Protein 4C93 (pdb70)

Solvent-accessible surface area: 49794 Å² total; per-residue (Å²): 142,165,52,47,30,14,11,9,0,2,1,11,50,34,195,70,82,106,17,1,1,1,0,19,91,15,0,52,0,10,3,56,84,68,121,179,56,59,26,0,34,0,4,17,57,76,121,74,127,36,218,104,52,134,28,87,1,129,101,17,7,27,0,0,15,2,15,83,107,0,0,0,0,0,11,2,137,82,0,20,0,19,7,43,18,30,74,115,139,70,73,69,34,73,38,38,4,21,47,45,109,65,6,100,1,0,0,0,0,1,3,57,35,13,0,0,0,0,0,11,48,0,5,5,10,10,10,9,48,33,1,4,5,29,33,14,6,6,14,19,35,0,11,0,0,3,12,39,77,81,40,2,0,5,0,3,28,27,127,29,64,1,14,8,3,5,0,3,44,12,28,126,91,20,18,94,16,28,8,62,38,21,46,10,16,10,28,42,41,200,140,80,22,101,59,1,54,75,38,14,35,20,0,1,4,0,1,19,15,5,26,22,2,6,0,0,0,0,0,22,29,23,1,0,2,4,0,4,36,2,51,38,82,69,39,1,18,11,12,2,0,0,24,1,69,18,23,10,11,18,93,29,32,16,143,131,46,121,74,42,32,3,0,0,1,11,5,52,60,32,22,0,33,0,0,32,5,162,23,184,56,13,15,3,85,56,126,25,60,158,41,32,141,12,84,0,55,7,17,19,15,20,83,57,73,0,93,125,93,98,153,16,127,53,30,98,59,34,33,8,31,3,51,0,1,38,5,43,19,12,6,56,10,4,42,20,1,37,131,92,56,25,102,76,137,53,73,1,72,112,20,29,65,71,10,39,28,33,6,0,89,4,0,1,72,22,1,4,39,5,1,79,108,126,38,38,67,64,0,35,20,2,0,95,54,6,86,64,96,118,0,1,41,7,0,10,86,0,0,101,125,21,143,15,98,52,0,21,139,103,0,42,88,16,88,106,56,77,131,105,119,138,119,208,123,159,58,44,29,13,7,7,0,1,1,9,63,30,170,64,92,110,15,1,1,1,0,18,91,13,0,50,0,8,3,54,116,67,98,178,50,67,24,0,31,0,4,16,54,71,125,76,132,31,215,102,58,130,30,84,1,131,107,20,8,30,0,0,14,2,14,79,111,0,0,0,0,0,11,3,138,84,0,25,0,21,6,42,23,46,91,111,136,80,93,70,36,73,65,124,4,82,46,107,111,61,5,97,0,1,0,0,0,0,2,50,36,17,0,0,0,0,0,11,70,0,56,3,41,5,11,37,58,108,3,87,83,44,86,81,38,103,13,27,34,0,12,0,0,3,13,52,76,93,51,1,0,3,0,2,24,26,158,15,73,1,17,9,3,4,0,2,48,6,26,127,95,78,48,139,30,40,10,69,49,23,44,9,14,11,22,54,27,133,79,82,106,100,25,146,197,51,30,21,27,37,0,30,76,33,12,37,18,0,1,4,0,1,18,14,4,35,37,8,5,0,0,0,0,1,22,26,21,1,0,2,4,0,7,35,2,56,33,82,81,39,2,17,10,10,1,1,0,24,1,72,19,21,11,12,18,92,28,26,16,142,130,53,118,74,49,32,3,0,0,1,11,3,50,60,32,22,0,33,0,0,30,10,163,27,158,39,17,5,2,70,53,126,31,58,159,47,32,142,14,86,0,58,8,19,22,15,20,89,55,84,0,90,131,99,88,156,17,127,48,27,104,61,46,29,6,36,4,59,0,2,34,4,34,13,12,4,54,14,4,43,25,4,26,136,89,54,28,87,124,146,50,78,1,75,114,27,24,63,71,10,37,23,35,5,0,85,5,0,1,73,24,1,3,43,6,2,70,112,127,41,38,71,59,0,38,21,2,0,96,50,6,88,78,58,112,0,0,46,6,0,16,79,0,0,101,129,24,143,18,98,51,0,21,143,87,0,53,83,11,49,106,56,67,101,101,126,136,156,184,125,161,53,58,25,14,9,9,0,3,1,8,46,28,187,62,84,108,17,1,2,2,0,24,75,10,0,56,0,12,1,54,85,60,115,150,65,68,24,0,38,0,6,12,54,79,118,82,137,26,211,107,52,130,28,100,1,118,101,16,6,31,0,0,16,3,17,78,118,0,0,0,0,0,15,4,135,80,0,18,0,18,7,45,19,31,70,114,142,67,71,71,35,76,47,44,4,19,47,49,111,63,7,79,0,0,0,1,0,2,3,53,41,16,0,0,0,0,0,11,56,0,5,6,10,6,9,8,46,34,2,5,5,32,34,12,6,4,9,16,38,0,12,1,0,4,13,45,87,84,33,3,0,7,0,3,48,16,131,62,35,22,14,1,7,4,0,3,49,12,31,130,94,13,19,97,13,34,24,59,23,31,50,15,75,14,68,95,34,204,150,62,18,108,54,2,73,100,37,13,38,23,0,2,5,0,1,20,16,0,56,87,3,17,0,0,0,0,0,24,57,27,15,0,18,12,0,10,111,6,159,41,94,95,94,28,81,36,56,91,43,10,55,1,76,100,37,16,97,118,122,27,68,32,143,147,62,123,87,41,33,3,0,0,2,10,2,47,130,94,25,0,27,0,0,38,9,170,30,180,45,18,8,3,78,58,126,30,54,156,46,27,126,9,114,83,55,104,82,12,13,33,102,12,104,122,56,106,84,13,14,36,95,14,103,120

Sequence (1171 aa):
FRYMPFSPAGTPFGFTDRRYLTMNEVGYVSTVKNSEQYSITVSFFDVGRFREYHFEDLFGYDLCFLNEKGTLFGQSKTGQIQYRPHDSIHSNWTKIIPLQAGERITSVAATPVRVIVGTSLGYFRSFNQFGVPFAVEKTSPIVALTAQNYRVFSVHYSQFHGLSYSLSELGTSSKRYYKRECPLPMSLPNDANLDYYNFNPMGIKSLFFSSYGDPCIFGSDNTLLLLSKWRSPEESKWLPILDSNMEIWKMSGGKETTDIHVWPLALAYDTLNNCILVKGKHIWPEFPLPLPSEMEIRMPVFVKSKLLEENEIQIPVSMAAEEEYLRSKVLSELLTDTLENDGEMYGNENEVLAALNGAYDKALLRLFASACSDQNVEKALSLAHELKQDRALTAAVKISERAELPSLVKKINNIREARYEQQLKFRYMPFSPAGTPFGFTDRRYLTMNEVGYVSTVKNSEQYSITVSFFDVGRFREYHFEDLFGYDLCFLNEKGTLFGQSKTGQIQYRPHDSIHSNWTKIIPLQAGERITSVAATPVRVIVGTSLGYFRSFNQFGVPFAVEKTSPIVALTAQNYRVFSVHYSQFHGLSYSLSELGTSSKRYYKRECPLPMSLPNINSDMKKDANLDYYNFNPMGIKSLFFSSYGDPCIFGSDNTLLLLSKWRSPEESKWLPILDSNMEIWKMSGGKETTDIHVWPLALAYDTLNNCILVKGKHIWPEFPLPLPSEMEIRMPVFVKSKLLEENEIQIPVSMAAEEEYLRSKVLSELLTDTLENDGEMYGNENEVLAALNGAYDKALLRLFASACSDQNVEKALSLAHELKQDRALTAAVKISERAELPSLVKKINNIREARYEQQLKFRYMPFSPAGTPFGFTDRRYLTMNEVGYVSTVKNSEQYSITVSFFDVGRFREYHFEDLFGYDLCFLNEKGTLFGQSKTGQIQYRPHDSIHSNWTKIIPLQAGERITSVAATPVRVIVGTSLGYFRSFNQFGVPFAVEKTSPIVALTAQNYRVFSVHYSQFHGLSYSLSELGTSSKRYYKRECPLPMSLPNDANLDYYNFNPMGIKSLFFSSYGDPCIFGSDNTLLLLSKWRSPEESKWLPILDSNMEIWKMSGGKETTDIHVWPLALAYDTLNNCILVKGKHIWPEFPLPLPSEMEIFDDILGEFESFDDILGEFES

Foldseek 3Di:
DDFFADEALWDDQVPHQKTWLYFFQQFTKMWGDDPQWIKIWTDGQPCVPFPIDIDIGPQPFNAWEDDDFWIKTADFPFQKIKIGGRDPVDDIDIDRDDADVPKTFQYWEDEQFKTWTFIQQQWIWMATNVRHTDDIDHDAHWHYWYDYDFKIKTWHADPPQGIFIWIWGRDPPHIDTLGDGHDDPDDADPPPQVSGCVNPVRQFSRWYAAPLGWTWTAGNQRWIWTWAPSNPHVPIDIAGFARPLVVVCLLVVNDHDQFWEWRFHHHYLFKTWTFIGGGNYRGADPPGDNIDIDGTWHPPDDSVVQVVVPVGDDDLLSVLVRQLVNLVRSLNRLVVSCVPPNDDPPCSVVVNVVSLVSNLVSLVSNLLVCLVVVNLPVNLVSLLPRDDLVSLVVSLVSCVVSPPVVSNVSSVVVSVVVVVVVVD/DDFFADEFLWFDCQPHQKTWLYFFQFGTWMWGDDPQWIKIKTDGQPCVPAPIDIDIGNQDFNAWEDDDFWIKTADFPQQKIKIGGRDPPDHIDIDRDDADVPKTWQYWEDEQFKTWTFIQQQKIWMDTNNRHTADIDHDAGWNYWYDYDQKIKTWHADPPQGIFIWIWGQDPHHIDTLGHGHDDPDDADDDDPVCVPASAVSGCVNPVRQFSRWYAAPLGWTWTAGPQRWIWTWAPSNPHVPIDIAGFARVLVVVCLLVVNDHDQFWEWRFHHHYLFKTWTFIGGGRYRRHDPPGDNIDIDGTWHPPDDSVVQPVVPVTDDDLLRVLVGQLVNLVRSLNRLVVSCVPPNDDPPCSVVVSVVSLVSNLVSLVSNLLVCLVVVNLPVNLVSLLPRDDPVSLVVSLVSCVVSPPVVSNVSSVVSVVVVVVVVVD/DDQFADEALWDDCAVHQKTWLHFFQFWTKMWGDDDQFIKIWTDGQPCVQFPTDIDTGRQHWNHWEDDPFWIKTADFPQQKIKIGTRDPVDDIDIDHDDADVPKTFQYWEDEQFKTWTFIQQQWIWMDTNVRHTDDIDHDAGWHYWYDYDQKIKTWHQDPPQGIFIWIWGDDPPHIDTLGHRHDDPDDADPAPQPSGCVNPVRQFSRWYAAPVGWTWTAGPQRFIWTFPPSNDPVDTDIDRPDRVQVVVCVVVVNDRDPFWAWRFHHHYPFWTWTFIGGDNYNRDDPPGDRIDIHGD/DVVVVVVVVD/DVVVVVVVVD

Nearest PDB structures (foldseek):
  4c93-assembly1_A  TM=1.002E+00  e=5.698E-86  Saccharomyces cerevisiae
  8w7s-assembly1_H  TM=9.823E-01  e=1.030E-71  Saccharomyces cerevisiae S288C
  6ptj-assembly1_F  TM=9.716E-01  e=1.854E-71  Saccharomyces cerevisiae S288C
  8w7m-assembly1_G  TM=9.756E-01  e=2.406E-69  Saccharomyces cerevisiae S288C
  5nxq-assembly1_C  TM=9.998E-01  e=3.033E-59  Saccharomyces cerevisiae

Secondary structure (DSSP, 8-state):
-PPPPB-TT----TTSSEEEEEE-SSEEEEEEEETTEEEEEEEES-TTTS--EEEEESS---EEEE-SSEEEEE-TTT-EEEEEESSSSSPPEEEE----TT--EEEEEE-SS-EEEEETT-EEEEE-TTS-EEEEEE-SPEEEEEEETTEEEEEEE-SSS-EEEEEEEE-SS-EEEEEEEEE--PPPP--TTHHHHHH-TT---EEEE-TTS-EEEE-TT-EEEEEESTTSTTT-EEEEEEEHHHHHHHHTTS---SSEEEEEEEEETTEEEEEEEESSSSS--SSPPPPEEEE-B-S---HHHHHHT------HHHHHHHHHHHHHHHHHHHHHHHHHT--SSS-HHHHHHHHHHHHHHHHHHHHHHHHHTT-HHHHHHHHHT---HHHHHHHHHHHHHTT-HHHHHHHHHHHHHHHHHTT-/-----B-TT----TTSSEEEEEE-SSEEEEEEEETTEEEEEEEES-TTT---EEEEESS---EEEE-SSEEEEE-TTT-EEEEEESSSSSPPEEEE----TT--EEEEEE-SS-EEEEETT-EEEEE-TT--B---EE-SPEEEEEEETTEEEEEEE-SSS-EEEEEEEE-SS-EEEEEEEEE--PPPP---STTTT-TTHHHHHH-TT---EEEE-TTS-EEEE-TT-EEEEEE-TTSGGG-EEEEEEEHHHHHHHHTTS---SSEEEEEEEEETTEEEEEEEESSSSS--SSPPPPEEEE---S---HHHHHHT------HHHHHHHHHHHHHHHHHHHHHHHHHH--SSS-HHHHHHHHHHHHHHHHHHHHHHHHHTT-HHHHHHHHHT--SHHHHHHHHHHHHHTT-HHHHHHHHHHHHHHHHHTT-/-----B-TT----TTSSEEEEEE-SSEEEEEEE-SSSEEEEEEES-TTTS--EEEEESS---EEEE-SSEEEEE-TTT-EEEEEESSTTSPPEEEE----TT--EEEEEE-SS-EEEEETT-EEEEE-TT--EEEEEE-SPEEEEEEETTEEEEEEEETTTEEEEEEEE--SS--EEEEEEEE---PPP--TTHHHHHH-TT---EEEE-TTS-EEEE-TT-EEEEEE-TT-GGG-EEEEEEEHHHHHHHHTTS---TTEEEEEEEEETTEEEEEEEESSSSS--SSPPPPEEEE-/-HHHHHHHH-/-HHHHHHHH-

Structure (mmCIF, N/CA/C/O backbone):
data_4C93
#
_entry.id   4C93
#
_cell.length_a   88.977
_cell.length_b   99.998
_cell.length_c   219.546
_cell.angle_alpha   90.00
_cell.angle_beta   90.00
_cell.angle_gamma   90.00
#
_symmetry.space_group_name_H-M   'P 2 21 21'
#
loop_
_entity.id
_entity.type
_entity.pdbx_description
1 polymer 'DNA POLYMERASE ALPHA-BINDING PROTEIN'
2 polymer 'DNA POLYMERASE ALPHA CATALYTIC SUBUNIT A'
3 water water
#
loop_
_atom_site.group_PDB
_atom_site.id
_atom_site.type_symbol
_atom_site.label_atom_id
_atom_site.label_alt_id
_atom_site.label_comp_id
_atom_site.label_asym_id
_atom_site.label_entity_id
_atom_site.label_seq_id
_atom_site.pdbx_PDB_ins_code
_atom_site.Cartn_x
_atom_site.Cartn_y
_atom_site.Cartn_z
_atom_site.occupancy
_atom_site.B_iso_or_equiv
_atom_site.auth_seq_id
_atom_site.auth_comp_id
_atom_site.auth_asym_id
_atom_site.auth_atom_id
_atom_site.pdbx_PDB_model_num
ATOM 1 N N . PHE A 1 25 ? -38.805 15.498 -50.790 1.00 105.14 474 PHE A N 1
ATOM 2 C CA . PHE A 1 25 ? -38.488 16.677 -49.990 1.00 114.56 474 PHE A CA 1
ATOM 3 C C . PHE A 1 25 ? -38.429 17.922 -50.873 1.00 112.28 474 PHE A C 1
ATOM 4 O O . PHE A 1 25 ? -37.878 17.882 -51.975 1.00 97.81 474 PHE A O 1
ATOM 12 N N . ARG A 1 26 ? -38.997 19.025 -50.387 1.00 102.08 475 ARG A N 1
ATOM 13 C CA . ARG A 1 26 ? -39.083 20.256 -51.171 1.00 85.06 475 ARG A CA 1
ATOM 14 C C . ARG A 1 26 ? -37.969 21.248 -50.839 1.00 98.02 475 ARG A C 1
ATOM 15 O O . ARG A 1 26 ? -37.879 21.755 -49.718 1.00 80.77 475 ARG A O 1
ATOM 23 N N . TYR A 1 27 ? -37.126 21.516 -51.831 1.00 85.69 476 TYR A N 1
ATOM 24 C CA . TYR A 1 27 ? -36.056 22.499 -51.711 1.00 63.25 476 TYR A CA 1
ATOM 25 C C . TYR A 1 27 ? -36.600 23.920 -51.813 1.00 73.66 476 TYR A C 1
ATOM 26 O O . TYR A 1 27 ? -37.247 24.271 -52.798 1.00 79.32 476 TYR A O 1
ATOM 35 N N . MET A 1 28 ? -36.336 24.738 -50.799 1.00 70.08 477 MET A N 1
ATOM 36 C CA . MET A 1 28 ? -36.807 26.118 -50.806 1.00 48.97 477 MET A CA 1
ATOM 37 C C . MET A 1 28 ? -35.677 27.070 -51.176 1.00 45.55 477 MET A C 1
ATOM 38 O O . MET A 1 28 ? -34.522 26.834 -50.821 1.00 56.94 477 MET A O 1
ATOM 43 N N . PRO A 1 29 ? -36.011 28.151 -51.898 1.00 51.42 478 PRO A N 1
ATOM 44 C CA . PRO A 1 29 ? -35.028 29.158 -52.314 1.00 53.98 478 PRO A CA 1
ATOM 45 C C . PRO A 1 29 ? -34.382 29.853 -51.117 1.00 28.88 478 PRO A C 1
ATOM 46 O O . PRO A 1 29 ? -35.068 30.489 -50.318 1.00 37.98 478 PRO A O 1
ATOM 50 N N . PHE A 1 30 ? -33.064 29.728 -51.004 1.00 51.52 479 PHE A N 1
ATOM 51 C CA . PHE A 1 30 ? -32.350 30.262 -49.854 1.00 32.09 479 PHE A CA 1
ATOM 52 C C . PHE A 1 30 ? -31.614 31.551 -50.173 1.00 39.33 479 PHE A C 1
ATOM 53 O O . PHE A 1 30 ? -31.028 31.703 -51.246 1.00 39.55 479 PHE A O 1
ATOM 61 N N . SER A 1 31 ? -31.627 32.463 -49.209 1.00 32.05 480 SER A N 1
ATOM 62 C CA . SER A 1 31 ? -30.797 33.653 -49.256 1.00 32.32 480 SER A CA 1
ATOM 63 C C . SER A 1 31 ? -30.406 34.007 -47.830 1.00 32.30 480 SER A C 1
ATOM 64 O O . SER A 1 31 ? -31.196 33.818 -46.906 1.00 45.47 480 SER A O 1
ATOM 67 N N . PRO A 1 32 ? -29.176 34.504 -47.643 1.00 30.90 481 PRO A N 1
ATOM 68 C CA . PRO A 1 32 ? -28.688 34.839 -46.300 1.00 31.62 481 PRO A CA 1
ATOM 69 C C . PRO A 1 32 ? -29.583 35.853 -45.593 1.00 35.52 481 PRO A C 1
ATOM 70 O O . PRO A 1 32 ? -29.814 36.944 -46.118 1.00 37.39 481 PRO A O 1
ATOM 74 N N . ALA A 1 33 ? -30.091 35.468 -44.426 1.00 34.81 482 ALA A N 1
ATOM 75 C CA . ALA A 1 33 ? -30.888 36.337 -43.563 1.00 31.63 482 ALA A CA 1
ATOM 76 C C . ALA A 1 33 ? -32.192 36.816 -44.211 1.00 34.49 482 ALA A C 1
ATOM 77 O O . ALA A 1 33 ? -32.776 37.807 -43.779 1.00 32.21 482 ALA A O 1
ATOM 79 N N . GLY A 1 34 ? -32.656 36.100 -45.231 1.00 24.05 483 GLY A N 1
ATOM 80 C CA . GLY A 1 34 ? -33.944 36.390 -45.839 1.00 35.67 483 GLY A CA 1
ATOM 81 C C . GLY A 1 34 ? -35.109 36.088 -44.909 1.00 43.33 483 GLY A C 1
ATOM 82 O O . GLY A 1 34 ? -35.008 35.227 -44.034 1.00 40.19 483 GLY A O 1
ATOM 83 N N . THR A 1 35 ? -36.215 36.807 -45.087 1.00 38.46 484 THR A N 1
ATOM 84 C CA . THR A 1 35 ? -37.406 36.608 -44.262 1.00 39.62 484 THR A CA 1
ATOM 85 C C . THR A 1 35 ? -38.605 36.224 -45.126 1.00 38.87 484 THR A C 1
ATOM 86 O O . THR A 1 35 ? -38.620 36.505 -46.325 1.00 41.75 484 THR A O 1
ATOM 90 N N . PRO A 1 36 ? -39.611 35.566 -44.523 1.00 35.93 485 PRO A N 1
ATOM 91 C CA . PRO A 1 36 ? -40.833 35.217 -45.257 1.00 41.34 485 PRO A CA 1
ATOM 92 C C . PRO A 1 36 ? -41.845 36.365 -45.271 1.00 44.69 485 PRO A C 1
ATOM 93 O O . PRO A 1 36 ? -41.720 37.290 -44.467 1.00 36.62 485 PRO A O 1
ATOM 97 N N . PHE A 1 37 ? -42.819 36.309 -46.179 1.00 52.47 486 PHE A N 1
ATOM 98 C CA . PHE A 1 37 ? -43.887 37.309 -46.232 1.00 44.05 486 PHE A CA 1
ATOM 99 C C . PHE A 1 37 ? -44.754 37.329 -44.976 1.00 45.16 486 PHE A C 1
ATOM 100 O O . PHE A 1 37 ? -45.125 38.399 -44.490 1.00 40.51 486 PHE A O 1
ATOM 108 N N . GLY A 1 38 ? -45.077 36.147 -44.457 1.00 45.15 487 GLY A N 1
ATOM 109 C CA . GLY A 1 38 ? -46.006 36.044 -43.346 1.00 42.97 487 GLY A CA 1
ATOM 110 C C . GLY A 1 38 ? -47.372 36.526 -43.798 1.00 58.18 487 GLY A C 1
ATOM 111 O O . GLY A 1 38 ? -47.855 36.121 -44.855 1.00 62.88 487 GLY A O 1
ATOM 112 N N . PHE A 1 39 ? -47.987 37.409 -43.016 1.00 63.49 488 PHE A N 1
ATOM 113 C CA . PHE A 1 39 ? -49.289 37.964 -43.378 1.00 56.71 488 PHE A CA 1
ATOM 114 C C . PHE A 1 39 ? -49.167 39.300 -44.104 1.00 65.94 488 PHE A C 1
ATOM 115 O O . PHE A 1 39 ? -50.153 40.025 -44.239 1.00 58.08 488 PHE A O 1
ATOM 123 N N . THR A 1 40 ? -47.971 39.626 -44.580 1.00 48.56 489 THR A N 1
ATOM 124 C CA . THR A 1 40 ? -47.779 40.894 -45.271 1.00 47.27 489 THR A CA 1
ATOM 125 C C . THR A 1 40 ? -47.428 40.696 -46.739 1.00 47.85 489 THR A C 1
ATOM 126 O O . THR A 1 40 ? -47.302 39.569 -47.217 1.00 49.26 489 THR A O 1
ATOM 130 N N . ASP A 1 41 ? -47.260 41.809 -47.442 1.00 45.00 490 ASP A N 1
ATOM 131 C CA . ASP A 1 41 ? -46.957 41.786 -48.864 1.00 53.16 490 ASP A CA 1
ATOM 132 C C . ASP A 1 41 ? -45.503 42.165 -49.094 1.00 52.25 490 ASP A C 1
ATOM 133 O O . ASP A 1 41 ? -45.087 42.438 -50.221 1.00 47.21 490 ASP A O 1
ATOM 138 N N . ARG A 1 42 ? -44.728 42.186 -48.015 1.00 41.22 491 ARG A N 1
ATOM 139 C CA . ARG A 1 42 ? -43.317 42.514 -48.127 1.00 52.26 491 ARG A CA 1
ATOM 140 C C . ARG A 1 42 ? -42.456 41.619 -47.249 1.00 48.41 491 ARG A C 1
ATOM 141 O O . ARG A 1 42 ? -42.920 41.056 -46.253 1.00 47.55 491 ARG A O 1
ATOM 149 N N . ARG A 1 43 ? -41.195 41.493 -47.641 1.00 41.81 492 ARG A N 1
ATOM 150 C CA . ARG A 1 43 ? -40.229 40.695 -46.905 1.00 51.05 492 ARG A CA 1
ATOM 151 C C . ARG A 1 43 ? -38.825 41.122 -47.288 1.00 41.41 492 ARG A C 1
ATOM 152 O O . ARG A 1 43 ? -38.634 41.865 -48.253 1.00 44.12 492 ARG A O 1
ATOM 160 N N . TYR A 1 44 ? -37.840 40.644 -46.542 1.00 36.98 493 TYR A N 1
ATOM 161 C CA . TYR A 1 44 ? -36.455 40.886 -46.909 1.00 34.74 493 TYR A CA 1
ATOM 162 C C . TYR A 1 44 ? -35.931 39.719 -47.731 1.00 34.01 493 TYR A C 1
ATOM 163 O O . TYR A 1 44 ? -36.055 38.561 -47.330 1.00 42.61 493 TYR A O 1
ATOM 172 N N . LEU A 1 45 ? -35.363 40.027 -48.892 1.00 38.82 494 LEU A N 1
ATOM 173 C CA . LEU A 1 45 ? -34.778 39.001 -49.745 1.00 36.99 494 LEU A CA 1
ATOM 174 C C . LEU A 1 45 ? -33.475 38.496 -49.141 1.00 33.92 494 LEU A C 1
ATOM 175 O O . LEU A 1 45 ? -33.281 37.292 -48.981 1.00 39.83 494 LEU A O 1
ATOM 180 N N . THR A 1 46 ? -32.593 39.425 -48.790 1.00 34.96 495 THR A N 1
ATOM 181 C CA . THR A 1 46 ? -31.322 39.077 -48.171 1.00 35.14 495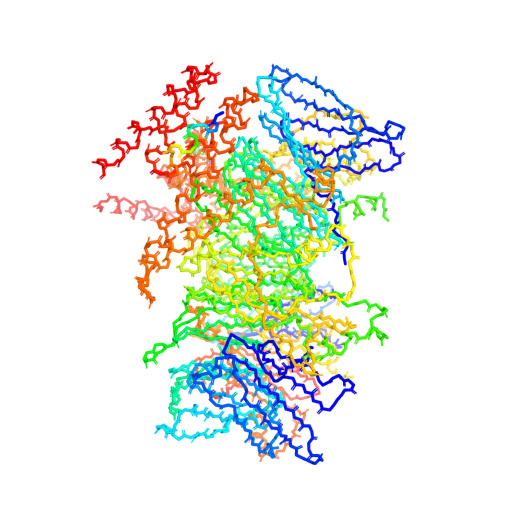 THR A CA 1
ATOM 182 C C . THR A 1 46 ? -30.823 40.237 -47.319 1.00 36.28 495 THR A C 1
ATOM 183 O O . THR A 1 46 ? -31.381 41.332 -47.365 1.00 40.84 495 THR A O 1
ATOM 187 N N . MET A 1 47 ? -29.753 40.004 -46.566 1.00 50.77 496 MET A N 1
ATOM 188 C CA . MET A 1 47 ? -29.352 40.939 -45.526 1.00 31.34 496 MET A CA 1
ATOM 189 C C . MET A 1 47 ? -27.967 40.598 -44.965 1.00 46.73 496 MET A C 1
ATOM 190 O O . MET A 1 47 ? -27.719 39.459 -44.569 1.00 42.39 496 MET A O 1
ATOM 195 N N . ASN A 1 48 ? -27.064 41.575 -44.937 1.00 34.94 497 ASN A N 1
ATOM 196 C CA . ASN A 1 48 ? -25.758 41.384 -44.307 1.00 33.12 497 ASN A CA 1
ATOM 197 C C . ASN A 1 48 ? -25.159 42.695 -43.806 1.00 35.82 497 ASN A C 1
ATOM 198 O O . ASN A 1 48 ? -25.885 43.644 -43.524 1.00 49.25 497 ASN A O 1
ATOM 203 N N . GLU A 1 49 ? -23.835 42.750 -43.713 1.00 35.33 498 GLU A N 1
ATOM 204 C CA . GLU A 1 49 ? -23.161 43.931 -43.179 1.00 40.12 498 GLU A CA 1
ATOM 205 C C . GLU A 1 49 ? -23.189 45.108 -44.157 1.00 42.74 498 GLU A C 1
ATOM 206 O O . GLU A 1 49 ? -23.076 46.264 -43.748 1.00 44.75 498 GLU A O 1
ATOM 212 N N . VAL A 1 50 ? -23.356 44.815 -45.443 1.00 40.11 499 VAL A N 1
ATOM 213 C CA . VAL A 1 50 ? -23.397 45.859 -46.462 1.00 39.23 499 VAL A CA 1
ATOM 214 C C . VAL A 1 50 ? -24.724 46.614 -46.429 1.00 36.89 499 VAL A C 1
ATOM 215 O O . VAL A 1 50 ? -24.758 47.840 -46.533 1.00 55.87 499 VAL A O 1
ATOM 219 N N . GLY A 1 51 ? -25.816 45.876 -46.273 1.00 41.19 500 GLY A N 1
ATOM 220 C CA . GLY A 1 51 ? -27.136 46.474 -46.255 1.00 40.90 500 GLY A CA 1
ATOM 221 C C . GLY A 1 51 ? -28.242 45.438 -46.304 1.00 46.74 500 GLY A C 1
ATOM 222 O O . GLY A 1 51 ? -28.046 44.282 -45.925 1.00 39.63 500 GLY A O 1
ATOM 223 N N . TYR A 1 52 ? -29.418 45.858 -46.758 1.00 43.71 501 TYR A N 1
ATOM 224 C CA . TYR A 1 52 ? -30.565 44.965 -46.825 1.00 42.60 501 TYR A CA 1
ATOM 225 C C . TYR A 1 52 ? -31.362 45.178 -48.104 1.00 39.08 501 TYR A C 1
ATOM 226 O O . TYR A 1 52 ? -31.421 46.286 -48.638 1.00 48.06 501 TYR A O 1
ATOM 235 N N . VAL A 1 53 ? -31.968 44.101 -48.589 1.00 38.78 502 VAL A N 1
ATOM 236 C CA . VAL A 1 53 ? -32.766 44.133 -49.807 1.00 38.40 502 VAL A CA 1
ATOM 237 C C . VAL A 1 53 ? -34.174 43.621 -49.535 1.00 40.07 502 VAL A C 1
ATOM 238 O O . VAL A 1 53 ? -34.351 42.505 -49.046 1.00 50.45 502 VAL A O 1
ATOM 242 N N . SER A 1 54 ? -35.172 44.442 -49.846 1.00 42.75 503 SER A N 1
ATOM 243 C CA . SER A 1 54 ? -36.563 44.084 -49.588 1.00 38.48 503 SER A CA 1
ATOM 244 C C . SER A 1 54 ? -37.373 44.035 -50.875 1.00 38.59 503 SER A C 1
ATOM 245 O O . SER A 1 54 ? -37.025 44.679 -51.863 1.00 41.98 503 SER A O 1
ATOM 248 N N . THR A 1 55 ? -38.454 43.263 -50.859 1.00 32.93 504 THR A N 1
ATOM 249 C CA . THR A 1 55 ? -39.359 43.198 -51.999 1.00 52.81 504 THR A CA 1
ATOM 250 C C . THR A 1 55 ? -40.802 43.392 -51.525 1.00 62.52 504 THR A C 1
ATOM 251 O O . THR A 1 55 ? -41.200 42.868 -50.484 1.00 45.23 504 THR A O 1
ATOM 255 N N . VAL A 1 56 ? -41.573 44.173 -52.278 1.00 65.72 505 VAL A N 1
ATOM 256 C CA . VAL A 1 56 ? -42.972 44.427 -51.939 1.00 64.74 505 VAL A CA 1
ATOM 257 C C . VAL A 1 56 ? -43.892 43.988 -53.071 1.00 64.35 505 VAL A C 1
ATOM 258 O O . VAL A 1 56 ? -43.633 44.286 -54.238 1.00 62.15 505 VAL A O 1
ATOM 262 N N . LYS A 1 57 ? -44.968 43.284 -52.724 1.00 70.53 506 LYS A N 1
ATOM 263 C CA . LYS A 1 57 ? -45.952 42.860 -53.716 1.00 74.25 506 LYS A CA 1
ATOM 264 C C . LYS A 1 57 ? -46.685 44.067 -54.296 1.00 74.66 506 LYS A C 1
ATOM 265 O O . LYS A 1 57 ? -47.420 44.760 -53.592 1.00 69.62 506 LYS A O 1
ATOM 271 N N . ASN A 1 58 ? -46.479 44.303 -55.587 1.00 89.37 507 ASN A N 1
ATOM 272 C CA . ASN A 1 58 ? -47.087 45.430 -56.283 1.00 94.72 507 ASN A CA 1
ATOM 273 C C . ASN A 1 58 ? -48.115 44.946 -57.295 1.00 102.02 507 ASN A C 1
ATOM 274 O O . ASN A 1 58 ? -47.834 44.883 -58.494 1.00 98.06 507 ASN A O 1
ATOM 279 N N . SER A 1 59 ? -49.301 44.606 -56.796 1.00 102.24 508 SER A N 1
ATOM 280 C CA . SER A 1 59 ? -50.356 44.001 -57.603 1.00 104.69 508 SER A CA 1
ATOM 281 C C . SER A 1 59 ? -49.866 42.706 -58.241 1.00 109.35 508 SER A C 1
ATOM 282 O O . SER A 1 59 ? -49.805 41.666 -57.586 1.00 99.78 508 SER A O 1
ATOM 285 N N . GLU A 1 60 ? -49.515 42.775 -59.521 1.00 110.77 509 GLU A N 1
ATOM 286 C CA . GLU A 1 60 ? -49.077 41.592 -60.253 1.00 120.12 509 GLU A CA 1
ATOM 287 C C . GLU A 1 60 ? -47.557 41.531 -60.384 1.00 100.66 509 GLU A C 1
ATOM 288 O O . GLU A 1 60 ? -47.010 40.549 -60.883 1.00 92.56 509 GLU A O 1
ATOM 294 N N . GLN A 1 61 ? -46.879 42.579 -59.927 1.00 96.01 510 GLN A N 1
ATOM 295 C CA . GLN A 1 61 ? -45.421 42.625 -59.974 1.00 80.35 510 GLN A CA 1
ATOM 296 C C . GLN A 1 61 ? -44.833 42.889 -58.590 1.00 80.36 510 GLN A C 1
ATOM 297 O O . GLN A 1 61 ? -45.530 42.781 -57.579 1.00 61.07 510 GLN A O 1
ATOM 303 N N . TYR A 1 62 ? -43.545 43.218 -58.549 1.00 74.03 511 TYR A N 1
ATOM 304 C CA . TYR A 1 62 ? -42.861 43.468 -57.286 1.00 58.63 511 TYR A CA 1
ATOM 305 C C . TYR A 1 62 ? -42.032 44.751 -57.311 1.00 61.90 511 TYR A C 1
ATOM 306 O O . TYR A 1 62 ? -41.546 45.172 -58.362 1.00 59.73 511 TYR A O 1
ATOM 315 N N . SER A 1 63 ? -41.870 45.360 -56.140 1.00 51.79 512 SER A N 1
ATOM 316 C CA . SER A 1 63 ? -41.016 46.534 -55.989 1.00 58.46 512 SER A CA 1
ATOM 317 C C . SER A 1 63 ? -39.827 46.216 -55.087 1.00 64.74 512 SER A C 1
ATOM 318 O O . SER A 1 63 ? -39.980 46.053 -53.875 1.00 67.21 512 SER A O 1
ATOM 321 N N . ILE A 1 64 ? -38.643 46.129 -55.683 1.00 43.12 513 ILE A N 1
ATOM 322 C CA . ILE A 1 64 ? -37.436 45.774 -54.947 1.00 54.39 513 ILE A CA 1
ATOM 323 C C . ILE A 1 64 ? -36.661 47.011 -54.507 1.00 51.46 513 ILE A C 1
ATOM 324 O O . ILE A 1 64 ? -36.428 47.916 -55.303 1.00 54.04 513 ILE A O 1
ATOM 329 N N . THR A 1 65 ? -36.265 47.045 -53.237 1.00 51.72 514 THR A N 1
ATOM 330 C CA . THR A 1 65 ? -35.460 48.140 -52.708 1.00 48.39 514 THR A CA 1
ATOM 331 C C . THR A 1 65 ? -34.115 47.639 -52.186 1.00 44.24 514 THR A C 1
ATOM 332 O O . THR A 1 65 ? -34.057 46.683 -51.417 1.00 49.11 514 THR A O 1
ATOM 336 N N . VAL A 1 66 ? -33.038 48.288 -52.612 1.00 40.21 515 VAL A N 1
ATOM 337 C CA . VAL A 1 66 ? -31.702 47.959 -52.131 1.00 43.39 515 VAL A CA 1
ATOM 338 C C . VAL A 1 66 ? -31.163 49.074 -51.237 1.00 51.01 515 VAL A C 1
ATOM 339 O O . VAL A 1 66 ? -30.920 50.185 -51.704 1.00 49.10 515 VAL A O 1
ATOM 343 N N . SER A 1 67 ? -30.977 48.776 -49.955 1.00 50.97 516 SER A N 1
ATOM 344 C CA . SER A 1 67 ? -30.526 49.782 -48.999 1.00 45.18 516 SER A CA 1
ATOM 345 C C . SER A 1 67 ? -29.134 49.472 -48.457 1.00 48.38 516 SER A C 1
ATOM 346 O O . SER A 1 67 ? -28.667 48.337 -48.529 1.00 56.48 516 SER A O 1
ATOM 349 N N . PHE A 1 68 ? -28.479 50.489 -47.907 1.00 48.90 517 PHE A N 1
ATOM 350 C CA . PHE A 1 68 ? -27.118 50.342 -47.406 1.00 44.92 517 PHE A CA 1
ATOM 351 C C . PHE A 1 68 ? -26.989 50.914 -45.998 1.00 47.05 517 PHE A C 1
ATOM 352 O O . PHE A 1 68 ? -27.698 51.852 -45.634 1.00 59.07 517 PHE A O 1
ATOM 360 N N . PHE A 1 69 ? -26.077 50.349 -45.212 1.00 53.51 518 PHE A N 1
ATOM 361 C CA . PHE A 1 69 ? -25.865 50.806 -43.843 1.00 51.36 518 PHE A CA 1
ATOM 362 C C . PHE A 1 69 ? -24.875 51.967 -43.819 1.00 59.16 518 PHE A C 1
ATOM 363 O O . PHE A 1 69 ? -24.934 52.833 -42.946 1.00 81.29 518 PHE A O 1
ATOM 371 N N . ASP A 1 70 ? -23.967 51.978 -44.788 1.00 52.02 519 ASP A N 1
ATOM 372 C CA . ASP A 1 70 ? -23.056 53.097 -44.980 1.00 53.34 519 ASP A CA 1
ATOM 373 C C . ASP A 1 70 ? -23.639 54.024 -46.045 1.00 70.62 519 ASP A C 1
ATOM 374 O O . ASP A 1 70 ? -23.323 53.902 -47.229 1.00 73.98 519 ASP A O 1
ATOM 379 N N . VAL A 1 71 ? -24.500 54.943 -45.618 1.00 69.42 520 VAL A N 1
ATOM 380 C CA . VAL A 1 71 ? -25.209 55.830 -46.537 1.00 86.11 520 VAL A CA 1
ATOM 381 C C . VAL A 1 71 ? -24.256 56.697 -47.362 1.00 89.81 520 VAL A C 1
ATOM 382 O O . VAL A 1 71 ? -24.592 57.126 -48.467 1.00 79.36 520 VAL A O 1
ATOM 386 N N . GLY A 1 72 ? -23.065 56.945 -46.826 1.00 78.57 521 GLY A N 1
ATOM 387 C CA . GLY A 1 72 ? -22.051 57.705 -47.533 1.00 72.04 521 GLY A CA 1
ATOM 388 C C . GLY A 1 72 ? -21.543 57.047 -48.806 1.00 76.50 521 GLY A C 1
ATOM 389 O O . GLY A 1 72 ? -21.431 57.700 -49.845 1.00 88.74 521 GLY A O 1
ATOM 390 N N . ARG A 1 73 ? -21.236 55.755 -48.730 1.00 79.94 522 ARG A N 1
ATOM 391 C CA . ARG A 1 73 ? -20.666 55.036 -49.867 1.00 70.96 522 ARG A CA 1
ATOM 392 C C . ARG A 1 73 ? -21.650 54.869 -51.023 1.00 81.50 522 ARG A C 1
ATOM 393 O O . ARG A 1 73 ? -21.396 55.330 -52.136 1.00 72.38 522 ARG A O 1
ATOM 401 N N . PHE A 1 74 ? -22.768 54.202 -50.757 1.00 87.36 523 PHE A N 1
ATOM 402 C CA . PHE A 1 74 ? -23.715 53.863 -51.814 1.00 71.89 523 PHE A CA 1
ATOM 403 C C . PHE A 1 74 ? -25.052 54.555 -51.616 1.00 63.92 523 PHE A C 1
ATOM 404 O O . PHE A 1 74 ? -25.410 54.945 -50.503 1.00 56.10 523 PHE A O 1
ATOM 412 N N . ARG A 1 75 ? -25.795 54.696 -52.705 1.00 51.54 524 ARG A N 1
ATOM 413 C CA . ARG A 1 75 ? -27.079 55.370 -52.650 1.00 69.78 524 ARG A CA 1
ATOM 414 C C . ARG A 1 75 ? -28.213 54.359 -52.784 1.00 64.01 524 ARG A C 1
ATOM 415 O O . ARG A 1 75 ? -28.266 53.583 -53.741 1.00 54.37 524 ARG A O 1
ATOM 423 N N . GLU A 1 76 ? -29.095 54.360 -51.790 1.00 40.54 525 GLU A N 1
ATOM 424 C CA . GLU A 1 76 ? -30.284 53.521 -51.790 1.00 45.71 525 GLU A CA 1
ATOM 425 C C . GLU A 1 76 ? -31.092 53.718 -53.071 1.00 47.81 525 GLU A C 1
ATOM 426 O O . GLU A 1 76 ? -31.325 54.849 -53.498 1.00 60.73 525 GLU A O 1
ATOM 432 N N . TYR A 1 77 ? -31.511 52.616 -53.684 1.00 44.88 526 TYR A N 1
ATOM 433 C CA . TYR A 1 77 ? -32.326 52.686 -54.892 1.00 53.97 526 TYR A CA 1
ATOM 434 C C . TYR A 1 77 ? -33.416 51.625 -54.907 1.00 48.69 526 TYR A C 1
ATOM 435 O O . TYR A 1 77 ? -33.454 50.744 -54.049 1.00 59.36 526 TYR A O 1
ATOM 444 N N . HIS A 1 78 ? -34.309 51.726 -55.886 1.00 47.85 527 HIS A N 1
ATOM 445 C CA . HIS A 1 78 ? -35.383 50.757 -56.054 1.00 59.22 527 HIS A CA 1
ATOM 446 C C . HIS A 1 78 ? -35.692 50.555 -57.533 1.00 53.61 527 HIS A C 1
ATOM 447 O O . HIS A 1 78 ? -35.319 51.376 -58.370 1.00 71.73 527 HIS A O 1
ATOM 454 N N . PHE A 1 79 ? -36.365 49.455 -57.852 1.00 48.98 528 PHE A N 1
ATOM 455 C CA . PHE A 1 79 ? -36.747 49.174 -59.230 1.00 46.06 528 PHE A CA 1
ATOM 456 C C . PHE A 1 79 ? -37.901 48.183 -59.265 1.00 50.88 528 PHE A C 1
ATOM 457 O O . PHE A 1 79 ? -38.206 47.538 -58.263 1.00 62.98 528 PHE A O 1
ATOM 465 N N . GLU A 1 80 ? -38.540 48.062 -60.422 1.00 51.84 529 GLU A N 1
ATOM 466 C CA . GLU A 1 80 ? -39.719 47.217 -60.540 1.00 63.67 529 GLU A CA 1
ATOM 467 C C . GLU A 1 80 ? -39.352 45.818 -61.012 1.00 64.58 529 GLU A C 1
ATOM 468 O O . GLU A 1 80 ? -38.707 45.641 -62.046 1.00 65.59 529 GLU A O 1
ATOM 474 N N . ASP A 1 81 ? -39.770 44.824 -60.236 1.00 59.75 530 ASP A N 1
ATOM 475 C CA . ASP A 1 81 ? -39.430 43.438 -60.516 1.00 58.90 530 ASP A CA 1
ATOM 476 C C . ASP A 1 81 ? -40.562 42.764 -61.279 1.00 58.64 530 ASP A C 1
ATOM 477 O O . ASP A 1 81 ? -41.602 42.426 -60.710 1.00 54.29 530 ASP A O 1
ATOM 482 N N . LEU A 1 82 ? -40.341 42.569 -62.574 1.00 53.35 531 LEU A N 1
ATOM 483 C CA . LEU A 1 82 ? -41.334 41.964 -63.451 1.00 61.55 531 LEU A CA 1
ATOM 484 C C . LEU A 1 82 ? -41.198 40.447 -63.523 1.00 67.56 531 LEU A C 1
ATOM 485 O O . LEU A 1 82 ? -41.879 39.797 -64.316 1.00 73.73 531 LEU A O 1
ATOM 490 N N . PHE A 1 83 ? -40.315 39.884 -62.701 1.00 60.27 532 PHE A N 1
ATOM 491 C CA . PHE A 1 83 ? -40.020 38.456 -62.773 1.00 45.87 532 PHE A CA 1
ATOM 492 C C . PHE A 1 83 ? -40.360 37.715 -61.485 1.00 41.59 532 PHE A C 1
ATOM 493 O O . PHE A 1 83 ? -40.661 36.522 -61.509 1.00 54.24 532 PHE A O 1
ATOM 501 N N . GLY A 1 84 ? -40.322 38.428 -60.365 1.00 43.82 533 GLY A N 1
ATOM 502 C CA . GLY A 1 84 ? -40.617 37.830 -59.076 1.00 42.24 533 GLY A CA 1
ATOM 503 C C . GLY A 1 84 ? -39.400 37.169 -58.457 1.00 44.45 533 GLY A C 1
ATOM 504 O O . GLY A 1 84 ? -39.454 36.007 -58.055 1.00 55.51 533 GLY A O 1
ATOM 505 N N . TYR A 1 85 ? -38.303 37.919 -58.378 1.00 40.25 534 TYR A N 1
ATOM 506 C CA . TYR A 1 85 ? -37.062 37.430 -57.788 1.00 34.02 534 TYR A CA 1
ATOM 507 C C . TYR A 1 85 ? -37.266 36.999 -56.338 1.00 40.69 534 TYR A C 1
ATOM 508 O O . TYR A 1 85 ? -37.754 37.770 -55.514 1.00 46.08 534 TYR A O 1
ATOM 517 N N . ASP A 1 86 ? -36.885 35.764 -56.032 1.00 42.23 535 ASP A N 1
ATOM 518 C CA . ASP A 1 86 ? -37.028 35.235 -54.680 1.00 47.09 535 ASP A CA 1
ATOM 519 C C . ASP A 1 86 ? -35.674 34.813 -54.118 1.00 42.64 535 ASP A C 1
ATOM 520 O O . ASP A 1 86 ? -35.575 34.332 -52.990 1.00 42.89 535 ASP A O 1
ATOM 525 N N . LEU A 1 87 ? -34.633 35.019 -54.915 1.00 41.03 536 LEU A N 1
ATOM 526 C CA . LEU A 1 87 ? -33.266 34.745 -54.498 1.00 40.19 536 LEU A CA 1
ATOM 527 C C . LEU A 1 87 ? -32.450 36.021 -54.588 1.00 36.88 536 LEU A C 1
ATOM 528 O O . LEU A 1 87 ? -32.594 36.785 -55.540 1.00 50.85 536 LEU A O 1
ATOM 533 N N . CYS A 1 88 ? -31.590 36.256 -53.606 1.00 38.17 537 CYS A N 1
ATOM 534 C CA . CYS A 1 88 ? -30.745 37.438 -53.640 1.00 36.59 537 CYS A CA 1
ATOM 535 C C . CYS A 1 88 ? -29.431 37.228 -52.894 1.00 47.92 537 CYS A C 1
ATOM 536 O O . CYS A 1 88 ? -29.341 36.406 -51.981 1.00 44.88 537 CYS A O 1
ATOM 539 N N . PHE A 1 89 ? -28.413 37.980 -53.299 1.00 41.18 538 PHE A N 1
ATOM 540 C CA . PHE A 1 89 ? -27.146 38.018 -52.584 1.00 42.08 538 PHE A CA 1
ATOM 541 C C . PHE A 1 89 ? -26.517 39.399 -52.740 1.00 41.83 538 PHE A C 1
ATOM 542 O O . PHE A 1 89 ? -26.402 39.918 -53.851 1.00 36.24 538 PHE A O 1
ATOM 550 N N . LEU A 1 90 ? -26.103 39.987 -51.624 1.00 45.28 539 LEU A N 1
ATOM 551 C CA . LEU A 1 90 ? -25.574 41.344 -51.632 1.00 37.12 539 LEU A CA 1
ATOM 552 C C . LEU A 1 90 ? -24.101 41.378 -51.245 1.00 36.31 539 LEU A C 1
ATOM 553 O O . LEU A 1 90 ? -23.708 40.827 -50.217 1.00 38.50 539 LEU A O 1
ATOM 558 N N . ASN A 1 91 ? -23.285 42.018 -52.076 1.00 40.37 540 ASN A N 1
ATOM 559 C CA . ASN A 1 91 ? -21.900 42.282 -51.707 1.00 46.15 540 ASN A CA 1
ATOM 560 C C . ASN A 1 91 ? -21.582 43.769 -51.867 1.00 47.24 540 ASN A C 1
ATOM 561 O O . ASN A 1 91 ? -22.477 44.575 -52.123 1.00 52.17 540 ASN A O 1
ATOM 566 N N . GLU A 1 92 ? -20.311 44.129 -51.714 1.00 48.95 541 GLU A N 1
ATOM 567 C CA . GLU A 1 92 ? -19.911 45.534 -51.686 1.00 48.80 541 GLU A CA 1
ATOM 568 C C . GLU A 1 92 ? -19.826 46.183 -53.064 1.00 53.19 541 GLU A C 1
ATOM 569 O O . GLU A 1 92 ? -19.663 47.396 -53.165 1.00 66.24 541 GLU A O 1
ATOM 575 N N . LYS A 1 93 ? -19.925 45.386 -54.123 1.00 42.41 542 LYS A N 1
ATOM 576 C CA . LYS A 1 93 ? -19.796 45.926 -55.472 1.00 40.22 542 LYS A CA 1
ATOM 577 C C . LYS A 1 93 ? -21.078 45.781 -56.285 1.00 39.40 542 LYS A C 1
ATOM 578 O O . LYS A 1 93 ? -21.268 46.471 -57.285 1.00 67.99 542 LYS A O 1
ATOM 584 N N . GLY A 1 94 ? -21.957 44.882 -55.861 1.00 39.80 543 GLY A N 1
ATOM 585 C CA . GLY A 1 94 ? -23.181 44.641 -56.598 1.00 46.54 543 GLY A CA 1
ATOM 586 C C . GLY A 1 94 ? -24.201 43.807 -55.850 1.00 50.18 543 GLY A C 1
ATOM 587 O O . GLY A 1 94 ? -23.971 43.378 -54.717 1.00 41.11 543 GLY A O 1
ATOM 588 N N . THR A 1 95 ? -25.341 43.584 -56.495 1.00 48.92 544 THR A N 1
ATOM 589 C CA . THR A 1 95 ? -26.400 42.759 -55.936 1.00 40.91 544 THR A CA 1
ATOM 590 C C . THR A 1 95 ? -26.805 41.716 -56.966 1.00 43.64 544 THR A C 1
ATOM 591 O O . THR A 1 95 ? -26.972 42.032 -58.144 1.00 44.96 544 THR A O 1
ATOM 595 N N . LEU A 1 96 ? -26.945 40.470 -56.528 1.00 42.29 545 LEU A N 1
ATOM 596 C CA . LEU A 1 96 ? -27.360 39.400 -57.427 1.00 38.87 545 LEU A CA 1
ATOM 597 C C . LEU A 1 96 ? -28.797 38.993 -57.138 1.00 34.76 545 LEU A C 1
ATOM 598 O O . LEU A 1 96 ? -29.171 38.793 -55.984 1.00 38.19 545 LEU A O 1
ATOM 603 N N . PHE A 1 97 ? -29.602 38.885 -58.190 1.00 40.11 546 PHE A N 1
ATOM 604 C CA . PHE A 1 97 ? -31.000 38.495 -58.049 1.00 36.24 546 PHE A CA 1
ATOM 605 C C . PHE A 1 97 ? -31.277 37.211 -58.813 1.00 32.50 546 PHE A C 1
ATOM 606 O O . PHE A 1 97 ? -30.702 36.979 -59.872 1.00 43.14 546 PHE A O 1
ATOM 614 N N . GLY A 1 98 ? -32.154 36.374 -58.267 1.00 40.12 547 GLY A N 1
ATOM 615 C CA . GLY A 1 98 ? -32.482 35.103 -58.887 1.00 28.29 547 GLY A CA 1
ATOM 616 C C . GLY A 1 98 ? -33.950 34.733 -58.784 1.00 39.80 547 GLY A C 1
ATOM 617 O O . GLY A 1 98 ? -34.637 35.112 -57.834 1.00 41.77 547 GLY A O 1
ATOM 618 N N . GLN A 1 99 ? -34.427 33.981 -59.769 1.00 41.14 548 GLN A N 1
ATOM 619 C CA . GLN A 1 99 ? -35.796 33.480 -59.774 1.00 35.75 548 GLN A CA 1
ATOM 620 C C . GLN A 1 99 ? -35.761 31.950 -59.822 1.00 42.50 548 GLN A C 1
ATOM 621 O O . GLN A 1 99 ? -35.283 31.358 -60.795 1.00 42.90 548 GLN A O 1
ATOM 627 N N . SER A 1 100 ? -36.248 31.317 -58.756 1.00 35.51 549 SER A N 1
ATOM 628 C CA . SER A 1 100 ? -36.045 29.883 -58.543 1.00 39.44 549 SER A CA 1
ATOM 629 C C . SER A 1 100 ? -36.698 29.001 -59.601 1.00 43.98 549 SER A C 1
ATOM 630 O O . SER A 1 100 ? -36.187 27.927 -59.916 1.00 39.72 549 SER A O 1
ATOM 633 N N . LYS A 1 101 ? -37.818 29.454 -60.155 1.00 40.64 550 LYS A N 1
ATOM 634 C CA . LYS A 1 101 ? -38.610 28.607 -61.040 1.00 43.65 550 LYS A CA 1
ATOM 635 C C . LYS A 1 101 ? -38.259 28.790 -62.513 1.00 40.59 550 LYS A C 1
ATOM 636 O O . LYS A 1 101 ? -38.185 27.816 -63.260 1.00 45.94 550 LYS A O 1
ATOM 642 N N . THR A 1 102 ? -38.049 30.030 -62.938 1.00 41.23 551 THR A N 1
ATOM 643 C CA . THR A 1 102 ? -37.777 30.286 -64.348 1.00 39.58 551 THR A CA 1
ATOM 644 C C . THR A 1 102 ? -36.283 30.234 -64.642 1.00 50.24 551 THR A C 1
ATOM 645 O O . THR A 1 102 ? -35.870 30.015 -65.781 1.00 50.23 551 THR A O 1
ATOM 649 N N . GLY A 1 103 ? -35.474 30.427 -63.606 1.00 55.12 552 GLY A N 1
ATOM 650 C CA . GLY A 1 103 ? -34.033 30.339 -63.747 1.00 44.05 552 GLY A CA 1
ATOM 651 C C . GLY A 1 103 ? -33.397 31.623 -64.238 1.00 52.54 552 GLY A C 1
ATOM 652 O O . GLY A 1 103 ? -32.260 31.622 -64.710 1.00 50.21 552 GLY A O 1
ATOM 653 N N . GLN A 1 104 ? -34.129 32.726 -64.143 1.00 51.86 553 GLN A N 1
ATOM 654 C CA . GLN A 1 104 ? -33.586 34.006 -64.571 1.00 57.28 553 GLN A CA 1
ATOM 655 C C . GLN A 1 104 ? -32.823 34.694 -63.445 1.00 57.01 553 GLN A C 1
ATOM 656 O O . GLN A 1 104 ? -33.337 34.852 -62.336 1.00 52.09 553 GLN A O 1
ATOM 662 N N . ILE A 1 105 ? -31.590 35.096 -63.737 1.00 50.52 554 ILE A N 1
ATOM 663 C CA . ILE A 1 105 ? -30.778 35.837 -62.781 1.00 46.76 554 ILE A CA 1
ATOM 664 C C . ILE A 1 105 ? -30.395 37.215 -63.321 1.00 46.63 554 ILE A C 1
ATOM 665 O O . ILE A 1 105 ? -30.368 37.436 -64.532 1.00 47.05 554 ILE A O 1
ATOM 670 N N . GLN A 1 106 ? -30.119 38.146 -62.414 1.00 47.96 555 GLN A N 1
ATOM 671 C CA . GLN A 1 106 ? -29.661 39.475 -62.800 1.00 41.47 555 GLN A CA 1
ATOM 672 C C . GLN A 1 106 ? -28.627 40.002 -61.815 1.00 41.70 555 GLN A C 1
ATOM 673 O O . GLN A 1 106 ? -28.797 39.896 -60.600 1.00 42.94 555 GLN A O 1
ATOM 679 N N . TYR A 1 107 ? -27.547 40.561 -62.348 1.00 33.83 556 TYR A N 1
ATOM 680 C CA . TYR A 1 107 ? -26.538 41.197 -61.516 1.00 50.11 556 TYR A CA 1
ATOM 681 C C . TYR A 1 107 ? -26.547 42.709 -61.724 1.00 52.94 556 TYR A C 1
ATOM 682 O O . TYR A 1 107 ? -26.445 43.192 -62.852 1.00 52.67 556 TYR A O 1
ATOM 691 N N . ARG A 1 108 ? -26.668 43.450 -60.627 1.00 45.58 557 ARG A N 1
ATOM 692 C CA . ARG A 1 108 ? -26.715 44.906 -60.680 1.00 43.73 557 ARG A CA 1
ATOM 693 C C . ARG A 1 108 ? -25.596 45.523 -59.855 1.00 39.92 557 ARG A C 1
ATOM 694 O O . ARG A 1 108 ? -25.692 45.583 -58.630 1.00 48.05 557 ARG A O 1
ATOM 702 N N . PRO A 1 109 ? -24.524 45.973 -60.524 1.00 46.96 558 PRO A N 1
ATOM 703 C CA . PRO A 1 109 ? -23.445 46.704 -59.850 1.00 47.54 558 PRO A CA 1
ATOM 704 C C . PRO A 1 109 ? -23.979 47.945 -59.138 1.00 54.37 558 PRO A C 1
ATOM 705 O O . PRO A 1 109 ? -24.902 48.587 -59.643 1.00 48.65 558 PRO A O 1
ATOM 709 N N . HIS A 1 110 ? -23.412 48.267 -57.979 1.00 52.32 559 HIS A N 1
ATOM 710 C CA . HIS A 1 110 ? -23.856 49.420 -57.201 1.00 56.70 559 HIS A CA 1
ATOM 711 C C . HIS A 1 110 ? -23.610 50.727 -57.949 1.00 61.28 559 HIS A C 1
ATOM 712 O O . HIS A 1 110 ? -24.439 51.637 -57.901 1.00 53.81 559 HIS A O 1
ATOM 719 N N . ASP A 1 111 ? -22.474 50.821 -58.634 1.00 62.78 560 ASP A N 1
ATOM 720 C CA . ASP A 1 111 ? -22.156 52.020 -59.400 1.00 72.78 560 ASP A CA 1
ATOM 721 C C . ASP A 1 111 ? -22.836 51.956 -60.765 1.00 80.63 560 ASP A C 1
ATOM 722 O O . ASP A 1 111 ? -23.059 50.870 -61.299 1.00 88.77 560 ASP A O 1
ATOM 727 N N . SER A 1 112 ? -23.145 53.115 -61.340 1.00 93.53 561 SER A N 1
ATOM 728 C CA . SER A 1 112 ? -23.829 53.155 -62.630 1.00 87.66 561 SER A CA 1
ATOM 729 C C . SER A 1 112 ? -22.819 52.999 -63.759 1.00 81.70 561 SER A C 1
ATOM 730 O O . SER A 1 112 ? -23.183 52.799 -64.919 1.00 70.61 561 SER A O 1
ATOM 733 N N . ILE A 1 113 ? -21.547 53.098 -63.393 1.00 74.08 562 ILE A N 1
ATOM 734 C CA . ILE A 1 113 ? -20.431 52.960 -64.319 1.00 83.59 562 ILE A CA 1
ATOM 735 C C . ILE A 1 113 ? -20.467 51.604 -65.016 1.00 85.15 562 ILE A C 1
ATOM 736 O O . ILE A 1 113 ? -20.282 51.511 -66.229 1.00 84.42 562 ILE A O 1
ATOM 741 N N . HIS A 1 114 ? -20.722 50.555 -64.240 1.00 87.68 563 HIS A N 1
ATOM 742 C CA . HIS A 1 114 ? -20.762 49.205 -64.783 1.00 66.27 563 HIS A CA 1
ATOM 743 C C . HIS A 1 114 ? -22.198 48.858 -65.151 1.00 67.84 563 HIS A C 1
ATOM 744 O O . HIS A 1 114 ? -23.140 49.316 -64.503 1.00 61.35 563 HIS A O 1
ATOM 751 N N . SER A 1 115 ? -22.370 48.048 -66.191 1.00 53.20 564 SER A N 1
ATOM 752 C CA . SER A 1 115 ? -23.712 47.735 -66.664 1.00 70.27 564 SER A CA 1
ATOM 753 C C . SER A 1 115 ? -24.323 46.548 -65.932 1.00 72.45 564 SER A C 1
ATOM 754 O O . SER A 1 115 ? -23.610 45.657 -65.468 1.00 52.32 564 SER A O 1
ATOM 757 N N . ASN A 1 116 ? -25.649 46.546 -65.830 1.00 54.54 565 ASN A N 1
ATOM 758 C CA . ASN A 1 116 ? -26.380 45.370 -65.384 1.00 52.12 565 ASN A CA 1
ATOM 759 C C . ASN A 1 116 ? -26.309 44.292 -66.451 1.00 60.92 565 ASN A C 1
ATOM 760 O O . ASN A 1 116 ? -26.130 44.595 -67.629 1.00 58.86 565 ASN A O 1
ATOM 765 N N . TRP A 1 117 ? -26.438 43.034 -66.049 1.00 53.27 566 TRP A N 1
ATOM 766 C CA . TRP A 1 117 ? -26.613 41.977 -67.032 1.00 50.05 566 TRP A CA 1
ATOM 767 C C . TRP A 1 117 ? -27.595 40.924 -66.540 1.00 50.63 566 TRP A C 1
ATOM 768 O O . TRP A 1 117 ? -27.769 40.725 -65.338 1.00 51.33 566 TRP A O 1
ATOM 779 N N . THR A 1 118 ? -28.248 40.270 -67.491 1.00 45.10 567 THR A N 1
ATOM 780 C CA . THR A 1 118 ? -29.273 39.287 -67.191 1.00 46.47 567 THR A CA 1
ATOM 781 C C . THR A 1 118 ? -28.937 37.974 -67.887 1.00 51.80 567 THR A C 1
ATOM 782 O O . THR A 1 118 ? -28.306 37.965 -68.943 1.00 58.70 567 THR A O 1
ATOM 786 N N . LYS A 1 119 ? -29.342 36.868 -67.276 1.00 51.84 568 LYS A N 1
ATOM 787 C CA . LYS A 1 119 ? -29.125 35.548 -67.843 1.00 43.90 568 LYS A CA 1
ATOM 788 C C . LYS A 1 119 ? -30.274 34.631 -67.466 1.00 53.87 568 LYS A C 1
ATOM 789 O O . LYS A 1 119 ? -30.970 34.867 -66.478 1.00 48.56 568 LYS A O 1
ATOM 795 N N . ILE A 1 120 ? -30.481 33.588 -68.258 1.00 38.27 569 ILE A N 1
ATOM 796 C CA . ILE A 1 120 ? -31.445 32.568 -67.884 1.00 57.67 569 ILE A CA 1
ATOM 797 C C . ILE A 1 120 ? -30.743 31.228 -67.717 1.00 51.84 569 ILE A C 1
ATOM 798 O O . ILE A 1 120 ? -30.141 30.704 -68.654 1.00 52.49 569 ILE A O 1
ATOM 803 N N . ILE A 1 121 ? -30.785 30.707 -66.497 1.00 51.97 570 ILE A N 1
ATOM 804 C CA . ILE A 1 121 ? -30.216 29.404 -66.188 1.00 53.41 570 ILE A CA 1
ATOM 805 C C . ILE A 1 121 ? -31.133 28.286 -66.670 1.00 47.11 570 ILE A C 1
ATOM 806 O O . ILE A 1 121 ? -32.314 28.262 -66.324 1.00 54.22 570 ILE A O 1
ATOM 811 N N . PRO A 1 122 ? -30.594 27.360 -67.480 1.00 40.02 571 PRO A N 1
ATOM 812 C CA . PRO A 1 122 ? -31.346 26.186 -67.938 1.00 41.39 571 PRO A CA 1
ATOM 813 C C . PRO A 1 122 ? -31.804 25.336 -66.759 1.00 38.08 571 PRO A C 1
ATOM 814 O O . PRO A 1 122 ? -31.019 25.101 -65.842 1.00 47.83 571 PRO A O 1
ATOM 818 N N . LEU A 1 123 ? -33.059 24.901 -66.773 1.00 42.23 572 LEU A N 1
ATOM 819 C CA . LEU A 1 123 ? -33.592 24.092 -65.684 1.00 42.23 572 LEU A CA 1
ATOM 820 C C . LEU A 1 123 ? -34.381 22.904 -66.210 1.00 47.57 572 LEU A C 1
ATOM 821 O O . LEU A 1 123 ? -35.323 23.068 -66.986 1.00 49.44 572 LEU A O 1
ATOM 826 N N . GLN A 1 124 ? -33.989 21.708 -65.785 1.00 51.77 573 GLN A N 1
ATOM 827 C CA . GLN A 1 124 ? -34.726 20.498 -66.125 1.00 52.49 573 GLN A CA 1
ATOM 828 C C . GLN A 1 124 ? -36.060 20.456 -65.386 1.00 52.39 573 GLN A C 1
ATOM 829 O O . GLN A 1 124 ? -36.365 21.340 -64.587 1.00 60.19 573 GLN A O 1
ATOM 835 N N . ALA A 1 125 ? -36.850 19.422 -65.653 1.00 63.65 574 ALA A N 1
ATOM 836 C CA . ALA A 1 125 ? -38.156 19.280 -65.020 1.00 54.07 574 ALA A CA 1
ATOM 837 C C . ALA A 1 125 ? -38.032 19.101 -63.512 1.00 58.60 574 ALA A C 1
ATOM 838 O O . ALA A 1 125 ? -37.390 18.163 -63.038 1.00 80.74 574 ALA A O 1
ATOM 840 N N . GLY A 1 126 ? -38.647 20.011 -62.763 1.00 51.71 575 GLY A N 1
ATOM 841 C CA . GLY A 1 126 ? -38.631 19.942 -61.314 1.00 45.85 575 GLY A CA 1
ATOM 842 C C . GLY A 1 126 ? -37.406 20.584 -60.691 1.00 60.25 575 GLY A C 1
ATOM 843 O O . GLY A 1 126 ? -37.328 20.732 -59.471 1.00 61.89 575 GLY A O 1
ATOM 844 N N . GLU A 1 127 ? -36.445 20.967 -61.525 1.00 51.50 576 GLU A N 1
ATOM 845 C CA . GLU A 1 127 ? -35.225 21.599 -61.038 1.00 41.48 576 GLU A CA 1
ATOM 846 C C . GLU A 1 127 ? -35.441 23.072 -60.695 1.00 50.07 576 GLU A C 1
ATOM 847 O O . GLU A 1 127 ? -35.925 23.848 -61.519 1.00 51.44 576 GLU A O 1
ATOM 853 N N . ARG A 1 128 ? -35.064 23.447 -59.477 1.00 49.73 577 ARG A N 1
ATOM 854 C CA . ARG A 1 128 ? -35.159 24.830 -59.022 1.00 45.18 577 ARG A CA 1
ATOM 855 C C . ARG A 1 128 ? -33.778 25.369 -58.691 1.00 46.59 577 ARG A C 1
ATOM 856 O O . ARG A 1 128 ? -32.887 24.612 -58.308 1.00 52.07 577 ARG A O 1
ATOM 864 N N . ILE A 1 129 ? -33.595 26.676 -58.843 1.00 40.66 578 ILE A N 1
ATOM 865 C CA . ILE A 1 129 ? -32.417 27.317 -58.282 1.00 39.23 578 ILE A CA 1
ATOM 866 C C . ILE A 1 129 ? -32.666 27.450 -56.787 1.00 44.04 578 ILE A C 1
ATOM 867 O O . ILE A 1 129 ? -33.718 27.936 -56.370 1.00 44.93 578 ILE A O 1
ATOM 872 N N . THR A 1 130 ? -31.713 26.996 -55.983 1.00 32.34 579 THR A N 1
ATOM 873 C CA . THR A 1 130 ? -31.912 26.950 -54.540 1.00 33.84 579 THR A CA 1
ATOM 874 C C . THR A 1 130 ? -31.145 28.043 -53.807 1.00 36.70 579 THR A C 1
ATOM 875 O O . THR A 1 130 ? -31.499 28.412 -52.686 1.00 34.98 579 THR A O 1
ATOM 879 N N . SER A 1 131 ? -30.097 28.557 -54.440 1.00 35.80 580 SER A N 1
ATOM 880 C CA . SER A 1 131 ? -29.241 29.551 -53.808 1.00 33.87 580 SER A CA 1
ATOM 881 C C . SER A 1 131 ? -28.331 30.223 -54.830 1.00 32.25 580 SER A C 1
ATOM 882 O O . SER A 1 131 ? -27.844 29.575 -55.757 1.00 38.04 580 SER A O 1
ATOM 885 N N . VAL A 1 132 ? -28.122 31.527 -54.671 1.00 35.31 581 VAL A N 1
ATOM 886 C CA . VAL A 1 132 ? -27.160 32.257 -55.493 1.00 25.86 581 VAL A CA 1
ATOM 887 C C . VAL A 1 132 ? -26.187 33.021 -54.605 1.00 41.88 581 VAL A C 1
ATOM 888 O O . VAL A 1 132 ? -26.486 33.326 -53.447 1.00 43.20 581 VAL A O 1
ATOM 892 N N . ALA A 1 133 ? -25.019 33.328 -55.154 1.00 31.34 582 ALA A N 1
ATOM 893 C CA . ALA A 1 133 ? -24.020 34.108 -54.441 1.00 31.90 582 ALA A CA 1
ATOM 894 C C . ALA A 1 133 ? -23.138 34.840 -55.437 1.00 36.70 582 ALA A C 1
ATOM 895 O O . ALA A 1 133 ? -23.001 34.420 -56.587 1.00 36.01 582 ALA A O 1
ATOM 897 N N . ALA A 1 134 ? -22.548 35.943 -54.993 1.00 37.20 583 ALA A N 1
ATOM 898 C CA . ALA A 1 134 ? -21.687 36.736 -55.854 1.00 32.94 583 ALA A CA 1
ATOM 899 C C . ALA A 1 134 ? -20.589 37.440 -55.065 1.00 32.55 583 ALA A C 1
ATOM 900 O O . ALA A 1 134 ? -20.797 37.879 -53.935 1.00 36.53 583 ALA A O 1
ATOM 902 N N . THR A 1 135 ? -19.408 37.505 -55.665 1.00 32.09 584 THR A N 1
ATOM 903 C CA . THR A 1 135 ? -18.312 38.317 -55.157 1.00 37.55 584 THR A CA 1
ATOM 904 C C . THR A 1 135 ? -18.001 39.377 -56.213 1.00 49.83 584 THR A C 1
ATOM 905 O O . THR A 1 135 ? -18.620 39.378 -57.277 1.00 42.08 584 THR A O 1
ATOM 909 N N . PRO A 1 136 ? -17.067 40.300 -55.924 1.00 51.13 585 PRO A N 1
ATOM 910 C CA . PRO A 1 136 ? -16.648 41.210 -56.996 1.00 44.70 585 PRO A CA 1
ATOM 911 C C . PRO A 1 136 ? -16.121 40.511 -58.255 1.00 51.56 585 PRO A C 1
ATOM 912 O O . PRO A 1 136 ? -16.113 41.133 -59.317 1.00 62.79 585 PRO A O 1
ATOM 916 N N . VAL A 1 137 ? -15.708 39.249 -58.151 1.00 52.01 586 VAL A N 1
ATOM 917 C CA . VAL A 1 137 ? -15.104 38.564 -59.293 1.00 41.16 586 VAL A CA 1
ATOM 918 C C . VAL A 1 137 ? -15.810 37.269 -59.699 1.00 44.45 586 VAL A C 1
ATOM 919 O O . VAL A 1 137 ? -15.440 36.652 -60.699 1.00 41.04 586 VAL A O 1
ATOM 923 N N . ARG A 1 138 ? -16.818 36.854 -58.936 1.00 40.99 587 ARG A N 1
ATOM 924 C CA . ARG A 1 138 ? -17.512 35.599 -59.230 1.00 40.99 587 ARG A CA 1
ATOM 925 C C . ARG A 1 138 ? -19.016 35.654 -58.989 1.00 40.43 587 ARG A C 1
ATOM 926 O O . ARG A 1 138 ? -19.480 36.280 -58.039 1.00 43.37 587 ARG A O 1
ATOM 934 N N . VAL A 1 139 ? -19.766 34.974 -59.852 1.00 40.17 588 VAL A N 1
ATOM 935 C CA . VAL A 1 139 ? -21.203 34.783 -59.672 1.00 46.68 588 VAL A CA 1
ATOM 936 C C . VAL A 1 139 ? -21.519 33.289 -59.632 1.00 38.55 588 VAL A C 1
ATOM 937 O O . VAL A 1 139 ? -21.136 32.544 -60.534 1.00 37.39 588 VAL A O 1
ATOM 941 N N . ILE A 1 140 ? -22.223 32.856 -58.588 1.00 36.34 589 ILE A N 1
ATOM 942 C CA . ILE A 1 140 ? -22.482 31.434 -58.372 1.00 36.54 589 ILE A CA 1
ATOM 943 C C . ILE A 1 140 ? -23.974 31.126 -58.297 1.00 41.38 589 ILE A C 1
ATOM 944 O O . ILE A 1 140 ? -24.737 31.861 -57.672 1.00 40.92 589 ILE A O 1
ATOM 949 N N . VAL A 1 141 ? -24.377 30.031 -58.936 1.00 38.09 590 VAL A N 1
ATOM 950 C CA . VAL A 1 141 ? -25.762 29.573 -58.912 1.00 31.01 590 VAL A CA 1
ATOM 951 C C . VAL A 1 141 ? -25.835 28.082 -58.585 1.00 36.84 590 VAL A C 1
ATOM 952 O O . VAL A 1 141 ? -25.160 27.270 -59.219 1.00 37.10 590 VAL A O 1
ATOM 956 N N . GLY A 1 142 ? -26.648 27.727 -57.593 1.00 40.15 591 GLY A N 1
ATOM 957 C CA . GLY A 1 142 ? -26.825 26.334 -57.213 1.00 39.54 591 GLY A CA 1
ATOM 958 C C . GLY A 1 142 ? -28.255 25.846 -57.385 1.00 40.21 591 GLY A C 1
ATOM 959 O O . GLY A 1 142 ? -29.207 26.586 -57.131 1.00 38.30 591 GLY A O 1
ATOM 960 N N . THR A 1 143 ? -28.412 24.596 -57.812 1.00 39.10 592 THR A N 1
ATOM 961 C CA . THR A 1 143 ? -29.743 24.045 -58.062 1.00 36.76 592 THR A CA 1
ATOM 962 C C . THR A 1 143 ? -30.069 22.819 -57.209 1.00 41.55 592 THR A C 1
ATOM 963 O O . THR A 1 143 ? -29.206 22.268 -56.523 1.00 38.14 592 THR A O 1
ATOM 967 N N . SER A 1 144 ? -31.326 22.393 -57.274 1.00 48.70 593 SER A N 1
ATOM 968 C CA . SER A 1 144 ? -31.815 21.268 -56.485 1.00 35.65 593 SER A CA 1
ATOM 969 C C . SER A 1 144 ? -31.360 19.925 -57.048 1.00 37.46 593 SER A C 1
ATOM 970 O O . SER A 1 144 ? -31.385 18.912 -56.351 1.00 39.40 593 SER A O 1
ATOM 973 N N . LEU A 1 145 ? -30.943 19.926 -58.310 1.00 41.07 594 LEU A N 1
ATOM 974 C CA . LEU A 1 145 ? -30.385 18.735 -58.943 1.00 32.18 594 LEU A CA 1
ATOM 975 C C . LEU A 1 145 ? -28.873 18.667 -58.761 1.00 36.15 594 LEU A C 1
ATOM 976 O O . LEU A 1 145 ? -28.225 17.728 -59.221 1.00 43.75 594 LEU A O 1
ATOM 981 N N . GLY A 1 146 ? -28.314 19.682 -58.111 1.00 35.50 595 GLY A N 1
ATOM 982 C CA . GLY A 1 146 ? -26.897 19.697 -57.808 1.00 38.28 595 GLY A CA 1
ATOM 983 C C . GLY A 1 146 ? -26.056 20.335 -58.893 1.00 34.78 595 GLY A C 1
ATOM 984 O O . GLY A 1 146 ? -24.844 20.138 -58.949 1.00 42.35 595 GLY A O 1
ATOM 985 N N . TYR A 1 147 ? -26.695 21.107 -59.761 1.00 31.74 596 TYR A N 1
ATOM 986 C CA . TYR A 1 147 ? -25.948 21.844 -60.767 1.00 36.88 596 TYR A CA 1
ATOM 987 C C . TYR A 1 147 ? -25.298 23.074 -60.146 1.00 34.73 596 TYR A C 1
ATOM 988 O O . TYR A 1 147 ? -25.951 23.871 -59.469 1.00 35.17 596 TYR A O 1
ATOM 997 N N . PHE A 1 148 ? -23.994 23.196 -60.369 1.00 40.45 597 PHE A N 1
ATOM 998 C CA . PHE A 1 148 ? -23.183 24.268 -59.811 1.00 27.85 597 PHE A CA 1
ATOM 999 C C . PHE A 1 148 ? -22.646 25.101 -60.961 1.00 38.48 597 PHE A C 1
ATOM 1000 O O . PHE A 1 148 ? -21.737 24.672 -61.670 1.00 49.45 597 PHE A O 1
ATOM 1008 N N . ARG A 1 149 ? -23.217 26.283 -61.159 1.00 42.45 598 ARG A N 1
ATOM 1009 C CA . ARG A 1 149 ? -22.852 27.120 -62.296 1.00 38.12 598 ARG A CA 1
ATOM 1010 C C . ARG A 1 149 ? -22.145 28.389 -61.850 1.00 32.91 598 ARG A C 1
ATOM 1011 O O . ARG A 1 149 ? -22.647 29.118 -60.997 1.00 45.76 598 ARG A O 1
ATOM 1019 N N . SER A 1 150 ? -20.977 28.649 -62.429 1.00 39.01 599 SER A N 1
ATOM 1020 C CA . SER A 1 150 ? -20.189 29.812 -62.044 1.00 37.24 599 SER A CA 1
ATOM 1021 C C . SER A 1 150 ? -19.903 30.730 -63.228 1.00 44.94 599 SER A C 1
ATOM 1022 O O . SER A 1 150 ? -19.797 30.289 -64.373 1.00 50.57 599 SER A O 1
ATOM 1025 N N . PHE A 1 151 ? -19.778 32.018 -62.930 1.00 46.34 600 PHE A N 1
ATOM 1026 C CA . PHE A 1 151 ? -19.542 33.043 -63.937 1.00 47.55 600 PHE A CA 1
ATOM 1027 C C . PHE A 1 151 ? -18.576 34.066 -63.365 1.00 46.45 600 PHE A C 1
ATOM 1028 O O . PHE A 1 151 ? -18.285 34.046 -62.168 1.00 48.71 600 PHE A O 1
ATOM 1036 N N . ASN A 1 152 ? -18.074 34.961 -64.207 1.00 35.41 601 ASN A N 1
ATOM 1037 C CA . ASN A 1 152 ? -17.355 36.115 -63.688 1.00 41.99 601 ASN A CA 1
ATOM 1038 C C . ASN A 1 152 ? -18.360 37.245 -63.458 1.00 45.55 601 ASN A C 1
ATOM 1039 O O . ASN A 1 152 ? -19.558 37.058 -63.676 1.00 38.65 601 ASN A O 1
ATOM 1044 N N . GLN A 1 153 ? -17.890 38.409 -63.021 1.00 39.46 602 GLN A N 1
ATOM 1045 C CA . GLN A 1 153 ? -18.804 39.493 -62.663 1.00 48.12 602 GLN A CA 1
ATOM 1046 C C . GLN A 1 153 ? -19.569 40.042 -63.870 1.00 42.60 602 GLN A C 1
ATOM 1047 O O . GLN A 1 153 ? -20.512 40.816 -63.707 1.00 55.99 602 GLN A O 1
ATOM 1053 N N . PHE A 1 154 ? -19.176 39.634 -65.073 1.00 45.07 603 PHE A N 1
ATOM 1054 C CA . PHE A 1 154 ? -19.801 40.152 -66.287 1.00 51.68 603 PHE A CA 1
ATOM 1055 C C . PHE A 1 154 ? -20.747 39.143 -66.936 1.00 54.35 603 PHE A C 1
ATOM 1056 O O . PHE A 1 154 ? -21.395 39.446 -67.940 1.00 57.52 603 PHE A O 1
ATOM 1064 N N . GLY A 1 155 ? -20.833 37.951 -66.354 1.00 42.74 604 GLY A N 1
ATOM 1065 C CA . GLY A 1 155 ? -21.752 36.931 -66.830 1.00 45.24 604 GLY A CA 1
ATOM 1066 C C . GLY A 1 155 ? -21.132 35.929 -67.789 1.00 50.38 604 GLY A C 1
ATOM 1067 O O . GLY A 1 155 ? -21.835 35.142 -68.418 1.00 51.82 604 GLY A O 1
ATOM 1068 N N . VAL A 1 156 ? -19.810 35.958 -67.906 1.00 52.14 605 VAL A N 1
ATOM 1069 C CA . VAL A 1 156 ? -19.098 34.977 -68.714 1.00 43.99 605 VAL A CA 1
ATOM 1070 C C . VAL A 1 156 ? -18.963 33.666 -67.948 1.00 47.97 605 VAL A C 1
ATOM 1071 O O . VAL A 1 156 ? -18.332 33.630 -66.889 1.00 45.71 605 VAL A O 1
ATOM 1075 N N . PRO A 1 157 ? -19.563 32.585 -68.472 1.00 49.91 606 PRO A N 1
ATOM 1076 C CA . PRO A 1 157 ? -19.554 31.304 -67.755 1.00 52.72 606 PRO A CA 1
ATOM 1077 C C . PRO A 1 157 ? -18.165 30.674 -67.732 1.00 41.71 606 PRO A C 1
ATOM 1078 O O . PRO A 1 157 ? -17.430 30.788 -68.712 1.00 44.93 606 PRO A O 1
ATOM 1082 N N . PHE A 1 158 ? -17.806 30.037 -66.621 1.00 42.95 607 PHE A N 1
ATOM 1083 C CA . PHE A 1 158 ? -16.527 29.341 -66.528 1.00 56.68 607 PHE A CA 1
ATOM 1084 C C . PHE A 1 158 ? -16.652 27.828 -66.672 1.00 59.99 607 PHE A C 1
ATOM 1085 O O . PHE A 1 158 ? -15.948 27.226 -67.484 1.00 86.41 607 PHE A O 1
ATOM 1093 N N . ALA A 1 159 ? -17.535 27.218 -65.886 1.00 48.06 608 ALA A N 1
ATOM 1094 C CA . ALA A 1 159 ? -17.809 25.788 -66.024 1.00 71.98 608 ALA A CA 1
ATOM 1095 C C . ALA A 1 159 ? -19.060 25.366 -65.271 1.00 58.01 608 ALA A C 1
ATOM 1096 O O . ALA A 1 159 ? -19.381 25.912 -64.214 1.00 61.11 608 ALA A O 1
ATOM 1098 N N . VAL A 1 160 ? -19.777 24.406 -65.841 1.00 43.11 609 VAL A N 1
ATOM 1099 C CA . VAL A 1 160 ? -20.925 23.815 -65.175 1.00 34.76 609 VAL A CA 1
ATOM 1100 C C . VAL A 1 160 ? -20.481 22.540 -64.460 1.00 35.96 609 VAL A C 1
ATOM 1101 O O . VAL A 1 160 ? -19.870 21.665 -65.073 1.00 37.96 609 VAL A O 1
ATOM 1105 N N . GLU A 1 161 ? -20.775 22.435 -63.168 1.00 29.83 610 GLU A N 1
ATOM 1106 C CA . GLU A 1 161 ? -20.392 21.250 -62.405 1.00 29.93 610 GLU A CA 1
ATOM 1107 C C . GLU A 1 161 ? -21.609 20.529 -61.828 1.00 38.47 610 GLU A C 1
ATOM 1108 O O . GLU A 1 161 ? -22.630 21.149 -61.531 1.00 40.47 610 GLU A O 1
ATOM 1114 N N . LYS A 1 162 ? -21.494 19.215 -61.676 1.00 45.38 611 LYS A N 1
ATOM 1115 C CA . LYS A 1 162 ? -22.547 18.424 -61.058 1.00 41.54 611 LYS A CA 1
ATOM 1116 C C . LYS A 1 162 ? -22.090 17.952 -59.684 1.00 33.77 611 LYS A C 1
ATOM 1117 O O . LYS A 1 162 ? -21.062 17.293 -59.558 1.00 36.23 611 LYS A O 1
ATOM 1123 N N . THR A 1 163 ? -22.837 18.328 -58.653 1.00 36.19 612 THR A N 1
ATOM 1124 C CA . THR A 1 163 ? -22.540 17.911 -57.288 1.00 35.92 612 THR A CA 1
ATOM 1125 C C . THR A 1 163 ? -23.804 17.373 -56.633 1.00 33.76 612 THR A C 1
ATOM 1126 O O . THR A 1 163 ? -24.817 17.163 -57.304 1.00 42.06 612 THR A O 1
ATOM 1130 N N . SER A 1 164 ? -23.742 17.150 -55.325 1.00 27.80 613 SER A N 1
ATOM 1131 C CA . SER A 1 164 ? -24.936 16.824 -54.554 1.00 27.23 613 SER A CA 1
ATOM 1132 C C . SER A 1 164 ? -25.870 18.027 -54.580 1.00 43.12 613 SER A C 1
ATOM 1133 O O . SER A 1 164 ? -25.413 19.153 -54.775 1.00 33.60 613 SER A O 1
ATOM 1136 N N . PRO A 1 165 ? -27.180 17.792 -54.408 1.00 43.89 614 PRO A N 1
ATOM 1137 C CA . PRO A 1 165 ? -28.148 18.891 -54.346 1.00 44.59 614 PRO A CA 1
ATOM 1138 C C . PRO A 1 165 ? -27.709 20.007 -53.400 1.00 35.08 614 PRO A C 1
ATOM 1139 O O . PRO A 1 165 ? -27.354 19.748 -52.251 1.00 30.13 614 PRO A O 1
ATOM 1143 N N . ILE A 1 166 ? -27.726 21.236 -53.906 1.00 44.76 615 ILE A N 1
ATOM 1144 C CA . ILE A 1 166 ? -27.267 22.403 -53.164 1.00 27.95 615 ILE A CA 1
ATOM 1145 C C . ILE A 1 166 ? -28.438 23.067 -52.453 1.00 36.35 615 ILE A C 1
ATOM 1146 O O . ILE A 1 166 ? -29.499 23.247 -53.047 1.00 49.02 615 ILE A O 1
ATOM 1151 N N . VAL A 1 167 ? -28.262 23.420 -51.183 1.00 29.26 616 VAL A N 1
ATOM 1152 C CA . VAL A 1 167 ? -29.336 24.090 -50.454 1.00 50.66 616 VAL A CA 1
ATOM 1153 C C . VAL A 1 167 ? -28.983 25.527 -50.076 1.00 47.66 616 VAL A C 1
ATOM 1154 O O . VAL A 1 167 ? -29.876 26.351 -49.881 1.00 48.66 616 VAL A O 1
ATOM 1158 N N . ALA A 1 168 ? -27.690 25.832 -49.987 1.00 28.99 617 ALA A N 1
ATOM 1159 C CA . ALA A 1 168 ? -27.254 27.168 -49.593 1.00 35.40 617 ALA A CA 1
ATOM 1160 C C . ALA A 1 168 ? -25.837 27.469 -50.073 1.00 28.83 617 ALA A C 1
ATOM 1161 O O . ALA A 1 168 ? -24.973 26.595 -50.079 1.00 35.04 617 ALA A O 1
ATOM 1163 N N . LEU A 1 169 ? -25.609 28.716 -50.472 1.00 34.03 618 LEU A N 1
ATOM 1164 C CA . LEU A 1 169 ? -24.314 29.144 -50.986 1.00 33.93 618 LEU A CA 1
ATOM 1165 C C . LEU A 1 169 ? -23.883 30.463 -50.369 1.00 37.03 618 LEU A C 1
ATOM 1166 O O . LEU A 1 169 ? -24.709 31.333 -50.102 1.00 45.19 618 LEU A O 1
ATOM 1171 N N . THR A 1 170 ? -22.581 30.606 -50.157 1.00 39.12 619 THR A N 1
ATOM 1172 C CA . THR A 1 170 ? -21.992 31.910 -49.890 1.00 36.74 619 THR A CA 1
ATOM 1173 C C . THR A 1 170 ? -20.605 31.947 -50.509 1.00 33.88 619 THR A C 1
ATOM 1174 O O . THR A 1 170 ? -20.039 30.910 -50.848 1.00 26.28 619 THR A O 1
ATOM 1178 N N . ALA A 1 171 ? -20.058 33.143 -50.662 1.00 47.89 620 ALA A N 1
ATOM 1179 C CA . ALA A 1 171 ? -18.777 33.286 -51.327 1.00 29.54 620 ALA A CA 1
ATOM 1180 C C . ALA A 1 171 ? -18.031 34.522 -50.849 1.00 32.26 620 ALA A C 1
ATOM 1181 O O . ALA A 1 171 ? -18.619 35.440 -50.279 1.00 42.98 620 ALA A O 1
ATOM 1183 N N . GLN A 1 172 ? -16.725 34.523 -51.074 1.00 34.54 621 GLN A N 1
ATOM 1184 C CA . GLN A 1 172 ? -15.872 35.639 -50.703 1.00 33.57 621 GLN A CA 1
ATOM 1185 C C . GLN A 1 172 ? -14.646 35.622 -51.604 1.00 43.83 621 GLN A C 1
ATOM 1186 O O . GLN A 1 172 ? -13.891 34.648 -51.603 1.00 37.87 621 GLN A O 1
ATOM 1192 N N . ASN A 1 173 ? -14.458 36.692 -52.372 1.00 53.49 622 ASN A N 1
ATOM 1193 C CA . ASN A 1 173 ? -13.401 36.749 -53.382 1.00 49.59 622 ASN A CA 1
ATOM 1194 C C . ASN A 1 173 ? -13.495 35.573 -54.360 1.00 42.53 622 ASN A C 1
ATOM 1195 O O . ASN A 1 173 ? -14.378 35.547 -55.215 1.00 39.49 622 ASN A O 1
ATOM 1200 N N . TYR A 1 174 ? -12.593 34.603 -54.235 1.00 34.93 623 TYR A N 1
ATOM 1201 C CA . TYR A 1 174 ? -12.597 33.453 -55.140 1.00 41.68 623 TYR A CA 1
ATOM 1202 C C . TYR A 1 174 ? -13.042 32.163 -54.459 1.00 39.58 623 TYR A C 1
ATOM 1203 O O . TYR A 1 174 ? -13.039 31.097 -55.074 1.00 35.52 623 TYR A O 1
ATOM 1212 N N . ARG A 1 175 ? -13.442 32.259 -53.197 1.00 33.29 624 ARG A N 1
ATOM 1213 C CA . ARG A 1 175 ? -13.750 31.064 -52.425 1.00 32.04 624 ARG A CA 1
ATOM 1214 C C . ARG A 1 175 ? -15.243 30.883 -52.213 1.00 36.00 624 ARG A C 1
ATOM 1215 O O . ARG A 1 175 ? -15.983 31.851 -52.052 1.00 35.14 624 ARG A O 1
ATOM 1223 N N . VAL A 1 176 ? -15.681 29.630 -52.249 1.00 36.18 625 VAL A N 1
ATOM 1224 C CA . VAL A 1 176 ? -17.095 29.306 -52.128 1.00 36.50 625 VAL A CA 1
ATOM 1225 C C . VAL A 1 176 ? -17.356 28.310 -51.001 1.00 32.78 625 VAL A C 1
ATOM 1226 O O . VAL A 1 176 ? -16.657 27.303 -50.865 1.00 37.22 625 VAL A O 1
ATOM 1230 N N . PHE A 1 177 ? -18.361 28.612 -50.188 1.00 28.11 626 PHE A N 1
ATOM 1231 C CA . PHE A 1 177 ? -18.813 27.712 -49.139 1.00 29.33 626 PHE A CA 1
ATOM 1232 C C . PHE A 1 177 ? -20.221 27.243 -49.491 1.00 29.07 626 PHE A C 1
ATOM 1233 O O . PHE A 1 177 ? -21.157 28.040 -49.534 1.00 38.49 626 PHE A O 1
ATOM 1241 N N . SER A 1 178 ? -20.366 25.951 -49.762 1.00 28.39 627 SER A N 1
ATOM 1242 C CA . SER A 1 178 ? -21.641 25.413 -50.221 1.00 23.18 627 SER A CA 1
ATOM 1243 C C . SER A 1 178 ? -22.192 24.355 -49.269 1.00 34.10 627 SER A C 1
ATOM 1244 O O . SER A 1 178 ? -21.447 23.527 -48.744 1.00 37.16 627 SER A O 1
ATOM 1247 N N . VAL A 1 179 ? -23.503 24.390 -49.047 1.00 26.49 628 VAL A N 1
ATOM 1248 C CA . VAL A 1 179 ? -24.161 23.403 -48.200 1.00 28.10 628 VAL A CA 1
ATOM 1249 C C . VAL A 1 179 ? -25.007 22.480 -49.064 1.00 30.31 628 VAL A C 1
ATOM 1250 O O . VAL A 1 179 ? -25.779 22.941 -49.905 1.00 42.00 628 VAL A O 1
ATOM 1254 N N . HIS A 1 180 ? -24.855 21.176 -48.856 1.00 29.18 629 HIS A N 1
ATOM 1255 C CA . HIS A 1 180 ? -25.568 20.185 -49.653 1.00 33.55 629 HIS A CA 1
ATOM 1256 C C . HIS A 1 180 ? -26.472 19.320 -48.782 1.00 38.18 629 HIS A C 1
ATOM 1257 O O . HIS A 1 180 ? -26.279 19.230 -47.570 1.00 31.54 629 HIS A O 1
ATOM 1264 N N . TYR A 1 181 ? -27.455 18.683 -49.410 1.00 34.74 630 TYR A N 1
ATOM 1265 C CA . TYR A 1 181 ? -28.380 17.810 -48.698 1.00 63.49 630 TYR A CA 1
ATOM 1266 C C . TYR A 1 181 ? -28.751 16.600 -49.539 1.00 59.65 630 TYR A C 1
ATOM 1267 O O . TYR A 1 181 ? -29.056 16.724 -50.723 1.00 76.62 630 TYR A O 1
ATOM 1276 N N . SER A 1 182 ? -28.722 15.430 -48.911 1.00 87.96 631 SER A N 1
ATOM 1277 C CA . SER A 1 182 ? -29.170 14.195 -49.541 1.00 90.75 631 SER A CA 1
ATOM 1278 C C . SER A 1 182 ? -30.206 13.511 -48.659 1.00 92.47 631 SER A C 1
ATOM 1279 O O . SER A 1 182 ? -30.587 14.039 -47.615 1.00 98.34 631 SER A O 1
ATOM 1282 N N . GLN A 1 183 ? -30.675 12.346 -49.087 1.00 100.80 632 GLN A N 1
ATOM 1283 C CA . GLN A 1 183 ? -31.507 11.511 -48.231 1.00 86.67 632 GLN A CA 1
ATOM 1284 C C . GLN A 1 183 ? -30.634 10.536 -47.442 1.00 86.50 632 GLN A C 1
ATOM 1285 O O . GLN A 1 183 ? -31.120 9.816 -46.570 1.00 79.52 632 GLN A O 1
ATOM 1291 N N . PHE A 1 184 ? -29.339 10.536 -47.747 1.00 92.10 633 PHE A N 1
ATOM 1292 C CA . PHE A 1 184 ? -28.404 9.576 -47.165 1.00 89.55 633 PHE A CA 1
ATOM 1293 C C . PHE A 1 184 ? -27.589 10.167 -46.017 1.00 90.19 633 PHE A C 1
ATOM 1294 O O . PHE A 1 184 ? -27.581 9.633 -44.908 1.00 80.17 633 PHE A O 1
ATOM 1302 N N . HIS A 1 185 ? -26.899 11.270 -46.290 1.00 101.18 634 HIS A N 1
ATOM 1303 C CA . HIS A 1 185 ? -26.000 11.872 -45.311 1.00 102.94 634 HIS A CA 1
ATOM 1304 C C . HIS A 1 185 ? -26.697 12.894 -44.423 1.00 90.05 634 HIS A C 1
ATOM 1305 O O . HIS A 1 185 ? -26.306 13.097 -43.272 1.00 73.27 634 HIS A O 1
ATOM 1312 N N . GLY A 1 186 ? -27.731 13.535 -44.954 1.00 74.14 635 GLY A N 1
ATOM 1313 C CA . GLY A 1 186 ? -28.300 14.686 -44.284 1.00 57.89 635 GLY A CA 1
ATOM 1314 C C . GLY A 1 186 ? -27.606 15.914 -44.838 1.00 58.12 635 GLY A C 1
ATOM 1315 O O . GLY A 1 186 ? -27.460 16.050 -46.052 1.00 65.76 635 GLY A O 1
ATOM 1316 N N . LEU A 1 187 ? -27.177 16.810 -43.959 1.00 44.28 636 LEU A N 1
ATOM 1317 C CA . LEU A 1 187 ? -26.461 18.002 -44.394 1.00 38.19 636 LEU A CA 1
ATOM 1318 C C . LEU A 1 187 ? -24.953 17.772 -44.466 1.00 44.01 636 LEU A C 1
ATOM 1319 O O . LEU A 1 187 ? -24.355 17.198 -43.558 1.00 53.22 636 LEU A O 1
ATOM 1324 N N . SER A 1 188 ? -24.353 18.217 -45.564 1.00 37.92 637 SER A N 1
ATOM 1325 C CA . SER A 1 188 ? -22.905 18.221 -45.716 1.00 31.12 637 SER A CA 1
ATOM 1326 C C . SER A 1 188 ? -22.480 19.571 -46.278 1.00 45.22 637 SER A C 1
ATOM 1327 O O . SER A 1 188 ? -23.325 20.389 -46.646 1.00 33.71 637 SER A O 1
ATOM 1330 N N . TYR A 1 189 ? -21.175 19.813 -46.343 1.00 37.17 638 TYR A N 1
ATOM 1331 C CA . TYR A 1 189 ? -20.685 21.056 -46.924 1.00 33.75 638 TYR A CA 1
ATOM 1332 C C . TYR A 1 189 ? -19.434 20.860 -47.771 1.00 39.47 638 TYR A C 1
ATOM 1333 O O . TYR A 1 189 ? -18.662 19.924 -47.561 1.00 26.59 638 TYR A O 1
ATOM 1342 N N . SER A 1 190 ? -19.232 21.762 -48.722 1.00 33.27 639 SER A N 1
ATOM 1343 C CA . SER A 1 190 ? -17.992 21.792 -49.477 1.00 25.06 639 SER A CA 1
ATOM 1344 C C . SER A 1 190 ? -17.365 23.180 -49.407 1.00 39.78 639 SER A C 1
ATOM 1345 O O . SER A 1 190 ? -18.061 24.194 -49.303 1.00 26.52 639 SER A O 1
ATOM 1348 N N . LEU A 1 191 ? -16.040 23.211 -49.456 1.00 29.35 640 LEU A N 1
ATOM 1349 C CA . LEU A 1 191 ? -15.292 24.455 -49.420 1.00 30.14 640 LEU A CA 1
ATOM 1350 C C . LEU A 1 191 ? -14.301 24.462 -50.572 1.00 33.30 640 LEU A C 1
ATOM 1351 O O . LEU A 1 191 ? -13.447 23.582 -50.667 1.00 36.72 640 LEU A O 1
ATOM 1356 N N . SER A 1 192 ? -14.423 25.440 -51.460 1.00 24.54 641 SER A N 1
ATOM 1357 C CA . SER A 1 192 ? -13.610 25.433 -52.666 1.00 36.07 641 SER A CA 1
ATOM 1358 C C . SER A 1 192 ? -13.086 26.809 -53.036 1.00 41.54 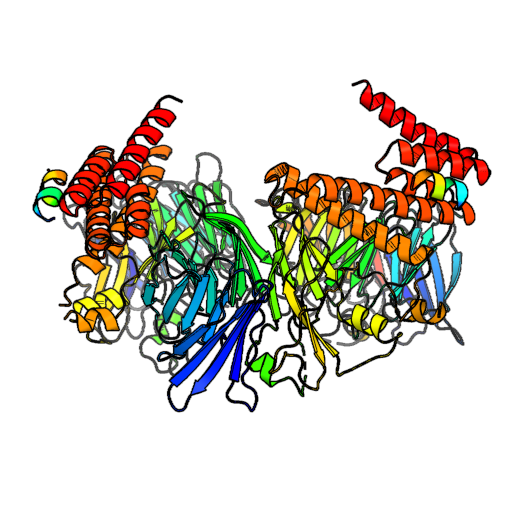641 SER A C 1
ATOM 1359 O O . SER A 1 192 ? -13.551 27.828 -52.524 1.00 34.49 641 SER A O 1
ATOM 1362 N N . GLU A 1 193 ? -12.116 26.823 -53.943 1.00 43.46 642 GLU A N 1
ATOM 1363 C CA . GLU A 1 193 ? -11.593 28.064 -54.488 1.00 41.59 642 GLU A CA 1
ATOM 1364 C C . GLU A 1 193 ? -11.727 28.064 -56.008 1.00 46.94 642 GLU A C 1
ATOM 1365 O O . GLU A 1 193 ? -11.325 27.113 -56.682 1.00 31.88 642 GLU A O 1
ATOM 1371 N N . LEU A 1 194 ? -12.312 29.128 -56.546 1.00 43.25 643 LEU A N 1
ATOM 1372 C CA . LEU A 1 194 ? -12.459 29.249 -57.987 1.00 49.35 643 LEU A CA 1
ATOM 1373 C C . LEU A 1 194 ? -11.322 30.078 -58.553 1.00 62.99 643 LEU A C 1
ATOM 1374 O O . LEU A 1 194 ? -11.489 31.263 -58.838 1.00 74.73 643 LEU A O 1
ATOM 1379 N N . GLY A 1 195 ? -10.168 29.448 -58.732 1.00 80.84 644 GLY A N 1
ATOM 1380 C CA . GLY A 1 195 ? -8.999 30.151 -59.220 1.00 96.49 644 GLY A CA 1
ATOM 1381 C C . GLY A 1 195 ? -9.110 30.536 -60.680 1.00 100.30 644 GLY A C 1
ATOM 1382 O O . GLY A 1 195 ? -10.135 30.309 -61.325 1.00 87.65 644 GLY A O 1
ATOM 1383 N N . THR A 1 196 ? -8.042 31.132 -61.196 1.00 116.25 645 THR A N 1
ATOM 1384 C CA . THR A 1 196 ? -7.976 31.526 -62.596 1.00 131.36 645 THR A CA 1
ATOM 1385 C C . THR A 1 196 ? -8.076 30.306 -63.509 1.00 132.35 645 THR A C 1
ATOM 1386 O O . THR A 1 196 ? -8.628 30.388 -64.607 1.00 132.09 645 THR A O 1
ATOM 1390 N N . SER A 1 197 ? -7.552 29.174 -63.044 1.00 114.48 646 SER A N 1
ATOM 1391 C CA . SER A 1 197 ? -7.410 27.996 -63.894 1.00 125.84 646 SER A CA 1
ATOM 1392 C C . SER A 1 197 ? -8.464 26.917 -63.648 1.00 114.10 646 SER A C 1
ATOM 1393 O O . SER A 1 197 ? -9.165 26.509 -64.576 1.00 93.46 646 SER A O 1
ATOM 1396 N N . SER A 1 198 ? -8.576 26.449 -62.410 1.00 103.01 647 SER A N 1
ATOM 1397 C CA . SER A 1 198 ? -9.486 25.347 -62.116 1.00 96.25 647 SER A CA 1
ATOM 1398 C C . SER A 1 198 ? -10.158 25.514 -60.757 1.00 85.51 647 SER A C 1
ATOM 1399 O O . SER A 1 198 ? -9.814 26.415 -59.991 1.00 99.46 647 SER A O 1
ATOM 1402 N N . LYS A 1 199 ? -11.110 24.635 -60.459 1.00 54.75 648 LYS A N 1
ATOM 1403 C CA . LYS A 1 199 ? -11.749 24.627 -59.150 1.00 45.99 648 LYS A CA 1
ATOM 1404 C C . LYS A 1 199 ? -11.076 23.594 -58.255 1.00 55.46 648 LYS A C 1
ATOM 1405 O O . LYS A 1 199 ? -10.880 22.447 -58.653 1.00 70.42 648 LYS A O 1
ATOM 1411 N N . ARG A 1 200 ? -10.733 24.009 -57.041 1.00 48.38 649 ARG A N 1
ATOM 1412 C CA . ARG A 1 200 ? -10.044 23.145 -56.092 1.00 45.67 649 ARG A CA 1
ATOM 1413 C C . ARG A 1 200 ? -10.813 23.039 -54.786 1.00 45.43 649 ARG A C 1
ATOM 1414 O O . ARG A 1 200 ? -11.293 24.044 -54.263 1.00 40.27 649 ARG A O 1
ATOM 1422 N N . TYR A 1 201 ? -10.912 21.826 -54.252 1.00 33.99 650 TYR A N 1
ATOM 1423 C CA . TYR A 1 201 ? -11.629 21.601 -53.005 1.00 31.66 650 TYR A CA 1
ATOM 1424 C C . TYR A 1 201 ? -10.677 21.569 -51.818 1.00 30.33 650 TYR A C 1
ATOM 1425 O O . TYR A 1 201 ? -9.710 20.811 -51.802 1.00 36.12 650 TYR A O 1
ATOM 1434 N N . TYR A 1 202 ? -10.957 22.401 -50.825 1.00 29.52 651 TYR A N 1
ATOM 1435 C CA . TYR A 1 202 ? -10.305 22.273 -49.534 1.00 34.54 651 TYR A CA 1
ATOM 1436 C C . TYR A 1 202 ? -11.009 21.165 -48.772 1.00 41.16 651 TYR A C 1
ATOM 1437 O O . TYR A 1 202 ? -10.382 20.353 -48.089 1.00 36.51 651 TYR A O 1
ATOM 1446 N N . LYS A 1 203 ? -12.330 21.150 -48.907 1.00 36.87 652 LYS A N 1
ATOM 1447 C CA . LYS A 1 203 ? -13.179 20.183 -48.235 1.00 31.11 652 LYS A CA 1
ATOM 1448 C C . LYS A 1 203 ? -14.298 19.762 -49.174 1.00 28.66 652 LYS A C 1
ATOM 1449 O O . LYS A 1 203 ? -14.953 20.612 -49.774 1.00 33.06 652 LYS A O 1
ATOM 1455 N N . ARG A 1 204 ? -14.511 18.454 -49.309 1.00 39.39 653 ARG A N 1
ATOM 1456 C CA . ARG A 1 204 ? -15.522 17.938 -50.230 1.00 27.93 653 ARG A CA 1
ATOM 1457 C C . ARG A 1 204 ? -16.587 17.104 -49.527 1.00 38.48 653 ARG A C 1
ATOM 1458 O O . ARG A 1 204 ? -16.344 15.957 -49.145 1.00 45.23 653 ARG A O 1
ATOM 1466 N N . GLU A 1 205 ? -17.765 17.700 -49.374 1.00 36.19 654 GLU A N 1
ATOM 1467 C CA . GLU A 1 205 ? -18.931 17.058 -48.773 1.00 37.97 654 GLU A CA 1
ATOM 1468 C C . GLU A 1 205 ? -18.636 16.400 -47.431 1.00 30.83 654 GLU A C 1
ATOM 1469 O O . GLU A 1 205 ? -18.936 15.227 -47.221 1.00 35.65 654 GLU A O 1
ATOM 1475 N N . CYS A 1 206 ? -18.072 17.188 -46.521 1.00 34.93 655 CYS A N 1
ATOM 1476 C CA . CYS A 1 206 ? -17.840 16.766 -45.146 1.00 36.59 655 CYS A CA 1
ATOM 1477 C C . CYS A 1 206 ? -19.098 16.969 -44.301 1.00 35.48 655 CYS A C 1
ATOM 1478 O O . CYS A 1 206 ? -19.966 17.760 -44.669 1.00 37.74 655 CYS A O 1
ATOM 1481 N N . PRO A 1 207 ? -19.202 16.259 -43.163 1.00 37.53 656 PRO A N 1
ATOM 1482 C CA . PRO A 1 207 ? -20.384 16.391 -42.299 1.00 25.82 656 PRO A CA 1
ATOM 1483 C C . PRO A 1 207 ? -20.585 17.811 -41.773 1.00 33.79 656 PRO A C 1
ATOM 1484 O O . PRO A 1 207 ? -19.630 18.444 -41.322 1.00 29.76 656 PRO A O 1
ATOM 1488 N N . LEU A 1 208 ? -21.822 18.296 -41.838 1.00 34.48 657 LEU A N 1
ATOM 1489 C CA . LEU A 1 208 ? -22.171 19.604 -41.296 1.00 30.98 657 LEU A CA 1
ATOM 1490 C C . LEU A 1 208 ? -23.000 19.451 -40.022 1.00 30.55 657 LEU A C 1
ATOM 1491 O O . LEU A 1 208 ? -24.212 19.249 -40.085 1.00 29.51 657 LEU A O 1
ATOM 1496 N N . PRO A 1 209 ? -22.347 19.565 -38.856 1.00 32.49 658 PRO A N 1
ATOM 1497 C CA . PRO A 1 209 ? -22.971 19.286 -37.557 1.00 38.82 658 PRO A CA 1
ATOM 1498 C C . PRO A 1 209 ? -23.875 20.412 -37.060 1.00 42.60 658 PRO A C 1
ATOM 1499 O O . PRO A 1 209 ? -23.905 20.695 -35.862 1.00 46.20 658 PRO A O 1
ATOM 1503 N N . MET A 1 210 ? -24.597 21.050 -37.970 1.00 40.04 659 MET A N 1
ATOM 1504 C CA . MET A 1 210 ? -25.570 22.058 -37.583 1.00 31.83 659 MET A CA 1
ATOM 1505 C C . MET A 1 210 ? -26.869 21.378 -37.173 1.00 40.85 659 MET A C 1
ATOM 1506 O O . MET A 1 210 ? -27.376 20.512 -37.890 1.00 44.75 659 MET A O 1
ATOM 1511 N N . SER A 1 211 ? -27.406 21.768 -36.022 1.00 37.05 660 SER A N 1
ATOM 1512 C CA . SER A 1 211 ? -28.667 21.209 -35.545 1.00 35.38 660 SER A CA 1
ATOM 1513 C C . SER A 1 211 ? -29.824 21.610 -36.455 1.00 46.42 660 SER A C 1
ATOM 1514 O O . SER A 1 211 ? -29.973 22.780 -36.813 1.00 47.05 660 SER A O 1
ATOM 1517 N N . LEU A 1 212 ? -30.631 20.626 -36.834 1.00 46.67 661 LEU A N 1
ATOM 1518 C CA . LEU A 1 212 ? -31.818 20.867 -37.644 1.00 42.39 661 LEU A CA 1
ATOM 1519 C C . LEU A 1 212 ? -32.966 21.308 -36.739 1.00 45.39 661 LEU A C 1
ATOM 1520 O O . LEU A 1 212 ? -32.915 21.095 -35.526 1.00 52.56 661 LEU A O 1
ATOM 1525 N N . PRO A 1 213 ? -33.997 21.947 -37.314 1.00 47.91 662 PRO A N 1
ATOM 1526 C CA . PRO A 1 213 ? -35.132 22.351 -36.476 1.00 57.88 662 PRO A CA 1
ATOM 1527 C C . PRO A 1 213 ? -35.917 21.143 -35.970 1.00 71.24 662 PRO A C 1
ATOM 1528 O O . PRO A 1 213 ? -36.253 20.260 -36.760 1.00 71.92 662 PRO A O 1
ATOM 1532 N N . ASN A 1 214 ? -36.199 21.104 -34.670 1.00 76.35 663 ASN A N 1
ATOM 1533 C CA . ASN A 1 214 ? -37.004 20.028 -34.096 1.00 96.84 663 ASN A CA 1
ATOM 1534 C C . ASN A 1 214 ? -38.469 20.423 -33.904 1.00 96.92 663 ASN A C 1
ATOM 1535 O O . ASN A 1 214 ? -39.242 20.479 -34.863 1.00 73.63 663 ASN A O 1
ATOM 1540 N N . ASP A 1 222 ? -46.781 25.724 -33.677 1.00 111.23 671 ASP A N 1
ATOM 1541 C CA . ASP A 1 222 ? -45.712 26.650 -33.322 1.00 123.67 671 ASP A CA 1
ATOM 1542 C C . ASP A 1 222 ? -45.978 28.020 -33.953 1.00 124.56 671 ASP A C 1
ATOM 1543 O O . ASP A 1 222 ? -46.551 28.108 -35.040 1.00 118.44 671 ASP A O 1
ATOM 1548 N N . ALA A 1 223 ? -45.563 29.083 -33.269 1.00 116.52 672 ALA A N 1
ATOM 1549 C CA . ALA A 1 223 ? -45.831 30.450 -33.718 1.00 108.44 672 ALA A CA 1
ATOM 1550 C C . ALA A 1 223 ? -44.971 30.879 -34.908 1.00 116.86 672 ALA A C 1
ATOM 1551 O O . ALA A 1 223 ? -45.345 31.774 -35.668 1.00 101.16 672 ALA A O 1
ATOM 1553 N N . ASN A 1 224 ? -43.812 30.246 -35.054 1.00 125.89 673 ASN A N 1
ATOM 1554 C CA . ASN A 1 224 ? -42.858 30.597 -36.101 1.00 103.59 673 ASN A CA 1
ATOM 1555 C C . ASN A 1 224 ? -42.883 29.642 -37.292 1.00 89.58 673 ASN A C 1
ATOM 1556 O O . ASN A 1 224 ? -41.982 29.670 -38.132 1.00 75.62 673 ASN A O 1
ATOM 1561 N N . LEU A 1 225 ? -43.914 28.802 -37.357 1.00 95.41 674 LEU A N 1
ATOM 1562 C CA . LEU A 1 225 ? -44.028 27.783 -38.399 1.00 85.44 674 LEU A CA 1
ATOM 1563 C C . LEU A 1 225 ? -43.872 28.360 -39.807 1.00 81.96 674 LEU A C 1
ATOM 1564 O O . LEU A 1 225 ? -43.370 27.681 -40.704 1.00 76.17 674 LEU A O 1
ATOM 1569 N N . ASP A 1 226 ? -44.302 29.605 -40.002 1.00 60.66 675 ASP A N 1
ATOM 1570 C CA . ASP A 1 226 ? -44.166 30.250 -41.305 1.00 71.17 675 ASP A CA 1
ATOM 1571 C C . ASP A 1 226 ? -42.704 30.303 -41.736 1.00 66.68 675 ASP A C 1
ATOM 1572 O O . ASP A 1 226 ? -42.400 30.230 -42.926 1.00 66.16 675 ASP A O 1
ATOM 1577 N N . TYR A 1 227 ? -41.801 30.440 -40.768 1.00 59.28 676 TYR A N 1
ATOM 1578 C CA . TYR A 1 227 ? -40.382 30.538 -41.086 1.00 53.66 676 TYR A CA 1
ATOM 1579 C C . TYR A 1 227 ? -39.800 29.211 -41.556 1.00 51.42 676 TYR A C 1
ATOM 1580 O O . TYR A 1 227 ? -39.007 29.175 -42.496 1.00 50.88 676 TYR A O 1
ATOM 1589 N N . TYR A 1 228 ? -40.197 28.121 -40.909 1.00 54.32 677 TYR A N 1
ATOM 1590 C CA . TYR A 1 228 ? -39.636 26.815 -41.236 1.00 59.62 677 TYR A CA 1
ATOM 1591 C C . TYR A 1 228 ? -40.277 26.213 -42.484 1.00 46.63 677 TYR A C 1
ATOM 1592 O O . TYR A 1 228 ? -39.742 25.274 -43.068 1.00 57.78 677 TYR A O 1
ATOM 1601 N N . ASN A 1 229 ? -41.410 26.768 -42.903 1.00 46.10 678 ASN A N 1
ATOM 1602 C CA . ASN A 1 229 ? -41.980 26.419 -44.199 1.00 52.52 678 ASN A CA 1
ATOM 1603 C C . ASN A 1 229 ? -41.223 27.179 -45.272 1.00 46.58 678 ASN A C 1
ATOM 1604 O O . ASN A 1 229 ? -41.136 26.753 -46.426 1.00 56.90 678 ASN A O 1
ATOM 1609 N N . PHE A 1 230 ? -40.672 28.315 -44.859 1.00 47.29 679 PHE A N 1
ATOM 1610 C CA . PHE A 1 230 ? -39.914 29.202 -45.728 1.00 39.07 679 PHE A CA 1
ATOM 1611 C C . PHE A 1 230 ? -38.448 28.776 -45.749 1.00 43.75 679 PHE A C 1
ATOM 1612 O O . PHE A 1 230 ? -37.766 28.900 -46.765 1.00 45.18 679 PHE A O 1
ATOM 1620 N N . ASN A 1 231 ? -37.982 28.255 -44.616 1.00 45.55 680 ASN A N 1
ATOM 1621 C CA . ASN A 1 231 ? -36.604 27.802 -44.464 1.00 40.62 680 ASN A CA 1
ATOM 1622 C C . ASN A 1 231 ? -36.546 26.520 -43.637 1.00 41.50 680 ASN A C 1
ATOM 1623 O O . ASN A 1 231 ? -36.311 26.568 -42.430 1.00 49.76 680 ASN A O 1
ATOM 1628 N N . PRO A 1 232 ? -36.770 25.367 -44.289 1.00 47.33 681 PRO A N 1
ATOM 1629 C CA . PRO A 1 232 ? -36.847 24.055 -43.631 1.00 38.46 681 PRO A CA 1
ATOM 1630 C C . PRO A 1 232 ? -35.577 23.680 -42.869 1.00 44.21 681 PRO A C 1
ATOM 1631 O O . PRO A 1 232 ? -35.662 23.072 -41.803 1.00 49.13 681 PRO A O 1
ATOM 1635 N N . MET A 1 233 ? -34.416 24.038 -43.411 1.00 50.56 682 MET A N 1
ATOM 1636 C CA . MET A 1 233 ? -33.145 23.707 -42.771 1.00 51.16 682 MET A CA 1
ATOM 1637 C C . MET A 1 233 ? -32.877 24.566 -41.541 1.00 43.33 682 MET A C 1
ATOM 1638 O O . MET A 1 233 ? -32.054 24.211 -40.700 1.00 41.45 682 MET A O 1
ATOM 1643 N N . GLY A 1 234 ? -33.566 25.700 -41.448 1.00 40.78 683 GLY A N 1
ATOM 1644 C CA . GLY A 1 234 ? -33.410 26.604 -40.324 1.00 33.43 683 GLY A CA 1
ATOM 1645 C C . GLY A 1 234 ? -32.124 27.410 -40.379 1.00 46.42 683 GLY A C 1
ATOM 1646 O O . GLY A 1 234 ? -31.696 27.980 -39.374 1.00 41.95 683 GLY A O 1
ATOM 1647 N N . ILE A 1 235 ? -31.502 27.460 -41.553 1.00 43.07 684 ILE A N 1
ATOM 1648 C CA . ILE A 1 235 ? -30.271 28.222 -41.722 1.00 43.27 684 ILE A CA 1
ATOM 1649 C C . ILE A 1 235 ? -30.592 29.709 -41.836 1.00 36.63 684 ILE A C 1
ATOM 1650 O O . ILE A 1 235 ? -30.910 30.206 -42.917 1.00 37.04 684 ILE A O 1
ATOM 1655 N N . LYS A 1 236 ? -30.509 30.416 -40.716 1.00 28.10 685 LYS A N 1
ATOM 1656 C CA . LYS A 1 236 ? -30.851 31.830 -40.697 1.00 32.67 685 LYS A CA 1
ATOM 1657 C C . LYS A 1 236 ? -29.880 32.628 -41.563 1.00 42.32 685 LYS A C 1
ATOM 1658 O O . LYS A 1 236 ? -30.296 33.485 -42.337 1.00 46.24 685 LYS A O 1
ATOM 1664 N N . SER A 1 237 ? -28.591 32.331 -41.446 1.00 43.21 686 SER A N 1
ATOM 1665 C CA . SER A 1 237 ? -27.613 32.847 -42.398 1.00 36.12 686 SER A CA 1
ATOM 1666 C C . SER A 1 237 ? -26.334 32.025 -42.391 1.00 39.60 686 SER A C 1
ATOM 1667 O O . SER A 1 237 ? -26.117 31.206 -41.500 1.00 29.67 686 SER A O 1
ATOM 1670 N N . LEU A 1 238 ? -25.496 32.254 -43.398 1.00 33.20 687 LEU A N 1
ATOM 1671 C CA . LEU A 1 238 ? -24.164 31.668 -43.458 1.00 34.60 687 LEU A CA 1
ATOM 1672 C C . LEU A 1 238 ? -23.267 32.620 -44.240 1.00 40.53 687 LEU A C 1
ATOM 1673 O O . LEU A 1 238 ? -23.737 33.329 -45.135 1.00 32.74 687 LEU A O 1
ATOM 1678 N N . PHE A 1 239 ? -21.982 32.642 -43.901 1.00 39.45 688 PHE A N 1
ATOM 1679 C CA . PHE A 1 239 ? -21.052 33.585 -44.513 1.00 37.57 688 PHE A CA 1
ATOM 1680 C C . PHE A 1 239 ? -19.607 33.287 -44.151 1.00 33.66 688 PHE A C 1
ATOM 1681 O O . PHE A 1 239 ? -19.330 32.593 -43.172 1.00 31.05 688 PHE A O 1
ATOM 1689 N N . PHE A 1 240 ? -18.686 33.830 -44.938 1.00 29.53 689 PHE A N 1
ATOM 1690 C CA . PHE A 1 240 ? -17.288 33.850 -44.540 1.00 23.90 689 PHE A CA 1
ATOM 1691 C C . PHE A 1 240 ? -17.101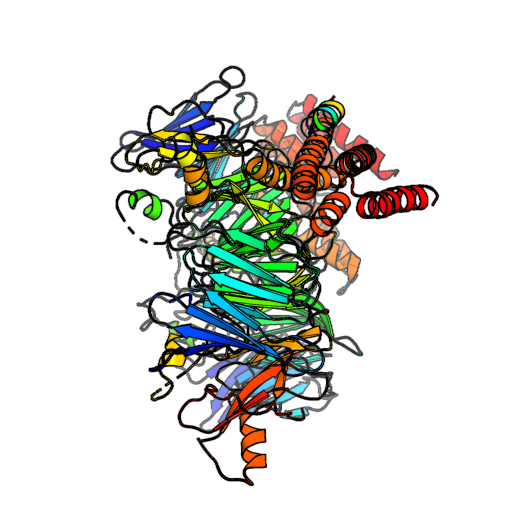 34.961 -43.524 1.00 31.68 689 PHE A C 1
ATOM 1692 O O . PHE A 1 240 ? -17.730 36.013 -43.630 1.00 34.89 689 PHE A O 1
ATOM 1700 N N . SER A 1 241 ? -16.241 34.736 -42.539 1.00 40.92 690 SER A N 1
ATOM 1701 C CA . SER A 1 241 ? -15.897 35.800 -41.608 1.00 45.23 690 SER A CA 1
ATOM 1702 C C . SER A 1 241 ? -15.071 36.840 -42.352 1.00 39.07 690 SER A C 1
ATOM 1703 O O . SER A 1 241 ? -14.607 36.589 -43.465 1.00 36.57 690 SER A O 1
ATOM 1706 N N . SER A 1 242 ? -14.892 38.007 -41.748 1.00 35.93 691 SER A N 1
ATOM 1707 C CA . SER A 1 242 ? -14.073 39.041 -42.364 1.00 39.48 691 SER A CA 1
ATOM 1708 C C . SER A 1 242 ? -12.643 38.544 -42.597 1.00 36.22 691 SER A C 1
ATOM 1709 O O . SER A 1 242 ? -11.982 38.972 -43.537 1.00 41.69 691 SER A O 1
ATOM 1712 N N . TYR A 1 243 ? -12.189 37.609 -41.768 1.00 30.96 692 TYR A N 1
ATOM 1713 C CA . TYR A 1 243 ? -10.849 37.050 -41.919 1.00 34.21 692 TYR A CA 1
ATOM 1714 C C . TYR A 1 243 ? -10.840 35.777 -42.766 1.00 41.45 692 TYR A C 1
ATOM 1715 O O . TYR A 1 243 ? -9.805 35.125 -42.904 1.00 46.19 692 TYR A O 1
ATOM 1724 N N . GLY A 1 244 ? -11.993 35.421 -43.325 1.00 40.66 693 GLY A N 1
ATOM 1725 C CA . GLY A 1 244 ? -12.060 34.344 -44.298 1.00 41.16 693 GLY A CA 1
ATOM 1726 C C . GLY A 1 244 ? -12.402 32.953 -43.788 1.00 43.61 693 GLY A C 1
ATOM 1727 O O . GLY A 1 244 ? -12.160 31.967 -44.483 1.00 36.54 693 GLY A O 1
ATOM 1728 N N . ASP A 1 245 ? -12.954 32.858 -42.582 1.00 34.84 694 ASP A N 1
ATOM 1729 C CA . ASP A 1 245 ? -13.386 31.566 -42.052 1.00 35.47 694 ASP A CA 1
ATOM 1730 C C . ASP A 1 245 ? -14.897 31.379 -42.204 1.00 29.92 694 ASP A C 1
ATOM 1731 O O . ASP A 1 245 ? -15.672 32.266 -41.846 1.00 35.97 694 ASP A O 1
ATOM 1736 N N . PRO A 1 246 ? -15.318 30.217 -42.734 1.00 30.18 695 PRO A N 1
ATOM 1737 C CA . PRO A 1 246 ? -16.737 29.897 -42.945 1.00 33.44 695 PRO A CA 1
ATOM 1738 C C . PRO A 1 246 ? -17.539 29.870 -41.647 1.00 33.00 695 PRO A C 1
ATOM 1739 O O . PRO A 1 246 ? -17.084 29.296 -40.657 1.00 35.76 695 PRO A O 1
ATOM 1743 N N . CYS A 1 247 ? -18.716 30.492 -41.659 1.00 35.57 696 CYS A N 1
ATOM 1744 C CA . CYS A 1 247 ? -19.600 30.509 -40.496 1.00 22.51 696 CYS A CA 1
ATOM 1745 C C . CYS A 1 247 ? -21.027 30.140 -40.874 1.00 33.78 696 CYS A C 1
ATOM 1746 O O . CYS A 1 247 ? -21.453 30.341 -42.011 1.00 38.47 696 CYS A O 1
ATOM 1749 N N . ILE A 1 248 ? -21.769 29.610 -39.911 1.00 41.79 697 ILE A N 1
ATOM 1750 C CA . ILE A 1 248 ? -23.161 29.254 -40.146 1.00 41.45 697 ILE A CA 1
ATOM 1751 C C . ILE A 1 248 ? -23.978 29.469 -38.874 1.00 32.70 697 ILE A C 1
ATOM 1752 O O . ILE A 1 248 ? -23.464 29.352 -37.760 1.00 34.80 697 ILE A O 1
ATOM 1757 N N . PHE A 1 249 ? -25.247 29.817 -39.055 1.00 43.68 698 PHE A N 1
ATOM 1758 C CA . PHE A 1 249 ? -26.115 30.216 -37.955 1.00 31.89 698 PHE A CA 1
ATOM 1759 C C . PHE A 1 249 ? -27.477 29.548 -38.110 1.00 32.54 698 PHE A C 1
ATOM 1760 O O . PHE A 1 249 ? -28.297 29.979 -38.921 1.00 35.99 698 PHE A O 1
ATOM 1768 N N . GLY A 1 250 ? -27.705 28.486 -37.342 1.00 37.46 699 GLY A N 1
ATOM 1769 C CA . GLY A 1 250 ? -28.920 27.698 -37.461 1.00 35.06 699 GLY A CA 1
ATOM 1770 C C . GLY A 1 250 ? -30.017 28.073 -36.483 1.00 33.56 699 GLY A C 1
ATOM 1771 O O . GLY A 1 250 ? -29.934 29.085 -35.785 1.00 39.87 699 GLY A O 1
ATOM 1772 N N . SER A 1 251 ? -31.053 27.244 -36.428 1.00 41.91 700 SER A N 1
ATOM 1773 C CA . SER A 1 251 ? -32.227 27.538 -35.616 1.00 41.42 700 SER A CA 1
ATOM 1774 C C . SER A 1 251 ? -31.945 27.447 -34.116 1.00 39.07 700 SER A C 1
ATOM 1775 O O . SER A 1 251 ? -32.717 27.957 -33.307 1.00 54.64 700 SER A O 1
ATOM 1778 N N . ASP A 1 252 ? -30.841 26.806 -33.742 1.00 36.79 701 ASP A N 1
ATOM 1779 C CA . ASP A 1 252 ? -30.445 26.759 -32.337 1.00 26.73 701 ASP A CA 1
ATOM 1780 C C . ASP A 1 252 ? -29.764 28.065 -31.925 1.00 42.14 701 ASP A C 1
ATOM 1781 O O . ASP A 1 252 ? -29.374 28.236 -30.767 1.00 43.76 701 ASP A O 1
ATOM 1786 N N . ASN A 1 253 ? -29.631 28.976 -32.888 1.00 37.44 702 ASN A N 1
ATOM 1787 C CA . ASN A 1 253 ? -29.102 30.319 -32.655 1.00 40.86 702 ASN A CA 1
ATOM 1788 C C . ASN A 1 253 ? -27.682 30.303 -32.106 1.00 40.27 702 ASN A C 1
ATOM 1789 O O . ASN A 1 253 ? -27.281 31.175 -31.333 1.00 47.26 702 ASN A O 1
ATOM 1794 N N . THR A 1 254 ? -26.924 29.300 -32.523 1.00 39.13 703 THR A N 1
ATOM 1795 C CA . THR A 1 254 ? -25.524 29.198 -32.161 1.00 39.22 703 THR A CA 1
ATOM 1796 C C . THR A 1 254 ? -24.675 29.471 -33.392 1.00 41.39 703 THR A C 1
ATOM 1797 O O . THR A 1 254 ? -24.916 28.905 -34.459 1.00 49.39 703 THR A O 1
ATOM 1801 N N . LEU A 1 255 ? -23.694 30.355 -33.248 1.00 36.27 704 LEU A N 1
ATOM 1802 C CA . LEU A 1 255 ? -22.792 30.658 -34.348 1.00 36.99 704 LEU A CA 1
ATOM 1803 C C . LEU A 1 255 ? -21.704 29.597 -34.422 1.00 47.25 704 LEU A C 1
ATOM 1804 O O . LEU A 1 255 ? -20.901 29.453 -33.497 1.00 38.98 704 LEU A O 1
ATOM 1809 N N . LEU A 1 256 ? -21.697 28.842 -35.517 1.00 40.22 705 LEU A N 1
ATOM 1810 C CA . LEU A 1 256 ? -20.684 27.815 -35.734 1.00 30.79 705 LEU A CA 1
ATOM 1811 C C . LEU A 1 256 ? -19.619 28.297 -36.711 1.00 32.88 705 LEU A C 1
ATOM 1812 O O . LEU A 1 256 ? -19.933 28.731 -37.820 1.00 45.99 705 LEU A O 1
ATOM 1817 N N . LEU A 1 257 ? -18.360 28.210 -36.299 1.00 29.98 706 LEU A N 1
ATOM 1818 C CA . LEU A 1 257 ? -17.247 28.598 -37.156 1.00 31.68 706 LEU A CA 1
ATOM 1819 C C . LEU A 1 257 ? -16.385 27.383 -37.497 1.00 40.93 706 LEU A C 1
ATOM 1820 O O . LEU A 1 257 ? -16.048 26.586 -36.622 1.00 31.07 706 LEU A O 1
ATOM 1825 N N . LEU A 1 258 ? -16.014 27.259 -38.766 1.00 34.72 707 LEU A N 1
ATOM 1826 C CA . LEU A 1 258 ? -15.168 26.157 -39.202 1.00 35.59 707 LEU A CA 1
ATOM 1827 C C . LEU A 1 258 ? -13.696 26.495 -38.981 1.00 30.27 707 LEU A C 1
ATOM 1828 O O . LEU A 1 258 ? -13.179 27.467 -39.527 1.00 38.03 707 LEU A O 1
ATOM 1833 N N . SER A 1 259 ? -13.040 25.691 -38.153 1.00 40.39 708 SER A N 1
ATOM 1834 C CA . SER A 1 259 ? -11.638 25.888 -37.813 1.00 32.84 708 SER A CA 1
ATOM 1835 C C . SER A 1 259 ? -10.750 24.879 -38.538 1.00 34.67 708 SER A C 1
ATOM 1836 O O . SER A 1 259 ? -11.160 23.740 -38.764 1.00 45.62 708 SER A O 1
ATOM 1839 N N . LYS A 1 260 ? -9.539 25.303 -38.892 1.00 30.33 709 LYS A N 1
ATOM 1840 C CA . LYS A 1 260 ? -8.536 24.420 -39.486 1.00 31.09 709 LYS A CA 1
ATOM 1841 C C . LYS A 1 260 ? -8.981 23.815 -40.812 1.00 32.57 709 LYS A C 1
ATOM 1842 O O . LYS A 1 260 ? -8.644 22.675 -41.121 1.00 40.56 709 LYS A O 1
ATOM 1848 N N . TRP A 1 261 ? -9.729 24.579 -41.599 1.00 33.30 710 TRP A N 1
ATOM 1849 C CA . TRP A 1 261 ? -10.261 24.067 -42.857 1.00 37.15 710 TRP A CA 1
ATOM 1850 C C . TRP A 1 261 ? -9.191 23.875 -43.930 1.00 42.92 710 TRP A C 1
ATOM 1851 O O . TRP A 1 261 ? -9.450 23.257 -44.962 1.00 40.68 710 TRP A O 1
ATOM 1862 N N . ARG A 1 262 ? -7.994 24.404 -43.694 1.00 42.18 711 ARG A N 1
ATOM 1863 C CA . ARG A 1 262 ? -6.907 24.252 -44.656 1.00 40.40 711 ARG A CA 1
ATOM 1864 C C . ARG A 1 262 ? -6.233 22.895 -44.498 1.00 40.08 711 ARG A C 1
ATOM 1865 O O . ARG A 1 262 ? -5.487 22.459 -45.371 1.00 39.22 711 ARG A O 1
ATOM 1873 N N . SER A 1 263 ? -6.500 22.236 -43.376 1.00 48.66 712 SER A N 1
ATOM 1874 C CA . SER A 1 263 ? -5.996 20.891 -43.120 1.00 39.97 712 SER A CA 1
ATOM 1875 C C . SER A 1 263 ? -7.168 19.928 -42.980 1.00 47.14 712 SER A C 1
ATOM 1876 O O . SER A 1 263 ? -7.809 19.880 -41.929 1.00 51.88 712 SER A O 1
ATOM 1879 N N . PRO A 1 264 ? -7.452 19.163 -44.046 1.00 33.61 713 PRO A N 1
ATOM 1880 C CA . PRO A 1 264 ? -8.599 18.251 -44.143 1.00 40.55 713 PRO A CA 1
ATOM 1881 C C . PRO A 1 264 ? -8.807 17.372 -42.908 1.00 40.96 713 PRO A C 1
ATOM 1882 O O . PRO A 1 264 ? -9.943 17.207 -42.469 1.00 38.00 713 PRO A O 1
ATOM 1886 N N . GLU A 1 265 ? -7.729 16.823 -42.357 1.00 44.57 714 GLU A N 1
ATOM 1887 C CA . GLU A 1 265 ? -7.839 15.923 -41.212 1.00 45.02 714 GLU A CA 1
ATOM 1888 C C . GLU A 1 265 ? -8.014 16.651 -39.878 1.00 46.43 714 GLU A C 1
ATOM 1889 O O . GLU A 1 265 ? -8.316 16.023 -38.863 1.00 44.81 714 GLU A O 1
ATOM 1895 N N . GLU A 1 266 ? -7.841 17.969 -39.877 1.00 47.28 715 GLU A N 1
ATOM 1896 C CA . GLU A 1 266 ? -7.862 18.732 -38.629 1.00 49.03 715 GLU A CA 1
ATOM 1897 C C . GLU A 1 266 ? -9.069 19.655 -38.492 1.00 46.41 715 GLU A C 1
ATOM 1898 O O . GLU A 1 266 ? -9.228 20.317 -37.468 1.00 45.74 715 GLU A O 1
ATOM 1904 N N . SER A 1 267 ? -9.914 19.699 -39.517 1.00 32.86 716 SER A N 1
ATOM 1905 C CA . SER A 1 267 ? -11.019 20.654 -39.555 1.00 42.94 716 SER A CA 1
ATOM 1906 C C . SER A 1 267 ? -12.092 20.360 -38.500 1.00 42.72 716 SER A C 1
ATOM 1907 O O . SER A 1 267 ? -12.501 19.214 -38.318 1.00 34.34 716 SER A O 1
ATOM 1910 N N . LYS A 1 268 ? -12.527 21.405 -37.798 1.00 45.06 717 LYS A N 1
ATOM 1911 C CA . LYS A 1 268 ? -13.509 21.278 -36.719 1.00 40.79 717 LYS A CA 1
ATOM 1912 C C . LYS A 1 268 ? -14.515 22.418 -36.786 1.00 37.80 717 LYS A C 1
ATOM 1913 O O . LYS A 1 268 ? -14.155 23.549 -37.109 1.00 29.63 717 LYS A O 1
ATOM 1919 N N . TRP A 1 269 ? -15.770 22.134 -36.462 1.00 34.05 718 TRP A N 1
ATOM 1920 C CA . TRP A 1 269 ? -16.750 23.200 -36.289 1.00 29.45 718 TRP A CA 1
ATOM 1921 C C . TRP A 1 269 ? -16.781 23.626 -34.822 1.00 31.34 718 TRP A C 1
ATOM 1922 O O . TRP A 1 269 ? -16.931 22.794 -33.928 1.00 33.51 718 TRP A O 1
ATOM 1933 N N . LEU A 1 270 ? -16.623 24.924 -34.584 1.00 33.44 719 LEU A N 1
ATOM 1934 C CA . LEU A 1 270 ? -16.577 25.459 -33.228 1.00 31.60 719 LEU A CA 1
ATOM 1935 C C . LEU A 1 270 ? -17.788 26.329 -32.909 1.00 39.43 719 LEU A C 1
ATOM 1936 O O . LEU A 1 270 ? -18.071 27.297 -33.619 1.00 37.07 719 LEU A O 1
ATOM 1941 N N . PRO A 1 271 ? -18.511 25.990 -31.834 1.00 40.69 720 PRO A N 1
ATOM 1942 C CA . PRO A 1 271 ? -19.538 26.922 -31.370 1.00 37.39 720 PRO A CA 1
ATOM 1943 C C . PRO A 1 271 ? -18.874 28.085 -30.644 1.00 41.04 720 PRO A C 1
ATOM 1944 O O . PRO A 1 271 ? -18.251 27.873 -29.604 1.00 46.68 720 PRO A O 1
ATOM 1948 N N . ILE A 1 272 ? -18.999 29.293 -31.184 1.00 34.17 721 ILE A N 1
ATOM 1949 C CA . ILE A 1 272 ? -18.284 30.437 -30.632 1.00 34.35 721 ILE A CA 1
ATOM 1950 C C . ILE A 1 272 ? -19.227 31.526 -30.137 1.00 45.36 721 ILE A C 1
ATOM 1951 O O . ILE A 1 272 ? -18.783 32.601 -29.732 1.00 46.63 721 ILE A O 1
ATOM 1956 N N . LEU A 1 273 ? -20.525 31.247 -30.166 1.00 41.50 722 LEU A N 1
ATOM 1957 C CA . LEU A 1 273 ? -21.506 32.182 -29.631 1.00 35.38 722 LEU A CA 1
ATOM 1958 C C . LEU A 1 273 ? -22.863 31.527 -29.442 1.00 45.41 722 LEU A C 1
ATOM 1959 O O . LEU A 1 273 ? -23.508 31.130 -30.412 1.00 44.69 722 LEU A O 1
ATOM 1964 N N . ASP A 1 274 ? -23.288 31.412 -28.187 1.00 38.87 723 ASP A N 1
ATOM 1965 C CA . ASP A 1 274 ? -24.661 31.038 -27.880 1.00 33.72 723 ASP A CA 1
ATOM 1966 C C . ASP A 1 274 ? -25.463 32.318 -27.685 1.00 44.61 723 ASP A C 1
ATOM 1967 O O . ASP A 1 274 ? -25.488 32.879 -26.589 1.00 47.76 723 ASP A O 1
ATOM 1972 N N . SER A 1 275 ? -26.126 32.772 -28.745 1.00 35.89 724 SER A N 1
ATOM 1973 C CA . SER A 1 275 ? -26.810 34.061 -28.712 1.00 47.21 724 SER A CA 1
ATOM 1974 C C . SER A 1 275 ? -27.992 34.042 -27.748 1.00 54.22 724 SER A C 1
ATOM 1975 O O . SER A 1 275 ? -28.383 35.083 -27.215 1.00 51.87 724 SER A O 1
ATOM 1978 N N . ASN A 1 276 ? -28.552 32.857 -27.519 1.00 42.99 725 ASN A N 1
ATOM 1979 C CA . ASN A 1 276 ? -29.612 32.702 -26.532 1.00 41.04 725 ASN A CA 1
ATOM 1980 C C . ASN A 1 276 ? -29.098 33.059 -25.142 1.00 45.80 725 ASN A C 1
ATOM 1981 O O . ASN A 1 276 ? -29.774 33.737 -24.370 1.00 44.69 725 ASN A O 1
ATOM 1986 N N . MET A 1 277 ? -27.883 32.615 -24.844 1.00 44.49 726 MET A N 1
ATOM 1987 C CA . MET A 1 277 ? -27.265 32.863 -23.549 1.00 40.35 726 MET A CA 1
ATOM 1988 C C . MET A 1 277 ? -26.891 34.335 -23.373 1.00 46.49 726 MET A C 1
ATOM 1989 O O . MET A 1 277 ? -26.980 34.873 -22.271 1.00 53.14 726 MET A O 1
ATOM 1994 N N . GLU A 1 278 ? -26.470 34.983 -24.456 1.00 47.54 727 GLU A N 1
ATOM 1995 C CA . GLU A 1 278 ? -26.102 36.398 -24.401 1.00 62.56 727 GLU A CA 1
ATOM 1996 C C . GLU A 1 278 ? -27.314 37.273 -24.130 1.00 50.18 727 GLU A C 1
ATOM 1997 O O . GLU A 1 278 ? -27.239 38.226 -23.358 1.00 53.43 727 GLU A O 1
ATOM 2003 N N . ILE A 1 279 ? -28.426 36.955 -24.785 1.00 50.13 728 ILE A N 1
ATOM 2004 C CA . ILE A 1 279 ? -29.675 37.668 -24.557 1.00 59.11 728 ILE A CA 1
ATOM 2005 C C . ILE A 1 279 ? -30.138 37.452 -23.118 1.00 54.91 728 ILE A C 1
ATOM 2006 O O . ILE A 1 279 ? -30.625 38.375 -22.462 1.00 64.55 728 ILE A O 1
ATOM 2011 N N . TRP A 1 280 ? -29.968 36.226 -22.632 1.00 55.27 729 TRP A N 1
ATOM 2012 C CA . TRP A 1 280 ? -30.285 35.881 -21.250 1.00 56.15 729 TRP A CA 1
ATOM 2013 C C . TRP A 1 280 ? -29.459 36.719 -20.278 1.00 51.22 729 TRP A C 1
ATOM 2014 O O . TRP A 1 280 ? -29.967 37.187 -19.261 1.00 60.78 729 TRP A O 1
ATOM 2025 N N . LYS A 1 281 ? -28.185 36.911 -20.604 1.00 46.23 730 LYS A N 1
ATOM 2026 C CA . LYS A 1 281 ? -27.294 37.713 -19.775 1.00 56.49 730 LYS A CA 1
ATOM 2027 C C . LYS A 1 281 ? -27.652 39.195 -19.854 1.00 60.86 730 LYS A C 1
ATOM 2028 O O . LYS A 1 281 ? -27.581 39.912 -18.856 1.00 70.22 730 LYS A O 1
ATOM 2034 N N . MET A 1 282 ? -28.031 39.647 -21.045 1.00 54.95 731 MET A N 1
ATOM 2035 C CA . MET A 1 282 ? -28.427 41.035 -21.258 1.00 75.70 731 MET A CA 1
ATOM 2036 C C . MET A 1 282 ? -29.693 41.384 -20.483 1.00 67.86 731 MET A C 1
ATOM 2037 O O . MET A 1 282 ? -29.848 42.504 -19.998 1.00 67.72 731 MET A O 1
ATOM 2042 N N . SER A 1 283 ? -30.590 40.412 -20.365 1.00 67.55 732 SER A N 1
ATOM 2043 C CA . SER A 1 283 ? -31.875 40.623 -19.710 1.00 70.05 732 SER A CA 1
ATOM 2044 C C . SER A 1 283 ? -31.786 40.448 -18.196 1.00 79.75 732 SER A C 1
ATOM 2045 O O . SER A 1 283 ? -32.806 40.318 -17.518 1.00 81.33 732 SER A O 1
ATOM 2048 N N . GLY A 1 284 ? -30.565 40.459 -17.671 1.00 72.17 733 GLY A N 1
ATOM 2049 C CA . GLY A 1 284 ? -30.342 40.288 -16.247 1.00 80.72 733 GLY A CA 1
ATOM 2050 C C . GLY A 1 284 ? -30.773 38.925 -15.737 1.00 79.20 733 GLY A C 1
ATOM 2051 O O . GLY A 1 284 ? -31.445 38.820 -14.712 1.00 86.11 733 GLY A O 1
ATOM 2052 N N . GLY A 1 285 ? -30.390 37.878 -16.462 1.00 71.75 734 GLY A N 1
ATOM 2053 C CA . GLY A 1 285 ? -30.663 36.515 -16.046 1.00 65.32 734 GLY A CA 1
ATOM 2054 C C . GLY A 1 285 ? -32.118 36.104 -16.150 1.00 58.58 734 GLY A C 1
ATOM 2055 O O . GLY A 1 285 ? -32.559 35.178 -15.470 1.00 75.14 734 GLY A O 1
ATOM 2056 N N . LYS A 1 286 ? -32.866 36.788 -17.009 1.00 68.46 735 LYS A N 1
ATOM 2057 C CA . LYS A 1 286 ? -34.288 36.508 -17.171 1.00 78.02 735 LYS A CA 1
ATOM 2058 C C . LYS A 1 286 ? -34.591 35.861 -18.517 1.00 83.88 735 LYS A C 1
ATOM 2059 O O . LYS A 1 286 ? -34.075 36.284 -19.551 1.00 98.05 735 LYS A O 1
ATOM 2065 N N . GLU A 1 287 ? -35.426 34.827 -18.496 1.00 81.69 736 GLU A N 1
ATOM 2066 C CA . GLU A 1 287 ? -35.882 34.189 -19.725 1.00 83.77 736 GLU A CA 1
ATOM 2067 C C . GLU A 1 287 ? -36.854 35.089 -20.481 1.00 89.34 736 GLU A C 1
ATOM 2068 O O . GLU A 1 287 ? -37.856 35.538 -19.924 1.00 98.68 736 GLU A O 1
ATOM 2074 N N . THR A 1 288 ? -36.550 35.361 -21.746 1.00 95.45 737 THR A N 1
ATOM 2075 C CA . THR A 1 288 ? -37.442 36.149 -22.588 1.00 82.54 737 THR A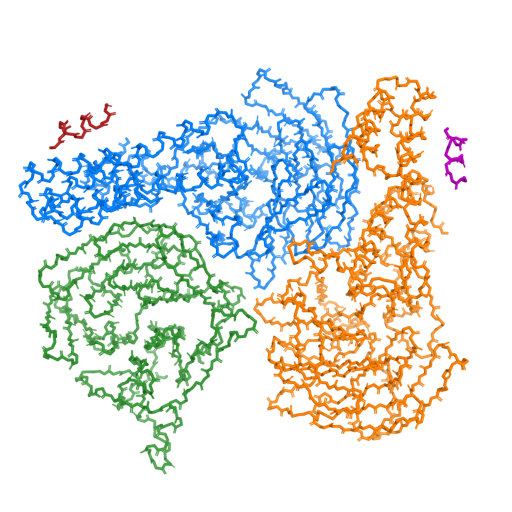 CA 1
ATOM 2076 C C . THR A 1 288 ? -38.005 35.285 -23.711 1.00 80.71 737 THR A C 1
ATOM 2077 O O . THR A 1 288 ? -37.599 34.136 -23.887 1.00 86.58 737 THR A O 1
ATOM 2081 N N . THR A 1 289 ? -38.947 35.843 -24.463 1.00 84.40 738 THR A N 1
ATOM 2082 C CA . THR A 1 289 ? -39.541 35.157 -25.605 1.00 82.73 738 THR A CA 1
ATOM 2083 C C . THR A 1 289 ? -39.690 36.122 -26.775 1.00 93.85 738 THR A C 1
ATOM 2084 O O . THR A 1 289 ? -40.077 35.727 -27.876 1.00 85.67 738 THR A O 1
ATOM 2088 N N . ASP A 1 290 ? -39.380 37.389 -26.522 1.00 87.25 739 ASP A N 1
ATOM 2089 C CA . ASP A 1 290 ? -39.633 38.453 -27.486 1.00 90.23 739 ASP A CA 1
ATOM 2090 C C . ASP A 1 290 ? -38.358 39.107 -28.024 1.00 85.02 739 ASP A C 1
ATOM 2091 O O . ASP A 1 290 ? -38.430 40.090 -28.761 1.00 78.81 739 ASP A O 1
ATOM 2096 N N . ILE A 1 291 ? -37.197 38.584 -27.643 1.00 78.17 740 ILE A N 1
ATOM 2097 C CA . ILE A 1 291 ? -35.934 39.092 -28.174 1.00 73.24 740 ILE A CA 1
ATOM 2098 C C . ILE A 1 291 ? -35.206 38.000 -28.956 1.00 63.14 740 ILE A C 1
ATOM 2099 O O . ILE A 1 291 ? -34.980 36.903 -28.442 1.00 59.64 740 ILE A O 1
ATOM 2104 N N . HIS A 1 292 ? -34.847 38.304 -30.200 1.00 50.72 741 HIS A N 1
ATOM 2105 C CA . HIS A 1 292 ? -34.198 37.329 -31.071 1.00 47.83 741 HIS A CA 1
ATOM 2106 C C . HIS A 1 292 ? -33.031 37.934 -31.846 1.00 53.05 741 HIS A C 1
ATOM 2107 O O . HIS A 1 292 ? -32.972 39.147 -32.052 1.00 56.21 741 HIS A O 1
ATOM 2114 N N . VAL A 1 293 ? -32.104 37.081 -32.270 1.00 46.52 742 VAL A N 1
ATOM 2115 C CA . VAL A 1 293 ? -30.937 37.536 -33.015 1.00 35.27 742 VAL A CA 1
ATOM 2116 C C . VAL A 1 293 ? -31.038 37.161 -34.491 1.00 41.02 742 VAL A C 1
ATOM 2117 O O . VAL A 1 293 ? -31.340 36.018 -34.832 1.00 58.88 742 VAL A O 1
ATOM 2121 N N . TRP A 1 294 ? -30.781 38.133 -35.360 1.00 42.07 743 TRP A N 1
ATOM 2122 C CA . TRP A 1 294 ? -30.730 37.892 -36.797 1.00 42.33 743 TRP A CA 1
ATOM 2123 C C . TRP A 1 294 ? -29.323 38.190 -37.301 1.00 43.07 743 TRP A C 1
ATOM 2124 O O . TRP A 1 294 ? -28.900 39.341 -37.308 1.00 43.24 743 TRP A O 1
ATOM 2135 N N . PRO A 1 295 ? -28.596 37.150 -37.731 1.00 35.65 744 PRO A N 1
ATOM 2136 C CA . PRO A 1 295 ? -27.167 37.277 -38.038 1.00 29.04 744 PRO A CA 1
ATOM 2137 C C . PRO A 1 295 ? -26.884 37.969 -39.369 1.00 31.90 744 PRO A C 1
ATOM 2138 O O . PRO A 1 295 ? -27.502 37.636 -40.382 1.00 30.89 744 PRO A O 1
ATOM 2142 N N . LEU A 1 296 ? -25.960 38.926 -39.362 1.00 27.49 745 LEU A N 1
ATOM 2143 C CA . LEU A 1 296 ? -25.585 39.627 -40.589 1.00 36.55 745 LEU A CA 1
ATOM 2144 C C . LEU A 1 296 ? -24.197 39.213 -41.044 1.00 32.58 745 LEU A C 1
ATOM 2145 O O . LEU A 1 296 ? -23.989 38.858 -42.205 1.00 43.42 745 LEU A O 1
ATOM 2150 N N . ALA A 1 297 ? -23.247 39.264 -40.117 1.00 29.24 746 ALA A N 1
ATOM 2151 C CA . ALA A 1 297 ? -21.857 38.997 -40.442 1.00 29.86 746 ALA A CA 1
ATOM 2152 C C . ALA A 1 297 ? -21.033 38.803 -39.181 1.00 40.31 746 ALA A C 1
ATOM 2153 O O . ALA A 1 297 ? -21.464 39.156 -38.083 1.00 33.20 746 ALA A O 1
ATOM 2155 N N . LEU A 1 298 ? -19.842 38.241 -39.351 1.00 35.42 747 LEU A N 1
ATOM 2156 C CA . LEU A 1 298 ? -18.879 38.137 -38.265 1.00 35.24 747 LEU A CA 1
ATOM 2157 C C . LEU A 1 298 ? -17.632 38.943 -38.596 1.00 34.99 747 LEU A C 1
ATOM 2158 O O . LEU A 1 298 ? -16.951 38.670 -39.584 1.00 37.50 747 LEU A O 1
ATOM 2163 N N . ALA A 1 299 ? -17.347 39.941 -37.769 1.00 43.07 748 ALA A N 1
ATOM 2164 C CA . ALA A 1 299 ? -16.160 40.766 -37.942 1.00 37.45 748 ALA A CA 1
ATOM 2165 C C . ALA A 1 299 ? -15.194 40.541 -36.787 1.00 43.84 748 ALA A C 1
ATOM 2166 O O . ALA A 1 299 ? -15.372 41.104 -35.705 1.00 40.09 748 ALA A O 1
ATOM 2168 N N . TYR A 1 300 ? -14.176 39.719 -37.030 1.00 34.89 749 TYR A N 1
ATOM 2169 C CA . TYR A 1 300 ? -13.191 39.357 -36.013 1.00 46.00 749 TYR A CA 1
ATOM 2170 C C . TYR A 1 300 ? -13.839 38.679 -34.801 1.00 42.30 749 TYR A C 1
ATOM 2171 O O . TYR A 1 300 ? -13.959 37.455 -34.769 1.00 48.66 749 TYR A O 1
ATOM 2180 N N . ASP A 1 301 ? -14.265 39.465 -33.818 1.00 36.78 750 ASP A N 1
ATOM 2181 C CA . ASP A 1 301 ? -14.764 38.907 -32.563 1.00 37.42 750 ASP A CA 1
ATOM 2182 C C . ASP A 1 301 ? -16.180 39.370 -32.271 1.00 44.14 750 ASP A C 1
ATOM 2183 O O . ASP A 1 301 ? -16.687 39.197 -31.164 1.00 49.20 750 ASP A O 1
ATOM 2188 N N . THR A 1 302 ? -16.811 39.968 -33.271 1.00 36.02 751 THR A N 1
ATOM 2189 C CA . THR A 1 302 ? -18.095 40.611 -33.072 1.00 42.45 751 THR A CA 1
ATOM 2190 C C . THR A 1 302 ? -19.107 40.174 -34.112 1.00 43.64 751 THR A C 1
ATOM 2191 O O . THR A 1 302 ? -18.856 40.260 -35.313 1.00 46.61 751 THR A O 1
ATOM 2195 N N . LEU A 1 303 ? -20.254 39.697 -33.645 1.00 37.03 752 LEU A N 1
ATOM 2196 C CA . LEU A 1 303 ? -21.344 39.366 -34.545 1.00 33.91 752 LEU A CA 1
ATOM 2197 C C . LEU A 1 303 ? -22.175 40.604 -34.866 1.00 42.38 752 LEU A C 1
ATOM 2198 O O . LEU A 1 303 ? -22.808 41.186 -33.984 1.00 42.10 752 LEU A O 1
ATOM 2203 N N A ASN A 1 304 ? -22.157 41.019 -36.129 0.56 40.36 753 ASN A N 1
ATOM 2204 N N B ASN A 1 304 ? -22.153 41.010 -36.131 0.44 40.51 753 ASN A N 1
ATOM 2205 C CA A ASN A 1 304 ? -23.056 42.069 -36.585 0.56 36.39 753 ASN A CA 1
ATOM 2206 C CA B ASN A 1 304 ? -23.051 42.047 -36.612 0.44 36.64 753 ASN A CA 1
ATOM 2207 C C A ASN A 1 304 ? -24.435 41.459 -36.791 0.56 39.92 753 ASN A C 1
ATOM 2208 C C B ASN A 1 304 ? -24.442 41.449 -36.798 0.44 39.99 753 ASN A C 1
ATOM 2209 O O A ASN A 1 304 ? -24.581 40.462 -37.499 0.56 42.26 753 ASN A O 1
ATOM 2210 O O B ASN A 1 304 ? -24.603 40.448 -37.496 0.44 42.36 753 ASN A O 1
ATOM 2219 N N . CYS A 1 305 ? -25.447 42.044 -36.163 1.00 38.60 754 CYS A N 1
ATOM 2220 C CA . CYS A 1 305 ? -26.781 41.463 -36.205 1.00 41.21 754 CYS A CA 1
ATOM 2221 C C . CYS A 1 305 ? -27.900 42.471 -36.040 1.00 34.47 754 CYS A C 1
ATOM 2222 O O . CYS A 1 305 ? -27.665 43.652 -35.794 1.00 39.97 754 CYS A O 1
ATOM 2225 N N . ILE A 1 306 ? -29.125 41.977 -36.184 1.00 34.49 755 ILE A N 1
ATOM 2226 C CA . ILE A 1 306 ? -30.322 42.741 -35.876 1.00 38.21 755 ILE A CA 1
ATOM 2227 C C . ILE A 1 306 ? -30.965 42.143 -34.633 1.00 40.91 755 ILE A C 1
ATOM 2228 O O . ILE A 1 306 ? -31.166 40.931 -34.560 1.00 38.67 755 ILE A O 1
ATOM 2233 N N . LEU A 1 307 ? -31.270 42.984 -33.649 1.00 39.69 756 LEU A N 1
ATOM 2234 C CA . LEU A 1 307 ? -32.006 42.526 -32.476 1.00 46.66 756 LEU A CA 1
ATOM 2235 C C . LEU A 1 307 ? -33.498 42.701 -32.707 1.00 41.99 756 LEU A C 1
ATOM 2236 O O . LEU A 1 307 ? -34.008 43.819 -32.715 1.00 63.17 756 LEU A O 1
ATOM 2241 N N . VAL A 1 308 ? -34.189 41.585 -32.904 1.00 46.98 757 VAL A N 1
ATOM 2242 C CA . VAL A 1 308 ? -35.606 41.602 -33.237 1.00 52.00 757 VAL A CA 1
ATOM 2243 C C . VAL A 1 308 ? -36.472 41.552 -31.987 1.00 51.22 757 VAL A C 1
ATOM 2244 O O . VAL A 1 308 ? -36.499 40.545 -31.282 1.00 56.53 757 VAL A O 1
ATOM 2248 N N . LYS A 1 309 ? -37.172 42.646 -31.711 1.00 60.12 758 LYS A N 1
ATOM 2249 C CA . LYS A 1 309 ? -38.105 42.680 -30.593 1.00 56.91 758 LYS A CA 1
ATOM 2250 C C . LYS A 1 309 ? -39.526 42.501 -31.112 1.00 54.29 758 LYS A C 1
ATOM 2251 O O . LYS A 1 309 ? -40.034 43.338 -31.856 1.00 76.58 758 LYS A O 1
ATOM 2257 N N . GLY A 1 310 ? -40.164 41.404 -30.723 1.00 54.64 759 GLY A N 1
ATOM 2258 C CA . GLY A 1 310 ? -41.497 41.102 -31.207 1.00 63.53 759 GLY A CA 1
ATOM 2259 C C . GLY A 1 310 ? -41.862 39.636 -31.088 1.00 68.74 759 GLY A C 1
ATOM 2260 O O . GLY A 1 310 ? -41.124 38.843 -30.502 1.00 76.83 759 GLY A O 1
ATOM 2261 N N . LYS A 1 311 ? -43.010 39.278 -31.653 1.00 64.57 760 LYS A N 1
ATOM 2262 C CA . LYS A 1 311 ? -43.513 37.913 -31.572 1.00 72.36 760 LYS A CA 1
ATOM 2263 C C . LYS A 1 311 ? -42.729 36.978 -32.494 1.00 74.50 760 LYS A C 1
ATOM 2264 O O . LYS A 1 311 ? -42.305 35.899 -32.081 1.00 66.09 760 LYS A O 1
ATOM 2270 N N . HIS A 1 312 ? -42.515 37.413 -33.732 1.00 86.34 761 HIS A N 1
ATOM 2271 C CA . HIS A 1 312 ? -41.779 36.620 -34.714 1.00 61.06 761 HIS A CA 1
ATOM 2272 C C . HIS A 1 312 ? -40.268 36.729 -34.511 1.00 57.94 761 HIS A C 1
ATOM 2273 O O . HIS A 1 312 ? -39.780 37.693 -33.919 1.00 57.83 761 HIS A O 1
ATOM 2280 N N . ILE A 1 313 ? -39.531 35.741 -35.012 1.00 57.00 762 ILE A N 1
ATOM 2281 C CA . ILE A 1 313 ? -38.085 35.679 -34.809 1.00 52.39 762 ILE A CA 1
ATOM 2282 C C . ILE A 1 313 ? -37.298 36.349 -35.932 1.00 47.61 762 ILE A C 1
ATOM 2283 O O . ILE A 1 313 ? -36.073 36.424 -35.878 1.00 65.04 762 ILE A O 1
ATOM 2288 N N . TRP A 1 314 ? -38.001 36.832 -36.948 1.00 47.65 763 TRP A N 1
ATOM 2289 C CA . TRP A 1 314 ? -37.354 37.528 -38.052 1.00 40.73 763 TRP A CA 1
ATOM 2290 C C . TRP A 1 314 ? -37.663 39.028 -38.005 1.00 51.34 763 TRP A C 1
ATOM 2291 O O . TRP A 1 314 ? -38.704 39.433 -37.491 1.00 45.77 763 TRP A O 1
ATOM 2302 N N . PRO A 1 315 ? -36.752 39.858 -38.543 1.00 51.61 764 PRO A N 1
ATOM 2303 C CA . PRO A 1 315 ? -36.893 41.320 -38.500 1.00 45.77 764 PRO A CA 1
ATOM 2304 C C . PRO A 1 315 ? -38.089 41.834 -39.298 1.00 40.02 764 PRO A C 1
ATOM 2305 O O . PRO A 1 315 ? -38.613 41.133 -40.165 1.00 42.06 764 PRO A O 1
ATOM 2309 N N . GLU A 1 316 ? -38.515 43.055 -38.991 1.00 50.21 765 GLU A N 1
ATOM 2310 C CA . GLU A 1 316 ? -39.693 43.639 -39.615 1.00 47.17 765 GLU A CA 1
ATOM 2311 C C . GLU A 1 316 ? -39.375 44.947 -40.327 1.00 55.76 765 GLU A C 1
ATOM 2312 O O . GLU A 1 316 ? -38.212 45.269 -40.578 1.00 38.54 765 GLU A O 1
ATOM 2318 N N . PHE A 1 317 ? -40.426 45.694 -40.653 1.00 51.59 766 PHE A N 1
ATOM 2319 C CA . PHE A 1 317 ? -40.288 47.000 -41.286 1.00 48.61 766 PHE A CA 1
ATOM 2320 C C . PHE A 1 317 ? -40.817 48.073 -40.338 1.00 49.29 766 PHE A C 1
ATOM 2321 O O . PHE A 1 317 ? -41.911 47.936 -39.791 1.00 63.18 766 PHE A O 1
ATOM 2329 N N . PRO A 1 318 ? -40.041 49.144 -40.133 1.00 56.27 767 PRO A N 1
ATOM 2330 C CA . PRO A 1 318 ? -38.724 49.371 -40.733 1.00 60.53 767 PRO A CA 1
ATOM 2331 C C . PRO A 1 318 ? -37.632 48.570 -40.028 1.00 51.30 767 PRO A C 1
ATOM 2332 O O . PRO A 1 318 ? -37.799 48.166 -38.874 1.00 40.04 767 PRO A O 1
ATOM 2336 N N . LEU A 1 319 ? -36.525 48.338 -40.720 1.00 49.67 768 LEU A N 1
ATOM 2337 C CA . LEU A 1 319 ? -35.442 47.556 -40.147 1.00 34.75 768 LEU A CA 1
ATOM 2338 C C . LEU A 1 319 ? -34.698 48.382 -39.109 1.00 42.92 768 LEU A C 1
ATOM 2339 O O . LEU A 1 319 ? -34.276 49.505 -39.391 1.00 54.06 768 LEU A O 1
ATOM 2344 N N . PRO A 1 320 ? -34.536 47.825 -37.900 1.00 35.70 769 PRO A N 1
ATOM 2345 C CA . PRO A 1 320 ? -33.777 48.484 -36.834 1.00 34.03 769 PRO A CA 1
ATOM 2346 C C . PRO A 1 320 ? -32.330 48.716 -37.237 1.00 53.64 769 PRO A C 1
ATOM 2347 O O . PRO A 1 320 ? -31.864 48.146 -38.225 1.00 44.96 769 PRO A O 1
ATOM 2351 N N . LEU A 1 321 ? -31.624 49.542 -36.476 1.00 60.86 770 LEU A N 1
ATOM 2352 C CA . LEU A 1 321 ? -30.198 49.708 -36.693 1.00 55.80 770 LEU A CA 1
ATOM 2353 C C . LEU A 1 321 ? -29.484 48.444 -36.236 1.00 50.74 770 LEU A C 1
ATOM 2354 O O . LEU A 1 321 ? -29.885 47.824 -35.249 1.00 42.15 770 LEU A O 1
ATOM 2359 N N . PRO A 1 322 ? -28.434 48.046 -36.967 1.00 48.43 771 PRO A N 1
ATOM 2360 C CA . PRO A 1 322 ? -27.652 46.860 -36.612 1.00 32.84 771 PRO A CA 1
ATOM 2361 C C . PRO A 1 322 ? -27.031 46.976 -35.223 1.00 46.46 771 PRO A C 1
ATOM 2362 O O . PRO A 1 322 ? -26.630 48.064 -34.808 1.00 44.72 771 PRO A O 1
ATOM 2366 N N . SER A 1 323 ? -26.954 45.855 -34.516 1.00 47.61 772 SER A N 1
ATOM 2367 C CA . SER A 1 323 ? -26.314 45.821 -33.211 1.00 39.60 772 SER A CA 1
ATOM 2368 C C . SER A 1 323 ? -25.007 45.053 -33.306 1.00 48.52 772 SER A C 1
ATOM 2369 O O . SER A 1 323 ? -24.669 44.507 -34.358 1.00 44.71 772 SER A O 1
ATOM 2372 N N . GLU A 1 324 ? -24.276 45.009 -32.202 1.00 46.46 773 GLU A N 1
ATOM 2373 C CA . GLU A 1 324 ? -23.046 44.240 -32.145 1.00 45.97 773 GLU A CA 1
ATOM 2374 C C . GLU A 1 324 ? -23.097 43.307 -30.952 1.00 41.43 773 GLU A C 1
ATOM 2375 O O . GLU A 1 324 ? -23.475 43.709 -29.852 1.00 53.00 773 GLU A O 1
ATOM 2381 N N . MET A 1 325 ? -22.736 42.052 -31.181 1.00 34.34 774 MET A N 1
ATOM 2382 C CA . MET A 1 325 ? -22.714 41.072 -30.112 1.00 35.95 774 MET A CA 1
ATOM 2383 C C . MET A 1 325 ? -21.361 40.372 -30.102 1.00 39.30 774 MET A C 1
ATOM 2384 O O . MET A 1 325 ? -21.051 39.592 -31.002 1.00 50.12 774 MET A O 1
ATOM 2389 N N . GLU A 1 326 ? -20.549 40.675 -29.093 1.00 38.79 775 GLU A N 1
ATOM 2390 C CA . GLU A 1 326 ? -19.231 40.065 -28.964 1.00 43.60 775 GLU A CA 1
ATOM 2391 C C . GLU A 1 326 ? -19.375 38.565 -28.764 1.00 39.09 775 GLU A C 1
ATOM 2392 O O . GLU A 1 326 ? -20.188 38.120 -27.955 1.00 51.85 775 GLU A O 1
ATOM 2398 N N . ILE A 1 327 ? -18.585 37.788 -29.498 1.00 44.49 776 ILE A N 1
ATOM 2399 C CA . ILE A 1 327 ? -18.645 36.339 -29.383 1.00 40.84 776 ILE A CA 1
ATOM 2400 C C . ILE A 1 327 ? -18.113 35.886 -28.026 1.00 40.67 776 ILE A C 1
ATOM 2401 O O . ILE A 1 327 ? -17.200 36.494 -27.465 1.00 38.16 776 ILE A O 1
ATOM 2406 N N . ARG A 1 328 ? -18.702 34.816 -27.503 1.00 47.52 777 ARG A N 1
ATOM 2407 C CA . ARG A 1 328 ? -18.318 34.270 -26.208 1.00 35.93 777 ARG A CA 1
ATOM 2408 C C . ARG A 1 328 ? -18.332 32.749 -26.264 1.00 47.27 777 ARG A C 1
ATOM 2409 O O . ARG A 1 328 ? -19.285 32.153 -26.766 1.00 63.72 777 ARG A O 1
ATOM 2417 N N . MET A 1 329 ? -17.278 32.119 -25.756 1.00 40.35 778 MET A N 1
ATOM 2418 C CA . MET A 1 329 ? -17.241 30.663 -25.676 1.00 46.54 778 MET A CA 1
ATOM 2419 C C . MET A 1 329 ? -18.356 30.152 -24.768 1.00 56.85 778 MET A C 1
ATOM 2420 O O . MET A 1 329 ? -18.584 30.702 -23.691 1.00 56.14 778 MET A O 1
ATOM 2425 N N . PRO A 1 330 ? -19.058 29.094 -25.202 1.00 62.92 779 PRO A N 1
ATOM 2426 C CA . PRO A 1 330 ? -20.186 28.577 -24.421 1.00 39.80 779 PRO A CA 1
ATOM 2427 C C . PRO A 1 330 ? -19.726 27.761 -23.221 1.00 41.95 779 PRO A C 1
ATOM 2428 O O . PRO A 1 330 ? -19.860 26.537 -23.222 1.00 48.78 779 PRO A O 1
ATOM 2432 N N . VAL A 1 331 ? -19.191 28.444 -22.212 1.00 45.40 780 VAL A N 1
ATOM 2433 C CA . VAL A 1 331 ? -18.697 27.792 -21.004 1.00 40.87 780 VAL A CA 1
ATOM 2434 C C . VAL A 1 331 ? -19.333 28.366 -19.738 1.00 47.90 780 VAL A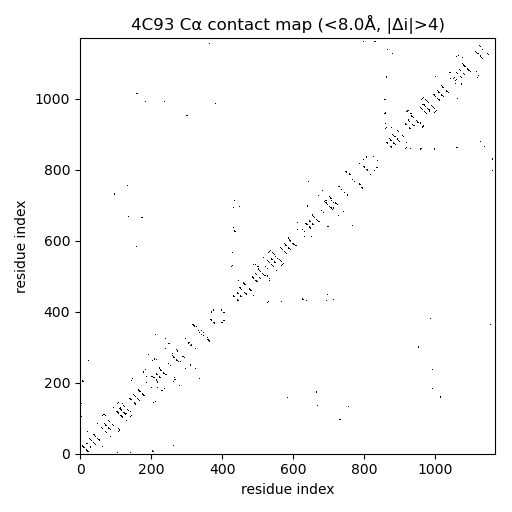 C 1
ATOM 2435 O O . VAL A 1 331 ? -18.918 28.043 -18.625 1.00 66.20 780 VAL A O 1
ATOM 2439 N N . PHE A 1 332 ? -20.323 29.236 -19.910 1.00 55.76 781 PHE A N 1
ATOM 2440 C CA . PHE A 1 332 ? -21.020 29.828 -18.772 1.00 45.37 781 PHE A CA 1
ATOM 2441 C C . PHE A 1 332 ? -22.258 29.017 -18.410 1.00 47.05 781 PHE A C 1
ATOM 2442 O O . PHE A 1 332 ? -23.034 28.631 -19.286 1.00 48.37 781 PHE A O 1
ATOM 2450 N N . VAL A 1 333 ? -22.444 28.774 -17.116 1.00 50.10 782 VAL A N 1
ATOM 2451 C CA . VAL A 1 333 ? -23.607 28.037 -16.635 1.00 51.06 782 VAL A CA 1
ATOM 2452 C C . VAL A 1 333 ? -24.579 28.989 -15.952 1.00 47.16 782 VAL A C 1
ATOM 2453 O O . VAL A 1 333 ? -24.178 29.772 -15.093 1.00 59.90 782 VAL A O 1
ATOM 2457 N N . LYS A 1 334 ? -25.854 28.909 -16.325 1.00 46.90 783 LYS A N 1
ATOM 2458 C CA . LYS A 1 334 ? -26.867 29.815 -15.785 1.00 55.48 783 LYS A CA 1
ATOM 2459 C C . LYS A 1 334 ? -26.962 29.751 -14.266 1.00 66.56 783 LYS A C 1
ATOM 2460 O O . LYS A 1 334 ? -26.934 30.785 -13.598 1.00 71.01 783 LYS A O 1
ATOM 2466 N N . SER A 1 335 ? -27.068 28.539 -13.728 1.00 59.90 784 SER A N 1
ATOM 2467 C CA . SER A 1 335 ? -27.209 28.349 -12.287 1.00 58.09 784 SER A CA 1
ATOM 2468 C C . SER A 1 335 ? -26.059 28.983 -11.505 1.00 63.16 784 SER A C 1
ATOM 2469 O O . SER A 1 335 ? -26.272 29.557 -10.440 1.00 74.54 784 SER A O 1
ATOM 2472 N N . LYS A 1 336 ? -24.844 28.886 -12.038 1.00 58.87 785 LYS A N 1
ATOM 2473 C CA . LYS A 1 336 ? -23.679 29.448 -11.363 1.00 60.22 785 LYS A CA 1
ATOM 2474 C C . LYS A 1 336 ? -23.578 30.961 -11.555 1.00 73.55 785 LYS A C 1
ATOM 2475 O O . LYS A 1 336 ? -22.975 31.657 -10.738 1.00 81.03 785 LYS A O 1
ATOM 2481 N N . LEU A 1 337 ? -24.169 31.469 -12.632 1.00 66.56 786 LEU A N 1
ATOM 2482 C CA . LEU A 1 337 ? -24.177 32.908 -12.882 1.00 76.89 786 LEU A CA 1
ATOM 2483 C C . LEU A 1 337 ? -25.186 33.599 -11.974 1.00 89.23 786 LEU A C 1
ATOM 2484 O O . LEU A 1 337 ? -24.995 34.747 -11.570 1.00 94.90 786 LEU A O 1
ATOM 2489 N N . LEU A 1 338 ? -26.261 32.886 -11.658 1.00 80.67 787 LEU A N 1
ATOM 2490 C CA . LEU A 1 338 ? -27.296 33.395 -10.771 1.00 80.70 787 LEU A CA 1
ATOM 2491 C C . LEU A 1 338 ? -26.772 33.537 -9.343 1.00 91.57 787 LEU A C 1
ATOM 2492 O O . LEU A 1 338 ? -27.044 34.532 -8.673 1.00 97.60 787 LEU A O 1
ATOM 2497 N N . GLU A 1 339 ? -26.020 32.536 -8.889 1.00 78.44 788 GLU A N 1
ATOM 2498 C CA . GLU A 1 339 ? -25.462 32.531 -7.539 1.00 72.21 788 GLU A CA 1
ATOM 2499 C C . GLU A 1 339 ? -24.533 33.716 -7.284 1.00 98.18 788 GLU A C 1
ATOM 2500 O O . GLU A 1 339 ? -24.455 34.221 -6.165 1.00 121.10 788 GLU A O 1
ATOM 2506 N N . GLU A 1 340 ? -23.829 34.158 -8.322 1.00 87.59 789 GLU A N 1
ATOM 2507 C CA . GLU A 1 340 ? -22.873 35.251 -8.176 1.00 89.95 789 GLU A CA 1
ATOM 2508 C C . GLU A 1 340 ? -23.542 36.619 -8.262 1.00 100.41 789 GLU A C 1
ATOM 2509 O O . GLU A 1 340 ? -22.881 37.648 -8.127 1.00 105.23 789 GLU A O 1
ATOM 2515 N N . ASN A 1 341 ? -24.854 36.626 -8.483 1.00 111.05 790 ASN A N 1
ATOM 2516 C CA . ASN A 1 341 ? -25.627 37.865 -8.483 1.00 113.46 790 ASN A CA 1
ATOM 2517 C C . ASN A 1 341 ? -26.595 37.937 -7.306 1.00 96.81 790 ASN A C 1
ATOM 2518 O O . ASN A 1 341 ? -26.227 37.644 -6.169 1.00 101.66 790 ASN A O 1
ATOM 2523 N N . GLU A 1 365 ? -27.957 43.985 -16.052 1.00 80.94 814 GLU A N 1
ATOM 2524 C CA . GLU A 1 365 ? -27.139 43.021 -16.779 1.00 96.55 814 GLU A CA 1
ATOM 2525 C C . GLU A 1 365 ? -26.336 42.148 -15.813 1.00 98.76 814 GLU A C 1
ATOM 2526 O O . GLU A 1 365 ? -25.856 42.625 -14.785 1.00 111.68 814 GLU A O 1
ATOM 2532 N N . ILE A 1 366 ? -26.193 40.871 -16.157 1.00 80.74 815 ILE A N 1
ATOM 2533 C CA . ILE A 1 366 ? -25.523 39.892 -15.302 1.00 78.28 815 ILE A CA 1
ATOM 2534 C C . ILE A 1 366 ? -24.045 40.210 -15.090 1.00 71.19 815 ILE A C 1
ATOM 2535 O O . ILE A 1 366 ? -23.317 40.498 -16.040 1.00 80.71 815 ILE A O 1
ATOM 2540 N N . GLN A 1 367 ? -23.607 40.151 -13.835 1.00 80.85 816 GLN A N 1
ATOM 2541 C CA . GLN A 1 367 ? -22.199 40.331 -13.507 1.00 89.06 816 GLN A CA 1
ATOM 2542 C C . GLN A 1 367 ? -21.488 38.982 -13.524 1.00 81.42 816 GLN A C 1
ATOM 2543 O O . GLN A 1 367 ? -22.041 37.975 -13.080 1.00 80.13 816 GLN A O 1
ATOM 2549 N N . ILE A 1 368 ? -20.266 38.963 -14.046 1.00 84.73 817 ILE A N 1
ATOM 2550 C CA . ILE A 1 368 ? -19.503 37.724 -14.151 1.00 72.13 817 ILE A CA 1
ATOM 2551 C C . ILE A 1 368 ? -18.305 37.707 -13.202 1.00 76.73 817 ILE A C 1
ATOM 2552 O O . ILE A 1 368 ? -17.491 38.632 -13.206 1.00 65.02 817 ILE A O 1
ATOM 2557 N N . PRO A 1 369 ? -18.196 36.645 -12.387 1.00 64.87 818 PRO A N 1
ATOM 2558 C CA . PRO A 1 369 ? -17.055 36.423 -11.490 1.00 79.58 818 PRO A CA 1
ATOM 2559 C C . PRO A 1 369 ? -15.720 36.381 -12.239 1.00 87.55 818 PRO A C 1
ATOM 2560 O O . PRO A 1 369 ? -15.566 35.603 -13.182 1.00 78.94 818 PRO A O 1
ATOM 2564 N N . VAL A 1 370 ? -14.780 37.223 -11.812 1.00 93.60 819 VAL A N 1
ATOM 2565 C CA . VAL A 1 370 ? -13.478 37.391 -12.463 1.00 90.57 819 VAL A CA 1
ATOM 2566 C C . VAL A 1 370 ? -12.769 36.078 -12.811 1.00 77.90 819 VAL A C 1
ATOM 2567 O O . VAL A 1 370 ? -12.091 35.983 -13.835 1.00 74.94 819 VAL A O 1
ATOM 2571 N N . SER A 1 371 ? -12.942 35.063 -11.972 1.00 86.16 820 SER A N 1
ATOM 2572 C CA . SER A 1 371 ? -12.317 33.767 -12.215 1.00 89.03 820 SER A CA 1
ATOM 2573 C C . SER A 1 371 ? -13.006 33.036 -13.363 1.00 88.98 820 SER A C 1
ATOM 2574 O O . SER A 1 371 ? -12.349 32.429 -14.210 1.00 78.00 820 SER A O 1
ATOM 2577 N N . MET A 1 372 ? -14.333 33.091 -13.382 1.00 90.13 821 MET A N 1
ATOM 2578 C CA . MET A 1 372 ? -15.097 32.455 -14.446 1.00 83.27 821 MET A CA 1
ATOM 2579 C C . MET A 1 372 ? -14.939 33.217 -15.760 1.00 71.94 821 MET A C 1
ATOM 2580 O O . MET A 1 372 ? -14.954 32.623 -16.839 1.00 78.91 821 MET A O 1
ATOM 2585 N N . ALA A 1 373 ? -14.780 34.533 -15.662 1.00 60.82 822 ALA A N 1
ATOM 2586 C CA . ALA A 1 373 ? -14.602 35.366 -16.845 1.00 57.39 822 ALA A CA 1
ATOM 2587 C C . ALA A 1 373 ? -13.232 35.151 -17.476 1.00 53.38 822 ALA A C 1
ATOM 2588 O O . ALA A 1 373 ? -13.067 35.285 -18.689 1.00 62.56 822 ALA A O 1
ATOM 2590 N N . ALA A 1 374 ? -12.253 34.812 -16.645 1.00 43.91 823 ALA A N 1
ATOM 2591 C CA . ALA A 1 374 ? -10.888 34.625 -17.111 1.00 45.42 823 ALA A CA 1
ATOM 2592 C C . ALA A 1 374 ? -10.774 33.333 -17.903 1.00 54.91 823 ALA A C 1
ATOM 2593 O O . ALA A 1 374 ? -9.978 33.230 -18.837 1.00 49.80 823 ALA A O 1
ATOM 2595 N N . GLU A 1 375 ? -11.570 32.343 -17.512 1.00 51.96 824 GLU A N 1
ATOM 2596 C CA . GLU A 1 375 ? -11.573 31.054 -18.186 1.00 50.84 824 GLU A CA 1
ATOM 2597 C C . GLU A 1 375 ? -12.104 31.190 -19.606 1.00 47.93 824 GLU A C 1
ATOM 2598 O O . GLU A 1 375 ? -11.509 30.673 -20.552 1.00 54.26 824 GLU A O 1
ATOM 2604 N N . GLU A 1 376 ? -13.226 31.889 -19.749 1.00 48.02 825 GLU A N 1
ATOM 2605 C CA . GLU A 1 376 ? -13.822 32.122 -21.060 1.00 48.29 825 GLU A CA 1
ATOM 2606 C C . GLU A 1 376 ? -12.896 32.980 -21.919 1.00 43.44 825 GLU A C 1
ATOM 2607 O O . GLU A 1 376 ? -12.753 32.745 -23.117 1.00 47.68 825 GLU A O 1
ATOM 2613 N N . GLU A 1 377 ? -12.276 33.981 -21.304 1.00 33.94 826 GLU A N 1
ATOM 2614 C CA . GLU A 1 377 ? -11.393 34.876 -22.038 1.00 47.88 826 GLU A CA 1
ATOM 2615 C C . GLU A 1 377 ? -10.168 34.120 -22.536 1.00 49.52 826 GLU A C 1
ATOM 2616 O O . GLU A 1 377 ? -9.659 34.393 -23.624 1.00 46.11 826 GLU A O 1
ATOM 2622 N N . TYR A 1 378 ? -9.706 33.165 -21.735 1.00 43.42 827 TYR A N 1
ATOM 2623 C CA . TYR A 1 378 ? -8.594 32.305 -22.124 1.00 40.79 827 TYR A CA 1
ATOM 2624 C C . TYR A 1 378 ? -8.964 31.470 -23.349 1.00 40.44 827 TYR A C 1
ATOM 2625 O O . TYR A 1 378 ? -8.225 31.439 -24.331 1.00 40.14 827 TYR A O 1
ATOM 2634 N N . LEU A 1 379 ? -10.106 30.794 -23.285 1.00 35.93 828 LEU A N 1
ATOM 2635 C CA . LEU A 1 379 ? -10.572 29.979 -24.400 1.00 41.65 828 LEU A CA 1
ATOM 2636 C C . LEU A 1 379 ? -10.788 30.800 -25.662 1.00 41.68 828 LEU A C 1
ATOM 2637 O O . LEU A 1 379 ? -10.342 30.419 -26.744 1.00 47.73 828 LEU A O 1
ATOM 2642 N N . ARG A 1 380 ? -11.473 31.928 -25.514 1.00 42.19 829 ARG A N 1
ATOM 2643 C CA . ARG A 1 380 ? -11.806 32.773 -26.651 1.00 40.33 829 ARG A CA 1
ATOM 2644 C C . ARG A 1 380 ? -10.544 33.305 -27.313 1.00 45.33 829 ARG A C 1
ATOM 2645 O O . ARG A 1 380 ? -10.431 33.315 -28.540 1.00 37.97 829 ARG A O 1
ATOM 2653 N N . SER A 1 381 ? -9.597 33.752 -26.496 1.00 32.67 830 SER A N 1
ATOM 2654 C CA . SER A 1 381 ? -8.331 34.243 -27.015 1.00 40.55 830 SER A CA 1
ATOM 2655 C C . SER A 1 381 ? -7.570 33.121 -27.704 1.00 35.30 830 SER A C 1
ATOM 2656 O O . SER A 1 381 ? -6.977 33.327 -28.757 1.00 38.22 830 SER A O 1
ATOM 2659 N N . LYS A 1 382 ? -7.599 31.933 -27.106 1.00 37.31 831 LYS A N 1
ATOM 2660 C CA . LYS A 1 382 ? -6.922 30.768 -27.668 1.00 41.80 831 LYS A CA 1
ATOM 2661 C C . LYS A 1 382 ? -7.435 30.420 -29.060 1.00 39.49 831 LYS A C 1
ATOM 2662 O O . LYS A 1 382 ? -6.652 30.202 -29.985 1.00 44.51 831 LYS A O 1
ATOM 2668 N N . VAL A 1 383 ? -8.755 30.372 -29.197 1.00 41.49 832 VAL A N 1
ATOM 2669 C CA . VAL A 1 383 ? -9.384 30.008 -30.458 1.00 33.00 832 VAL A CA 1
ATOM 2670 C C . VAL A 1 383 ? -9.133 31.055 -31.536 1.00 39.03 832 VAL A C 1
ATOM 2671 O O . VAL A 1 383 ? -8.715 30.725 -32.647 1.00 38.60 832 VAL A O 1
ATOM 2675 N N . LEU A 1 384 ? -9.384 32.316 -31.201 1.00 34.06 833 LEU A N 1
ATOM 2676 C CA . LEU A 1 384 ? -9.229 33.400 -32.164 1.00 35.24 833 LEU A CA 1
ATOM 2677 C C . LEU A 1 384 ? -7.772 33.527 -32.599 1.00 41.84 833 LEU A C 1
ATOM 2678 O O . LEU A 1 384 ? -7.486 33.787 -33.767 1.00 47.46 833 LEU A O 1
ATOM 2683 N N . SER A 1 385 ? -6.857 33.333 -31.654 1.00 48.30 834 SER A N 1
ATOM 2684 C CA . SER A 1 385 ? -5.428 33.386 -31.944 1.00 39.71 834 SER A CA 1
ATOM 2685 C C . SER A 1 385 ? -5.026 32.296 -32.930 1.00 45.26 834 SER A C 1
ATOM 2686 O O . SER A 1 385 ? -4.267 32.546 -33.868 1.00 37.58 834 SER A O 1
ATOM 2689 N N . GLU A 1 386 ? -5.543 31.090 -32.715 1.00 39.26 835 GLU A N 1
ATOM 2690 C CA . GLU A 1 386 ? -5.186 29.946 -33.545 1.00 33.15 835 GLU A CA 1
ATOM 2691 C C . GLU A 1 386 ? -5.712 30.117 -34.963 1.00 42.80 835 GLU A C 1
ATOM 2692 O O . GLU A 1 386 ? -5.034 29.778 -35.934 1.00 41.33 835 GLU A O 1
ATOM 2698 N N . LEU A 1 387 ? -6.923 30.653 -35.072 1.00 44.73 836 LEU A N 1
ATOM 2699 C CA . LEU A 1 387 ? -7.541 30.908 -36.368 1.00 34.77 836 LEU A CA 1
ATOM 2700 C C . LEU A 1 387 ? -6.786 31.977 -37.139 1.00 38.50 836 LEU A C 1
ATOM 2701 O O . LEU A 1 387 ? -6.468 31.808 -38.317 1.00 33.84 836 LEU A O 1
ATOM 2706 N N . LEU A 1 388 ? -6.500 33.080 -36.456 1.00 38.19 837 LEU A N 1
ATOM 2707 C CA . LEU A 1 388 ? -5.899 34.240 -37.092 1.00 30.01 837 LEU A CA 1
ATOM 2708 C C . LEU A 1 388 ? -4.471 33.945 -37.525 1.00 39.06 837 LEU A C 1
ATOM 2709 O O . LEU A 1 388 ? -4.039 34.363 -38.600 1.00 44.89 837 LEU A O 1
ATOM 2714 N N . THR A 1 389 ? -3.743 33.220 -36.683 1.00 38.41 838 THR A N 1
ATOM 2715 C CA . THR A 1 389 ? -2.384 32.809 -37.007 1.00 37.65 838 THR A CA 1
ATOM 2716 C C . THR A 1 389 ? -2.382 31.930 -38.257 1.00 43.58 838 THR A C 1
ATOM 2717 O O . THR A 1 389 ? -1.532 32.088 -39.135 1.00 41.73 838 THR A O 1
ATOM 2721 N N . ASP A 1 390 ? -3.348 31.019 -38.340 1.00 47.71 839 ASP A N 1
ATOM 2722 C CA . ASP A 1 390 ? -3.479 30.147 -39.505 1.00 40.82 839 ASP A CA 1
ATOM 2723 C C . ASP A 1 390 ? -3.762 30.957 -40.762 1.00 43.79 839 ASP A C 1
ATOM 2724 O O . ASP A 1 390 ? -3.289 30.624 -41.849 1.00 42.22 839 ASP A O 1
ATOM 2729 N N . THR A 1 391 ? -4.546 32.017 -40.605 1.00 36.59 840 THR A N 1
ATOM 2730 C CA . THR A 1 391 ? -4.848 32.908 -41.712 1.00 47.60 840 THR A CA 1
ATOM 2731 C C . THR A 1 391 ? -3.574 33.592 -42.200 1.00 42.57 840 THR A C 1
ATOM 2732 O O . THR A 1 391 ? -3.278 33.601 -43.396 1.00 40.83 840 THR A O 1
ATOM 2736 N N . LEU A 1 392 ? -2.810 34.139 -41.260 1.00 44.36 841 LEU A N 1
ATOM 2737 C CA . LEU A 1 392 ? -1.601 34.888 -41.588 1.00 38.84 841 LEU A CA 1
ATOM 2738 C C . LEU A 1 392 ? -0.502 33.984 -42.132 1.00 37.47 841 LEU A C 1
ATOM 2739 O O . LEU A 1 392 ? 0.271 34.398 -42.993 1.00 43.28 841 LEU A O 1
ATOM 2744 N N . GLU A 1 393 ? -0.427 32.755 -41.628 1.00 39.74 842 GLU A N 1
ATOM 2745 C CA . GLU A 1 393 ? 0.592 31.813 -42.091 1.00 44.11 842 GLU A CA 1
ATOM 2746 C C . GLU A 1 393 ? 0.313 31.273 -43.496 1.00 39.17 842 GLU A C 1
ATOM 2747 O O . GLU A 1 393 ? 1.184 30.645 -44.095 1.00 41.49 842 GLU A O 1
ATOM 2753 N N . ASN A 1 394 ? -0.893 31.494 -44.017 1.00 44.67 843 ASN A N 1
ATOM 2754 C CA . ASN A 1 394 ? -1.248 30.952 -45.330 1.00 41.90 843 ASN A CA 1
ATOM 2755 C C . ASN A 1 394 ? -1.721 31.978 -46.359 1.00 43.01 843 ASN A C 1
ATOM 2756 O O . ASN A 1 394 ? -1.348 31.903 -47.529 1.00 51.75 843 ASN A O 1
ATOM 2761 N N . ASP A 1 395 ? -2.533 32.937 -45.930 1.00 44.95 844 ASP A N 1
ATOM 2762 C CA . ASP A 1 395 ? -3.133 33.879 -46.871 1.00 42.15 844 ASP A CA 1
ATOM 2763 C C . ASP A 1 395 ? -2.655 35.310 -46.663 1.00 44.86 844 ASP A C 1
ATOM 2764 O O . ASP A 1 395 ? -2.831 36.163 -47.532 1.00 44.33 844 ASP A O 1
ATOM 2769 N N . GLY A 1 396 ? -2.047 35.576 -45.514 1.00 45.50 845 GLY A N 1
ATOM 2770 C CA . GLY A 1 396 ? -1.618 36.925 -45.207 1.00 47.44 845 GLY A CA 1
ATOM 2771 C C . GLY A 1 396 ? -2.761 37.831 -44.786 1.00 49.63 845 GLY A C 1
ATOM 2772 O O . GLY A 1 396 ? -3.830 37.370 -44.387 1.00 45.39 845 GLY A O 1
ATOM 2773 N N . GLU A 1 397 ? -2.516 39.132 -44.877 1.00 55.41 846 GLU A N 1
ATOM 2774 C CA . GLU A 1 397 ? -3.447 40.161 -44.427 1.00 51.05 846 GLU A CA 1
ATOM 2775 C C . GLU A 1 397 ? -4.543 40.510 -45.434 1.00 51.55 846 GLU A C 1
ATOM 2776 O O . GLU A 1 397 ? -4.404 40.259 -46.630 1.00 49.99 846 GLU A O 1
ATOM 2782 N N . MET A 1 398 ? -5.629 41.095 -44.934 1.00 69.32 847 MET A N 1
ATOM 2783 C CA . MET A 1 398 ? -6.730 41.540 -45.784 1.00 60.45 847 MET A CA 1
ATOM 2784 C C . MET A 1 398 ? -7.108 43.000 -45.514 1.00 66.37 847 MET A C 1
ATOM 2785 O O . MET A 1 398 ? -7.365 43.763 -46.445 1.00 65.87 847 MET A O 1
ATOM 2790 N N . TYR A 1 399 ? -7.127 43.384 -44.239 1.00 63.40 848 TYR A N 1
ATOM 2791 C CA . TYR A 1 399 ? -7.591 44.714 -43.840 1.00 53.45 848 TYR A CA 1
ATOM 2792 C C . TYR A 1 399 ? -6.482 45.647 -43.375 1.00 63.54 848 TYR A C 1
ATOM 2793 O O . TYR A 1 399 ? -6.629 46.869 -43.432 1.00 65.49 848 TYR A O 1
ATOM 2802 N N . GLY A 1 400 ? -5.378 45.076 -42.909 1.00 55.89 849 GLY A N 1
ATOM 2803 C CA . GLY A 1 400 ? -4.218 45.876 -42.567 1.00 49.24 849 GLY A CA 1
ATOM 2804 C C . GLY A 1 400 ? -3.951 46.002 -41.084 1.00 55.82 849 GLY A C 1
ATOM 2805 O O . GLY A 1 400 ? -2.986 46.651 -40.681 1.00 67.35 849 GLY A O 1
ATOM 2806 N N . ASN A 1 401 ? -4.800 45.386 -40.267 1.00 38.25 850 ASN A N 1
ATOM 2807 C CA . ASN A 1 401 ? -4.610 45.453 -38.825 1.00 54.69 850 ASN A CA 1
ATOM 2808 C C . ASN A 1 401 ? -4.505 44.072 -38.182 1.00 48.99 850 ASN A C 1
ATOM 2809 O O . ASN A 1 401 ? -4.459 43.957 -36.959 1.00 50.21 850 ASN A O 1
ATOM 2814 N N . GLU A 1 402 ? -4.443 43.030 -39.006 1.00 43.77 851 GLU A N 1
ATOM 2815 C CA . GLU A 1 402 ? -4.430 41.659 -38.504 1.00 41.40 851 GLU A CA 1
ATOM 2816 C C . GLU A 1 402 ? -3.231 41.386 -37.596 1.00 46.08 851 GLU A C 1
ATOM 2817 O O . GLU A 1 402 ? -3.370 40.740 -36.558 1.00 50.05 851 GLU A O 1
ATOM 2823 N N . ASN A 1 403 ? -2.059 41.883 -37.979 1.00 34.97 852 ASN A N 1
ATOM 2824 C CA . ASN A 1 403 ? -0.857 41.656 -37.182 1.00 49.67 852 ASN A CA 1
ATOM 2825 C C . ASN A 1 403 ? -0.984 42.256 -35.790 1.00 37.26 852 ASN A C 1
ATOM 2826 O O . ASN A 1 403 ? -0.544 41.666 -34.803 1.00 39.68 852 ASN A O 1
ATOM 2831 N N . GLU A 1 404 ? -1.607 43.425 -35.718 1.00 37.54 853 GLU A N 1
ATOM 2832 C CA . GLU A 1 404 ? -1.819 44.102 -34.447 1.00 31.27 853 GLU A CA 1
ATOM 2833 C C . GLU A 1 404 ? -2.910 43.413 -33.629 1.00 46.62 853 GLU A C 1
ATOM 2834 O O . GLU A 1 404 ? -2.809 43.313 -32.405 1.00 47.40 853 GLU A O 1
ATOM 2840 N N . VAL A 1 405 ? -3.945 42.935 -34.315 1.00 44.96 854 VAL A N 1
ATOM 2841 C CA . VAL A 1 405 ? -5.015 42.174 -33.677 1.00 41.86 854 VAL A CA 1
ATOM 2842 C C . VAL A 1 405 ? -4.472 40.886 -33.057 1.00 45.00 854 VAL A C 1
ATOM 2843 O O . VAL A 1 405 ? -4.810 40.544 -31.925 1.00 42.25 854 VAL A O 1
ATOM 2847 N N . LEU A 1 406 ? -3.622 40.181 -33.799 1.00 37.28 855 LEU A N 1
ATOM 2848 C CA . LEU A 1 406 ? -3.016 38.951 -33.305 1.00 34.44 855 LEU A CA 1
ATOM 2849 C C . LEU A 1 406 ? -2.134 39.188 -32.078 1.00 45.78 855 LEU A C 1
ATOM 2850 O O . LEU A 1 406 ? -2.131 38.385 -31.144 1.00 44.91 855 LEU A O 1
ATOM 2855 N N . ALA A 1 407 ? -1.385 40.285 -32.082 1.00 42.34 856 ALA A N 1
ATOM 2856 C CA . ALA A 1 407 ? -0.515 40.602 -30.955 1.00 28.79 856 ALA A CA 1
ATOM 2857 C C . ALA A 1 407 ? -1.328 40.872 -29.692 1.00 48.04 856 ALA A C 1
ATOM 2858 O O . ALA A 1 407 ? -1.034 40.330 -28.627 1.00 42.64 856 ALA A O 1
ATOM 2860 N N . ALA A 1 408 ? -2.363 41.697 -29.823 1.00 47.06 857 ALA A N 1
ATOM 2861 C CA . ALA A 1 408 ? -3.241 42.013 -28.702 1.00 45.87 857 ALA A CA 1
ATOM 2862 C C . ALA A 1 408 ? -3.956 40.761 -28.217 1.00 46.80 857 ALA A C 1
ATOM 2863 O O . ALA A 1 408 ? -4.232 40.600 -27.027 1.00 44.66 857 ALA A O 1
ATOM 2865 N N . LEU A 1 409 ? -4.249 39.881 -29.163 1.00 47.63 858 LEU A N 1
ATOM 2866 C CA . LEU A 1 409 ? -4.941 38.633 -28.891 1.00 37.08 858 LEU A CA 1
ATOM 2867 C C . LEU A 1 409 ? -4.107 37.757 -27.965 1.00 46.91 858 LEU A C 1
ATOM 2868 O O . LEU A 1 409 ? -4.589 37.293 -26.931 1.00 50.83 858 LEU A O 1
ATOM 2873 N N . ASN A 1 410 ? -2.851 37.543 -28.345 1.00 51.62 859 ASN A N 1
ATOM 2874 C CA . ASN A 1 410 ? -1.919 36.771 -27.531 1.00 42.30 859 ASN A CA 1
ATOM 2875 C C . ASN A 1 410 ? -1.678 37.411 -26.166 1.00 49.38 859 ASN A C 1
ATOM 2876 O O . ASN A 1 410 ? -1.476 36.713 -25.174 1.00 49.56 859 ASN A O 1
ATOM 2881 N N . GLY A 1 411 ? -1.703 38.739 -26.120 1.00 45.66 860 GLY A N 1
ATOM 2882 C CA . GLY A 1 411 ? -1.599 39.449 -24.860 1.00 38.71 860 GLY A CA 1
ATOM 2883 C C . GLY A 1 411 ? -2.766 39.121 -23.947 1.00 48.47 860 GLY A C 1
ATOM 2884 O O . GLY A 1 411 ? -2.574 38.773 -22.779 1.00 45.02 860 GLY A O 1
ATOM 2885 N N . ALA A 1 412 ? -3.976 39.216 -24.491 1.00 47.34 861 ALA A N 1
ATOM 2886 C CA . ALA A 1 412 ? -5.194 38.908 -23.747 1.00 47.64 861 ALA A CA 1
ATOM 2887 C C . ALA A 1 412 ? -5.182 37.467 -23.269 1.00 48.46 861 ALA A C 1
ATOM 2888 O O . ALA A 1 412 ? -5.683 37.150 -22.190 1.00 53.84 861 ALA A O 1
ATOM 2890 N N . TYR A 1 413 ? -4.605 36.601 -24.094 1.00 46.99 862 TYR A N 1
ATOM 2891 C CA . TYR A 1 413 ? -4.493 35.182 -23.796 1.00 40.04 862 TYR A CA 1
ATOM 2892 C C . TYR A 1 413 ? -3.689 34.947 -22.521 1.00 51.14 862 TYR A C 1
ATOM 2893 O O . TYR A 1 413 ? -4.188 34.358 -21.561 1.00 54.70 862 TYR A O 1
ATOM 2902 N N . ASP A 1 414 ? -2.447 35.420 -22.514 1.00 52.91 863 ASP A N 1
ATOM 2903 C CA . ASP A 1 414 ? -1.562 35.236 -21.369 1.00 54.41 863 ASP A CA 1
ATOM 2904 C C . ASP A 1 414 ? -2.099 35.920 -20.114 1.00 50.72 863 ASP A C 1
ATOM 2905 O O . ASP A 1 414 ? -1.949 35.404 -19.007 1.00 53.69 863 ASP A O 1
ATOM 2910 N N . LYS A 1 415 ? -2.728 37.078 -20.294 1.00 44.31 864 LYS A N 1
ATOM 2911 C CA . LYS A 1 415 ? -3.286 37.829 -19.175 1.00 50.51 864 LYS A CA 1
ATOM 2912 C C . LYS A 1 415 ? -4.373 37.031 -18.458 1.00 53.31 864 LYS A C 1
ATOM 2913 O O . LYS A 1 415 ? -4.353 36.899 -17.232 1.00 52.55 864 LYS A O 1
ATOM 2919 N N . ALA A 1 416 ? -5.314 36.494 -19.230 1.00 44.79 865 ALA A N 1
ATOM 2920 C CA . ALA A 1 416 ? -6.395 35.686 -18.676 1.00 49.59 865 ALA A CA 1
ATOM 2921 C C . ALA A 1 416 ? -5.842 34.408 -18.061 1.00 56.54 865 ALA A C 1
ATOM 2922 O O . ALA A 1 416 ? -6.340 33.925 -17.043 1.00 52.30 865 ALA A O 1
ATOM 2924 N N . LEU A 1 417 ? -4.806 33.868 -18.691 1.00 43.56 866 LEU A N 1
ATOM 2925 C CA . LEU A 1 417 ? -4.158 32.659 -18.211 1.00 43.45 866 LEU A CA 1
ATOM 2926 C C . LEU A 1 417 ? -3.488 32.892 -16.854 1.00 54.92 866 LEU A C 1
ATOM 2927 O O . LEU A 1 417 ? -3.517 32.022 -15.982 1.00 45.88 866 LEU A O 1
ATOM 2932 N N . LEU A 1 418 ? -2.904 34.074 -16.673 1.00 53.51 867 LEU A N 1
ATOM 2933 C CA . LEU A 1 418 ? -2.225 34.404 -15.420 1.00 55.76 867 LEU A CA 1
ATOM 2934 C C . LEU A 1 418 ? -3.200 34.581 -14.263 1.00 48.75 867 LEU A C 1
ATOM 2935 O O . LEU A 1 418 ? -2.866 34.285 -13.118 1.00 60.54 867 LEU A O 1
ATOM 2940 N N . ARG A 1 419 ? -4.399 35.068 -14.561 1.00 48.01 868 ARG A N 1
ATOM 2941 C CA . ARG A 1 419 ? -5.442 35.182 -13.550 1.00 50.83 868 ARG A CA 1
ATOM 2942 C C . ARG A 1 419 ? -5.866 33.795 -13.067 1.00 57.32 868 ARG A C 1
ATOM 2943 O O . ARG A 1 419 ? -6.117 33.590 -11.879 1.00 66.51 868 ARG A O 1
ATOM 2951 N N . LEU A 1 420 ? -5.930 32.843 -13.992 1.00 49.37 869 LEU A N 1
ATOM 2952 C CA . LEU A 1 420 ? -6.253 31.465 -13.644 1.00 41.52 869 LEU A CA 1
ATOM 2953 C C . LEU A 1 420 ? -5.126 30.857 -12.822 1.00 53.94 869 LEU A C 1
ATOM 2954 O O . LEU A 1 420 ? -5.366 30.081 -11.897 1.00 65.32 869 LEU A O 1
ATOM 2959 N N . PHE A 1 421 ? -3.896 31.219 -13.171 1.00 51.87 870 PHE A N 1
ATOM 2960 C CA . PHE A 1 421 ? -2.715 30.761 -12.448 1.00 51.63 870 PHE A CA 1
ATOM 2961 C C . PHE A 1 421 ? -2.720 31.286 -11.016 1.00 54.23 870 PHE A C 1
ATOM 2962 O O . PHE A 1 421 ? -2.374 30.569 -10.078 1.00 55.82 870 PHE A O 1
ATOM 2970 N N . ALA A 1 422 ? -3.120 32.543 -10.857 1.00 53.15 871 ALA A N 1
ATOM 2971 C CA . ALA A 1 422 ? -3.199 33.166 -9.542 1.00 64.53 871 ALA A CA 1
ATOM 2972 C C . ALA A 1 422 ? -4.197 32.434 -8.652 1.00 70.93 871 ALA A C 1
ATOM 2973 O O . ALA A 1 422 ? -3.897 32.121 -7.500 1.00 75.21 871 ALA A O 1
ATOM 2975 N N . SER A 1 423 ? -5.380 32.161 -9.198 1.00 66.51 872 SER A N 1
ATOM 2976 C CA . SER A 1 423 ? -6.419 31.445 -8.466 1.00 52.74 872 SER A CA 1
ATOM 2977 C C . SER A 1 423 ? -5.942 30.065 -8.034 1.00 63.63 872 SER A C 1
ATOM 2978 O O . SER A 1 423 ? -6.201 29.634 -6.912 1.00 71.45 872 SER A O 1
ATOM 2981 N N . ALA A 1 424 ? -5.241 29.377 -8.930 1.00 66.42 873 ALA A N 1
ATOM 2982 C CA . ALA A 1 424 ? -4.733 28.044 -8.632 1.00 68.53 873 ALA A CA 1
ATOM 2983 C C . ALA A 1 424 ? -3.692 28.112 -7.523 1.00 62.24 873 ALA A C 1
ATOM 2984 O O . ALA A 1 424 ? -3.609 27.218 -6.682 1.00 66.92 873 ALA A O 1
ATOM 2986 N N . CYS A 1 425 ? -2.905 29.183 -7.524 1.00 57.63 874 CYS A N 1
ATOM 2987 C CA . CYS A 1 425 ? -1.902 29.392 -6.488 1.00 68.08 874 CYS A CA 1
ATOM 2988 C C . CYS A 1 425 ? -2.577 29.748 -5.173 1.00 67.39 874 CYS A C 1
ATOM 2989 O O . CYS A 1 425 ? -2.135 29.331 -4.102 1.00 56.11 874 CYS A O 1
ATOM 2992 N N . SER A 1 426 ? -3.655 30.520 -5.268 1.00 63.94 875 SER A N 1
ATOM 2993 C CA . SER A 1 426 ? -4.418 30.925 -4.097 1.00 65.25 875 SER A CA 1
ATOM 2994 C C . SER A 1 426 ? -5.071 29.717 -3.428 1.00 74.56 875 SER A C 1
ATOM 2995 O O . SER A 1 426 ? -5.304 29.716 -2.220 1.00 87.69 875 SER A O 1
ATOM 2998 N N . ASP A 1 427 ? -5.366 28.691 -4.221 1.00 80.01 876 ASP A N 1
ATOM 2999 C CA . ASP A 1 427 ? -5.991 27.478 -3.704 1.00 64.87 876 ASP A CA 1
ATOM 3000 C C . ASP A 1 427 ? -4.959 26.378 -3.473 1.00 69.63 876 ASP A C 1
ATOM 3001 O O . ASP A 1 427 ? -5.313 25.206 -3.341 1.00 79.08 876 ASP A O 1
ATOM 3006 N N . GLN A 1 428 ? -3.686 26.767 -3.448 1.00 72.50 877 GLN A N 1
ATOM 3007 C CA . GLN A 1 428 ? -2.579 25.855 -3.156 1.00 54.37 877 GLN A CA 1
ATOM 3008 C C . GLN A 1 428 ? -2.518 24.675 -4.125 1.00 69.42 877 GLN A C 1
ATOM 3009 O O . GLN A 1 428 ? -1.941 23.633 -3.812 1.00 77.65 877 GLN A O 1
ATOM 3015 N N . ASN A 1 429 ? -3.115 24.844 -5.302 1.00 65.04 878 ASN A N 1
ATOM 3016 C CA . ASN A 1 429 ? -3.155 23.787 -6.305 1.00 48.72 878 ASN A CA 1
ATOM 3017 C C . ASN A 1 429 ? -1.940 23.839 -7.226 1.00 59.61 878 ASN A C 1
ATOM 3018 O O . ASN A 1 429 ? -2.037 24.286 -8.368 1.00 67.31 878 ASN A O 1
ATOM 3023 N N . VAL A 1 430 ? -0.804 23.363 -6.728 1.00 60.97 879 VAL A N 1
ATOM 3024 C CA . VAL A 1 430 ? 0.461 23.452 -7.449 1.00 55.32 879 VAL A CA 1
ATOM 3025 C C . VAL A 1 430 ? 0.427 22.728 -8.798 1.00 58.45 879 VAL A C 1
ATOM 3026 O O . VAL A 1 430 ? 0.987 23.211 -9.783 1.00 65.18 879 VAL A O 1
ATOM 3030 N N . GLU A 1 431 ? -0.237 21.578 -8.845 1.00 56.15 880 GLU A N 1
ATOM 3031 C CA . GLU A 1 431 ? -0.302 20.793 -10.074 1.00 54.52 880 GLU A CA 1
ATOM 3032 C C . GLU A 1 431 ? -1.073 21.504 -11.184 1.00 57.58 880 GLU A C 1
ATOM 3033 O O . GLU A 1 431 ? -0.619 21.564 -12.328 1.00 50.50 880 GLU A O 1
ATOM 3039 N N . LYS A 1 432 ? -2.248 22.025 -10.844 1.00 47.76 881 LYS A N 1
ATOM 3040 C CA . LYS A 1 432 ? -3.079 22.729 -11.812 1.00 46.59 881 LYS A CA 1
ATOM 3041 C C . LYS A 1 432 ? -2.391 24.010 -12.266 1.00 53.76 881 LYS A C 1
ATOM 3042 O O . LYS A 1 432 ? -2.495 24.408 -13.428 1.00 52.63 881 LYS A O 1
ATOM 3048 N N . ALA A 1 433 ? -1.676 24.642 -11.341 1.00 49.75 882 ALA A N 1
ATOM 3049 C CA . ALA A 1 433 ? -0.963 25.877 -11.634 1.00 52.45 882 ALA A CA 1
ATOM 3050 C C . ALA A 1 433 ? 0.148 25.627 -12.644 1.00 49.45 882 ALA A C 1
ATOM 3051 O O . ALA A 1 433 ? 0.359 26.425 -13.555 1.00 61.47 882 ALA A O 1
ATOM 3053 N N . LEU A 1 434 ? 0.852 24.512 -12.481 1.00 46.14 883 LEU A N 1
ATOM 3054 C CA . LEU A 1 434 ? 1.935 24.164 -13.390 1.00 41.50 883 LEU A CA 1
ATOM 3055 C C . LEU A 1 434 ? 1.403 23.883 -14.794 1.00 59.40 883 LEU A C 1
ATOM 3056 O O . LEU A 1 434 ? 2.028 24.257 -15.786 1.00 65.44 883 LEU A O 1
ATOM 3061 N N . SER A 1 435 ? 0.247 23.228 -14.872 1.00 57.16 884 SER A N 1
ATOM 3062 C CA . SER A 1 435 ? -0.368 22.919 -16.161 1.00 54.45 884 SER A CA 1
ATOM 3063 C C . SER A 1 435 ? -0.766 24.198 -16.886 1.00 61.79 884 SER A C 1
ATOM 3064 O O . SER A 1 435 ? -0.616 24.307 -18.105 1.00 48.86 884 SER A O 1
ATOM 3067 N N . LEU A 1 436 ? -1.278 25.162 -16.127 1.00 46.18 885 LEU A N 1
ATOM 3068 C CA . LEU A 1 436 ? -1.647 26.458 -16.681 1.00 44.50 885 LEU A CA 1
ATOM 3069 C C . LEU A 1 436 ? -0.414 27.191 -17.196 1.00 54.70 885 LEU A C 1
ATOM 3070 O O . LEU A 1 436 ? -0.456 27.843 -18.240 1.00 51.18 885 LEU A O 1
ATOM 3075 N N . ALA A 1 437 ? 0.685 27.065 -16.459 1.00 54.49 886 ALA A N 1
ATOM 3076 C CA . ALA A 1 437 ? 1.932 27.741 -16.795 1.00 38.96 886 ALA A CA 1
ATOM 3077 C C . ALA A 1 437 ? 2.492 27.237 -18.116 1.00 53.40 886 ALA A C 1
ATOM 3078 O O . ALA A 1 437 ? 3.077 28.001 -18.883 1.00 61.13 886 ALA A O 1
ATOM 3080 N N . HIS A 1 438 ? 2.316 25.945 -18.371 1.00 52.45 887 HIS A N 1
ATOM 3081 C CA . HIS A 1 438 ? 2.785 25.340 -19.611 1.00 58.64 887 HIS A CA 1
ATOM 3082 C C . HIS A 1 438 ? 2.095 25.950 -20.825 1.00 58.42 887 HIS A C 1
ATOM 3083 O O . HIS A 1 438 ? 2.652 25.969 -21.922 1.00 62.66 887 HIS A O 1
ATOM 3090 N N . GLU A 1 439 ? 0.886 26.463 -20.620 1.00 47.83 888 GLU A N 1
ATOM 3091 C CA . GLU A 1 439 ? 0.093 26.986 -21.723 1.00 60.39 888 GLU A CA 1
ATOM 3092 C C . G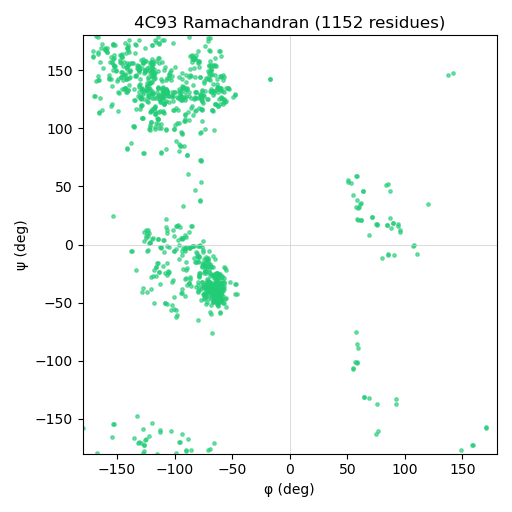LU A 1 439 ? 0.399 28.454 -22.017 1.00 53.75 888 GLU A C 1
ATOM 3093 O O . GLU A 1 439 ? -0.150 29.032 -22.955 1.00 58.19 888 GLU A O 1
ATOM 3099 N N . LEU A 1 440 ? 1.277 29.054 -21.221 1.00 49.38 889 LEU A N 1
ATOM 3100 C CA . LEU A 1 440 ? 1.645 30.450 -21.428 1.00 56.69 889 LEU A CA 1
ATOM 3101 C C . LEU A 1 440 ? 2.445 30.629 -22.713 1.00 62.69 889 LEU A C 1
ATOM 3102 O O . LEU A 1 440 ? 3.157 29.723 -23.147 1.00 56.49 889 LEU A O 1
ATOM 3107 N N . LYS A 1 441 ? 2.310 31.804 -23.318 1.00 56.76 890 LYS A N 1
ATOM 3108 C CA . LYS A 1 441 ? 2.968 32.107 -24.583 1.00 58.26 890 LYS A CA 1
ATOM 3109 C C . LYS A 1 441 ? 4.252 32.897 -24.359 1.00 52.86 890 LYS A C 1
ATOM 3110 O O . LYS A 1 441 ? 5.341 32.450 -24.724 1.00 57.16 890 LYS A O 1
ATOM 3116 N N . GLN A 1 442 ? 4.114 34.076 -23.758 1.00 45.99 891 GLN A N 1
ATOM 3117 C CA . GLN A 1 442 ? 5.239 34.986 -23.570 1.00 54.96 891 GLN A CA 1
ATOM 3118 C C . GLN A 1 442 ? 6.192 34.541 -22.469 1.00 55.73 891 GLN A C 1
ATOM 3119 O O . GLN A 1 442 ? 5.763 34.094 -21.406 1.00 60.43 891 GLN A O 1
ATOM 3125 N N . ASP A 1 443 ? 7.489 34.694 -22.721 1.00 68.30 892 ASP A N 1
ATOM 3126 C CA . ASP A 1 443 ? 8.504 34.445 -21.706 1.00 76.47 892 ASP A CA 1
ATOM 3127 C C . ASP A 1 443 ? 8.302 35.417 -20.551 1.00 69.23 892 ASP A C 1
ATOM 3128 O O . ASP A 1 443 ? 8.628 35.119 -19.402 1.00 80.00 892 ASP A O 1
ATOM 3133 N N . ARG A 1 444 ? 7.749 36.580 -20.877 1.00 66.71 893 ARG A N 1
ATOM 3134 C CA . ARG A 1 444 ? 7.429 37.600 -19.891 1.00 61.49 893 ARG A CA 1
ATOM 3135 C C . ARG A 1 444 ? 6.267 37.169 -19.005 1.00 69.73 893 ARG A C 1
ATOM 3136 O O . ARG A 1 444 ? 6.121 37.649 -17.882 1.00 67.80 893 ARG A O 1
ATOM 3144 N N . ALA A 1 445 ? 5.443 36.257 -19.512 1.00 71.38 894 ALA A N 1
ATOM 3145 C CA . ALA A 1 445 ? 4.319 35.742 -18.739 1.00 62.86 894 ALA A CA 1
ATOM 3146 C C . ALA A 1 445 ? 4.785 34.648 -17.787 1.00 59.44 894 ALA A C 1
ATOM 3147 O O . ALA A 1 445 ? 4.291 34.536 -16.666 1.00 54.18 894 ALA A O 1
ATOM 3149 N N . LEU A 1 446 ? 5.739 33.843 -18.244 1.00 54.34 895 LEU A N 1
ATOM 3150 C CA . LEU A 1 446 ? 6.366 32.839 -17.394 1.00 50.90 895 LEU A CA 1
ATOM 3151 C C . LEU A 1 446 ? 7.076 33.507 -16.219 1.00 68.56 895 LEU A C 1
ATOM 3152 O O . LEU A 1 446 ? 7.038 33.008 -15.094 1.00 67.83 895 LEU A O 1
ATOM 3157 N N . THR A 1 447 ? 7.718 34.639 -16.494 1.00 69.07 896 THR A N 1
ATOM 3158 C CA . THR A 1 447 ? 8.383 35.430 -15.463 1.00 59.91 896 THR A CA 1
ATOM 3159 C C . THR A 1 447 ? 7.392 35.898 -14.403 1.00 67.49 896 THR A C 1
ATOM 3160 O O . THR A 1 447 ? 7.632 35.750 -13.203 1.00 66.86 896 THR A O 1
ATOM 3164 N N . ALA A 1 448 ? 6.282 36.470 -14.860 1.00 56.52 897 ALA A N 1
ATOM 3165 C CA . ALA A 1 448 ? 5.228 36.940 -13.970 1.00 57.65 897 ALA A CA 1
ATOM 3166 C C . ALA A 1 448 ? 4.667 35.788 -13.142 1.00 67.22 897 ALA A C 1
ATOM 3167 O O . ALA A 1 448 ? 4.302 35.965 -11.981 1.00 76.42 897 ALA A O 1
ATOM 3169 N N . ALA A 1 449 ? 4.604 34.608 -13.751 1.00 58.27 898 ALA A N 1
ATOM 3170 C CA . ALA A 1 449 ? 4.107 33.421 -13.068 1.00 60.29 898 ALA A CA 1
ATOM 3171 C C . ALA A 1 449 ? 5.049 33.024 -11.938 1.00 63.47 898 ALA A C 1
ATOM 3172 O O . ALA A 1 449 ? 4.604 32.617 -10.864 1.00 57.15 898 ALA A O 1
ATOM 3174 N N . VAL A 1 450 ? 6.349 33.145 -12.188 1.00 64.67 899 VAL A N 1
ATOM 3175 C CA . VAL A 1 450 ? 7.362 32.852 -11.179 1.00 68.17 899 VAL A CA 1
ATOM 3176 C C . VAL A 1 450 ? 7.192 33.763 -9.966 1.00 71.17 899 VAL A C 1
ATOM 3177 O O . VAL A 1 450 ? 7.221 33.304 -8.823 1.00 80.43 899 VAL A O 1
ATOM 3181 N N . LYS A 1 451 ? 7.010 35.053 -10.226 1.00 60.21 900 LYS A N 1
ATOM 3182 C CA . LYS A 1 451 ? 6.826 36.039 -9.169 1.00 58.81 900 LYS A CA 1
ATOM 3183 C C . LYS A 1 451 ? 5.577 35.757 -8.340 1.00 61.56 900 LYS A C 1
ATOM 3184 O O . LYS A 1 451 ? 5.579 35.936 -7.122 1.00 78.10 900 LYS A O 1
ATOM 3190 N N . ILE A 1 452 ? 4.514 35.314 -9.006 1.00 69.03 901 ILE A N 1
ATOM 3191 C CA . ILE A 1 452 ? 3.268 34.965 -8.327 1.00 66.39 901 ILE A CA 1
ATOM 3192 C C . ILE A 1 452 ? 3.465 33.739 -7.439 1.00 69.60 901 ILE A C 1
ATOM 3193 O O . ILE A 1 452 ? 2.941 33.678 -6.325 1.00 77.62 901 ILE A O 1
ATOM 3198 N N . SER A 1 453 ? 4.232 32.770 -7.930 1.00 65.72 902 SER A N 1
ATOM 3199 C CA . SER A 1 453 ? 4.535 31.567 -7.160 1.00 79.00 902 SER A CA 1
ATOM 3200 C C . SER A 1 453 ? 5.379 31.904 -5.933 1.00 79.66 902 SER A C 1
ATOM 3201 O O . SER A 1 453 ? 5.216 31.302 -4.872 1.00 78.82 902 SER A O 1
ATOM 3204 N N . GLU A 1 454 ? 6.293 32.857 -6.093 1.00 88.82 903 GLU A N 1
ATOM 3205 C CA . GLU A 1 454 ? 7.148 33.304 -4.996 1.00 80.73 903 GLU A CA 1
ATOM 3206 C C . GLU A 1 454 ? 6.335 33.938 -3.867 1.00 75.31 903 GLU A C 1
ATOM 3207 O O . GLU A 1 454 ? 6.513 33.592 -2.699 1.00 85.06 903 GLU A O 1
ATOM 3213 N N . ARG A 1 455 ? 5.449 34.867 -4.216 1.00 59.63 904 ARG A N 1
ATOM 3214 C CA . ARG A 1 455 ? 4.587 35.502 -3.222 1.00 66.36 904 ARG A CA 1
ATOM 3215 C C . ARG A 1 455 ? 3.661 34.489 -2.557 1.00 79.03 904 ARG A C 1
ATOM 3216 O O . ARG A 1 455 ? 3.373 34.585 -1.365 1.00 108.11 904 ARG A O 1
ATOM 3224 N N . ALA A 1 456 ? 3.204 33.513 -3.334 1.00 88.67 905 ALA A N 1
ATOM 3225 C CA . ALA A 1 456 ? 2.319 32.473 -2.820 1.00 81.40 905 ALA A CA 1
ATOM 3226 C C . ALA A 1 456 ? 3.095 31.464 -1.980 1.00 75.24 905 ALA A C 1
ATOM 3227 O O . ALA A 1 456 ? 2.510 30.557 -1.387 1.00 73.42 905 ALA A O 1
ATOM 3229 N N . GLU A 1 457 ? 4.416 31.633 -1.948 1.00 82.87 906 GLU A N 1
ATOM 3230 C CA . GLU A 1 457 ? 5.314 30.776 -1.181 1.00 85.41 906 GLU A CA 1
ATOM 3231 C C . GLU A 1 457 ? 5.187 29.322 -1.620 1.00 68.65 906 GLU A C 1
ATOM 3232 O O . GLU A 1 457 ? 4.866 28.443 -0.823 1.00 90.47 906 GLU A O 1
ATOM 3238 N N . LEU A 1 458 ? 5.448 29.084 -2.901 1.00 82.12 907 LEU A N 1
ATOM 3239 C CA . LEU A 1 458 ? 5.386 27.745 -3.474 1.00 84.27 907 LEU A CA 1
ATOM 3240 C C . LEU A 1 458 ? 6.696 27.418 -4.181 1.00 90.29 907 LEU A C 1
ATOM 3241 O O . LEU A 1 458 ? 6.779 27.494 -5.407 1.00 90.84 907 LEU A O 1
ATOM 3246 N N . PRO A 1 459 ? 7.727 27.054 -3.404 1.00 88.13 908 PRO A N 1
ATOM 3247 C CA . PRO A 1 459 ? 9.089 26.860 -3.914 1.00 74.12 908 PRO A CA 1
ATOM 3248 C C . PRO A 1 459 ? 9.200 25.715 -4.916 1.00 81.18 908 PRO A C 1
ATOM 3249 O O . PRO A 1 459 ? 10.022 25.786 -5.829 1.00 85.95 908 PRO A O 1
ATOM 3253 N N . SER A 1 460 ? 8.391 24.674 -4.740 1.00 79.13 909 SER A N 1
ATOM 3254 C CA . SER A 1 460 ? 8.408 23.534 -5.650 1.00 77.92 909 SER A CA 1
ATOM 3255 C C . SER A 1 460 ? 7.869 23.927 -7.022 1.00 84.44 909 SER A C 1
ATOM 3256 O O . SER A 1 460 ? 8.329 23.428 -8.052 1.00 77.73 909 SER A O 1
ATOM 3259 N N . LEU A 1 461 ? 6.882 24.819 -7.021 1.00 71.36 910 LEU A N 1
ATOM 3260 C CA . LEU A 1 461 ? 6.302 25.344 -8.252 1.00 77.32 910 LEU A CA 1
ATOM 3261 C C . LEU A 1 461 ? 7.299 26.214 -9.009 1.00 80.11 910 LEU A C 1
ATOM 3262 O O . LEU A 1 461 ? 7.434 26.107 -10.229 1.00 77.07 910 LEU A O 1
ATOM 3267 N N . VAL A 1 462 ? 7.986 27.078 -8.269 1.00 70.87 911 VAL A N 1
ATOM 3268 C CA . VAL A 1 462 ? 8.995 27.968 -8.830 1.00 57.26 911 VAL A CA 1
ATOM 3269 C C . VAL A 1 462 ? 10.073 27.195 -9.586 1.00 67.05 911 VAL A C 1
ATOM 3270 O O . VAL A 1 462 ? 10.439 27.557 -10.704 1.00 74.85 911 VAL A O 1
ATOM 3274 N N . LYS A 1 463 ? 10.572 26.125 -8.976 1.00 74.52 912 LYS A N 1
ATOM 3275 C CA . LYS A 1 463 ? 11.605 25.307 -9.602 1.00 93.56 912 LYS A CA 1
ATOM 3276 C C . LYS A 1 463 ? 11.121 24.683 -10.909 1.00 85.50 912 LYS A C 1
ATOM 3277 O O . LYS A 1 463 ? 11.857 24.645 -11.895 1.00 89.21 912 LYS A O 1
ATOM 3283 N N . LYS A 1 464 ? 9.882 24.199 -10.915 1.00 77.66 913 LYS A N 1
ATOM 3284 C CA . LYS A 1 464 ? 9.325 23.547 -12.097 1.00 78.22 913 LYS A CA 1
ATOM 3285 C C . LYS A 1 464 ? 9.007 24.537 -13.217 1.00 70.80 913 LYS A C 1
ATOM 3286 O O . LYS A 1 464 ? 9.140 24.207 -14.395 1.00 65.12 913 LYS A O 1
ATOM 3292 N N . ILE A 1 465 ? 8.574 25.741 -12.853 1.00 62.25 914 ILE A N 1
ATOM 3293 C CA . ILE A 1 465 ? 8.328 26.786 -13.844 1.00 62.01 914 ILE A CA 1
ATOM 3294 C C . ILE A 1 465 ? 9.648 27.302 -14.413 1.00 75.20 914 ILE A C 1
ATOM 3295 O O . ILE A 1 465 ? 9.760 27.547 -15.615 1.00 72.30 914 ILE A O 1
ATOM 3300 N N . ASN A 1 466 ? 10.648 27.458 -13.549 1.00 79.91 915 ASN A N 1
ATOM 3301 C CA . ASN A 1 466 ? 11.978 27.860 -13.998 1.00 69.79 915 ASN A CA 1
ATOM 3302 C C . ASN A 1 466 ? 12.588 26.813 -14.920 1.00 64.61 915 ASN A C 1
ATOM 3303 O O . ASN A 1 466 ? 13.431 27.128 -15.757 1.00 78.03 915 ASN A O 1
ATOM 3308 N N . ASN A 1 467 ? 12.164 25.565 -14.755 1.00 67.40 916 ASN A N 1
ATOM 3309 C CA . ASN A 1 467 ? 12.556 24.505 -15.674 1.00 74.80 916 ASN A CA 1
ATOM 3310 C C . ASN A 1 467 ? 11.992 24.754 -17.067 1.00 79.97 916 ASN A C 1
ATOM 3311 O O . ASN A 1 467 ? 12.651 24.480 -18.068 1.00 69.67 916 ASN A O 1
ATOM 3316 N N . ILE A 1 468 ? 10.768 25.272 -17.120 1.00 67.37 917 ILE A N 1
ATOM 3317 C CA . ILE A 1 468 ? 10.129 25.610 -18.387 1.00 66.90 917 ILE A CA 1
ATOM 3318 C C . ILE A 1 468 ? 10.876 26.736 -19.101 1.00 67.35 917 ILE A C 1
ATOM 3319 O O . ILE A 1 468 ? 11.113 26.673 -20.307 1.00 62.26 917 ILE A O 1
ATOM 3324 N N . ARG A 1 469 ? 11.242 27.764 -18.341 1.00 64.61 918 ARG A N 1
ATOM 3325 C CA . ARG A 1 469 ? 11.977 28.906 -18.875 1.00 65.98 918 ARG A CA 1
ATOM 3326 C C . ARG A 1 469 ? 13.338 28.508 -19.441 1.00 73.37 918 ARG A C 1
ATOM 3327 O O . ARG A 1 469 ? 13.717 28.937 -20.531 1.00 79.67 918 ARG A O 1
ATOM 3335 N N . GLU A 1 470 ? 14.067 27.683 -18.696 1.00 78.68 919 GLU A N 1
ATOM 3336 C CA . GLU A 1 470 ? 15.380 27.216 -19.130 1.00 68.46 919 GLU A CA 1
ATOM 3337 C C . GLU A 1 470 ? 15.249 26.277 -20.323 1.00 66.18 919 GLU A C 1
ATOM 3338 O O . GLU A 1 470 ? 16.093 26.277 -21.217 1.00 80.44 919 GLU A O 1
ATOM 3344 N N . ALA A 1 471 ? 14.195 25.468 -20.325 1.00 74.82 920 ALA A N 1
ATOM 3345 C CA . ALA A 1 471 ? 13.952 24.538 -21.421 1.00 71.24 920 ALA A CA 1
ATOM 3346 C C . ALA A 1 471 ? 13.703 25.290 -22.722 1.00 79.99 920 ALA A C 1
ATOM 3347 O O . ALA A 1 471 ? 14.092 24.829 -23.796 1.00 84.69 920 ALA A O 1
ATOM 3349 N N . ARG A 1 472 ? 13.045 26.442 -22.623 1.00 74.47 921 ARG A N 1
ATOM 3350 C CA . ARG A 1 472 ? 12.782 27.273 -23.793 1.00 67.80 921 ARG A CA 1
ATOM 3351 C C . ARG A 1 472 ? 14.026 28.049 -24.213 1.00 74.79 921 ARG A C 1
ATOM 3352 O O . ARG A 1 472 ? 14.290 28.211 -25.403 1.00 85.96 921 ARG A O 1
ATOM 3360 N N . TYR A 1 473 ? 14.787 28.527 -23.232 1.00 67.68 922 TYR A N 1
ATOM 3361 C CA . TYR A 1 473 ? 16.051 29.202 -23.503 1.00 68.19 922 TYR A CA 1
ATOM 3362 C C . TYR A 1 473 ? 17.045 28.258 -24.178 1.00 83.77 922 TYR A C 1
ATOM 3363 O O . TYR A 1 473 ? 17.852 28.682 -25.004 1.00 86.29 922 TYR A O 1
ATOM 3372 N N . GLU A 1 474 ? 16.979 26.979 -23.822 1.00 84.69 923 GLU A N 1
ATOM 3373 C CA . GLU A 1 474 ? 17.852 25.969 -24.411 1.00 93.11 923 GLU A CA 1
ATOM 3374 C C . GLU A 1 474 ? 17.482 25.726 -25.869 1.00 88.20 923 GLU A C 1
ATOM 3375 O O . GLU A 1 474 ? 18.356 25.547 -26.717 1.00 99.47 923 GLU A O 1
ATOM 3381 N N . GLN A 1 475 ? 16.184 25.713 -26.154 1.00 76.07 924 GLN A N 1
ATOM 3382 C CA . GLN A 1 475 ? 15.710 25.564 -27.524 1.00 80.66 924 GLN A CA 1
ATOM 3383 C C . GLN A 1 475 ? 16.106 26.781 -28.358 1.00 92.69 924 GLN A C 1
ATOM 3384 O O . GLN A 1 475 ? 16.247 26.696 -29.579 1.00 93.76 924 GLN A O 1
ATOM 3390 N N . GLN A 1 476 ? 16.293 27.910 -27.682 1.00 89.74 925 GLN A N 1
ATOM 3391 C CA . GLN A 1 476 ? 16.679 29.156 -28.334 1.00 92.60 925 GLN A CA 1
ATOM 3392 C C . GLN A 1 476 ? 18.147 29.116 -28.765 1.00 91.56 925 GLN A C 1
ATOM 3393 O O . GLN A 1 476 ? 18.588 29.920 -29.587 1.00 87.90 925 GLN A O 1
ATOM 3399 N N . LEU A 1 477 ? 18.897 28.167 -28.210 1.00 89.45 926 LEU A N 1
ATOM 3400 C CA . LEU A 1 477 ? 20.324 28.050 -28.491 1.00 79.12 926 LEU A CA 1
ATOM 3401 C C . LEU A 1 477 ? 20.567 27.080 -29.646 1.00 93.88 926 LEU A C 1
ATOM 3402 O O . LEU A 1 477 ? 21.712 26.760 -29.974 1.00 69.91 926 LEU A O 1
ATOM 3407 N N . LYS A 1 478 ? 19.484 26.608 -30.253 1.00 97.60 927 LYS A N 1
ATOM 3408 C CA . LYS A 1 478 ? 19.582 25.676 -31.369 1.00 110.75 927 LYS A CA 1
ATOM 3409 C C . LYS A 1 478 ? 19.166 26.348 -32.676 1.00 116.43 927 LYS A C 1
ATOM 3410 O O . LYS A 1 478 ? 19.901 26.324 -33.665 1.00 106.45 927 LYS A O 1
ATOM 3417 N N . PHE B 1 25 ? -32.378 -2.638 -49.722 1.00 126.67 474 PHE B N 1
ATOM 3418 C CA . PHE B 1 25 ? -32.132 -2.468 -51.150 1.00 123.32 474 PHE B CA 1
ATOM 3419 C C . PHE B 1 25 ? -31.603 -3.744 -51.805 1.00 121.82 474 PHE B C 1
ATOM 3420 O O . PHE B 1 25 ? -30.720 -4.413 -51.265 1.00 117.24 474 PHE B O 1
ATOM 3428 N N . ARG B 1 26 ? -32.143 -4.066 -52.978 1.00 97.67 475 ARG B N 1
ATOM 3429 C CA . ARG B 1 26 ? -31.787 -5.289 -53.695 1.00 96.78 475 ARG B CA 1
ATOM 3430 C C . ARG B 1 26 ? -30.754 -5.018 -54.786 1.00 88.13 475 ARG B C 1
ATOM 3431 O O . ARG B 1 26 ? -31.022 -4.271 -55.727 1.00 84.21 475 ARG B O 1
ATOM 3439 N N . TYR B 1 27 ? -29.577 -5.624 -54.663 1.00 69.59 476 TYR B N 1
ATOM 3440 C CA . TYR B 1 27 ? -28.551 -5.476 -55.690 1.00 47.06 476 TYR B CA 1
ATOM 3441 C C . TYR B 1 27 ? -28.899 -6.311 -56.919 1.00 59.03 476 TYR B C 1
ATOM 3442 O O . TYR B 1 27 ? -29.057 -7.528 -56.833 1.00 77.56 476 TYR B O 1
ATOM 3451 N N . MET B 1 28 ? -29.020 -5.646 -58.061 1.00 51.80 477 MET B N 1
ATOM 3452 C CA . MET B 1 28 ? -29.356 -6.311 -59.313 1.00 42.57 477 MET B CA 1
ATOM 3453 C C . MET B 1 28 ? -28.132 -6.445 -60.215 1.00 51.85 477 MET B C 1
ATOM 3454 O O . MET B 1 28 ? -27.272 -5.565 -60.224 1.00 67.55 477 MET B O 1
ATOM 3459 N N . PRO B 1 29 ? -28.052 -7.544 -60.983 1.00 58.14 478 PRO B N 1
ATOM 3460 C CA . PRO B 1 29 ? -26.926 -7.732 -61.907 1.00 51.80 478 PRO B CA 1
ATOM 3461 C C . PRO B 1 29 ? -26.875 -6.648 -62.981 1.00 40.52 478 PRO B C 1
ATOM 3462 O O . PRO B 1 29 ? -27.819 -6.489 -63.757 1.00 43.26 478 PRO B O 1
ATOM 3466 N N . PHE B 1 30 ? -25.779 -5.899 -63.008 1.00 44.35 479 PHE B N 1
ATOM 3467 C CA . PHE B 1 30 ? -25.634 -4.791 -63.943 1.00 32.67 479 PHE B CA 1
ATOM 3468 C C . PHE B 1 30 ? -24.693 -5.109 -65.102 1.00 36.48 479 PHE B C 1
ATOM 3469 O O . PHE B 1 30 ? -23.677 -5.783 -64.932 1.00 36.83 479 PHE B O 1
ATOM 3477 N N . SER B 1 31 ? -25.039 -4.597 -66.277 1.00 30.34 480 SER B N 1
ATOM 3478 C CA . SER B 1 31 ? -24.144 -4.613 -67.426 1.00 36.74 480 SER B CA 1
ATOM 3479 C C . SER B 1 31 ? -24.380 -3.352 -68.250 1.00 35.18 480 SER B C 1
ATOM 3480 O O . SER B 1 31 ? -25.510 -2.874 -68.344 1.00 37.43 480 SER B O 1
ATOM 3483 N N . PRO B 1 32 ? -23.310 -2.800 -68.840 1.00 39.13 481 PRO B N 1
ATOM 3484 C CA . PRO B 1 32 ? -23.417 -1.554 -69.607 1.00 30.84 481 PRO B CA 1
ATOM 3485 C C . PRO B 1 32 ? -24.436 -1.644 -70.739 1.00 36.06 481 PRO B C 1
ATOM 3486 O O . PRO B 1 32 ? -24.333 -2.519 -71.601 1.00 38.10 481 PRO B O 1
ATOM 3490 N N . ALA B 1 33 ? -25.418 -0.747 -70.700 1.00 33.36 482 ALA B N 1
ATOM 3491 C CA . ALA B 1 33 ? -26.445 -0.623 -71.733 1.00 38.90 482 ALA B CA 1
ATOM 3492 C C . ALA B 1 33 ? -27.295 -1.890 -71.859 1.00 41.68 482 ALA B C 1
ATOM 3493 O O . ALA B 1 33 ? -27.935 -2.121 -72.885 1.00 35.06 482 ALA B O 1
ATOM 3495 N N . GLY B 1 34 ? -27.305 -2.702 -70.807 1.00 28.53 483 GLY B N 1
ATOM 3496 C CA . GLY B 1 34 ? -28.162 -3.870 -70.769 1.00 42.06 483 GLY B CA 1
ATOM 3497 C C . GLY B 1 34 ? -29.627 -3.486 -70.683 1.00 45.88 483 GLY B C 1
ATOM 3498 O O . GLY B 1 34 ? -29.980 -2.442 -70.133 1.00 45.68 483 GLY B O 1
ATOM 3499 N N . THR B 1 35 ? -30.484 -4.338 -71.233 1.00 49.80 484 THR B N 1
ATOM 3500 C CA . THR B 1 35 ? -31.923 -4.103 -71.221 1.00 43.91 484 THR B CA 1
ATOM 3501 C C . THR B 1 35 ? -32.624 -5.255 -70.512 1.00 37.18 484 THR B C 1
ATOM 3502 O O . THR B 1 35 ? -32.082 -6.357 -70.436 1.00 35.95 484 THR B O 1
ATOM 3506 N N . PRO B 1 36 ? -33.832 -5.009 -69.986 1.00 44.95 485 PRO B N 1
ATOM 3507 C CA . PRO B 1 36 ? -34.573 -6.103 -69.353 1.00 47.70 485 PRO B CA 1
ATOM 3508 C C . PRO B 1 36 ? -35.368 -6.911 -70.373 1.00 38.84 485 PRO B C 1
ATOM 3509 O O . PRO B 1 36 ? -35.595 -6.436 -71.486 1.00 42.25 485 PRO B O 1
ATOM 3513 N N . PHE B 1 37 ? -35.786 -8.115 -69.998 1.00 42.63 486 PHE B N 1
ATOM 3514 C CA . PHE B 1 37 ? -36.657 -8.903 -70.858 1.00 45.72 486 PHE B CA 1
ATOM 3515 C C . PHE B 1 37 ? -37.964 -8.155 -71.079 1.00 52.56 486 PHE B C 1
ATOM 3516 O O . PHE B 1 37 ? -38.500 -8.123 -72.187 1.00 41.73 486 PHE B O 1
ATOM 3524 N N . GLY B 1 38 ? -38.458 -7.536 -70.012 1.00 41.58 487 GLY B N 1
ATOM 3525 C CA . GLY B 1 38 ? -39.744 -6.878 -70.043 1.00 44.40 487 GLY B CA 1
ATOM 3526 C C . GLY B 1 38 ? -40.837 -7.899 -70.264 1.00 54.60 487 GLY B C 1
ATOM 3527 O O . GLY B 1 38 ? -40.879 -8.935 -69.602 1.00 60.34 487 GLY B O 1
ATOM 3528 N N . PHE B 1 39 ? -41.719 -7.612 -71.211 1.00 54.76 488 PHE B N 1
ATOM 3529 C CA . PHE B 1 39 ? -42.813 -8.517 -71.516 1.00 49.59 488 PHE B CA 1
ATOM 3530 C C . PHE B 1 39 ? -42.486 -9.415 -72.709 1.00 48.15 488 PHE B C 1
ATOM 3531 O O . PHE B 1 39 ? -43.378 -10.007 -73.311 1.00 64.53 488 PHE B O 1
ATOM 3539 N N . THR B 1 40 ? -41.204 -9.492 -73.057 1.00 50.13 489 THR B N 1
ATOM 3540 C CA . THR B 1 40 ? -40.747 -10.332 -74.162 1.00 49.27 489 THR B CA 1
ATOM 3541 C C . THR B 1 40 ? -39.841 -11.460 -73.666 1.00 47.89 489 THR B C 1
ATOM 3542 O O . THR B 1 40 ? -39.587 -11.576 -72.466 1.00 45.90 489 THR B O 1
ATOM 3546 N N . ASP B 1 41 ? -39.360 -12.293 -74.587 1.00 60.45 490 ASP B N 1
ATOM 3547 C CA . ASP B 1 41 ? -38.521 -13.433 -74.215 1.00 51.49 490 ASP B CA 1
ATOM 3548 C C . ASP B 1 41 ? -37.051 -13.235 -74.577 1.00 63.83 490 ASP B C 1
ATOM 3549 O O . ASP B 1 41 ? -36.252 -14.168 -74.491 1.00 60.17 490 ASP B O 1
ATOM 3554 N N . ARG B 1 42 ? -36.693 -12.020 -74.975 1.00 58.36 491 ARG B N 1
ATOM 3555 C CA . ARG B 1 42 ? -35.306 -11.713 -75.297 1.00 58.66 491 ARG B CA 1
ATOM 3556 C C . ARG B 1 42 ? -34.916 -10.325 -74.811 1.00 58.21 491 ARG B C 1
ATOM 3557 O O . ARG B 1 42 ? -35.768 -9.456 -74.623 1.00 58.43 491 ARG B O 1
ATOM 3565 N N . ARG B 1 43 ? -33.616 -10.133 -74.610 1.00 61.67 492 ARG B N 1
ATOM 3566 C CA . ARG B 1 43 ? -33.075 -8.861 -74.150 1.00 49.90 492 ARG B CA 1
ATOM 3567 C C . ARG B 1 43 ? -31.603 -8.764 -74.511 1.00 46.03 492 ARG B C 1
ATOM 3568 O O . ARG B 1 43 ? -30.993 -9.750 -74.926 1.00 53.52 492 ARG B O 1
ATOM 3576 N N . TYR B 1 44 ? -31.035 -7.575 -74.352 1.00 45.59 493 TYR B N 1
ATOM 3577 C CA . TYR B 1 44 ? -29.601 -7.393 -74.540 1.00 44.25 493 TYR B CA 1
ATOM 3578 C C . TYR B 1 44 ? -28.877 -7.494 -73.206 1.00 40.84 493 TYR B C 1
ATOM 3579 O O . TYR B 1 44 ? -29.253 -6.831 -72.237 1.00 34.21 493 TYR B O 1
ATOM 3588 N N . LEU B 1 45 ? -27.847 -8.334 -73.155 1.00 40.89 494 LEU B N 1
ATOM 3589 C CA . LEU B 1 45 ? -27.037 -8.470 -71.951 1.00 43.51 494 LEU B CA 1
ATOM 3590 C C . LEU B 1 45 ? -26.180 -7.223 -71.760 1.00 43.80 494 LEU B C 1
ATOM 3591 O O . LEU B 1 45 ? -26.145 -6.646 -70.677 1.00 43.43 494 LEU B O 1
ATOM 3596 N N . THR B 1 46 ? -25.495 -6.814 -72.822 1.00 32.75 495 THR B N 1
ATOM 3597 C CA . THR B 1 46 ? -24.664 -5.613 -72.797 1.00 40.06 495 THR B CA 1
ATOM 3598 C C . THR B 1 46 ? -24.549 -5.034 -74.197 1.00 33.16 495 THR B C 1
ATOM 3599 O O . THR B 1 46 ? -24.985 -5.651 -75.168 1.00 43.41 495 THR B O 1
ATOM 3603 N N . MET B 1 47 ? -23.941 -3.858 -74.303 1.00 46.57 496 MET B N 1
ATOM 3604 C CA . MET B 1 47 ? -23.984 -3.101 -75.544 1.00 38.53 496 MET B CA 1
ATOM 3605 C C . MET B 1 47 ? -22.999 -1.925 -75.496 1.00 34.61 496 MET B C 1
ATOM 3606 O O . MET B 1 47 ? -23.016 -1.142 -74.546 1.00 43.17 496 MET B O 1
ATOM 3611 N N . ASN B 1 48 ? -22.138 -1.804 -76.505 1.00 31.26 497 ASN B N 1
ATOM 3612 C CA . ASN B 1 48 ? -21.237 -0.651 -76.597 1.00 44.47 497 ASN B CA 1
ATOM 3613 C C . ASN B 1 48 ? -20.829 -0.320 -78.036 1.00 41.29 497 ASN B C 1
ATOM 3614 O O . ASN B 1 48 ? -21.551 -0.637 -78.976 1.00 44.80 497 ASN B O 1
ATOM 3619 N N . GLU B 1 49 ? -19.676 0.321 -78.204 1.00 43.09 498 GLU B N 1
ATOM 3620 C CA . GLU B 1 49 ? -19.224 0.730 -79.532 1.00 47.16 498 GLU B CA 1
ATOM 3621 C C . GLU B 1 49 ? -18.729 -0.459 -80.355 1.00 46.32 498 GLU B C 1
ATOM 3622 O O . GLU B 1 49 ? -18.712 -0.403 -81.584 1.00 36.90 498 GLU B O 1
ATOM 3628 N N . VAL B 1 50 ? -18.331 -1.533 -79.676 1.00 45.57 499 VAL B N 1
ATOM 3629 C CA . VAL B 1 50 ? -17.833 -2.730 -80.352 1.00 41.68 499 VAL B CA 1
ATOM 3630 C C . VAL B 1 50 ? -18.970 -3.540 -80.975 1.00 50.98 499 VAL B C 1
ATOM 3631 O O . VAL B 1 50 ? -18.860 -4.021 -82.106 1.00 48.29 499 VAL B O 1
ATOM 3635 N N . GLY B 1 51 ? -20.062 -3.681 -80.233 1.00 45.83 500 GLY B N 1
ATOM 3636 C CA . GLY B 1 51 ? -21.206 -4.440 -80.702 1.00 43.72 500 GLY B CA 1
ATOM 3637 C C . GLY B 1 51 ? -22.233 -4.670 -79.612 1.00 42.28 500 GLY B C 1
ATOM 3638 O O . GLY B 1 51 ? -22.276 -3.939 -78.623 1.00 50.64 500 GLY B O 1
ATOM 3639 N N . TYR B 1 52 ? -23.059 -5.696 -79.786 1.00 43.67 501 TYR B N 1
ATOM 3640 C CA . TYR B 1 52 ? -24.112 -5.987 -78.821 1.00 45.10 501 TYR B CA 1
ATOM 3641 C C . TYR B 1 52 ? -24.251 -7.477 -78.555 1.00 42.22 501 TYR B C 1
ATOM 3642 O O . TYR B 1 52 ? -23.976 -8.303 -79.423 1.00 53.78 501 TYR B O 1
ATOM 3651 N N . VAL B 1 53 ? -24.667 -7.809 -77.337 1.00 40.14 502 VAL B N 1
ATOM 3652 C CA . VAL B 1 53 ? -24.847 -9.197 -76.934 1.00 44.45 502 VAL B CA 1
ATOM 3653 C C . VAL B 1 53 ? -26.271 -9.432 -76.451 1.00 50.82 502 VAL B C 1
ATOM 3654 O O . VAL B 1 53 ? -26.738 -8.771 -75.521 1.00 51.71 502 VAL B O 1
ATOM 3658 N N . SER B 1 54 ? -26.958 -10.377 -77.083 1.00 48.80 503 SER B N 1
ATOM 3659 C CA . SER B 1 54 ? -28.348 -10.656 -76.747 1.00 51.46 503 SER B CA 1
ATOM 3660 C C . SER B 1 54 ? -28.531 -12.085 -76.265 1.00 45.97 503 SER B C 1
ATOM 3661 O O . SER B 1 54 ? -27.739 -12.968 -76.586 1.00 41.85 503 SER B O 1
ATOM 3664 N N . THR B 1 55 ? -29.579 -12.298 -75.479 1.00 48.84 504 THR B N 1
ATOM 3665 C CA . THR B 1 55 ? -29.930 -13.631 -75.016 1.00 42.06 504 THR B CA 1
ATOM 3666 C C . THR B 1 55 ? -31.416 -13.900 -75.252 1.00 48.66 504 THR B C 1
ATOM 3667 O O . THR B 1 55 ? -32.266 -13.032 -75.034 1.00 45.04 504 THR B O 1
ATOM 3671 N N . VAL B 1 56 ? -31.719 -15.103 -75.726 1.00 60.78 505 VAL B N 1
ATOM 3672 C CA . VAL B 1 56 ? -33.096 -15.501 -75.993 1.00 63.03 505 VAL B CA 1
ATOM 3673 C C . VAL B 1 56 ? -33.459 -16.745 -75.196 1.00 61.10 505 VAL B C 1
ATOM 3674 O O . VAL B 1 56 ? -32.685 -17.701 -75.146 1.00 69.67 505 VAL B O 1
ATOM 3678 N N . LYS B 1 57 ? -34.632 -16.730 -74.570 1.00 63.72 506 LYS B N 1
ATOM 3679 C CA . LYS B 1 57 ? -35.106 -17.899 -73.840 1.00 76.69 506 LYS B CA 1
ATOM 3680 C C . LYS B 1 57 ? -35.408 -19.041 -74.805 1.00 79.07 506 LYS B C 1
ATOM 3681 O O . LYS B 1 57 ? -36.299 -18.936 -75.649 1.00 81.66 506 LYS B O 1
ATOM 3687 N N . ASN B 1 58 ? -34.649 -20.125 -74.677 1.00 92.96 507 ASN B N 1
ATOM 3688 C CA . ASN B 1 58 ? -34.804 -21.300 -75.528 1.00 93.74 507 ASN B CA 1
ATOM 3689 C C . ASN B 1 58 ? -35.344 -22.472 -74.723 1.00 97.87 507 ASN B C 1
ATOM 3690 O O . ASN B 1 58 ? -34.585 -23.351 -74.309 1.00 108.31 507 ASN B O 1
ATOM 3695 N N . SER B 1 59 ? -36.656 -22.463 -74.499 1.00 76.09 508 SER B N 1
ATOM 3696 C CA . SER B 1 59 ? -37.321 -23.435 -73.636 1.00 90.85 508 SER B CA 1
ATOM 3697 C C . SER B 1 59 ? -36.740 -23.399 -72.229 1.00 99.33 508 SER B C 1
ATOM 3698 O O . SER B 1 59 ? -37.055 -22.507 -71.441 1.00 108.44 508 SER B O 1
ATOM 3701 N N . GLU B 1 60 ? -35.882 -24.365 -71.921 1.00 99.40 509 GLU B N 1
ATOM 3702 C CA . GLU B 1 60 ? -35.309 -24.470 -70.585 1.00 107.36 509 GLU B CA 1
ATOM 3703 C C . GLU B 1 60 ? -33.893 -23.905 -70.524 1.00 93.34 509 GLU B C 1
ATOM 3704 O O . GLU B 1 60 ? -33.298 -23.818 -69.450 1.00 90.98 509 GLU B O 1
ATOM 3710 N N . GLN B 1 61 ? -33.358 -23.519 -71.679 1.00 83.12 510 GLN B N 1
ATOM 3711 C CA . GLN B 1 61 ? -32.025 -22.932 -71.746 1.00 81.18 510 GLN B CA 1
ATOM 3712 C C . GLN B 1 61 ? -32.070 -21.576 -72.450 1.00 73.30 510 GLN B C 1
ATOM 3713 O O . GLN B 1 61 ? -33.146 -21.027 -72.678 1.00 80.81 510 GLN B O 1
ATOM 3719 N N . TYR B 1 62 ? -30.905 -21.040 -72.802 1.00 70.99 511 TYR B N 1
ATOM 3720 C CA . TYR B 1 62 ? -30.837 -19.734 -73.452 1.00 66.45 511 TYR B CA 1
ATOM 3721 C C . TYR B 1 62 ? -29.955 -19.759 -74.690 1.00 57.64 511 TYR B C 1
ATOM 3722 O O . TYR B 1 62 ? -29.026 -20.560 -74.788 1.00 66.20 511 TYR B O 1
ATOM 3731 N N . SER B 1 63 ? -30.254 -18.875 -75.634 1.00 39.63 512 SER B N 1
ATOM 3732 C CA . SER B 1 63 ? -29.433 -18.725 -76.828 1.00 60.43 512 SER B CA 1
ATOM 3733 C C . SER B 1 63 ? -28.771 -17.352 -76.860 1.00 65.98 512 SER B C 1
ATOM 3734 O O . SER B 1 63 ? -29.431 -16.336 -77.093 1.00 49.16 512 SER B O 1
ATOM 3737 N N . ILE B 1 64 ? -27.461 -17.331 -76.637 1.00 49.11 513 ILE B N 1
ATOM 3738 C CA . ILE B 1 64 ? -26.718 -16.080 -76.586 1.00 54.35 513 ILE B CA 1
ATOM 3739 C C . ILE B 1 64 ? -26.113 -15.764 -77.944 1.00 44.30 513 ILE B C 1
ATOM 3740 O O . ILE B 1 64 ? -25.487 -16.619 -78.561 1.00 55.55 513 ILE B O 1
ATOM 3745 N N . THR B 1 65 ? -26.307 -14.533 -78.403 1.00 52.86 514 THR B N 1
ATOM 3746 C CA . THR B 1 65 ? -25.738 -14.085 -79.666 1.00 45.76 514 THR B CA 1
ATOM 3747 C C . THR B 1 65 ? -24.806 -12.893 -79.457 1.00 50.75 514 THR B C 1
ATOM 3748 O O . THR B 1 65 ? -25.177 -11.909 -78.817 1.00 59.39 514 THR B O 1
ATOM 3752 N N . VAL B 1 66 ? -23.600 -12.983 -80.007 1.00 41.84 515 VAL B N 1
ATOM 3753 C CA . VAL B 1 66 ? -22.643 -11.886 -79.934 1.00 41.97 515 VAL B CA 1
ATOM 3754 C C . VAL B 1 66 ? -22.473 -11.240 -81.308 1.00 42.05 515 VAL B C 1
ATOM 3755 O O . VAL B 1 66 ? -21.953 -11.859 -82.235 1.00 47.64 515 VAL B O 1
ATOM 3759 N N . SER B 1 67 ? -22.918 -9.995 -81.433 1.00 46.40 516 SER B N 1
ATOM 3760 C CA . SER B 1 67 ? -22.878 -9.295 -82.711 1.00 45.35 516 SER B CA 1
ATOM 3761 C C . SER B 1 67 ? -21.923 -8.111 -82.666 1.00 48.51 516 SER B C 1
ATOM 3762 O O . SER B 1 67 ? -21.584 -7.614 -81.594 1.00 57.44 516 SER B O 1
ATOM 3765 N N . PHE B 1 68 ? -21.501 -7.658 -83.841 1.00 45.12 517 PHE B N 1
ATOM 3766 C CA . PHE B 1 68 ? -20.526 -6.585 -83.947 1.00 39.88 517 PHE B CA 1
ATOM 3767 C C . PHE B 1 68 ? -20.968 -5.516 -84.941 1.00 50.72 517 PHE B C 1
ATOM 3768 O O . PHE B 1 68 ? -21.681 -5.806 -85.899 1.00 47.90 517 PHE B O 1
ATOM 3776 N N . PHE B 1 69 ? -20.537 -4.281 -84.705 1.00 56.67 518 PHE B N 1
ATOM 3777 C CA . PHE B 1 69 ? -20.895 -3.162 -85.569 1.00 49.26 518 PHE B CA 1
ATOM 3778 C C . PHE B 1 69 ? -19.933 -3.042 -86.745 1.00 55.89 518 PHE B C 1
ATOM 3779 O O . PHE B 1 69 ? -20.300 -2.550 -87.811 1.00 68.43 518 PHE B O 1
ATOM 3787 N N . ASP B 1 70 ? -18.699 -3.493 -86.546 1.00 69.67 519 ASP B N 1
ATOM 3788 C CA . ASP B 1 70 ? -17.740 -3.571 -87.639 1.00 67.31 519 ASP B CA 1
ATOM 3789 C C . ASP B 1 70 ? -17.788 -4.979 -88.212 1.00 72.67 519 ASP B C 1
ATOM 3790 O O . ASP B 1 70 ? -16.992 -5.841 -87.834 1.00 65.59 519 ASP B O 1
ATOM 3795 N N . VAL B 1 71 ? -18.733 -5.201 -89.120 1.00 61.25 520 VAL B N 1
ATOM 3796 C CA . VAL B 1 71 ? -18.964 -6.525 -89.688 1.00 63.56 520 VAL B CA 1
ATOM 3797 C C . VAL B 1 71 ? -17.733 -7.032 -90.436 1.00 78.36 520 VAL B C 1
ATOM 3798 O O . VAL B 1 71 ? -17.523 -8.240 -90.555 1.00 75.92 520 VAL B O 1
ATOM 3802 N N . GLY B 1 72 ? -16.921 -6.103 -90.932 1.00 64.57 521 GLY B N 1
ATOM 3803 C CA . GLY B 1 72 ? -15.677 -6.450 -91.594 1.00 71.03 521 GLY B CA 1
ATOM 3804 C C . GLY B 1 72 ? -14.682 -7.105 -90.652 1.00 78.99 521 GLY B C 1
ATOM 3805 O O . GLY B 1 72 ? -14.086 -8.130 -90.983 1.00 88.99 521 GLY B O 1
ATOM 3806 N N . ARG B 1 73 ? -14.501 -6.513 -89.475 1.00 76.66 522 ARG B N 1
ATOM 3807 C CA . ARG B 1 73 ? -13.540 -7.023 -88.499 1.00 70.65 522 ARG B CA 1
ATOM 3808 C C . ARG B 1 73 ? -13.960 -8.357 -87.894 1.00 60.37 522 ARG B C 1
ATOM 3809 O O . ARG B 1 73 ? -13.231 -9.342 -87.989 1.00 73.73 522 ARG B O 1
ATOM 3817 N N . PHE B 1 74 ? -15.135 -8.387 -87.272 1.00 61.15 523 PHE B N 1
ATOM 3818 C CA . PHE B 1 74 ? -15.546 -9.559 -86.505 1.00 56.66 523 PHE B CA 1
ATOM 3819 C C . PHE B 1 74 ? -16.746 -10.285 -87.105 1.00 56.18 523 PHE B C 1
ATOM 3820 O O . PHE B 1 74 ? -17.549 -9.696 -87.829 1.00 57.03 523 PHE B O 1
ATOM 3828 N N . ARG B 1 75 ? -16.860 -11.568 -86.779 1.00 60.99 524 ARG B N 1
ATOM 3829 C CA . ARG B 1 75 ? -17.953 -12.403 -87.259 1.00 50.38 524 ARG B CA 1
ATOM 3830 C C . ARG B 1 75 ? -18.936 -12.728 -86.140 1.00 59.18 524 ARG B C 1
ATOM 3831 O O . ARG B 1 75 ? -18.556 -13.293 -85.113 1.00 60.04 524 ARG B O 1
ATOM 3839 N N . GLU B 1 76 ? -20.196 -12.364 -86.351 1.00 55.02 525 GLU B N 1
ATOM 3840 C CA . GLU B 1 76 ? -21.273 -12.696 -85.427 1.00 37.90 525 GLU B CA 1
ATOM 3841 C C . GLU B 1 76 ? -21.337 -14.194 -85.140 1.00 53.14 525 GLU B C 1
ATOM 3842 O O . GLU B 1 76 ? -21.247 -15.012 -86.056 1.00 59.34 525 GLU B O 1
ATOM 3848 N N . TYR B 1 77 ? -21.478 -14.552 -83.868 1.00 43.94 526 TYR B N 1
ATOM 3849 C CA . TYR B 1 77 ? -21.615 -15.955 -83.501 1.00 45.34 526 TYR B CA 1
ATOM 3850 C C . TYR B 1 77 ? -22.634 -16.128 -82.383 1.00 49.13 526 TYR B C 1
ATOM 3851 O O . TYR B 1 77 ? -23.084 -15.156 -81.780 1.00 55.34 526 TYR B O 1
ATOM 3860 N N . HIS B 1 78 ? -22.992 -17.377 -82.111 1.00 55.04 527 HIS B N 1
ATOM 3861 C CA . HIS B 1 78 ? -23.948 -17.684 -81.058 1.00 53.91 527 HIS B CA 1
ATOM 3862 C C . HIS B 1 78 ? -23.641 -19.018 -80.386 1.00 59.86 527 HIS B C 1
ATOM 3863 O O . HIS B 1 78 ? -22.899 -19.839 -80.922 1.00 58.18 527 HIS B O 1
ATOM 3870 N N . PHE B 1 79 ? -24.215 -19.226 -79.208 1.00 43.85 528 PHE B N 1
ATOM 3871 C CA . PHE B 1 79 ? -24.033 -20.477 -78.487 1.00 47.45 528 PHE B CA 1
ATOM 3872 C C . PHE B 1 79 ? -25.153 -20.681 -77.478 1.00 58.38 528 PHE B C 1
ATOM 3873 O O . PHE B 1 79 ? -25.899 -19.751 -77.168 1.00 61.51 528 PHE B O 1
ATOM 3881 N N . GLU B 1 80 ? -25.273 -21.906 -76.979 1.00 58.43 529 GLU B N 1
ATOM 3882 C CA . GLU B 1 80 ? -26.353 -22.252 -76.069 1.00 59.30 529 GLU B CA 1
ATOM 3883 C C . GLU B 1 80 ? -25.911 -22.093 -74.625 1.00 53.14 529 GLU B C 1
ATOM 3884 O O . GLU B 1 80 ? -24.907 -22.666 -74.200 1.00 58.32 529 GLU B O 1
ATOM 3890 N N . ASP B 1 81 ? -26.669 -21.298 -73.881 1.00 59.59 530 ASP B N 1
ATOM 3891 C CA . ASP B 1 81 ? -26.349 -21.000 -72.496 1.00 51.88 530 ASP B CA 1
ATOM 3892 C C . ASP B 1 81 ? -27.150 -21.902 -71.564 1.00 58.58 530 ASP B C 1
ATOM 3893 O O . ASP B 1 81 ? -28.349 -21.705 -71.364 1.00 50.01 530 ASP B O 1
ATOM 3898 N N . LEU B 1 82 ? -26.471 -22.898 -71.006 1.00 50.08 531 LEU B N 1
ATOM 3899 C CA . LEU B 1 82 ? -27.093 -23.845 -70.092 1.00 52.96 531 LEU B CA 1
ATOM 3900 C C . LEU B 1 82 ? -26.973 -23.370 -68.653 1.00 58.95 531 LEU B C 1
ATOM 3901 O O . LEU B 1 82 ? -27.305 -24.102 -67.722 1.00 77.23 531 LEU B O 1
ATOM 3906 N N . PHE B 1 83 ? -26.499 -22.142 -68.473 1.00 50.73 532 PHE B N 1
ATOM 3907 C CA . PHE B 1 83 ? -26.202 -21.646 -67.135 1.00 55.70 532 PHE B CA 1
ATOM 3908 C C . PHE B 1 83 ? -27.080 -20.462 -66.760 1.00 46.77 532 PHE B C 1
ATOM 3909 O O . PHE B 1 83 ? -27.344 -20.227 -65.581 1.00 45.11 532 PHE B O 1
ATOM 3917 N N . GLY B 1 84 ? -27.531 -19.717 -67.764 1.00 46.19 533 GLY B N 1
ATOM 3918 C CA . GLY B 1 84 ? -28.384 -18.567 -67.524 1.00 43.62 533 GLY B CA 1
ATOM 3919 C C . GLY B 1 84 ? -27.589 -17.320 -67.186 1.00 45.20 533 GLY B C 1
ATOM 3920 O O . GLY B 1 84 ? -27.841 -16.672 -66.171 1.00 48.54 533 GLY B O 1
ATOM 3921 N N . TYR B 1 85 ? -26.611 -17.001 -68.027 1.00 51.50 534 TYR B N 1
ATOM 3922 C CA . TYR B 1 85 ? -25.793 -15.808 -67.846 1.00 47.62 534 TYR B CA 1
ATOM 3923 C C . TYR B 1 85 ? -26.648 -14.551 -67.871 1.00 40.79 534 TYR B C 1
ATOM 3924 O O . TYR B 1 85 ? -27.399 -14.330 -68.817 1.00 43.13 534 TYR B O 1
ATOM 3933 N N . ASP B 1 86 ? -26.535 -13.731 -66.830 1.00 36.26 535 ASP B N 1
ATOM 3934 C CA . ASP B 1 86 ? -27.292 -12.487 -66.760 1.00 42.71 535 ASP B CA 1
ATOM 3935 C C . ASP B 1 86 ? -26.347 -11.287 -66.641 1.00 53.87 535 ASP B C 1
ATOM 3936 O O . ASP B 1 86 ? -26.786 -10.140 -66.535 1.00 47.80 535 ASP B O 1
ATOM 3941 N N . LEU B 1 87 ? -25.048 -11.571 -66.659 1.00 50.68 536 LEU B N 1
ATOM 3942 C CA . LEU B 1 87 ? -24.013 -10.542 -66.647 1.00 34.52 536 LEU B CA 1
ATOM 3943 C C . LEU B 1 87 ? -23.125 -10.670 -67.876 1.00 36.21 536 LEU B C 1
ATOM 3944 O O . LEU B 1 87 ? -22.767 -11.776 -68.281 1.00 39.68 536 LEU B O 1
ATOM 3949 N N . CYS B 1 88 ? -22.764 -9.538 -68.468 1.00 33.24 537 CYS B N 1
ATOM 3950 C CA . CYS B 1 88 ? -21.892 -9.557 -69.635 1.00 44.54 537 CYS B CA 1
ATOM 3951 C C . CYS B 1 88 ? -21.067 -8.283 -69.768 1.00 45.68 537 CYS B C 1
ATOM 3952 O O . CYS B 1 88 ? -21.461 -7.220 -69.286 1.00 41.61 537 CYS B O 1
ATOM 3955 N N . PHE B 1 89 ? -19.917 -8.405 -70.422 1.00 39.63 538 PHE B N 1
ATOM 3956 C CA . PHE B 1 89 ? -19.110 -7.247 -70.783 1.00 35.16 538 PHE B CA 1
ATOM 3957 C C . PHE B 1 89 ? -18.350 -7.529 -72.072 1.00 37.19 538 PHE B C 1
ATOM 3958 O O . PHE B 1 89 ? -17.716 -8.573 -72.217 1.00 37.48 538 PHE B O 1
ATOM 3966 N N . LEU B 1 90 ? -18.418 -6.590 -73.008 1.00 41.56 539 LEU B N 1
ATOM 3967 C CA . LEU B 1 90 ? -17.813 -6.776 -74.320 1.00 34.65 539 LEU B CA 1
ATOM 3968 C C . LEU B 1 90 ? -16.664 -5.803 -74.581 1.00 41.12 539 LEU B C 1
ATOM 3969 O O . LEU B 1 90 ? -16.810 -4.592 -74.411 1.00 40.41 539 LEU B O 1
ATOM 3974 N N . ASN B 1 91 ? -15.518 -6.341 -74.986 1.00 39.66 540 ASN B N 1
ATOM 3975 C CA . ASN B 1 91 ? -14.419 -5.508 -75.458 1.00 38.28 540 ASN B CA 1
ATOM 3976 C C . ASN B 1 91 ? -13.963 -5.979 -76.838 1.00 44.80 540 ASN B C 1
ATOM 3977 O O . ASN B 1 91 ? -14.607 -6.832 -77.448 1.00 45.66 540 ASN B O 1
ATOM 3982 N N . GLU B 1 92 ? -12.864 -5.420 -77.332 1.00 49.82 541 GLU B N 1
ATOM 3983 C CA . GLU B 1 92 ? -12.443 -5.661 -78.709 1.00 44.96 541 GLU B CA 1
ATOM 3984 C C . GLU B 1 92 ? -11.733 -6.997 -78.920 1.00 49.67 541 GLU B C 1
ATOM 3985 O O . GLU B 1 92 ? -11.514 -7.407 -80.059 1.00 46.99 541 GLU B O 1
ATOM 3991 N N . LYS B 1 93 ? -11.387 -7.684 -77.835 1.00 38.77 542 LYS B N 1
ATOM 3992 C CA . LYS B 1 93 ? -10.650 -8.941 -77.954 1.00 41.55 542 LYS B CA 1
ATOM 3993 C C . LYS B 1 93 ? -11.430 -10.152 -77.450 1.00 41.41 542 LYS B C 1
ATOM 3994 O O . LYS B 1 93 ? -11.112 -11.288 -77.802 1.00 52.00 542 LYS B O 1
ATOM 4000 N N . GLY B 1 94 ? -12.452 -9.916 -76.637 1.00 35.13 543 GLY B N 1
ATOM 4001 C CA . GLY B 1 94 ? -13.216 -11.013 -76.075 1.00 44.50 543 GLY B CA 1
ATOM 4002 C C . GLY B 1 94 ? -14.522 -10.598 -75.430 1.00 45.60 543 GLY B C 1
ATOM 4003 O O . GLY B 1 94 ? -14.861 -9.416 -75.386 1.00 37.31 543 GLY B O 1
ATOM 4004 N N . THR B 1 95 ? -15.261 -11.588 -74.938 1.00 43.80 544 THR B N 1
ATOM 4005 C CA . THR B 1 95 ? -16.523 -11.341 -74.254 1.00 38.51 544 THR B CA 1
ATOM 4006 C C . THR B 1 95 ? -16.533 -12.061 -72.916 1.00 38.15 544 THR B C 1
ATOM 4007 O O . THR B 1 95 ? -16.173 -13.234 -72.826 1.00 43.61 544 THR B O 1
ATOM 4011 N N . LEU B 1 96 ? -16.953 -11.352 -71.876 1.00 44.09 545 LEU B N 1
ATOM 4012 C CA . LEU B 1 96 ? -17.028 -11.929 -70.544 1.00 37.93 545 LEU B CA 1
ATOM 4013 C C . LEU B 1 96 ? -18.482 -12.178 -70.179 1.00 39.86 545 LEU B C 1
ATOM 4014 O O . LEU B 1 96 ? -19.330 -11.303 -70.346 1.00 47.37 545 LEU B O 1
ATOM 4019 N N . PHE B 1 97 ? -18.769 -13.374 -69.683 1.00 40.92 546 PHE B N 1
ATOM 4020 C CA . PHE B 1 97 ? -20.126 -13.715 -69.279 1.00 37.68 546 PHE B CA 1
ATOM 4021 C C . PHE B 1 97 ? -20.146 -14.038 -67.803 1.00 36.54 546 PHE B C 1
ATOM 4022 O O . PHE B 1 97 ? -19.180 -14.575 -67.264 1.00 38.29 546 PHE B O 1
ATOM 4030 N N . GLY B 1 98 ? -21.247 -13.697 -67.147 1.00 33.87 547 GLY B N 1
ATOM 4031 C CA . GLY B 1 98 ? -21.359 -13.917 -65.722 1.00 35.49 547 GLY B CA 1
ATOM 4032 C C . GLY B 1 98 ? -22.719 -14.429 -65.305 1.00 39.44 547 GLY B C 1
ATOM 4033 O O . GLY B 1 98 ? -23.736 -14.156 -65.941 1.00 38.07 547 GLY B O 1
ATOM 4034 N N . GLN B 1 99 ? -22.721 -15.202 -64.229 1.00 44.55 548 GLN B N 1
ATOM 4035 C CA . GLN B 1 99 ? -23.949 -15.708 -63.651 1.00 34.92 548 GLN B CA 1
ATOM 4036 C C . GLN B 1 99 ? -24.013 -15.217 -62.211 1.00 42.86 548 GLN B C 1
ATOM 4037 O O . GLN B 1 99 ? -23.183 -15.586 -61.376 1.00 37.89 548 GLN B O 1
ATOM 4043 N N . SER B 1 100 ? -24.993 -14.363 -61.938 1.00 41.82 549 SER B N 1
ATOM 4044 C CA . SER B 1 100 ? -25.041 -13.608 -60.690 1.00 46.97 549 SER B CA 1
ATOM 4045 C C . SER B 1 100 ? -25.204 -14.480 -59.445 1.00 51.30 549 SER B C 1
ATOM 4046 O O . SER B 1 100 ? -24.705 -14.134 -58.370 1.00 39.01 549 SER B O 1
ATOM 4049 N N . LYS B 1 101 ? -25.896 -15.606 -59.590 1.00 67.75 550 LYS B N 1
ATOM 4050 C CA . LYS B 1 101 ? -26.241 -16.434 -58.437 1.00 57.28 550 LYS B CA 1
ATOM 4051 C C . LYS B 1 101 ? -25.251 -17.573 -58.176 1.00 54.18 550 LYS B C 1
ATOM 4052 O O . LYS B 1 101 ? -24.895 -17.824 -57.024 1.00 53.89 550 LYS B O 1
ATOM 4058 N N . THR B 1 102 ? -24.794 -18.251 -59.226 1.00 41.87 551 THR B N 1
ATOM 4059 C CA . THR B 1 102 ? -23.896 -19.390 -59.031 1.00 50.85 551 THR B CA 1
ATOM 4060 C C . THR B 1 102 ? -22.436 -18.946 -59.007 1.00 47.94 551 THR B C 1
ATOM 4061 O O . THR B 1 102 ? -21.570 -19.658 -58.499 1.00 50.56 551 THR B O 1
ATOM 4065 N N . GLY B 1 103 ? -22.166 -17.770 -59.562 1.00 55.93 552 GLY B N 1
ATOM 4066 C CA . GLY B 1 103 ? -20.827 -17.208 -59.533 1.00 51.65 552 GLY B CA 1
ATOM 4067 C C . GLY B 1 103 ? -19.930 -17.713 -60.645 1.00 48.19 552 GLY B C 1
ATOM 4068 O O . GLY B 1 103 ? -18.711 -17.563 -60.590 1.00 46.22 552 GLY B O 1
ATOM 4069 N N . GLN B 1 104 ? -20.535 -18.297 -61.671 1.00 44.40 553 GLN B N 1
ATOM 4070 C CA . GLN B 1 104 ? -19.770 -18.807 -62.796 1.00 42.04 553 GLN B CA 1
ATOM 4071 C C . GLN B 1 104 ? -19.505 -17.714 -63.814 1.00 55.06 553 GLN B C 1
ATOM 4072 O O . GLN B 1 104 ? -20.427 -17.049 -64.287 1.00 55.56 553 GLN B O 1
ATOM 4078 N N . ILE B 1 105 ? -18.235 -17.533 -64.150 1.00 51.39 554 ILE B N 1
ATOM 4079 C CA . ILE B 1 105 ? -17.861 -16.589 -65.188 1.00 36.83 554 ILE B CA 1
ATOM 4080 C C . ILE B 1 105 ? -17.137 -17.331 -66.301 1.00 42.37 554 ILE B C 1
ATOM 4081 O O . ILE B 1 105 ? -16.538 -18.382 -66.076 1.00 47.69 554 ILE B O 1
ATOM 4086 N N . GLN B 1 106 ? -17.204 -16.783 -67.505 1.00 37.28 555 GLN B N 1
ATOM 4087 C CA . GLN B 1 106 ? -16.506 -17.360 -68.640 1.00 38.94 555 GLN B CA 1
ATOM 4088 C C . GLN B 1 106 ? -15.986 -16.246 -69.532 1.00 47.96 555 GLN B C 1
ATOM 4089 O O . GLN B 1 106 ? -16.706 -15.290 -69.828 1.00 38.40 555 GLN B O 1
ATOM 4095 N N . TYR B 1 107 ? -14.733 -16.367 -69.955 1.00 45.48 556 TYR B N 1
ATOM 4096 C CA . TYR B 1 107 ? -14.165 -15.403 -70.883 1.00 39.75 556 TYR B CA 1
ATOM 4097 C C . TYR B 1 107 ? -13.969 -16.076 -72.232 1.00 37.90 556 TYR B C 1
ATOM 4098 O O . TYR B 1 107 ? -13.374 -17.148 -72.320 1.00 46.53 556 TYR B O 1
ATOM 4107 N N . ARG B 1 108 ? -14.501 -15.451 -73.276 1.00 46.28 557 ARG B N 1
ATOM 4108 C CA . ARG B 1 108 ? -14.430 -16.001 -74.622 1.00 44.99 557 ARG B CA 1
ATOM 4109 C C . ARG B 1 108 ? -13.744 -15.034 -75.571 1.00 39.16 557 ARG B C 1
ATOM 4110 O O . ARG B 1 108 ? -14.373 -14.092 -76.055 1.00 44.76 557 ARG B O 1
ATOM 4118 N N . PRO B 1 109 ? -12.450 -15.264 -75.840 1.00 39.33 558 PRO B N 1
ATOM 4119 C CA . PRO B 1 109 ? -11.728 -14.470 -76.840 1.00 39.13 558 PRO B CA 1
ATOM 4120 C C . PRO B 1 109 ? -12.394 -14.567 -78.208 1.00 28.69 558 PRO B C 1
ATOM 4121 O O . PRO B 1 109 ? -12.874 -15.637 -78.577 1.00 55.38 558 PRO B O 1
ATOM 4125 N N . HIS B 1 110 ? -12.428 -13.462 -78.945 1.00 44.74 559 HIS B N 1
ATOM 4126 C CA . HIS B 1 110 ? -13.049 -13.454 -80.261 1.00 42.82 559 HIS B CA 1
ATOM 4127 C C . HIS B 1 110 ? -12.258 -14.324 -81.226 1.00 51.84 559 HIS B C 1
ATOM 4128 O O . HIS B 1 110 ? -12.824 -15.102 -81.992 1.00 69.83 559 HIS B O 1
ATOM 4135 N N . ASP B 1 111 ? -10.937 -14.194 -81.157 1.00 57.03 560 ASP B N 1
ATOM 4136 C CA . ASP B 1 111 ? -10.026 -14.936 -82.019 1.00 55.73 560 ASP B CA 1
ATOM 4137 C C . ASP B 1 111 ? -9.709 -16.319 -81.456 1.00 59.12 560 ASP B C 1
ATOM 4138 O O . ASP B 1 111 ? -9.888 -16.576 -80.265 1.00 67.44 560 ASP B O 1
ATOM 4143 N N . SER B 1 112 ? -9.256 -17.210 -82.332 1.00 68.21 561 SER B N 1
ATOM 4144 C CA . SER B 1 112 ? -8.960 -18.593 -81.968 1.00 63.87 561 SER B CA 1
ATOM 4145 C C . SER B 1 112 ? -7.604 -18.776 -81.284 1.00 52.27 561 SER B C 1
ATOM 4146 O O . SER B 1 112 ? -7.294 -19.874 -80.824 1.00 65.01 561 SER B O 1
ATOM 4149 N N . ILE B 1 113 ? -6.797 -17.717 -81.226 1.00 80.56 562 ILE B N 1
ATOM 4150 C CA . ILE B 1 113 ? -5.461 -17.815 -80.633 1.00 64.37 562 ILE B CA 1
ATOM 4151 C C . ILE B 1 113 ? -5.490 -18.343 -79.201 1.00 65.37 562 ILE B C 1
ATOM 4152 O O . ILE B 1 113 ? -4.808 -19.313 -78.876 1.00 69.80 562 ILE B O 1
ATOM 4157 N N . HIS B 1 114 ? -6.280 -17.702 -78.346 1.00 68.69 563 HIS B N 1
ATOM 4158 C CA . HIS B 1 114 ? -6.440 -18.163 -76.971 1.00 57.35 563 HIS B CA 1
ATOM 4159 C C . HIS B 1 114 ? -7.766 -18.887 -76.760 1.00 61.49 563 HIS B C 1
ATOM 4160 O O . HIS B 1 114 ? -8.766 -18.592 -77.418 1.00 64.89 563 HIS B O 1
ATOM 4167 N N . SER B 1 115 ? -7.762 -19.830 -75.826 1.00 48.22 564 SER B N 1
ATOM 4168 C CA . SER B 1 115 ? -8.930 -20.651 -75.548 1.00 40.64 564 SER B CA 1
ATOM 4169 C C . SER B 1 115 ? -9.860 -19.943 -74.575 1.00 52.15 564 SER B C 1
ATOM 4170 O O . SER B 1 115 ? -9.435 -19.067 -73.823 1.00 45.25 564 SER B O 1
ATOM 4173 N N . ASN B 1 116 ? -11.134 -20.321 -74.599 1.00 54.28 565 ASN B N 1
ATOM 4174 C CA . ASN B 1 116 ? -12.066 -19.859 -73.587 1.00 34.71 565 ASN B CA 1
ATOM 4175 C C . ASN B 1 116 ? -11.639 -20.401 -72.235 1.00 41.55 565 ASN B C 1
ATOM 4176 O O . ASN B 1 116 ? -10.982 -21.437 -72.156 1.00 57.51 565 ASN B O 1
ATOM 4181 N N . TRP B 1 117 ? -12.003 -19.705 -71.167 1.00 38.85 566 TRP B N 1
ATOM 4182 C CA . TRP B 1 117 ? -11.816 -20.269 -69.841 1.00 46.10 566 TRP B CA 1
ATOM 4183 C C . TRP B 1 117 ? -12.991 -19.932 -68.935 1.00 50.22 566 TRP B C 1
ATOM 4184 O O . TRP B 1 117 ? -13.677 -18.927 -69.124 1.00 44.50 566 TRP B O 1
ATOM 4195 N N . THR B 1 118 ? -13.221 -20.805 -67.963 1.00 45.06 567 THR B N 1
ATOM 4196 C CA . THR B 1 118 ? -14.350 -20.688 -67.059 1.00 41.61 567 THR B CA 1
ATOM 4197 C C . THR B 1 118 ? -13.817 -20.693 -65.634 1.00 38.32 567 THR B C 1
ATOM 4198 O O . THR B 1 118 ? -12.777 -21.286 -65.354 1.00 55.09 567 THR B O 1
ATOM 4202 N N . LYS B 1 119 ? -14.525 -20.019 -64.739 1.00 44.94 568 LYS B N 1
ATOM 4203 C CA . LYS B 1 119 ? -14.133 -19.967 -63.343 1.00 41.55 568 LYS B CA 1
ATOM 4204 C C . LYS B 1 119 ? -15.388 -19.917 -62.486 1.00 43.94 568 LYS B C 1
ATOM 4205 O O . LYS B 1 119 ? -16.447 -19.494 -62.952 1.00 46.96 568 LYS B O 1
ATOM 4211 N N . ILE B 1 120 ? -15.278 -20.347 -61.236 1.00 41.25 569 ILE B N 1
ATOM 4212 C CA . ILE B 1 120 ? -16.385 -20.184 -60.308 1.00 43.42 569 ILE B CA 1
ATOM 4213 C C . ILE B 1 120 ? -15.964 -19.277 -59.162 1.00 52.43 569 ILE B C 1
ATOM 4214 O O . ILE B 1 120 ? -15.096 -19.621 -58.358 1.00 56.76 569 ILE B O 1
ATOM 4219 N N . ILE B 1 121 ? -16.605 -18.116 -59.097 1.00 43.98 570 ILE B N 1
ATOM 4220 C CA . ILE B 1 121 ? -16.331 -17.139 -58.058 1.00 44.47 570 ILE B CA 1
ATOM 4221 C C . ILE B 1 121 ? -16.968 -17.586 -56.751 1.00 46.61 570 ILE B C 1
ATOM 4222 O O . ILE B 1 121 ? -18.164 -17.878 -56.707 1.00 54.02 570 ILE B O 1
ATOM 4227 N N . PRO B 1 122 ? -16.165 -17.657 -55.680 1.00 49.98 571 PRO B N 1
ATOM 4228 C CA . PRO B 1 122 ? -16.709 -18.000 -54.364 1.00 43.05 571 PRO B CA 1
ATOM 4229 C C . PRO B 1 122 ? -17.768 -16.998 -53.933 1.00 46.97 571 PRO B C 1
ATOM 4230 O O . PRO B 1 122 ? -17.554 -15.792 -54.052 1.00 54.31 571 PRO B O 1
ATOM 4234 N N . LEU B 1 123 ? -18.898 -17.494 -53.446 1.00 56.63 572 LEU B N 1
ATOM 4235 C CA . LEU B 1 123 ? -19.972 -16.622 -52.994 1.00 53.12 572 LEU B CA 1
ATOM 4236 C C . LEU B 1 123 ? -20.535 -17.096 -51.665 1.00 59.07 572 LEU B C 1
ATOM 4237 O O . LEU B 1 123 ? -20.961 -18.244 -51.530 1.00 69.04 572 LEU B O 1
ATOM 4242 N N . GLN B 1 124 ? -20.538 -16.199 -50.686 1.00 53.51 573 GLN B N 1
ATOM 4243 C CA . GLN B 1 124 ? -21.141 -16.474 -49.392 1.00 54.70 573 GLN B CA 1
ATOM 4244 C C . GLN B 1 124 ? -22.653 -16.559 -49.530 1.00 55.53 573 GLN B C 1
ATOM 4245 O O . GLN B 1 124 ? -23.201 -16.366 -50.616 1.00 54.84 573 GLN B O 1
ATOM 4251 N N . ALA B 1 125 ? -23.324 -16.855 -48.424 1.00 57.55 574 ALA B N 1
ATOM 4252 C CA . ALA B 1 125 ? -24.776 -16.929 -48.425 1.00 55.40 574 ALA B CA 1
ATOM 4253 C C . ALA B 1 125 ? -25.359 -15.550 -48.718 1.00 61.08 574 ALA B C 1
ATOM 4254 O O . ALA B 1 125 ? -25.092 -14.588 -47.997 1.00 67.50 574 ALA B O 1
ATOM 4256 N N . GLY B 1 126 ? -26.138 -15.456 -49.790 1.00 46.59 575 GLY B N 1
ATOM 4257 C CA . GLY B 1 126 ? -26.779 -14.208 -50.159 1.00 64.99 575 GLY B CA 1
ATOM 4258 C C . GLY B 1 126 ? -25.915 -13.284 -50.998 1.00 72.47 575 GLY B C 1
ATOM 4259 O O . GLY B 1 126 ? -26.402 -12.272 -51.504 1.00 58.99 575 GLY B O 1
ATOM 4260 N N . GLU B 1 127 ? -24.636 -13.624 -51.145 1.00 49.41 576 GLU B N 1
ATOM 4261 C CA . GLU B 1 127 ? -23.724 -12.827 -51.961 1.00 49.28 576 GLU B CA 1
ATOM 4262 C C . GLU B 1 127 ? -23.921 -13.118 -53.445 1.00 56.36 576 GLU B C 1
ATOM 4263 O O . GLU B 1 127 ? -23.876 -14.272 -53.871 1.00 62.61 576 GLU B O 1
ATOM 4269 N N . ARG B 1 128 ? -24.144 -12.068 -54.227 1.00 55.82 577 ARG B N 1
ATOM 4270 C CA . ARG B 1 128 ? -24.307 -12.208 -55.669 1.00 54.09 577 ARG B CA 1
ATOM 4271 C C . ARG B 1 128 ? -23.243 -11.408 -56.410 1.00 52.02 577 ARG B C 1
ATOM 4272 O O . ARG B 1 128 ? -22.761 -10.393 -55.908 1.00 44.62 577 ARG B O 1
ATOM 4280 N N . ILE B 1 129 ? -22.883 -11.854 -57.608 1.00 44.86 578 ILE B N 1
ATOM 4281 C CA . ILE B 1 129 ? -22.074 -11.022 -58.484 1.00 39.82 578 ILE B CA 1
ATOM 4282 C C . ILE B 1 129 ? -22.964 -9.939 -59.065 1.00 50.61 578 ILE B C 1
ATOM 4283 O O . ILE B 1 129 ? -24.025 -10.231 -59.617 1.00 56.89 578 ILE B O 1
ATOM 4288 N N . THR B 1 130 ? -22.525 -8.691 -58.949 1.00 50.68 579 THR B N 1
ATOM 4289 C CA . THR B 1 130 ? -23.349 -7.557 -59.340 1.00 37.27 579 THR B CA 1
ATOM 4290 C C . THR B 1 130 ? -22.910 -6.947 -60.662 1.00 37.60 579 THR B C 1
ATOM 4291 O O . THR B 1 130 ? -23.705 -6.310 -61.353 1.00 46.74 579 THR B O 1
ATOM 4295 N N . SER B 1 131 ? -21.648 -7.158 -61.019 1.00 41.16 580 SER B N 1
ATOM 4296 C CA . SER B 1 131 ? -21.097 -6.565 -62.230 1.00 41.98 580 SER B CA 1
ATOM 4297 C C . SER B 1 131 ? -19.775 -7.210 -62.614 1.00 37.75 580 SER B C 1
ATOM 4298 O O . SER B 1 131 ? -18.951 -7.520 -61.756 1.00 41.46 580 SER B O 1
ATOM 4301 N N . VAL B 1 132 ? -19.575 -7.399 -63.912 1.00 32.29 581 VAL B N 1
ATOM 4302 C CA . VAL B 1 132 ? -18.305 -7.896 -64.423 1.00 41.18 581 VAL B CA 1
ATOM 4303 C C . VAL B 1 132 ? -17.776 -6.940 -65.484 1.00 32.79 581 VAL B C 1
ATOM 4304 O O . VAL B 1 132 ? -18.536 -6.178 -66.081 1.00 38.43 581 VAL B O 1
ATOM 4308 N N . ALA B 1 133 ? -16.470 -6.977 -65.711 1.00 37.27 582 ALA B N 1
ATOM 4309 C CA . ALA B 1 133 ? -15.863 -6.152 -66.745 1.00 40.89 582 ALA B CA 1
ATOM 4310 C C . ALA B 1 133 ? -14.595 -6.808 -67.261 1.00 30.22 582 ALA B C 1
ATOM 4311 O O . ALA B 1 133 ? -13.949 -7.574 -66.548 1.00 38.35 582 ALA B O 1
ATOM 4313 N N . ALA B 1 134 ? -14.240 -6.506 -68.503 1.00 29.72 583 ALA B N 1
ATOM 4314 C CA . ALA B 1 134 ? -13.038 -7.078 -69.086 1.00 36.43 583 ALA B CA 1
ATOM 4315 C C . ALA B 1 134 ? -12.401 -6.151 -70.107 1.00 37.20 583 ALA B C 1
ATOM 4316 O O . ALA B 1 134 ? -13.087 -5.489 -70.885 1.00 39.72 583 ALA B O 1
ATOM 4318 N N . THR B 1 135 ? -11.075 -6.115 -70.087 1.00 35.83 584 THR B N 1
ATOM 4319 C CA . THR B 1 135 ? -10.296 -5.455 -71.120 1.00 31.60 584 THR B CA 1
ATOM 4320 C C . THR B 1 135 ? -9.490 -6.557 -71.791 1.00 44.60 584 THR B C 1
ATOM 4321 O O . THR B 1 135 ? -9.531 -7.703 -71.336 1.00 36.54 584 THR B O 1
ATOM 4325 N N . PRO B 1 136 ? -8.756 -6.230 -72.868 1.00 37.82 585 PRO B N 1
ATOM 4326 C CA . PRO B 1 136 ? -7.856 -7.240 -73.435 1.00 32.71 585 PRO B CA 1
ATOM 4327 C C . PRO B 1 136 ? -6.827 -7.793 -72.441 1.00 41.75 585 PRO B C 1
ATOM 4328 O O . PRO B 1 136 ? -6.280 -8.871 -72.676 1.00 45.78 585 PRO B O 1
ATOM 4332 N N . VAL B 1 137 ? -6.570 -7.076 -71.351 1.00 36.69 586 VAL B N 1
ATOM 4333 C CA . VAL B 1 137 ? -5.520 -7.478 -70.421 1.00 32.26 586 VAL B CA 1
ATOM 4334 C C . VAL B 1 137 ? -5.976 -7.674 -68.972 1.00 30.44 586 VAL B C 1
ATOM 4335 O O . VAL B 1 137 ? -5.193 -8.114 -68.132 1.00 38.11 586 VAL B O 1
ATOM 4339 N N . ARG B 1 138 ? -7.232 -7.357 -68.677 1.00 36.67 587 ARG B N 1
ATOM 4340 C CA . ARG B 1 138 ? -7.746 -7.488 -67.312 1.00 38.73 587 ARG B CA 1
ATOM 4341 C C . ARG B 1 138 ? -9.187 -7.988 -67.287 1.00 43.74 587 ARG B C 1
ATOM 4342 O O . ARG B 1 138 ? -10.000 -7.615 -68.135 1.00 33.27 587 ARG B O 1
ATOM 4350 N N . VAL B 1 139 ? -9.490 -8.833 -66.307 1.00 34.44 588 VAL B N 1
ATOM 4351 C CA . VAL B 1 139 ? -10.858 -9.265 -66.039 1.00 36.35 588 VAL B CA 1
ATOM 4352 C C . VAL B 1 139 ? -11.224 -8.943 -64.590 1.00 37.39 588 VAL B C 1
ATOM 4353 O O . VAL B 1 139 ? -10.498 -9.309 -63.669 1.00 39.87 588 VAL B O 1
ATOM 4357 N N . ILE B 1 140 ? -12.339 -8.249 -64.390 1.00 33.46 589 ILE B N 1
ATOM 4358 C CA . ILE B 1 140 ? -12.736 -7.813 -63.054 1.00 37.69 589 ILE B CA 1
ATOM 4359 C C . ILE B 1 140 ? -14.137 -8.306 -62.689 1.00 43.02 589 ILE B C 1
ATOM 4360 O O . ILE B 1 140 ? -15.045 -8.290 -63.520 1.00 42.59 589 ILE B O 1
ATOM 4365 N N . VAL B 1 141 ? -14.303 -8.742 -61.443 1.00 37.15 590 VAL B N 1
ATOM 4366 C CA . VAL B 1 141 ? -15.600 -9.195 -60.945 1.00 43.32 590 VAL B CA 1
ATOM 4367 C C . VAL B 1 141 ? -15.935 -8.533 -59.613 1.00 30.66 590 VAL B C 1
ATOM 4368 O O . VAL B 1 141 ? -15.135 -8.568 -58.678 1.00 39.97 590 VAL B O 1
ATOM 4372 N N . GLY B 1 142 ? -17.123 -7.939 -59.531 1.00 41.02 591 GLY B N 1
ATOM 4373 C CA . GLY B 1 142 ? -17.578 -7.281 -58.317 1.00 33.40 591 GLY B CA 1
ATOM 4374 C C . GLY B 1 142 ? -18.817 -7.935 -57.733 1.00 45.90 591 GLY B C 1
ATOM 4375 O O . GLY B 1 142 ? -19.696 -8.390 -58.469 1.00 40.27 591 GLY B O 1
ATOM 4376 N N . THR B 1 143 ? -18.890 -7.979 -56.405 1.00 34.97 592 THR B N 1
ATOM 4377 C CA . THR B 1 143 ? -19.998 -8.640 -55.722 1.00 39.17 592 THR B CA 1
ATOM 4378 C C . THR B 1 143 ? -20.791 -7.686 -54.843 1.00 37.81 592 THR B C 1
ATOM 4379 O O . THR B 1 143 ? -20.385 -6.546 -54.618 1.00 35.22 592 THR B O 1
ATOM 4383 N N . SER B 1 144 ? -21.911 -8.181 -54.326 1.00 44.02 593 SER B N 1
ATOM 4384 C CA . SER B 1 144 ? -22.816 -7.379 -53.511 1.00 34.54 593 SER B CA 1
ATOM 4385 C C . SER B 1 144 ? -22.273 -7.147 -52.104 1.00 38.67 593 SER B C 1
ATOM 4386 O O . SER B 1 144 ? -22.739 -6.257 -51.392 1.00 49.41 593 SER B O 1
ATOM 4389 N N . LEU B 1 145 ? -21.295 -7.949 -51.702 1.00 38.24 594 LEU B N 1
ATOM 4390 C CA . LEU B 1 145 ? -20.633 -7.739 -50.421 1.00 46.23 594 LEU B CA 1
ATOM 4391 C C . LEU B 1 145 ? -19.420 -6.825 -50.574 1.00 50.09 594 LEU B C 1
ATOM 4392 O O . LEU B 1 145 ? -18.767 -6.475 -49.594 1.00 51.91 594 LEU B O 1
ATOM 4397 N N . GLY B 1 146 ? -19.128 -6.433 -51.809 1.00 45.02 595 GLY B N 1
ATOM 4398 C CA . GLY B 1 146 ? -18.034 -5.517 -52.067 1.00 48.59 595 GLY B CA 1
ATOM 4399 C C . GLY B 1 146 ? -16.702 -6.197 -52.314 1.00 44.50 595 GLY B C 1
ATOM 4400 O O . GLY B 1 146 ? -15.648 -5.573 -52.203 1.00 40.62 595 GLY B O 1
ATOM 4401 N N . TYR B 1 147 ? -16.740 -7.482 -52.645 1.00 36.53 596 TYR B N 1
ATOM 4402 C CA . TYR B 1 147 ? -15.516 -8.186 -53.001 1.00 45.22 596 TYR B CA 1
ATOM 4403 C C . TYR B 1 147 ? -15.108 -7.834 -54.425 1.00 52.08 596 TYR B C 1
ATOM 4404 O O . TYR B 1 147 ? -15.917 -7.890 -55.355 1.00 49.89 596 TYR B O 1
ATOM 4413 N N . PHE B 1 148 ? -13.846 -7.451 -54.574 1.00 50.81 597 PHE B N 1
ATOM 4414 C CA . PHE B 1 148 ? -13.309 -6.984 -55.844 1.00 46.38 597 PHE B CA 1
ATOM 4415 C C . PHE B 1 148 ? -12.259 -7.975 -56.325 1.00 47.14 597 PHE B C 1
ATOM 4416 O O . PHE B 1 148 ? -11.142 -8.007 -55.809 1.00 53.72 597 PHE B O 1
ATOM 4424 N N . ARG B 1 149 ? -12.626 -8.794 -57.306 1.00 47.61 598 ARG B N 1
ATOM 4425 C CA . ARG B 1 149 ? -11.740 -9.848 -57.781 1.00 33.27 598 ARG B CA 1
ATOM 4426 C C . ARG B 1 149 ? -11.286 -9.583 -59.208 1.00 43.40 598 ARG B C 1
ATOM 4427 O O . ARG B 1 149 ? -12.107 -9.408 -60.108 1.00 45.99 598 ARG B O 1
ATOM 4435 N N . SER B 1 150 ? -9.972 -9.567 -59.408 1.00 49.92 599 SER B N 1
ATOM 4436 C CA . SER B 1 150 ? -9.398 -9.278 -60.718 1.00 44.96 599 SER B CA 1
ATOM 4437 C C . SER B 1 150 ? -8.465 -10.391 -61.193 1.00 46.71 599 SER B C 1
ATOM 4438 O O . SER B 1 150 ? -7.879 -11.113 -60.389 1.00 38.03 599 SER B O 1
ATOM 4441 N N . PHE B 1 151 ? -8.355 -10.534 -62.509 1.00 48.04 600 PHE B N 1
ATOM 4442 C CA . PHE B 1 151 ? -7.530 -11.573 -63.113 1.00 43.31 600 PHE B CA 1
ATOM 4443 C C . PHE B 1 151 ? -6.845 -10.988 -64.342 1.00 45.65 600 PHE B C 1
ATOM 4444 O O . PHE B 1 151 ? -7.199 -9.890 -64.777 1.00 46.74 600 PHE B O 1
ATOM 4452 N N . ASN B 1 152 ? -5.875 -11.704 -64.908 1.00 37.06 601 ASN B N 1
ATOM 4453 C CA . ASN B 1 152 ? -5.352 -11.310 -66.214 1.00 40.97 601 ASN B CA 1
ATOM 4454 C C . ASN B 1 152 ? -6.156 -11.994 -67.317 1.00 38.36 601 ASN B C 1
ATOM 4455 O O . ASN B 1 152 ? -7.123 -12.702 -67.033 1.00 42.85 601 ASN B O 1
ATOM 4460 N N . GLN B 1 153 ? -5.756 -11.791 -68.567 1.00 37.90 602 GLN B N 1
ATOM 4461 C CA . GLN B 1 153 ? -6.532 -12.284 -69.700 1.00 33.99 602 GLN B CA 1
ATOM 4462 C C . GLN B 1 153 ? -6.607 -13.809 -69.767 1.00 41.06 602 GLN B C 1
ATOM 4463 O O . GLN B 1 153 ? -7.414 -14.358 -70.518 1.00 46.33 602 GLN B O 1
ATOM 4469 N N . PHE B 1 154 ? -5.776 -14.488 -68.981 1.00 43.18 603 PHE B N 1
ATOM 4470 C CA . PHE B 1 154 ? -5.757 -15.950 -68.971 1.00 46.72 603 PHE B CA 1
ATOM 4471 C C . PHE B 1 154 ? -6.383 -16.535 -67.708 1.00 41.66 603 PHE B C 1
ATOM 4472 O O . PHE B 1 154 ? -6.468 -17.751 -67.557 1.00 51.94 603 PHE B O 1
ATOM 4480 N N . GLY B 1 155 ? -6.822 -15.672 -66.801 1.00 43.30 604 GLY B N 1
ATOM 4481 C CA . GLY B 1 155 ? -7.499 -16.136 -65.606 1.00 37.56 604 GLY B CA 1
ATOM 4482 C C . GLY B 1 155 ? -6.606 -16.278 -64.389 1.00 44.64 604 GLY B C 1
ATOM 4483 O O . GLY B 1 155 ? -7.008 -16.873 -63.389 1.00 32.92 604 GLY B O 1
ATOM 4484 N N . VAL B 1 156 ? -5.394 -15.736 -64.464 1.00 31.01 605 VAL B N 1
ATOM 4485 C CA . VAL B 1 156 ? -4.511 -15.738 -63.305 1.00 38.90 605 VAL B CA 1
ATOM 4486 C C . VAL B 1 156 ? -4.955 -14.654 -62.330 1.00 51.22 605 VAL B C 1
ATOM 4487 O O . VAL B 1 156 ? -4.909 -13.465 -62.648 1.00 55.21 605 VAL B O 1
ATOM 4491 N N . PRO B 1 157 ? -5.379 -15.068 -61.129 1.00 45.15 606 PRO B N 1
ATOM 4492 C CA . PRO B 1 157 ? -5.964 -14.178 -60.122 1.00 36.02 606 PRO B CA 1
ATOM 4493 C C . PRO B 1 157 ? -4.978 -13.207 -59.489 1.00 32.63 606 PRO B C 1
ATOM 4494 O O . PRO B 1 157 ? -3.814 -13.537 -59.280 1.00 53.36 606 PRO B O 1
ATOM 4498 N N . PHE B 1 158 ? -5.467 -12.010 -59.187 1.00 56.10 607 PHE B N 1
ATOM 4499 C CA . PHE B 1 158 ? -4.692 -11.005 -58.481 1.00 41.49 607 PHE B CA 1
ATOM 4500 C C . PHE B 1 158 ? -5.109 -11.086 -57.023 1.00 48.12 607 PHE B C 1
ATOM 4501 O O . PHE B 1 158 ? -5.951 -11.912 -56.667 1.00 55.34 607 PHE B O 1
ATOM 4509 N N . ALA B 1 159 ? -4.533 -10.238 -56.180 1.00 55.08 608 ALA B N 1
ATOM 4510 C CA . ALA B 1 159 ? -4.970 -10.164 -54.794 1.00 53.08 608 ALA B CA 1
ATOM 4511 C C . ALA B 1 159 ? -6.456 -9.820 -54.752 1.00 60.45 608 ALA B C 1
ATOM 4512 O O . ALA B 1 159 ? -6.950 -9.063 -55.590 1.00 58.87 608 ALA B O 1
ATOM 4514 N N . VAL B 1 160 ? -7.158 -10.369 -53.769 1.00 50.25 609 VAL B N 1
ATOM 4515 C CA . VAL B 1 160 ? -8.575 -10.082 -53.584 1.00 37.57 609 VAL B CA 1
ATOM 4516 C C . VAL B 1 160 ? -8.750 -8.896 -52.649 1.00 43.71 609 VAL B C 1
ATOM 4517 O O . VAL B 1 160 ? -8.144 -8.843 -51.581 1.00 48.87 609 VAL B O 1
ATOM 4521 N N . GLU B 1 161 ? -9.574 -7.938 -53.060 1.00 52.28 610 GLU B N 1
ATOM 4522 C CA . GLU B 1 161 ? -9.793 -6.744 -52.258 1.00 49.40 610 GLU B CA 1
ATOM 4523 C C . GLU B 1 161 ? -11.224 -6.654 -51.743 1.00 45.52 610 GLU B C 1
ATOM 4524 O O . GLU B 1 161 ? -12.163 -7.138 -52.374 1.00 56.77 610 GLU B O 1
ATOM 4530 N N . LYS B 1 162 ? -11.372 -6.034 -50.578 1.00 54.50 611 LYS B N 1
ATOM 4531 C CA . LYS B 1 162 ? -12.674 -5.782 -49.986 1.00 50.97 611 LYS B CA 1
ATOM 4532 C C . LYS B 1 162 ? -12.994 -4.291 -50.056 1.00 55.03 611 LYS B C 1
ATOM 4533 O O . LYS B 1 162 ? -12.257 -3.462 -49.521 1.00 44.77 611 LYS B O 1
ATOM 4539 N N . THR B 1 163 ? -14.092 -3.955 -50.724 1.00 47.05 612 THR B N 1
ATOM 4540 C CA . THR B 1 163 ? -14.525 -2.566 -50.839 1.00 46.15 612 THR B CA 1
ATOM 4541 C C . THR B 1 163 ? -15.991 -2.444 -50.450 1.00 39.64 612 THR B C 1
ATOM 4542 O O . THR B 1 163 ? -16.587 -3.390 -49.932 1.00 49.94 612 THR B O 1
ATOM 4546 N N . SER B 1 164 ? -16.571 -1.275 -50.696 1.00 43.87 613 SER B N 1
ATOM 4547 C CA . SER B 1 164 ? -18.006 -1.105 -50.537 1.00 41.43 613 SER B CA 1
ATOM 4548 C C . SER B 1 164 ? -18.712 -1.960 -51.575 1.00 46.06 613 SER B C 1
ATOM 4549 O O . SER B 1 164 ? -18.134 -2.256 -52.621 1.00 40.18 613 SER B O 1
ATOM 4552 N N . PRO B 1 165 ? -19.956 -2.370 -51.284 1.00 43.70 614 PRO B N 1
ATOM 4553 C CA . PRO B 1 165 ? -20.748 -3.129 -52.254 1.00 42.50 614 PRO B CA 1
ATOM 4554 C C . PRO B 1 165 ? -20.720 -2.486 -53.634 1.00 47.26 614 PRO B C 1
ATOM 4555 O O . PRO B 1 165 ? -20.948 -1.287 -53.780 1.00 42.67 614 PRO B O 1
ATOM 4559 N N . ILE B 1 166 ? -20.408 -3.298 -54.633 1.00 44.36 615 ILE B N 1
ATOM 4560 C CA . ILE B 1 166 ? -20.258 -2.827 -55.997 1.00 42.49 615 ILE B CA 1
ATOM 4561 C C . ILE B 1 166 ? -21.574 -2.963 -56.750 1.00 38.10 615 ILE B C 1
ATOM 4562 O O . ILE B 1 166 ? -22.253 -3.980 -56.631 1.00 43.69 615 ILE B O 1
ATOM 4567 N N . VAL B 1 167 ? -21.955 -1.926 -57.493 1.00 36.09 616 VAL B N 1
ATOM 4568 C CA . VAL B 1 167 ? -23.187 -1.984 -58.274 1.00 39.30 616 VAL B CA 1
ATOM 4569 C C . VAL B 1 167 ? -22.899 -1.950 -59.772 1.00 34.76 616 VAL B C 1
ATOM 4570 O O . VAL B 1 167 ? -23.702 -2.430 -60.570 1.00 42.55 616 VAL B O 1
ATOM 4574 N N . ALA B 1 168 ? -21.748 -1.399 -60.153 1.00 43.39 617 ALA B N 1
ATOM 4575 C CA . ALA B 1 168 ? -21.401 -1.283 -61.567 1.00 37.30 617 ALA B CA 1
ATOM 4576 C C . ALA B 1 168 ? -19.895 -1.158 -61.790 1.00 40.32 617 ALA B C 1
ATOM 4577 O O . ALA B 1 168 ? -19.188 -0.505 -61.021 1.00 37.97 617 ALA B O 1
ATOM 4579 N N . LEU B 1 169 ? -19.420 -1.791 -62.858 1.00 32.08 618 LEU B N 1
ATOM 4580 C CA . LEU B 1 169 ? -18.005 -1.794 -63.201 1.00 36.64 618 LEU B CA 1
ATOM 4581 C C . LEU B 1 169 ? -17.829 -1.504 -64.677 1.00 40.92 618 LEU B C 1
ATOM 4582 O O . LEU B 1 169 ? -18.640 -1.916 -65.507 1.00 36.70 618 LEU B O 1
ATOM 4587 N N . THR B 1 170 ? -16.764 -0.790 -65.001 1.00 32.90 619 THR B N 1
ATOM 4588 C CA . THR B 1 170 ? -16.312 -0.709 -66.374 1.00 33.94 619 THR B CA 1
ATOM 4589 C C . THR B 1 170 ? -14.801 -0.604 -66.336 1.00 39.04 619 THR B C 1
ATOM 4590 O O . THR B 1 170 ? -14.217 -0.309 -65.291 1.00 32.35 619 THR B O 1
ATOM 4594 N N . ALA B 1 171 ? -14.162 -0.862 -67.467 1.00 36.47 620 ALA B N 1
ATOM 4595 C CA . ALA B 1 171 ? -12.714 -0.865 -67.497 1.00 31.92 620 ALA B CA 1
ATOM 4596 C C . ALA B 1 171 ? -12.192 -0.533 -68.885 1.00 36.54 620 ALA B C 1
ATOM 4597 O O . ALA B 1 171 ? -12.906 -0.652 -69.882 1.00 38.10 620 ALA B O 1
ATOM 4599 N N . GLN B 1 172 ? -10.937 -0.108 -68.929 1.00 38.98 621 GLN B N 1
ATOM 4600 C CA . GLN B 1 172 ? -10.267 0.235 -70.172 1.00 26.51 621 GLN B CA 1
ATOM 4601 C C . GLN B 1 172 ? -8.774 0.045 -69.959 1.00 39.86 621 GLN B C 1
ATOM 4602 O O . GLN B 1 172 ? -8.188 0.659 -69.063 1.00 34.49 621 GLN B O 1
ATOM 4608 N N . ASN B 1 173 ? -8.178 -0.830 -70.763 1.00 39.06 622 ASN B N 1
ATOM 4609 C CA . ASN B 1 173 ? -6.784 -1.239 -70.594 1.00 46.23 622 ASN B CA 1
ATOM 4610 C C . ASN B 1 173 ? -6.504 -1.779 -69.193 1.00 37.61 622 ASN B C 1
ATOM 4611 O O . ASN B 1 173 ? -6.931 -2.881 -68.853 1.00 45.32 622 ASN B O 1
ATOM 4616 N N . TYR B 1 174 ? -5.801 -1.001 -68.377 1.00 34.98 623 TYR B N 1
ATOM 4617 C CA . TYR B 1 174 ? -5.448 -1.453 -67.035 1.00 35.20 623 TYR B CA 1
ATOM 4618 C C . TYR B 1 174 ? -6.215 -0.688 -65.961 1.00 36.18 623 TYR B C 1
ATOM 4619 O O . TYR B 1 174 ? -5.996 -0.890 -64.765 1.00 35.45 623 TYR B O 1
ATOM 4628 N N . ARG B 1 175 ? -7.123 0.182 -66.390 1.00 27.32 624 ARG B N 1
ATOM 4629 C CA . ARG B 1 175 ? -7.812 1.061 -65.456 1.00 34.72 624 ARG B CA 1
ATOM 4630 C C . ARG B 1 175 ? -9.264 0.647 -65.259 1.00 42.03 624 ARG B C 1
ATOM 4631 O O . ARG B 1 175 ? -9.943 0.246 -66.206 1.00 33.00 624 ARG B O 1
ATOM 4639 N N . VAL B 1 176 ? -9.730 0.764 -64.018 1.00 30.64 625 VAL B N 1
ATOM 4640 C CA . VAL B 1 176 ? -11.072 0.338 -63.643 1.00 31.12 625 VAL B CA 1
ATOM 4641 C C . VAL B 1 176 ? -11.854 1.476 -63.000 1.00 41.00 625 VAL B C 1
ATOM 4642 O O . VAL B 1 176 ? -11.348 2.170 -62.119 1.00 38.53 625 VAL B O 1
ATOM 4646 N N . PHE B 1 177 ? -13.091 1.656 -63.452 1.00 33.45 626 PHE B N 1
ATOM 4647 C CA . PHE B 1 177 ? -14.008 2.632 -62.874 1.00 36.31 626 PHE B CA 1
ATOM 4648 C C . PHE B 1 177 ? -15.157 1.883 -62.201 1.00 44.22 626 PHE B C 1
ATOM 4649 O O . PHE B 1 177 ? -15.923 1.182 -62.865 1.00 41.90 626 PHE B O 1
ATOM 4657 N N . SER B 1 178 ? -15.255 2.002 -60.880 1.00 35.46 627 SER B N 1
ATOM 4658 C CA . SER B 1 178 ? -16.244 1.236 -60.124 1.00 34.81 627 SER B CA 1
ATOM 4659 C C . SER B 1 178 ? -17.219 2.121 -59.362 1.00 34.19 627 SER B C 1
ATOM 4660 O O . SER B 1 178 ? -16.834 3.135 -58.792 1.00 42.32 627 SER B O 1
ATOM 4663 N N . VAL B 1 179 ? -18.485 1.721 -59.358 1.00 35.00 628 VAL B N 1
ATOM 4664 C CA . VAL B 1 179 ? -19.526 2.431 -58.625 1.00 28.07 628 VAL B CA 1
ATOM 4665 C C . VAL B 1 179 ? -19.992 1.613 -57.419 1.00 32.21 628 VAL B C 1
ATOM 4666 O O . VAL B 1 179 ? -20.281 0.420 -57.541 1.00 39.42 628 VAL B O 1
ATOM 4670 N N . HIS B 1 180 ? -20.054 2.251 -56.254 1.00 36.11 629 HIS B N 1
ATOM 4671 C CA . HIS B 1 180 ? -20.451 1.561 -55.028 1.00 44.37 629 HIS B CA 1
ATOM 4672 C C . HIS B 1 180 ? -21.697 2.183 -54.402 1.00 40.44 629 HIS B C 1
ATOM 4673 O O . HIS B 1 180 ? -22.003 3.352 -54.642 1.00 38.09 629 HIS B O 1
ATOM 4680 N N . TYR B 1 181 ? -22.410 1.400 -53.597 1.00 45.81 630 TYR B N 1
ATOM 4681 C CA . TYR B 1 181 ? -23.607 1.891 -52.922 1.00 47.78 630 TYR B CA 1
ATOM 4682 C C . TYR B 1 181 ? -23.804 1.279 -51.545 1.00 50.63 630 TYR B C 1
ATOM 4683 O O . TYR B 1 181 ? -23.697 0.067 -51.368 1.00 73.11 630 TYR B O 1
ATOM 4692 N N . SER B 1 182 ? -24.106 2.134 -50.575 1.00 79.16 631 SER B N 1
ATOM 4693 C CA . SER B 1 182 ? -24.485 1.696 -49.239 1.00 84.30 631 SER B CA 1
ATOM 4694 C C . SER B 1 182 ? -25.800 2.366 -48.851 1.00 94.58 631 SER B C 1
ATOM 4695 O O . SER B 1 182 ? -26.361 3.134 -49.630 1.00 96.91 631 SER B O 1
ATOM 4698 N N . GLN B 1 183 ? -26.289 2.083 -47.649 1.00 91.02 632 GLN B N 1
ATOM 4699 C CA . GLN B 1 183 ? -27.416 2.831 -47.106 1.00 89.93 632 GLN B CA 1
ATOM 4700 C C . GLN B 1 183 ? -26.869 4.005 -46.304 1.00 92.54 632 GLN B C 1
ATOM 4701 O O . GLN B 1 183 ? -27.620 4.844 -45.805 1.00 89.44 632 GLN B O 1
ATOM 4707 N N . PHE B 1 184 ? -25.545 4.053 -46.202 1.00 82.98 633 PHE B N 1
ATOM 4708 C CA . PHE B 1 184 ? -24.856 5.025 -45.365 1.00 85.58 633 PHE B CA 1
ATOM 4709 C C . PHE B 1 184 ? -24.341 6.210 -46.182 1.00 95.40 633 PHE B C 1
ATOM 4710 O O . PHE B 1 184 ? -24.669 7.362 -45.891 1.00 95.32 633 PHE B O 1
ATOM 4718 N N . HIS B 1 185 ? -23.535 5.923 -47.200 1.00 85.28 634 HIS B N 1
ATOM 4719 C CA . HIS B 1 185 ? -22.907 6.971 -48.001 1.00 96.94 634 HIS B CA 1
ATOM 4720 C C . HIS B 1 185 ? -23.751 7.367 -49.214 1.00 94.15 634 HIS B C 1
ATOM 4721 O O . HIS B 1 185 ? -23.698 8.510 -49.676 1.00 71.35 634 HIS B O 1
ATOM 4728 N N . GLY B 1 186 ? -24.525 6.415 -49.723 1.00 78.41 635 GLY B N 1
ATOM 4729 C CA . GLY B 1 186 ? -25.221 6.579 -50.987 1.00 62.20 635 GLY B CA 1
ATOM 4730 C C . GLY B 1 186 ? -24.370 6.052 -52.128 1.00 61.52 635 GLY B C 1
ATOM 4731 O O . GLY B 1 186 ? -23.742 5.002 -52.003 1.00 59.36 635 GLY B O 1
ATOM 4732 N N . LEU B 1 187 ? -24.320 6.785 -53.235 1.00 36.20 636 LEU B N 1
ATOM 4733 C CA . LEU B 1 187 ? -23.487 6.371 -54.357 1.00 32.94 636 LEU B CA 1
ATOM 4734 C C . LEU B 1 187 ? -22.088 6.952 -54.257 1.00 43.31 636 LEU B C 1
ATOM 4735 O O . LEU B 1 187 ? -21.912 8.142 -54.006 1.00 37.94 636 LEU B O 1
ATOM 4740 N N . SER B 1 188 ? -21.093 6.103 -54.473 1.00 35.50 637 SER B N 1
ATOM 4741 C CA . SER B 1 188 ? -19.720 6.559 -54.557 1.00 34.33 637 SER B CA 1
ATOM 4742 C C . SER B 1 188 ? -19.062 5.915 -55.766 1.00 36.68 637 SER B C 1
ATOM 4743 O O . SER B 1 188 ? -19.648 5.048 -56.411 1.00 35.23 637 SER B O 1
ATOM 4746 N N . TYR B 1 189 ? -17.851 6.349 -56.087 1.00 32.78 638 TYR B N 1
ATOM 4747 C CA . TYR B 1 189 ? -17.113 5.724 -57.170 1.00 34.31 638 TYR B CA 1
ATOM 4748 C C . TYR B 1 189 ? -15.647 5.603 -56.811 1.00 41.22 638 TYR B C 1
ATOM 4749 O O . TYR B 1 189 ? -15.123 6.382 -56.020 1.00 33.11 638 TYR B O 1
ATOM 4758 N N . SER B 1 190 ? -14.980 4.631 -57.413 1.00 36.83 639 SER B N 1
ATOM 4759 C CA . SER B 1 190 ? -13.540 4.531 -57.286 1.00 25.15 639 SER B CA 1
ATOM 4760 C C . SER B 1 190 ? -12.914 4.482 -58.670 1.00 39.48 639 SER B C 1
ATOM 4761 O O . SER B 1 190 ? -13.532 4.020 -59.633 1.00 32.67 639 SER B O 1
ATOM 4764 N N . LEU B 1 191 ? -11.697 4.998 -58.764 1.00 34.30 640 LEU B N 1
ATOM 4765 C CA . LEU B 1 191 ? -10.955 4.990 -60.010 1.00 29.52 640 LEU B CA 1
ATOM 4766 C C . LEU B 1 191 ? -9.572 4.423 -59.731 1.00 36.25 640 LEU B C 1
ATOM 4767 O O . LEU B 1 191 ? -8.823 4.974 -58.923 1.00 39.99 640 LEU B O 1
ATOM 4772 N N . SER B 1 192 ? -9.236 3.318 -60.388 1.00 34.33 641 SER B N 1
ATOM 4773 C CA . SER B 1 192 ? -8.003 2.608 -60.066 1.00 38.06 641 SER B CA 1
ATOM 4774 C C . SER B 1 192 ? -7.247 2.067 -61.276 1.00 30.92 641 SER B C 1
ATOM 4775 O O . SER B 1 192 ? -7.758 2.049 -62.395 1.00 35.93 641 SER B O 1
ATOM 4778 N N . GLU B 1 193 ? -6.010 1.650 -61.029 1.00 36.32 642 GLU B N 1
ATOM 4779 C CA . GLU B 1 193 ? -5.190 0.975 -62.026 1.00 40.94 642 GLU B CA 1
ATOM 4780 C C . GLU B 1 193 ? -4.741 -0.378 -61.492 1.00 36.75 642 GLU B C 1
ATOM 4781 O O . GLU B 1 193 ? -4.238 -0.477 -60.374 1.00 36.75 642 GLU B O 1
ATOM 4787 N N . LEU B 1 194 ? -4.937 -1.420 -62.291 1.00 36.36 643 LEU B N 1
ATOM 4788 C CA . LEU B 1 194 ? -4.546 -2.768 -61.902 1.00 33.87 643 LEU B CA 1
ATOM 4789 C C . LEU B 1 194 ? -3.165 -3.104 -62.444 1.00 41.27 643 LEU B C 1
ATOM 4790 O O . LEU B 1 194 ? -3.037 -3.691 -63.519 1.00 39.32 643 LEU B O 1
ATOM 4795 N N . GLY B 1 195 ? -2.135 -2.706 -61.702 1.00 39.12 644 GLY B N 1
ATOM 4796 C CA . GLY B 1 195 ? -0.756 -2.914 -62.111 1.00 38.81 644 GLY B CA 1
ATOM 4797 C C . GLY B 1 195 ? -0.323 -4.370 -62.090 1.00 52.83 644 GLY B C 1
ATOM 4798 O O . GLY B 1 195 ? -1.122 -5.269 -61.816 1.00 55.49 644 GLY B O 1
ATOM 4799 N N . THR B 1 196 ? 0.955 -4.600 -62.376 1.00 52.91 645 THR B N 1
ATOM 4800 C CA . THR B 1 196 ? 1.505 -5.951 -62.415 1.00 63.09 645 THR B CA 1
ATOM 4801 C C . THR B 1 196 ? 1.387 -6.673 -61.079 1.00 44.82 645 THR B C 1
ATOM 4802 O O . THR B 1 196 ? 1.126 -7.872 -61.027 1.00 44.73 645 THR B O 1
ATOM 4806 N N . SER B 1 197 ? 1.568 -5.926 -60.000 1.00 69.55 646 SER B N 1
ATOM 4807 C CA . SER B 1 197 ? 1.641 -6.503 -58.667 1.00 64.11 646 SER B CA 1
ATOM 4808 C C . SER B 1 197 ? 0.379 -6.223 -57.862 1.00 63.64 646 SER B C 1
ATOM 4809 O O . SER B 1 197 ? -0.221 -7.134 -57.296 1.00 77.36 646 SER B O 1
ATOM 4812 N N . SER B 1 198 ? -0.021 -4.957 -57.818 1.00 63.48 647 SER B N 1
ATOM 4813 C CA . SER B 1 198 ? -1.116 -4.538 -56.956 1.00 65.42 647 SER B CA 1
ATOM 4814 C C . SER B 1 198 ? -2.059 -3.529 -57.606 1.00 62.89 647 SER B C 1
ATOM 4815 O O . SER B 1 198 ? -1.845 -3.079 -58.730 1.00 55.82 647 SER B O 1
ATOM 4818 N N . LYS B 1 199 ? -3.119 -3.199 -56.876 1.00 62.66 648 LYS B N 1
ATOM 4819 C CA . LYS B 1 199 ? -4.087 -2.193 -57.290 1.00 35.74 648 LYS B CA 1
ATOM 4820 C C . LYS B 1 199 ? -3.770 -0.831 -56.673 1.00 49.71 648 LYS B C 1
ATOM 4821 O O . LYS B 1 199 ? -3.487 -0.728 -55.480 1.00 51.75 648 LYS B O 1
ATOM 4827 N N . ARG B 1 200 ? -3.809 0.211 -57.497 1.00 45.78 649 ARG B N 1
ATOM 4828 C CA . ARG B 1 200 ? -3.497 1.563 -57.050 1.00 41.30 649 ARG B CA 1
ATOM 4829 C C . ARG B 1 200 ? -4.679 2.491 -57.356 1.00 47.07 649 ARG B C 1
ATOM 4830 O O . ARG B 1 200 ? -5.268 2.416 -58.430 1.00 43.46 649 ARG B O 1
ATOM 4838 N N . TYR B 1 201 ? -5.034 3.350 -56.404 1.00 45.50 650 TYR B N 1
ATOM 4839 C CA . TYR B 1 201 ? -6.188 4.237 -56.558 1.00 38.29 650 TYR B CA 1
ATOM 4840 C C . TYR B 1 201 ? -5.852 5.657 -57.009 1.00 42.80 650 TYR B C 1
ATOM 4841 O O . TYR B 1 201 ? -5.028 6.335 -56.398 1.00 57.42 650 TYR B O 1
ATOM 4850 N N . TYR B 1 202 ? -6.505 6.108 -58.075 1.00 41.26 651 TYR B N 1
ATOM 4851 C CA . TYR B 1 202 ? -6.488 7.522 -58.426 1.00 40.32 651 TYR B CA 1
ATOM 4852 C C . TYR B 1 202 ? -7.496 8.250 -57.545 1.00 38.07 651 TYR B C 1
ATOM 4853 O O . TYR B 1 202 ? -7.245 9.355 -57.064 1.00 45.57 651 TYR B O 1
ATOM 4862 N N . LYS B 1 203 ? -8.644 7.608 -57.348 1.00 32.49 652 LYS B N 1
ATOM 4863 C CA . LYS B 1 203 ? -9.729 8.142 -56.532 1.00 28.66 652 LYS B CA 1
ATOM 4864 C C . LYS B 1 203 ? -10.366 6.998 -55.754 1.00 37.84 652 LYS B C 1
ATOM 4865 O O . LYS B 1 203 ? -10.680 5.955 -56.331 1.00 38.95 652 LYS B O 1
ATOM 4871 N N . ARG B 1 204 ? -10.552 7.171 -54.449 1.00 34.20 653 ARG B N 1
ATOM 4872 C CA . ARG B 1 204 ? -11.103 6.080 -53.652 1.00 40.04 653 ARG B CA 1
ATOM 4873 C C . ARG B 1 204 ? -12.407 6.463 -52.960 1.00 37.49 653 ARG B C 1
ATOM 4874 O O . ARG B 1 204 ? -12.408 7.201 -51.976 1.00 42.35 653 ARG B O 1
ATOM 4882 N N . GLU B 1 205 ? -13.507 5.938 -53.493 1.00 36.67 654 GLU B N 1
ATOM 4883 C CA . GLU B 1 205 ? -14.853 6.146 -52.960 1.00 42.00 654 GLU B CA 1
ATOM 4884 C C . GLU B 1 205 ? -15.204 7.616 -52.719 1.00 41.30 654 GLU B C 1
ATOM 4885 O O . GLU B 1 205 ? -15.571 8.013 -51.616 1.00 39.63 654 GLU B O 1
ATOM 4891 N N . CYS B 1 206 ? -15.075 8.412 -53.777 1.00 43.43 655 CYS B N 1
ATOM 4892 C CA . CYS B 1 206 ? -15.522 9.798 -53.785 1.00 35.02 655 CYS B CA 1
ATOM 4893 C C . CYS B 1 206 ? -17.013 9.861 -54.104 1.00 42.94 655 CYS B C 1
ATOM 4894 O O . CYS B 1 206 ? -17.566 8.901 -54.642 1.00 37.94 655 CYS B O 1
ATOM 4897 N N . PRO B 1 207 ? -17.672 10.983 -53.763 1.00 42.66 656 PRO B N 1
ATOM 4898 C CA . PRO B 1 207 ? -19.105 11.118 -54.052 1.00 29.20 656 PRO B CA 1
ATOM 4899 C C . PRO B 1 207 ? -19.420 11.025 -55.543 1.00 33.49 656 PRO B C 1
ATOM 4900 O O . PRO B 1 207 ? -18.732 11.647 -56.350 1.00 34.36 656 PRO B O 1
ATOM 4904 N N . LEU B 1 208 ? -20.442 10.250 -55.897 1.00 32.28 657 LEU B N 1
ATOM 4905 C CA . LEU B 1 208 ? -20.903 10.158 -57.280 1.00 34.69 657 LEU B CA 1
ATOM 4906 C C . LEU B 1 208 ? -22.242 10.871 -57.449 1.00 37.66 657 LEU B C 1
ATOM 4907 O O . LEU B 1 208 ? -23.294 10.311 -57.143 1.00 38.23 657 LEU B O 1
ATOM 4912 N N . PRO B 1 209 ? -22.203 12.113 -57.954 1.00 41.12 658 PRO B N 1
ATOM 4913 C CA . PRO B 1 209 ? -23.357 13.011 -58.033 1.00 29.20 658 PRO B CA 1
ATOM 4914 C C . PRO B 1 209 ? -24.301 12.684 -59.180 1.00 33.67 658 PRO B C 1
ATOM 4915 O O . PRO B 1 209 ? -24.824 13.596 -59.820 1.00 47.61 658 PRO B O 1
ATOM 4919 N N . MET B 1 210 ? -24.510 11.403 -59.448 1.00 45.10 659 MET B N 1
ATOM 4920 C CA . MET B 1 210 ? -25.488 11.015 -60.449 1.00 44.44 659 MET B CA 1
ATOM 4921 C C . MET B 1 210 ? -26.875 11.050 -59.823 1.00 37.31 659 MET B C 1
ATOM 4922 O O . MET B 1 210 ? -27.082 10.526 -58.728 1.00 43.69 659 MET B O 1
ATOM 4927 N N . SER B 1 211 ? -27.814 11.689 -60.510 1.00 30.72 660 SER B N 1
ATOM 4928 C CA . SER B 1 211 ? -29.190 11.754 -60.038 1.00 34.72 660 SER B CA 1
ATOM 4929 C C . SER B 1 211 ? -29.820 10.368 -60.066 1.00 31.66 660 SER B C 1
ATOM 4930 O O . SER B 1 211 ? -29.714 9.651 -61.062 1.00 43.36 660 SER B O 1
ATOM 4933 N N . LEU B 1 212 ? -30.466 9.990 -58.969 1.00 41.32 661 LEU B N 1
ATOM 4934 C CA . LEU B 1 212 ? -31.166 8.712 -58.901 1.00 49.38 661 LEU B CA 1
ATOM 4935 C C . LEU B 1 212 ? -32.555 8.837 -59.524 1.00 48.19 661 LEU B C 1
ATOM 4936 O O . LEU B 1 212 ? -33.076 9.944 -59.662 1.00 57.59 661 LEU B O 1
ATOM 4941 N N . PRO B 1 213 ? -33.157 7.703 -59.921 1.00 54.17 662 PRO B N 1
ATOM 4942 C CA . PRO B 1 213 ? -34.506 7.758 -60.494 1.00 48.44 662 PRO B CA 1
ATOM 4943 C C . PRO B 1 213 ? -35.560 8.136 -59.460 1.00 48.80 662 PRO B C 1
ATOM 4944 O O . PRO B 1 213 ? -35.572 7.566 -58.368 1.00 47.80 662 PRO B O 1
ATOM 4948 N N . ASN B 1 214 ? -36.421 9.092 -59.796 1.00 75.07 663 ASN B N 1
ATOM 4949 C CA . ASN B 1 214 ? -37.530 9.462 -58.921 1.00 99.78 663 ASN B CA 1
ATOM 4950 C C . ASN B 1 214 ? -38.828 8.785 -59.367 1.00 103.73 663 ASN B C 1
ATOM 4951 O O . ASN B 1 214 ? -39.596 9.335 -60.157 1.00 95.37 663 ASN B O 1
ATOM 4956 N N . ILE B 1 215 ? -39.062 7.581 -58.851 1.00 108.10 664 ILE B N 1
ATOM 4957 C CA . ILE B 1 215 ? -40.216 6.777 -59.244 1.00 120.31 664 ILE B CA 1
ATOM 4958 C C . ILE B 1 215 ? -41.487 7.208 -58.509 1.00 127.38 664 ILE B C 1
ATOM 4959 O O . ILE B 1 215 ? -41.521 7.259 -57.279 1.00 98.50 664 ILE B O 1
ATOM 4964 N N . ASN B 1 216 ? -42.528 7.510 -59.282 1.00 142.03 665 ASN B N 1
ATOM 4965 C CA . ASN B 1 216 ? -43.788 8.017 -58.746 1.00 137.99 665 ASN B CA 1
ATOM 4966 C C . ASN B 1 216 ? -44.766 6.907 -58.356 1.00 141.15 665 ASN B C 1
ATOM 4967 O O . ASN B 1 216 ? -44.395 5.735 -58.275 1.00 130.35 665 ASN B O 1
ATOM 4972 N N . SER B 1 217 ? -46.018 7.289 -58.116 1.00 152.42 666 SER B N 1
ATOM 4973 C CA . SER B 1 217 ? -47.064 6.333 -57.766 1.00 151.06 666 SER B CA 1
ATOM 4974 C C . SER B 1 217 ? -47.813 5.859 -59.009 1.00 145.54 666 SER B C 1
ATOM 4975 O O . SER B 1 217 ? -48.441 4.799 -59.001 1.00 125.50 666 SER B O 1
ATOM 4978 N N . ASP B 1 218 ? -47.741 6.653 -60.074 1.00 152.55 667 ASP B N 1
ATOM 4979 C CA . ASP B 1 218 ? -48.366 6.302 -61.346 1.00 145.68 667 ASP B CA 1
ATOM 4980 C C . ASP B 1 218 ? -47.418 5.464 -62.197 1.00 136.35 667 ASP B C 1
ATOM 4981 O O . ASP B 1 218 ? -47.670 5.224 -63.380 1.00 110.94 667 ASP B O 1
ATOM 4986 N N . MET B 1 219 ? -46.324 5.024 -61.584 1.00 135.82 668 MET B N 1
ATOM 4987 C CA . MET B 1 219 ? -45.316 4.236 -62.280 1.00 127.67 668 MET B CA 1
ATOM 4988 C C . MET B 1 219 ? -45.598 2.739 -62.183 1.00 120.20 668 MET B C 1
ATOM 4989 O O . MET B 1 219 ? -45.028 1.949 -62.934 1.00 107.94 668 MET B O 1
ATOM 4994 N N . LYS B 1 220 ? -46.481 2.353 -61.267 1.00 123.99 669 LYS B N 1
ATOM 4995 C CA . LYS B 1 220 ? -46.794 0.940 -61.059 1.00 107.92 669 LYS B CA 1
ATOM 4996 C C . LYS B 1 220 ? -47.592 0.359 -62.227 1.00 107.81 669 LYS B C 1
ATOM 4997 O O . LYS B 1 220 ? -47.726 -0.860 -62.355 1.00 89.97 669 LYS B O 1
ATOM 5003 N N . LYS B 1 221 ? -48.117 1.241 -63.073 1.00 106.70 670 LYS B N 1
ATOM 5004 C CA . LYS B 1 221 ? -48.800 0.827 -64.293 1.00 97.83 670 LYS B CA 1
ATOM 5005 C C . LYS B 1 221 ? -48.133 1.455 -65.516 1.00 87.73 670 LYS B C 1
ATOM 5006 O O . LYS B 1 221 ? -48.655 1.384 -66.629 1.00 73.16 670 LYS B O 1
ATOM 5012 N N . ASP B 1 222 ? -46.974 2.069 -65.291 1.00 92.58 671 ASP B N 1
ATOM 5013 C CA . ASP B 1 222 ? -46.160 2.640 -66.361 1.00 66.75 671 ASP B CA 1
ATOM 5014 C C . ASP B 1 222 ? -45.519 1.551 -67.215 1.00 67.20 671 ASP B C 1
ATOM 5015 O O . ASP B 1 222 ? -45.213 0.465 -66.724 1.00 74.40 671 ASP B O 1
ATOM 5020 N N . ALA B 1 223 ? -45.315 1.846 -68.494 1.00 70.99 672 ALA B N 1
ATOM 5021 C CA . ALA B 1 223 ? -44.763 0.869 -69.424 1.00 64.63 672 ALA B CA 1
ATOM 5022 C C . ALA B 1 223 ? -43.271 0.635 -69.181 1.00 78.33 672 ALA B C 1
ATOM 5023 O O . ALA B 1 223 ? -42.742 -0.425 -69.521 1.00 69.67 672 ALA B O 1
ATOM 5025 N N . ASN B 1 224 ? -42.598 1.618 -68.586 1.00 71.96 673 ASN B N 1
ATOM 5026 C CA . ASN B 1 224 ? -41.155 1.521 -68.381 1.00 69.66 673 ASN B CA 1
ATOM 5027 C C . ASN B 1 224 ? -40.744 1.121 -66.966 1.00 63.65 673 ASN B C 1
ATOM 5028 O O . ASN B 1 224 ? -39.557 1.131 -66.642 1.00 66.97 673 ASN B O 1
ATOM 5033 N N . LEU B 1 225 ? -41.716 0.771 -66.129 1.00 58.85 674 LEU B N 1
ATOM 5034 C CA . LEU B 1 225 ? -41.432 0.386 -64.748 1.00 51.35 674 LEU B CA 1
ATOM 5035 C C . LEU B 1 225 ? -40.465 -0.787 -64.670 1.00 55.87 674 LEU B C 1
ATOM 5036 O O . LEU B 1 225 ? -39.646 -0.883 -63.755 1.00 56.42 674 LEU B O 1
ATOM 5041 N N . ASP B 1 226 ? -40.566 -1.668 -65.657 1.00 63.22 675 ASP B N 1
ATOM 5042 C CA . ASP B 1 226 ? -39.763 -2.878 -65.719 1.00 56.03 675 ASP B CA 1
ATOM 5043 C C . ASP B 1 226 ? -38.268 -2.589 -65.703 1.00 64.39 675 ASP B C 1
ATOM 5044 O O . ASP B 1 226 ? -37.487 -3.375 -65.160 1.00 53.12 675 ASP B O 1
ATOM 5049 N N . TYR B 1 227 ? -37.870 -1.455 -66.277 1.00 53.12 676 TYR B N 1
ATOM 5050 C CA . TYR B 1 227 ? -36.453 -1.125 -66.353 1.00 43.78 676 TYR B CA 1
ATOM 5051 C C . TYR B 1 227 ? -35.876 -0.800 -64.980 1.00 39.84 676 TYR B C 1
ATOM 5052 O O . TYR B 1 227 ? -34.752 -1.189 -64.663 1.00 42.30 676 TYR B O 1
ATOM 5061 N N . TYR B 1 228 ? -36.637 -0.086 -64.163 1.00 35.76 677 TYR B N 1
ATOM 5062 C CA . TYR B 1 228 ? -36.123 0.326 -62.865 1.00 54.37 677 TYR B CA 1
ATOM 5063 C C . TYR B 1 228 ? -36.201 -0.800 -61.833 1.00 34.82 677 TYR B C 1
ATOM 5064 O O . TYR B 1 228 ? -35.577 -0.719 -60.778 1.00 46.31 677 TYR B O 1
ATOM 5073 N N . ASN B 1 229 ? -36.955 -1.852 -62.139 1.00 52.27 678 ASN B N 1
ATOM 5074 C CA . ASN B 1 229 ? -36.907 -3.068 -61.329 1.00 47.69 678 ASN B CA 1
ATOM 5075 C C . ASN B 1 229 ? -35.673 -3.872 -61.705 1.00 45.66 678 ASN B C 1
ATOM 5076 O O . ASN B 1 229 ? -35.126 -4.629 -60.900 1.00 54.36 678 ASN B O 1
ATOM 5081 N N . PHE B 1 230 ? -35.245 -3.679 -62.947 1.00 37.34 679 PHE B N 1
ATOM 5082 C CA . PHE B 1 230 ? -34.101 -4.367 -63.528 1.00 37.34 679 PHE B CA 1
ATOM 5083 C C . PHE B 1 230 ? -32.815 -3.604 -63.228 1.00 59.24 679 PHE B C 1
ATOM 5084 O O . PHE B 1 230 ? -31.749 -4.197 -63.051 1.00 52.53 679 PHE B O 1
ATOM 5092 N N . ASN B 1 231 ? -32.942 -2.282 -63.160 1.00 55.20 680 ASN B N 1
ATOM 5093 C CA . ASN B 1 231 ? -31.826 -1.385 -62.895 1.00 36.64 680 ASN B CA 1
ATOM 5094 C C . ASN B 1 231 ? -32.284 -0.249 -61.978 1.00 42.66 680 ASN B C 1
ATOM 5095 O O . ASN B 1 231 ? -32.603 0.843 -62.448 1.00 46.78 680 ASN B O 1
ATOM 5100 N N . PRO B 1 232 ? -32.322 -0.510 -60.663 1.00 44.41 681 PRO B N 1
ATOM 5101 C CA . PRO B 1 232 ? -32.830 0.438 -59.661 1.00 40.87 681 PRO B CA 1
ATOM 5102 C C . PRO B 1 232 ? -32.087 1.776 -59.638 1.00 44.37 681 PRO B C 1
ATOM 5103 O O . PRO B 1 232 ? -32.713 2.813 -59.426 1.00 53.48 681 PRO B O 1
ATOM 5107 N N . MET B 1 233 ? -30.775 1.753 -59.848 1.00 43.93 682 MET B N 1
ATOM 5108 C CA . MET B 1 233 ? -29.980 2.978 -59.832 1.00 38.78 682 MET B CA 1
ATOM 5109 C C . MET B 1 233 ? -30.211 3.815 -61.089 1.00 40.95 682 MET B C 1
ATOM 5110 O O . MET B 1 233 ? -29.899 5.005 -61.118 1.00 41.69 682 MET B O 1
ATOM 5115 N N . GLY B 1 234 ? -30.747 3.186 -62.129 1.00 42.55 683 GLY B N 1
ATOM 5116 C CA . GLY B 1 234 ? -31.029 3.881 -63.371 1.00 34.62 683 GLY B CA 1
ATOM 5117 C C . GLY B 1 234 ? -29.799 4.164 -64.216 1.00 52.82 683 GLY B C 1
ATOM 5118 O O . GLY B 1 234 ? -29.836 5.016 -65.103 1.00 43.58 683 GLY B O 1
ATOM 5119 N N . ILE B 1 235 ? -28.706 3.456 -63.945 1.00 39.09 684 ILE B N 1
ATOM 5120 C CA . ILE B 1 235 ? -27.479 3.641 -64.711 1.00 28.41 684 ILE B CA 1
ATOM 5121 C C . ILE B 1 235 ? -27.610 2.952 -66.060 1.00 34.69 684 ILE B C 1
ATOM 5122 O O . ILE B 1 235 ? -27.407 1.743 -66.170 1.00 42.60 684 ILE B O 1
ATOM 5127 N N . LYS B 1 236 ? -27.970 3.718 -67.085 1.00 31.86 685 LYS B N 1
ATOM 5128 C CA . LYS B 1 236 ? -28.193 3.144 -68.408 1.00 45.10 685 LYS B CA 1
ATOM 5129 C C . LYS B 1 236 ? -26.894 2.584 -68.964 1.00 36.78 685 LYS B C 1
ATOM 5130 O O . LYS B 1 236 ? -26.871 1.477 -69.488 1.00 46.50 685 LYS B O 1
ATOM 5136 N N . SER B 1 237 ? -25.811 3.340 -68.823 1.00 46.00 686 SER B N 1
ATOM 5137 C CA . SER B 1 237 ? -24.483 2.808 -69.099 1.00 43.51 686 SER B CA 1
ATOM 5138 C C . SER B 1 237 ? -23.398 3.641 -68.428 1.00 43.13 686 SER B C 1
ATOM 5139 O O . SER B 1 237 ? -23.657 4.734 -67.925 1.00 36.25 686 SER B O 1
ATOM 5142 N N . LEU B 1 238 ? -22.183 3.104 -68.419 1.00 34.65 687 LEU B N 1
ATOM 5143 C CA . LEU B 1 238 ? -21.018 3.835 -67.943 1.00 37.72 687 LEU B CA 1
ATOM 5144 C C . LEU B 1 238 ? -19.795 3.323 -68.691 1.00 33.03 687 LEU B C 1
ATOM 5145 O O . LEU B 1 238 ? -19.755 2.160 -69.094 1.00 30.49 687 LEU B O 1
ATOM 5150 N N . PHE B 1 239 ? -18.808 4.192 -68.885 1.00 39.52 688 PHE B N 1
ATOM 5151 C CA . PHE B 1 239 ? -17.631 3.841 -69.673 1.00 33.36 688 PHE B CA 1
ATOM 5152 C C . PHE B 1 239 ? -16.522 4.881 -69.596 1.00 32.97 688 PHE B C 1
ATOM 5153 O O . PHE B 1 239 ? -16.745 6.027 -69.203 1.00 33.62 688 PHE B O 1
ATOM 5161 N N . PHE B 1 240 ? -15.319 4.463 -69.974 1.00 32.19 689 PHE B N 1
ATOM 5162 C CA . PHE B 1 240 ? -14.241 5.400 -70.243 1.00 37.33 689 PHE B CA 1
ATOM 5163 C C . PHE B 1 240 ? -14.464 6.009 -71.619 1.00 37.54 689 PHE B C 1
ATOM 5164 O O . PHE B 1 240 ? -14.957 5.337 -72.526 1.00 35.30 689 PHE B O 1
ATOM 5172 N N . SER B 1 241 ? -14.121 7.283 -71.773 1.00 31.58 690 SER B N 1
ATOM 5173 C CA . SER B 1 241 ? -14.141 7.912 -73.087 1.00 38.08 690 SER B CA 1
ATOM 5174 C C . SER B 1 241 ? -13.009 7.322 -73.921 1.00 38.19 690 SER B C 1
ATOM 5175 O O . SER B 1 241 ? -12.131 6.642 -73.387 1.00 36.61 690 SER B O 1
ATOM 5178 N N . SER B 1 242 ? -13.023 7.576 -75.225 1.00 34.12 691 SER B N 1
ATOM 5179 C CA . SER B 1 242 ? -11.950 7.098 -76.094 1.00 42.81 691 SER B CA 1
ATOM 5180 C C . SER B 1 242 ? -10.591 7.644 -75.636 1.00 47.16 691 SER B C 1
ATOM 5181 O O . SER B 1 242 ? -9.557 7.017 -75.860 1.00 43.36 691 SER B O 1
ATOM 5184 N N . TYR B 1 243 ? -10.605 8.806 -74.985 1.00 40.90 692 TYR B N 1
ATOM 5185 C CA . TYR B 1 243 ? -9.387 9.407 -74.444 1.00 42.88 692 TYR B CA 1
ATOM 5186 C C . TYR B 1 243 ? -9.128 9.058 -72.973 1.00 39.75 692 TYR B C 1
ATOM 5187 O O . TYR B 1 243 ? -8.201 9.589 -72.363 1.00 44.13 692 TYR B O 1
ATOM 5196 N N . GLY B 1 244 ? -9.951 8.184 -72.402 1.00 39.96 693 GLY B N 1
ATOM 5197 C CA . GLY B 1 244 ? -9.680 7.629 -71.084 1.00 29.58 693 GLY B CA 1
ATOM 5198 C C . GLY B 1 244 ? -10.300 8.312 -69.873 1.00 48.83 693 GLY B C 1
ATOM 5199 O O . GLY B 1 244 ? -9.884 8.060 -68.740 1.00 34.40 693 GLY B O 1
ATOM 5200 N N . ASP B 1 245 ? -11.303 9.156 -70.096 1.00 38.96 694 ASP B N 1
ATOM 5201 C CA . ASP B 1 245 ? -12.000 9.814 -68.992 1.00 35.77 694 ASP B CA 1
ATOM 5202 C C . ASP B 1 245 ? -13.312 9.105 -68.667 1.00 35.68 694 ASP B C 1
ATOM 5203 O O . ASP B 1 245 ? -14.106 8.814 -69.562 1.00 32.75 694 ASP B O 1
ATOM 5208 N N . PRO B 1 246 ? -13.542 8.825 -67.376 1.00 29.27 695 PRO B N 1
ATOM 5209 C CA . PRO B 1 246 ? -14.750 8.125 -66.926 1.00 34.31 695 PRO B CA 1
ATOM 5210 C C . PRO B 1 246 ? -16.038 8.881 -67.247 1.00 42.26 695 PRO B C 1
ATOM 5211 O O . PRO B 1 246 ? -16.122 10.093 -67.032 1.00 31.94 695 PRO B O 1
ATOM 5215 N N . CYS B 1 247 ? -17.029 8.160 -67.762 1.00 33.12 696 CYS B N 1
ATOM 5216 C CA . CYS B 1 247 ? -18.332 8.742 -68.055 1.00 25.89 696 CYS B CA 1
ATOM 5217 C C . CYS B 1 247 ? -19.444 7.881 -67.485 1.00 36.33 696 CYS B C 1
ATOM 5218 O O . CYS B 1 247 ? -19.280 6.673 -67.305 1.00 31.11 696 CYS B O 1
ATOM 5221 N N . ILE B 1 248 ? -20.578 8.510 -67.202 1.00 29.92 697 ILE B N 1
ATOM 5222 C CA . ILE B 1 248 ? -21.734 7.780 -66.713 1.00 34.79 697 ILE B CA 1
ATOM 5223 C C . ILE B 1 248 ? -23.010 8.437 -67.245 1.00 39.32 697 ILE B C 1
ATOM 5224 O O . ILE B 1 248 ? -23.054 9.649 -67.471 1.00 28.23 697 ILE B O 1
ATOM 5229 N N . PHE B 1 249 ? -24.038 7.622 -67.463 1.00 37.91 698 PHE B N 1
ATOM 5230 C CA . PHE B 1 249 ? -25.259 8.070 -68.120 1.00 27.90 698 PHE B CA 1
ATOM 5231 C C . PHE B 1 249 ? -26.467 7.546 -67.358 1.00 30.16 698 PHE B C 1
ATOM 5232 O O . PHE B 1 249 ? -26.851 6.389 -67.514 1.00 34.86 698 PHE B O 1
ATOM 5240 N N . GLY B 1 250 ? -27.074 8.405 -66.545 1.00 42.04 699 GLY B N 1
ATOM 5241 C CA . GLY B 1 250 ? -28.164 7.991 -65.679 1.00 33.27 699 GLY B CA 1
ATOM 5242 C C . GLY B 1 250 ? -29.548 8.225 -66.255 1.00 43.36 699 GLY B C 1
ATOM 5243 O O . GLY B 1 250 ? -29.701 8.554 -67.434 1.00 34.43 699 GLY B O 1
ATOM 5244 N N . SER B 1 251 ? -30.563 8.060 -65.411 1.00 36.53 700 SER B N 1
ATOM 5245 C CA . SER B 1 251 ? -31.951 8.130 -65.853 1.00 42.07 700 SER B CA 1
ATOM 5246 C C . SER B 1 251 ? -32.365 9.543 -66.247 1.00 32.00 700 SER B C 1
ATOM 5247 O O . SER B 1 251 ? -33.371 9.728 -66.928 1.00 56.83 700 SER B O 1
ATOM 5250 N N . ASP B 1 252 ? -31.588 10.537 -65.827 1.00 31.19 701 ASP B N 1
ATOM 5251 C CA . ASP B 1 252 ? -31.846 11.919 -66.224 1.00 38.58 701 ASP B CA 1
ATOM 5252 C C . ASP B 1 252 ? -31.329 12.180 -67.639 1.00 38.68 701 ASP B C 1
ATOM 5253 O O . ASP B 1 252 ? -31.456 13.285 -68.169 1.00 52.68 701 ASP B O 1
ATOM 5258 N N . ASN B 1 253 ? -30.739 11.145 -68.232 1.00 34.24 702 ASN B N 1
ATOM 5259 C CA . ASN B 1 253 ? -30.278 11.169 -69.615 1.00 39.62 702 ASN B CA 1
ATOM 5260 C C . ASN B 1 253 ? -29.239 12.253 -69.875 1.00 44.44 702 ASN B C 1
ATOM 5261 O O . ASN B 1 253 ? -29.157 12.806 -70.972 1.00 39.08 702 ASN B O 1
ATOM 5266 N N . THR B 1 254 ? -28.442 12.544 -68.855 1.00 40.11 703 THR B N 1
ATOM 5267 C CA . THR B 1 254 ? -27.341 13.484 -68.992 1.00 39.68 703 THR B CA 1
ATOM 5268 C C . THR B 1 254 ? -26.007 12.746 -68.915 1.00 48.73 703 THR B C 1
ATOM 5269 O O . THR B 1 254 ? -25.787 11.929 -68.019 1.00 43.22 703 THR B O 1
ATOM 5273 N N . LEU B 1 255 ? -25.124 13.022 -69.867 1.00 38.65 704 LEU B N 1
ATOM 5274 C CA . LEU B 1 255 ? -23.800 12.415 -69.859 1.00 40.39 704 LEU B CA 1
ATOM 5275 C C . LEU B 1 255 ? -22.877 13.166 -68.903 1.00 41.38 704 LEU B C 1
ATOM 5276 O O . LEU B 1 255 ? -22.573 14.339 -69.113 1.00 37.32 704 LEU B O 1
ATOM 5281 N N . LEU B 1 256 ? -22.442 12.486 -67.847 1.00 38.14 705 LEU B N 1
ATOM 5282 C CA . LEU B 1 256 ? -21.520 13.075 -66.883 1.00 34.84 705 LEU B CA 1
ATOM 5283 C C . LEU B 1 256 ? -20.093 12.595 -67.116 1.00 41.62 705 LEU B C 1
ATOM 5284 O O . LEU B 1 256 ? -19.835 11.393 -67.175 1.00 34.21 705 LEU B O 1
ATOM 5289 N N . LEU B 1 257 ? -19.166 13.539 -67.236 1.00 33.48 706 LEU B N 1
ATOM 5290 C CA . LEU B 1 257 ? -17.763 13.197 -67.421 1.00 36.71 706 LEU B CA 1
ATOM 5291 C C . LEU B 1 257 ? -16.940 13.641 -66.217 1.00 31.54 706 LEU B C 1
ATOM 5292 O O . LEU B 1 257 ? -17.103 14.756 -65.718 1.00 31.60 706 LEU B O 1
ATOM 5297 N N . LEU B 1 258 ? -16.057 12.763 -65.750 1.00 27.68 707 LEU B N 1
ATOM 5298 C CA . LEU B 1 258 ? -15.199 13.085 -64.616 1.00 34.27 707 LEU B CA 1
ATOM 5299 C C . LEU B 1 258 ? -13.936 13.806 -65.076 1.00 32.39 707 LEU B C 1
ATOM 5300 O O . LEU B 1 258 ? -13.125 13.251 -65.816 1.00 39.58 707 LEU B O 1
ATOM 5305 N N . SER B 1 259 ? -13.768 15.039 -64.620 1.00 37.91 708 SER B N 1
ATOM 5306 C CA . SER B 1 259 ? -12.624 15.853 -65.009 1.00 28.14 708 SER B CA 1
ATOM 5307 C C . SER B 1 259 ? -11.595 15.929 -63.887 1.00 30.15 708 SER B C 1
ATOM 5308 O O . SER B 1 259 ? -11.950 15.869 -62.710 1.00 48.85 708 SER B O 1
ATOM 5311 N N . LYS B 1 260 ? -10.324 16.033 -64.264 1.00 35.31 709 LYS B N 1
ATOM 5312 C CA . LYS B 1 260 ? -9.231 16.252 -63.317 1.00 36.15 709 LYS B CA 1
ATOM 5313 C C . LYS B 1 260 ? -9.099 15.118 -62.308 1.00 34.88 709 LYS B C 1
ATOM 5314 O O . LYS B 1 260 ? -8.750 15.344 -61.151 1.00 40.93 709 LYS B O 1
ATOM 5320 N N . TRP B 1 261 ? -9.364 13.895 -62.751 1.00 32.55 710 TRP B N 1
ATOM 5321 C CA . TRP B 1 261 ? -9.328 12.751 -61.848 1.00 35.02 710 TRP B CA 1
ATOM 5322 C C . TRP B 1 261 ? -7.913 12.393 -61.407 1.00 31.59 710 TRP B C 1
ATOM 5323 O O . TRP B 1 261 ? -7.731 11.607 -60.479 1.00 50.57 710 TRP B O 1
ATOM 5334 N N . ARG B 1 262 ? -6.913 12.970 -62.065 1.00 44.22 711 ARG B N 1
ATOM 5335 C CA . ARG B 1 262 ? -5.525 12.726 -61.687 1.00 40.45 711 ARG B CA 1
ATOM 5336 C C . ARG B 1 262 ? -5.137 13.624 -60.517 1.00 34.64 711 ARG B C 1
ATOM 5337 O O . ARG B 1 262 ? -4.117 13.405 -59.866 1.00 37.80 711 ARG B O 1
ATOM 5345 N N . SER B 1 263 ? -5.959 14.640 -60.263 1.00 54.65 712 SER B N 1
ATOM 5346 C CA . SER B 1 263 ? -5.766 15.537 -59.126 1.00 44.75 712 SER B CA 1
ATOM 5347 C C . SER B 1 263 ? -6.949 15.430 -58.173 1.00 39.20 712 SER B C 1
ATOM 5348 O O . SER B 1 263 ? -7.996 16.025 -58.416 1.00 42.13 712 SER B O 1
ATOM 5351 N N . PRO B 1 264 ? -6.784 14.660 -57.088 1.00 40.95 713 PRO B N 1
ATOM 5352 C CA . PRO B 1 264 ? -7.846 14.377 -56.113 1.00 39.72 713 PRO B CA 1
ATOM 5353 C C . PRO B 1 264 ? -8.610 15.624 -55.655 1.00 39.64 713 PRO B C 1
ATOM 5354 O O . PRO B 1 264 ? -9.836 15.590 -55.559 1.00 44.04 713 PRO B O 1
ATOM 5358 N N . GLU B 1 265 ? -7.893 16.713 -55.395 1.00 38.48 714 GLU B N 1
ATOM 5359 C CA . GLU B 1 265 ? -8.517 17.928 -54.878 1.00 42.48 714 GLU B CA 1
ATOM 5360 C C . GLU B 1 265 ? -9.215 18.740 -55.972 1.00 41.42 714 GLU B C 1
ATOM 5361 O O . GLU B 1 265 ? -9.952 19.680 -55.678 1.00 47.62 714 GLU B O 1
ATOM 5367 N N . GLU B 1 266 ? -8.986 18.379 -57.230 1.00 43.69 715 GLU B N 1
ATOM 5368 C CA . GLU B 1 2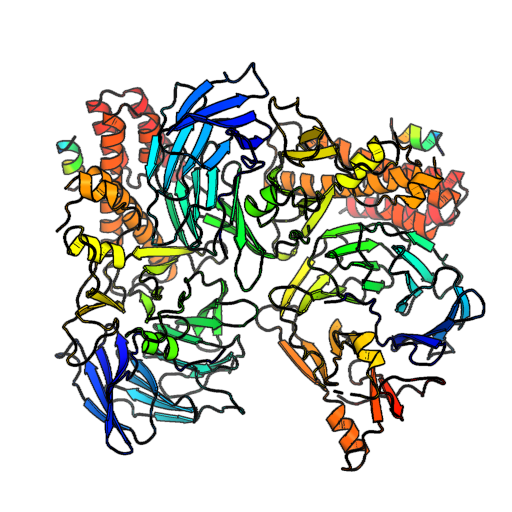66 ? -9.525 19.146 -58.349 1.00 40.63 715 GLU B CA 1
ATOM 5369 C C . GLU B 1 266 ? -10.581 18.385 -59.136 1.00 38.20 715 GLU B C 1
ATOM 5370 O O . GLU B 1 266 ? -11.151 18.918 -60.087 1.00 44.83 715 GLU B O 1
ATOM 5376 N N . SER B 1 267 ? -10.838 17.142 -58.749 1.00 36.40 716 SER B N 1
ATOM 5377 C CA . SER B 1 267 ? -11.718 16.286 -59.532 1.00 38.71 716 SER B CA 1
ATOM 5378 C C . SER B 1 267 ? -13.157 16.790 -59.502 1.00 45.75 716 SER B C 1
ATOM 5379 O O . SER B 1 267 ? -13.700 17.105 -58.443 1.00 46.47 716 SER B O 1
ATOM 5382 N N . LYS B 1 268 ? -13.765 16.867 -60.681 1.00 38.01 717 LYS B N 1
ATOM 5383 C CA . LYS B 1 268 ? -15.119 17.386 -60.825 1.00 48.36 717 LYS B CA 1
ATOM 5384 C C . LYS B 1 268 ? -15.907 16.555 -61.826 1.00 40.19 717 LYS B C 1
ATOM 5385 O O . LYS B 1 268 ? -15.359 16.096 -62.829 1.00 36.70 717 LYS B O 1
ATOM 5391 N N . TRP B 1 269 ? -17.195 16.369 -61.562 1.00 29.23 718 TRP B N 1
ATOM 5392 C CA . TRP B 1 269 ? -18.075 15.771 -62.554 1.00 29.53 718 TRP B CA 1
ATOM 5393 C C . TRP B 1 269 ? -18.703 16.866 -63.399 1.00 29.55 718 TRP B C 1
ATOM 5394 O O . TRP B 1 269 ? -19.289 17.811 -62.874 1.00 43.01 718 TRP B O 1
ATOM 5405 N N . LEU B 1 270 ? -18.554 16.740 -64.714 1.00 35.21 719 LEU B N 1
ATOM 5406 C CA . LEU B 1 270 ? -19.068 17.736 -65.644 1.00 28.13 719 LEU B CA 1
ATOM 5407 C C . LEU B 1 270 ? -20.200 17.179 -66.494 1.00 40.87 719 LEU B C 1
ATOM 5408 O O . LEU B 1 270 ? -20.021 16.182 -67.196 1.00 32.85 719 LEU B O 1
ATOM 5413 N N . PRO B 1 271 ? -21.370 17.832 -66.444 1.00 40.20 720 PRO B N 1
ATOM 5414 C CA . PRO B 1 271 ? -22.437 17.484 -67.383 1.00 32.96 720 PRO B CA 1
ATOM 5415 C C . PRO B 1 271 ? -22.120 18.062 -68.755 1.00 33.03 720 PRO B C 1
ATOM 5416 O O . PRO B 1 271 ? -22.035 19.279 -68.902 1.00 45.88 720 PRO B O 1
ATOM 5420 N N . ILE B 1 272 ? -21.922 17.194 -69.741 1.00 41.03 721 ILE B N 1
ATOM 5421 C CA . ILE B 1 272 ? -21.483 17.636 -71.057 1.00 41.33 721 ILE B CA 1
ATOM 5422 C C . ILE B 1 272 ? -22.476 17.289 -72.163 1.00 45.25 721 ILE B C 1
ATOM 5423 O O . ILE B 1 272 ? -22.203 17.520 -73.340 1.00 46.06 721 ILE B O 1
ATOM 5428 N N . LEU B 1 273 ? -23.628 16.741 -71.787 1.00 50.59 722 LEU B N 1
ATOM 5429 C CA . LEU B 1 273 ? -24.681 16.456 -72.758 1.00 32.32 722 LEU B CA 1
ATOM 5430 C C . LEU B 1 273 ? -26.024 16.173 -72.104 1.00 40.55 722 LEU B C 1
ATOM 5431 O O . LEU B 1 273 ? -26.187 15.170 -71.411 1.00 42.46 722 LEU B O 1
ATOM 5436 N N . ASP B 1 274 ? -26.981 17.069 -72.332 1.00 48.00 723 ASP B N 1
ATOM 5437 C CA . ASP B 1 274 ? -28.377 16.825 -71.988 1.00 37.11 723 ASP B CA 1
ATOM 5438 C C . ASP B 1 274 ? -29.090 16.282 -73.223 1.00 42.04 723 ASP B C 1
ATOM 5439 O O . ASP B 1 274 ? -29.502 17.049 -74.094 1.00 39.70 723 ASP B O 1
ATOM 5444 N N . SER B 1 275 ? -29.214 14.961 -73.305 1.00 53.28 724 SER B N 1
ATOM 5445 C CA . SER B 1 275 ? -29.769 14.318 -74.494 1.00 46.22 724 SER B CA 1
ATOM 5446 C C . SER B 1 275 ? -31.254 14.628 -74.673 1.00 45.85 724 SER B C 1
ATOM 5447 O O . SER B 1 275 ? -31.763 14.611 -75.794 1.00 53.96 724 SER B O 1
ATOM 5450 N N . ASN B 1 276 ? -31.943 14.914 -73.572 1.00 44.99 725 ASN B N 1
ATOM 5451 C CA . ASN B 1 276 ? -33.336 15.346 -73.646 1.00 52.24 725 ASN B CA 1
ATOM 5452 C C . ASN B 1 276 ? -33.450 16.657 -74.409 1.00 54.03 725 ASN B C 1
ATOM 5453 O O . ASN B 1 276 ? -34.360 16.844 -75.219 1.00 50.80 725 ASN B O 1
ATOM 5458 N N . MET B 1 277 ? -32.509 17.557 -74.144 1.00 48.63 726 MET B N 1
ATOM 5459 C CA . MET B 1 277 ? -32.491 18.865 -74.784 1.00 46.70 726 MET B CA 1
ATOM 5460 C C . MET B 1 277 ? -32.142 18.751 -76.265 1.00 45.15 726 MET B C 1
ATOM 5461 O O . MET B 1 277 ? -32.679 19.487 -77.090 1.00 47.80 726 MET B O 1
ATOM 5466 N N . GLU B 1 278 ? -31.249 17.821 -76.593 1.00 42.58 727 GLU B N 1
ATOM 5467 C CA . GLU B 1 278 ? -30.839 17.600 -77.979 1.00 47.79 727 GLU B CA 1
ATOM 5468 C C . GLU B 1 278 ? -31.976 17.033 -78.812 1.00 53.23 727 GLU B C 1
ATOM 5469 O O . GLU B 1 278 ? -32.179 17.438 -79.956 1.00 58.64 727 GLU B O 1
ATOM 5475 N N . ILE B 1 279 ? -32.711 16.089 -78.233 1.00 64.22 728 ILE B N 1
ATOM 5476 C CA . ILE B 1 279 ? -33.873 15.510 -78.892 1.00 58.67 728 ILE B CA 1
ATOM 5477 C C . ILE B 1 279 ? -34.931 16.585 -79.121 1.00 56.31 728 ILE B C 1
ATOM 5478 O O . ILE B 1 279 ? -35.555 16.641 -80.181 1.00 61.05 728 ILE B O 1
ATOM 5483 N N . TRP B 1 280 ? -35.107 17.449 -78.127 1.00 57.99 729 TRP B N 1
ATOM 5484 C CA . TRP B 1 280 ? -36.027 18.576 -78.233 1.00 52.33 729 TRP B CA 1
ATOM 5485 C C . TRP B 1 280 ? -35.627 19.495 -79.383 1.00 56.84 729 TRP B C 1
ATOM 5486 O O . TRP B 1 280 ? -36.479 19.989 -80.118 1.00 63.03 729 TRP B O 1
ATOM 5497 N N . LYS B 1 281 ? -34.324 19.715 -79.531 1.00 57.31 730 LYS B N 1
ATOM 5498 C CA . LYS B 1 281 ? -33.799 20.538 -80.613 1.00 48.31 730 LYS B CA 1
ATOM 5499 C C . LYS B 1 281 ? -33.938 19.832 -81.958 1.00 60.58 730 LYS B C 1
ATOM 5500 O O . LYS B 1 281 ? -34.231 20.467 -82.971 1.00 84.35 730 LYS B O 1
ATOM 5506 N N . MET B 1 282 ? -33.723 18.520 -81.961 1.00 68.40 731 MET B N 1
ATOM 5507 C CA . MET B 1 282 ? -33.857 17.718 -83.174 1.00 65.04 731 MET B CA 1
ATOM 5508 C C . MET B 1 282 ? -35.296 17.710 -83.674 1.00 66.68 731 MET B C 1
ATOM 5509 O O . MET B 1 282 ? -35.546 17.664 -84.879 1.00 74.21 731 MET B O 1
ATOM 5514 N N . SER B 1 283 ? -36.238 17.750 -82.737 1.00 66.06 732 SER B N 1
ATOM 5515 C CA . SER B 1 283 ? -37.659 17.703 -83.058 1.00 61.06 732 SER B CA 1
ATOM 5516 C C . SER B 1 283 ? -38.216 19.088 -83.380 1.00 70.46 732 SER B C 1
ATOM 5517 O O . SER B 1 283 ? -39.430 19.289 -83.387 1.00 78.61 732 SER B O 1
ATOM 5520 N N . GLY B 1 284 ? -37.323 20.038 -83.640 1.00 67.72 733 GLY B N 1
ATOM 5521 C CA . GLY B 1 284 ? -37.712 21.400 -83.958 1.00 64.94 733 GLY B CA 1
ATOM 5522 C C . GLY B 1 284 ? -38.433 22.101 -82.823 1.00 70.22 733 GLY B C 1
ATOM 5523 O O . GLY B 1 284 ? -39.459 22.748 -83.031 1.00 94.88 733 GLY B O 1
ATOM 5524 N N . GLY B 1 285 ? -37.892 21.977 -81.617 1.00 71.40 734 GLY B N 1
ATOM 5525 C CA . GLY B 1 285 ? -38.446 22.656 -80.461 1.00 64.33 734 GLY B CA 1
ATOM 5526 C C . GLY B 1 285 ? -39.764 22.076 -79.986 1.00 76.59 734 GLY B C 1
ATOM 5527 O O . GLY B 1 285 ? -40.551 22.759 -79.332 1.00 84.98 734 GLY B O 1
ATOM 5528 N N . LYS B 1 286 ? -40.010 20.813 -80.315 1.00 76.75 735 LYS B N 1
ATOM 5529 C CA . LYS B 1 286 ? -41.255 20.159 -79.930 1.00 75.70 735 LYS B CA 1
ATOM 5530 C C . LYS B 1 286 ? -41.013 19.085 -78.874 1.00 77.30 735 LYS B C 1
ATOM 5531 O O . LYS B 1 286 ? -40.086 18.285 -78.993 1.00 88.98 735 LYS B O 1
ATOM 5537 N N . GLU B 1 287 ? -41.849 19.071 -77.842 1.00 81.03 736 GLU B N 1
ATOM 5538 C CA . GLU B 1 287 ? -41.778 18.031 -76.821 1.00 76.13 736 GLU B CA 1
ATOM 5539 C C . GLU B 1 287 ? -42.275 16.699 -77.371 1.00 84.35 736 GLU B C 1
ATOM 5540 O O . GLU B 1 287 ? -43.395 16.603 -77.873 1.00 90.16 736 GLU B O 1
ATOM 5546 N N . THR B 1 288 ? -41.440 15.671 -77.269 1.00 86.34 737 THR B N 1
ATOM 5547 C CA . THR B 1 288 ? -41.819 14.334 -77.708 1.00 75.00 737 THR B CA 1
ATOM 5548 C C . THR B 1 288 ? -41.920 13.384 -76.521 1.00 84.30 737 THR B C 1
ATOM 5549 O O . THR B 1 288 ? -41.591 13.750 -75.392 1.00 82.81 737 THR B O 1
ATOM 5553 N N . THR B 1 289 ? -42.385 12.166 -76.781 1.00 80.56 738 THR B N 1
ATOM 5554 C CA . THR B 1 289 ? -42.488 11.145 -75.743 1.00 89.92 738 THR B CA 1
ATOM 5555 C C . THR B 1 289 ? -42.012 9.786 -76.252 1.00 90.35 738 THR B C 1
ATOM 5556 O O . THR B 1 289 ? -41.925 8.825 -75.486 1.00 77.85 738 THR B O 1
ATOM 5560 N N . ASP B 1 290 ? -41.704 9.709 -77.542 1.00 86.49 739 ASP B N 1
ATOM 5561 C CA . ASP B 1 290 ? -41.397 8.427 -78.170 1.00 78.20 739 ASP B CA 1
ATOM 5562 C C . ASP B 1 290 ? -39.954 8.309 -78.654 1.00 73.05 739 ASP B C 1
ATOM 5563 O O . ASP B 1 290 ? -39.593 7.311 -79.277 1.00 97.54 739 ASP B O 1
ATOM 5568 N N . ILE B 1 291 ? -39.126 9.309 -78.366 1.00 72.67 740 ILE B N 1
ATOM 5569 C CA . ILE B 1 291 ? -37.719 9.248 -78.758 1.00 62.95 740 ILE B CA 1
ATOM 5570 C C . ILE B 1 291 ? -36.800 9.231 -77.542 1.00 58.07 740 ILE B C 1
ATOM 5571 O O . ILE B 1 291 ? -36.882 10.100 -76.675 1.00 58.81 740 ILE B O 1
ATOM 5576 N N . HIS B 1 292 ? -35.921 8.235 -77.491 1.00 63.64 741 HIS B N 1
ATOM 5577 C CA . HIS B 1 292 ? -35.022 8.061 -76.356 1.00 58.19 741 HIS B CA 1
ATOM 5578 C C . HIS B 1 292 ? -33.609 7.729 -76.815 1.00 40.78 741 HIS B C 1
ATOM 5579 O O . HIS B 1 292 ? -33.407 7.214 -77.914 1.00 51.99 741 HIS B O 1
ATOM 5586 N N . VAL B 1 293 ? -32.637 8.031 -75.961 1.00 41.80 742 VAL B N 1
ATOM 5587 C CA . VAL B 1 293 ? -31.233 7.778 -76.259 1.00 44.65 742 VAL B CA 1
ATOM 5588 C C . VAL B 1 293 ? -30.698 6.614 -75.431 1.00 43.25 742 VAL B C 1
ATOM 5589 O O . VAL B 1 293 ? -30.936 6.543 -74.226 1.00 50.57 742 VAL B O 1
ATOM 5593 N N . TRP B 1 294 ? -29.998 5.692 -76.086 1.00 42.41 743 TRP B N 1
ATOM 5594 C CA . TRP B 1 294 ? -29.316 4.602 -75.394 1.00 41.62 743 TRP B CA 1
ATOM 5595 C C . TRP B 1 294 ? -27.812 4.721 -75.632 1.00 44.04 743 TRP B C 1
ATOM 5596 O O . TRP B 1 294 ? -27.347 4.526 -76.752 1.00 47.20 743 TRP B O 1
ATOM 5607 N N . PRO B 1 295 ? -27.047 5.036 -74.572 1.00 42.30 744 PRO B N 1
ATOM 5608 C CA . PRO B 1 295 ? -25.625 5.386 -74.692 1.00 41.30 744 PRO B CA 1
ATOM 5609 C C . PRO B 1 295 ? -24.710 4.184 -74.919 1.00 43.11 744 PRO B C 1
ATOM 5610 O O . PRO B 1 295 ? -24.806 3.185 -74.208 1.00 40.93 744 PRO B O 1
ATOM 5614 N N . LEU B 1 296 ? -23.814 4.298 -75.894 1.00 39.75 745 LEU B N 1
ATOM 5615 C CA . LEU B 1 296 ? -22.875 3.224 -76.196 1.00 46.07 745 LEU B CA 1
ATOM 5616 C C . LEU B 1 296 ? -21.459 3.577 -75.761 1.00 42.46 745 LEU B C 1
ATOM 5617 O O . LEU B 1 296 ? -20.793 2.798 -75.076 1.00 46.31 745 LEU B O 1
ATOM 5622 N N . ALA B 1 297 ? -21.010 4.762 -76.157 1.00 35.71 746 ALA B N 1
ATOM 5623 C CA . ALA B 1 297 ? -19.635 5.178 -75.923 1.00 42.34 746 ALA B CA 1
ATOM 5624 C C . ALA B 1 297 ? -19.470 6.672 -76.158 1.00 41.50 746 ALA B C 1
ATOM 5625 O O . ALA B 1 297 ? -20.346 7.323 -76.729 1.00 39.28 746 ALA B O 1
ATOM 5627 N N . LEU B 1 298 ? -18.352 7.217 -75.695 1.00 34.65 747 LEU B N 1
ATOM 5628 C CA . LEU B 1 298 ? -18.005 8.597 -75.998 1.00 33.52 747 LEU B CA 1
ATOM 5629 C C . LEU B 1 298 ? -16.715 8.637 -76.804 1.00 39.38 747 LEU B C 1
ATOM 5630 O O . LEU B 1 298 ? -15.668 8.179 -76.343 1.00 32.57 747 LEU B O 1
ATOM 5635 N N . ALA B 1 299 ? -16.797 9.183 -78.011 1.00 43.71 748 ALA B N 1
ATOM 5636 C CA . ALA B 1 299 ? -15.628 9.308 -78.868 1.00 31.70 748 ALA B CA 1
ATOM 5637 C C . ALA B 1 299 ? -15.251 10.773 -79.019 1.00 41.31 748 ALA B C 1
ATOM 5638 O O . ALA B 1 299 ? -15.865 11.505 -79.795 1.00 37.38 748 ALA B O 1
ATOM 5640 N N . TYR B 1 300 ? -14.246 11.186 -78.252 1.00 39.06 749 TYR B N 1
ATOM 5641 C CA . TYR B 1 300 ? -13.768 12.561 -78.240 1.00 42.49 749 TYR B CA 1
ATOM 5642 C C . TYR B 1 300 ? -14.895 13.524 -77.864 1.00 41.33 749 TYR B C 1
ATOM 5643 O O . TYR B 1 300 ? -15.049 13.880 -76.697 1.00 50.74 749 TYR B O 1
ATOM 5652 N N . ASP B 1 301 ? -15.676 13.945 -78.852 1.00 32.68 750 ASP B N 1
ATOM 5653 C CA . ASP B 1 301 ? -16.713 14.946 -78.624 1.00 44.82 750 ASP B CA 1
ATOM 5654 C C . ASP B 1 301 ? -18.081 14.442 -79.071 1.00 47.61 750 ASP B C 1
ATOM 5655 O O . ASP B 1 301 ? -19.040 15.210 -79.167 1.00 51.56 750 ASP B O 1
ATOM 5660 N N . THR B 1 302 ? -18.166 13.144 -79.336 1.00 37.44 751 THR B N 1
ATOM 5661 C CA . THR B 1 302 ? -19.362 12.574 -79.936 1.00 47.74 751 THR B CA 1
ATOM 5662 C C . THR B 1 302 ? -19.866 11.366 -79.159 1.00 48.65 751 THR B C 1
ATOM 5663 O O . THR B 1 302 ? -19.122 10.414 -78.911 1.00 48.59 751 THR B O 1
ATOM 5667 N N . LEU B 1 303 ? -21.138 11.417 -78.778 1.00 34.21 752 LEU B N 1
ATOM 5668 C CA . LEU B 1 303 ? -21.785 10.294 -78.115 1.00 40.12 752 LEU B CA 1
ATOM 5669 C C . LEU B 1 303 ? -22.306 9.274 -79.116 1.00 37.15 752 LEU B C 1
ATOM 5670 O O . LEU B 1 303 ? -23.230 9.557 -79.879 1.00 42.14 752 LEU B O 1
ATOM 5675 N N A ASN B 1 304 ? -21.719 8.083 -79.109 0.46 38.06 753 ASN B N 1
ATOM 5676 N N B ASN B 1 304 ? -21.702 8.090 -79.115 0.54 38.37 753 ASN B N 1
ATOM 5677 C CA A ASN B 1 304 ? -22.252 6.981 -79.899 0.46 40.55 753 ASN B CA 1
ATOM 5678 C CA B ASN B 1 304 ? -22.239 6.963 -79.864 0.54 40.51 753 ASN B CA 1
ATOM 5679 C C A ASN B 1 304 ? -23.450 6.380 -79.177 0.46 39.89 753 ASN B C 1
ATOM 5680 C C B ASN B 1 304 ? -23.471 6.421 -79.150 0.54 39.84 753 ASN B C 1
ATOM 5681 O O A ASN B 1 304 ? -23.363 6.039 -77.997 0.46 44.19 753 ASN B O 1
ATOM 5682 O O B ASN B 1 304 ? -23.425 6.150 -77.950 0.54 44.09 753 ASN B O 1
ATOM 5691 N N . CYS B 1 305 ? -24.575 6.267 -79.873 1.00 39.11 754 CYS B N 1
ATOM 5692 C CA . CYS B 1 305 ? -25.805 5.811 -79.235 1.00 44.69 754 CYS B CA 1
ATOM 5693 C C . CYS B 1 305 ? -26.806 5.114 -80.150 1.00 46.87 754 CYS B C 1
ATOM 5694 O O . CYS B 1 305 ? -26.620 5.020 -81.363 1.00 43.70 754 CYS B O 1
ATOM 5697 N N . ILE B 1 306 ? -27.868 4.612 -79.531 1.00 40.92 755 ILE B N 1
ATOM 5698 C CA . ILE B 1 306 ? -29.017 4.084 -80.248 1.00 34.51 755 ILE B CA 1
ATOM 5699 C C . ILE B 1 306 ? -30.192 5.027 -80.040 1.00 44.32 755 ILE B C 1
ATOM 5700 O O . ILE B 1 306 ? -30.504 5.392 -78.906 1.00 47.07 755 ILE B O 1
ATOM 5705 N N . LEU B 1 307 ? -30.838 5.437 -81.126 1.00 51.59 756 LEU B N 1
ATOM 5706 C CA . LEU B 1 307 ? -32.048 6.239 -81.000 1.00 51.47 756 LEU B CA 1
ATOM 5707 C C . LEU B 1 307 ? -33.257 5.321 -80.966 1.00 43.61 756 LEU B C 1
ATOM 5708 O O . LEU B 1 307 ? -33.649 4.753 -81.984 1.00 57.22 756 LEU B O 1
ATOM 5713 N N . VAL B 1 308 ? -33.845 5.184 -79.783 1.00 43.41 757 VAL B N 1
ATOM 5714 C CA . VAL B 1 308 ? -34.946 4.255 -79.581 1.00 45.90 757 VAL B CA 1
ATOM 5715 C C . VAL B 1 308 ? -36.291 4.927 -79.820 1.00 54.43 757 VAL B C 1
ATOM 5716 O O . VAL B 1 308 ? -36.715 5.791 -79.053 1.00 61.46 757 VAL B O 1
ATOM 5720 N N . LYS B 1 309 ? -36.957 4.517 -80.893 1.00 83.78 758 LYS B N 1
ATOM 5721 C CA . LYS B 1 309 ? -38.285 5.019 -81.215 1.00 75.24 758 LYS B CA 1
ATOM 5722 C C . LYS B 1 309 ? -39.339 3.998 -80.800 1.00 69.85 758 LYS B C 1
ATOM 5723 O O . LYS B 1 309 ? -39.381 2.887 -81.329 1.00 75.90 758 LYS B O 1
ATOM 5729 N N . GLY B 1 310 ? -40.176 4.374 -79.839 1.00 67.58 759 GLY B N 1
ATOM 5730 C CA . GLY B 1 310 ? -41.186 3.474 -79.314 1.00 62.50 759 GLY B CA 1
ATOM 5731 C C . GLY B 1 310 ? -41.654 3.880 -77.930 1.00 85.29 759 GLY B C 1
ATOM 5732 O O . GLY B 1 310 ? -41.289 4.944 -77.428 1.00 78.59 759 GLY B O 1
ATOM 5733 N N . LYS B 1 311 ? -42.468 3.030 -77.311 1.00 95.06 760 LYS B N 1
ATOM 5734 C CA . LYS B 1 311 ? -43.005 3.320 -75.986 1.00 91.57 760 LYS B CA 1
ATOM 5735 C C . LYS B 1 311 ? -41.936 3.148 -74.915 1.00 84.70 760 LYS B C 1
ATOM 5736 O O . LYS B 1 311 ? -41.818 3.974 -74.010 1.00 85.63 760 LYS B O 1
ATOM 5742 N N . HIS B 1 312 ? -41.164 2.072 -75.019 1.00 65.54 761 HIS B N 1
ATOM 5743 C CA . HIS B 1 312 ? -40.114 1.796 -74.045 1.00 61.58 761 HIS B CA 1
ATOM 5744 C C . HIS B 1 312 ? -38.866 2.637 -74.292 1.00 63.36 761 HIS B C 1
ATOM 5745 O O . HIS B 1 312 ? -38.626 3.105 -75.405 1.00 60.27 761 HIS B O 1
ATOM 5752 N N . ILE B 1 313 ? -38.071 2.826 -73.244 1.00 48.91 762 ILE B N 1
ATOM 5753 C CA . ILE B 1 313 ? -36.894 3.678 -73.334 1.00 52.21 762 ILE B CA 1
ATOM 5754 C C . ILE B 1 313 ? -35.635 2.889 -73.680 1.00 52.67 762 ILE B C 1
ATOM 5755 O O . ILE B 1 313 ? -34.577 3.473 -73.911 1.00 47.56 762 ILE B O 1
ATOM 5760 N N . TRP B 1 314 ? -35.752 1.566 -73.734 1.00 38.23 763 TRP B N 1
ATOM 5761 C CA . TRP B 1 314 ? -34.615 0.729 -74.097 1.00 55.81 763 TRP B CA 1
ATOM 5762 C C . TRP B 1 314 ? -34.817 0.116 -75.475 1.00 38.82 763 TRP B C 1
ATOM 5763 O O . TRP B 1 314 ? -35.950 -0.121 -75.888 1.00 51.91 763 TRP B O 1
ATOM 5774 N N . PRO B 1 315 ? -33.717 -0.134 -76.199 1.00 44.31 764 PRO B N 1
ATOM 5775 C CA . PRO B 1 315 ? -33.870 -0.697 -77.542 1.00 41.03 764 PRO B CA 1
ATOM 5776 C C . PRO B 1 315 ? -34.354 -2.137 -77.514 1.00 45.24 764 PRO B C 1
ATOM 5777 O O . PRO B 1 315 ? -34.113 -2.854 -76.543 1.00 46.22 764 PRO B O 1
ATOM 5781 N N . GLU B 1 316 ? -35.028 -2.551 -78.578 1.00 57.74 765 GLU B N 1
ATOM 5782 C CA . GLU B 1 316 ? -35.483 -3.927 -78.705 1.00 51.40 765 GLU B CA 1
ATOM 5783 C C . GLU B 1 316 ? -35.028 -4.506 -80.036 1.00 53.15 765 GLU B C 1
ATOM 5784 O O . GLU B 1 316 ? -34.084 -4.009 -80.647 1.00 60.13 765 GLU B O 1
ATOM 5790 N N . PHE B 1 317 ? -35.705 -5.553 -80.485 1.00 62.93 766 PHE B N 1
ATOM 5791 C CA . PHE B 1 317 ? -35.286 -6.267 -81.680 1.00 45.83 766 PHE B CA 1
ATOM 5792 C C . PHE B 1 317 ? -36.255 -6.019 -82.826 1.00 47.68 766 PHE B C 1
ATOM 5793 O O . PHE B 1 317 ? -37.469 -6.074 -82.635 1.00 69.97 766 PHE B O 1
ATOM 5801 N N . PRO B 1 318 ? -35.721 -5.729 -84.024 1.00 56.30 767 PRO B N 1
ATOM 5802 C CA . PRO B 1 318 ? -34.288 -5.644 -84.327 1.00 60.69 767 PRO B CA 1
ATOM 5803 C C . PRO B 1 318 ? -33.644 -4.327 -83.895 1.00 52.00 767 PRO B C 1
ATOM 5804 O O . PRO B 1 318 ? -34.322 -3.306 -83.770 1.00 57.68 767 PRO B O 1
ATOM 5808 N N . LEU B 1 319 ? -32.334 -4.366 -83.681 1.00 54.95 768 LEU B N 1
ATOM 5809 C CA . LEU B 1 319 ? -31.584 -3.200 -83.230 1.00 50.38 768 LEU B CA 1
ATOM 5810 C C . LEU B 1 319 ? -31.323 -2.218 -84.366 1.00 54.64 768 LEU B C 1
ATOM 5811 O O . LEU B 1 319 ? -30.827 -2.608 -85.422 1.00 65.82 768 LEU B O 1
ATOM 5816 N N . PRO B 1 320 ? -31.662 -0.938 -84.153 1.00 55.68 769 PRO B N 1
ATOM 5817 C CA . PRO B 1 320 ? -31.381 0.121 -85.130 1.00 39.22 769 PRO B CA 1
ATOM 5818 C C . PRO B 1 320 ? -29.887 0.294 -85.383 1.00 52.38 769 PRO B C 1
ATOM 5819 O O . PRO B 1 320 ? -29.071 -0.229 -84.622 1.00 57.80 769 PRO B O 1
ATOM 5823 N N . LEU B 1 321 ? -29.534 1.018 -86.441 1.00 55.74 770 LEU B N 1
ATOM 5824 C CA . LEU B 1 321 ? -28.141 1.380 -86.678 1.00 65.80 770 LEU B CA 1
ATOM 5825 C C . LEU B 1 321 ? -27.726 2.449 -85.672 1.00 59.96 770 LEU B C 1
ATOM 5826 O O . LEU B 1 321 ? -28.531 3.311 -85.316 1.00 58.89 770 LEU B O 1
ATOM 5831 N N . PRO B 1 322 ? -26.472 2.388 -85.196 1.00 56.84 771 PRO B N 1
ATOM 5832 C CA . PRO B 1 322 ? -25.993 3.388 -84.236 1.00 52.22 771 PRO B CA 1
ATOM 5833 C C . PRO B 1 322 ? -26.051 4.808 -84.793 1.00 52.25 771 PRO B C 1
ATOM 5834 O O . PRO B 1 322 ? -25.825 5.018 -85.984 1.00 59.94 771 PRO B O 1
ATOM 5838 N N . SER B 1 323 ? -26.369 5.768 -83.934 1.00 53.21 772 SER B N 1
ATOM 5839 C CA . SER B 1 323 ? -26.376 7.169 -84.325 1.00 50.97 772 SER B CA 1
ATOM 5840 C C . SER B 1 323 ? -25.240 7.911 -83.632 1.00 50.74 772 SER B C 1
ATOM 5841 O O . SER B 1 323 ? -24.515 7.338 -82.818 1.00 46.69 772 SER B O 1
ATOM 5844 N N . GLU B 1 324 ? -25.082 9.185 -83.965 1.00 40.80 773 GLU B N 1
ATOM 5845 C CA . GLU B 1 324 ? -24.076 10.015 -83.321 1.00 43.59 773 GLU B CA 1
ATOM 5846 C C . GLU B 1 324 ? -24.691 11.306 -82.806 1.00 36.95 773 GLU B C 1
ATOM 5847 O O . GLU B 1 324 ? -25.450 11.974 -83.509 1.00 54.99 773 GLU B O 1
ATOM 5853 N N . MET B 1 325 ? -24.357 11.652 -81.570 1.00 46.69 774 MET B N 1
ATOM 5854 C CA . MET B 1 325 ? -24.854 12.876 -80.963 1.00 41.76 774 MET B CA 1
ATOM 5855 C C . MET B 1 325 ? -23.696 13.686 -80.397 1.00 44.19 774 MET B C 1
ATOM 5856 O O . MET B 1 325 ? -23.077 13.284 -79.413 1.00 52.50 774 MET B O 1
ATOM 5861 N N . GLU B 1 326 ? -23.386 14.810 -81.037 1.00 55.41 775 GLU B N 1
ATOM 5862 C CA . GLU B 1 326 ? -22.304 15.675 -80.575 1.00 55.24 775 GLU B CA 1
ATOM 5863 C C . GLU B 1 326 ? -22.622 16.235 -79.199 1.00 45.58 775 GLU B C 1
ATOM 5864 O O . GLU B 1 326 ? -23.747 16.668 -78.948 1.00 54.12 775 GLU B O 1
ATOM 5870 N N . ILE B 1 327 ? -21.636 16.220 -78.306 1.00 41.75 776 ILE B N 1
ATOM 5871 C CA . ILE B 1 327 ? -21.848 16.738 -76.959 1.00 46.92 776 ILE B CA 1
ATOM 5872 C C . ILE B 1 327 ? -22.058 18.248 -76.989 1.00 44.08 776 ILE B C 1
ATOM 5873 O O . ILE B 1 327 ? -21.515 18.954 -77.840 1.00 51.33 776 ILE B O 1
ATOM 5878 N N . ARG B 1 328 ? -22.882 18.729 -76.068 1.00 45.82 777 ARG B N 1
ATOM 5879 C CA . ARG B 1 328 ? -23.189 20.147 -75.970 1.00 44.71 777 ARG B CA 1
ATOM 5880 C C . ARG B 1 328 ? -23.266 20.553 -74.510 1.00 47.07 777 ARG B C 1
ATOM 5881 O O . ARG B 1 328 ? -23.909 19.875 -73.707 1.00 50.05 777 ARG B O 1
ATOM 5889 N N . MET B 1 329 ? -22.606 21.653 -74.164 1.00 39.87 778 MET B N 1
ATOM 5890 C CA . MET B 1 329 ? -22.699 22.183 -72.811 1.00 51.49 778 MET B CA 1
ATOM 5891 C C . MET B 1 329 ? -24.141 22.578 -72.525 1.00 54.29 778 MET B C 1
ATOM 5892 O O . MET B 1 329 ? -24.789 23.216 -73.354 1.00 55.78 778 MET B O 1
ATOM 5897 N N . PRO B 1 330 ? -24.650 22.201 -71.346 1.00 65.47 779 PRO B N 1
ATOM 5898 C CA . PRO B 1 330 ? -26.050 22.485 -71.022 1.00 49.14 779 PRO B CA 1
ATOM 5899 C C . PRO B 1 330 ? -26.250 23.942 -70.628 1.00 48.63 779 PRO B C 1
ATOM 5900 O O . PRO B 1 330 ? -26.462 24.242 -69.453 1.00 49.77 779 PRO B O 1
ATOM 5904 N N . VAL B 1 331 ? -26.175 24.834 -71.612 1.00 49.47 780 VAL B N 1
ATOM 5905 C CA . VAL B 1 331 ? -26.334 26.263 -71.368 1.00 46.96 780 VAL B CA 1
ATOM 5906 C C . VAL B 1 331 ? -27.434 26.874 -72.229 1.00 40.61 780 VAL B C 1
ATOM 5907 O O . VAL B 1 331 ? -27.637 28.086 -72.214 1.00 61.81 780 VAL B O 1
ATOM 5911 N N . PHE B 1 332 ? -28.152 26.032 -72.964 1.00 53.87 781 PHE B N 1
ATOM 5912 C CA . PHE B 1 332 ? -29.236 26.503 -73.820 1.00 41.81 781 PHE B CA 1
ATOM 5913 C C . PHE B 1 332 ? -30.583 26.470 -73.110 1.00 49.16 781 PHE B C 1
ATOM 5914 O O . PHE B 1 332 ? -30.918 25.500 -72.429 1.00 53.66 781 PHE B O 1
ATOM 5922 N N . VAL B 1 333 ? -31.348 27.544 -73.273 1.00 53.22 782 VAL B N 1
ATOM 5923 C CA . VAL B 1 333 ? -32.682 27.641 -72.695 1.00 47.88 782 VAL B CA 1
ATOM 5924 C C . VAL B 1 333 ? -33.749 27.517 -73.776 1.00 60.77 782 VAL B C 1
ATOM 5925 O O . VAL B 1 333 ? -33.647 28.141 -74.832 1.00 64.25 782 VAL B O 1
ATOM 5929 N N . LYS B 1 334 ? -34.763 26.701 -73.508 1.00 59.93 783 LYS B N 1
ATOM 5930 C CA . LYS B 1 334 ? -35.829 26.445 -74.470 1.00 68.80 783 LYS B CA 1
ATOM 5931 C C . LYS B 1 334 ? -36.527 27.728 -74.920 1.00 62.04 783 LYS B C 1
ATOM 5932 O O . LYS B 1 334 ? -36.681 27.965 -76.120 1.00 58.14 783 LYS B O 1
ATOM 5938 N N . SER B 1 335 ? -36.940 28.548 -73.957 1.00 63.81 784 SER B N 1
ATOM 5939 C CA . SER B 1 335 ? -37.658 29.789 -74.255 1.00 76.90 784 SER B CA 1
ATOM 5940 C C . SER B 1 335 ? -36.871 30.732 -75.167 1.00 61.86 784 SER B C 1
ATOM 5941 O O . SER B 1 335 ? -37.442 31.352 -76.063 1.00 70.97 784 SER B O 1
ATOM 5944 N N . LYS B 1 336 ? -35.562 30.827 -74.950 1.00 62.60 785 LYS B N 1
ATOM 5945 C CA . LYS B 1 336 ? -34.725 31.703 -75.766 1.00 75.10 785 LYS B CA 1
ATOM 5946 C C . LYS B 1 336 ? -34.413 31.096 -77.128 1.00 73.54 785 LYS B C 1
ATOM 5947 O O . LYS B 1 336 ? -34.125 31.819 -78.082 1.00 90.62 785 LYS B O 1
ATOM 5953 N N . LEU B 1 337 ? -34.467 29.772 -77.219 1.00 70.50 786 LEU B N 1
ATOM 5954 C CA . LEU B 1 337 ? -34.226 29.097 -78.489 1.00 71.34 786 LEU B CA 1
ATOM 5955 C C . LEU B 1 337 ? -35.428 29.224 -79.415 1.00 86.69 786 LEU B C 1
ATOM 5956 O O . LEU B 1 337 ? -35.280 29.276 -80.637 1.00 99.93 786 LEU B O 1
ATOM 5961 N N . LEU B 1 338 ? -36.619 29.268 -78.827 1.00 75.52 787 LEU B N 1
ATOM 5962 C CA . LEU B 1 338 ? -37.847 29.423 -79.598 1.00 86.09 787 LEU B CA 1
ATOM 5963 C C . LEU B 1 338 ? -37.959 30.807 -80.229 1.00 97.41 787 LEU B C 1
ATOM 5964 O O . LEU B 1 338 ? -38.336 30.937 -81.395 1.00 100.66 787 LEU B O 1
ATOM 5969 N N . GLU B 1 339 ? -37.632 31.834 -79.451 1.00 87.48 788 GLU B N 1
ATOM 5970 C CA . GLU B 1 339 ? -37.722 33.219 -79.906 1.00 96.57 788 GLU B CA 1
ATOM 5971 C C . GLU B 1 339 ? -36.816 33.514 -81.100 1.00 94.86 788 GLU B C 1
ATOM 5972 O O . GLU B 1 339 ? -37.157 34.323 -81.963 1.00 101.44 788 GLU B O 1
ATOM 5978 N N . GLU B 1 340 ? -35.662 32.856 -81.148 1.00 90.70 789 GLU B N 1
ATOM 5979 C CA . GLU B 1 340 ? -34.711 33.071 -82.232 1.00 98.40 789 GLU B CA 1
ATOM 5980 C C . GLU B 1 340 ? -35.057 32.210 -83.443 1.00 104.91 789 GLU B C 1
ATOM 5981 O O . GLU B 1 340 ? -34.381 32.264 -84.470 1.00 99.54 789 GLU B O 1
ATOM 5987 N N . ASN B 1 341 ? -36.112 31.413 -83.310 1.00 106.92 790 ASN B N 1
ATOM 5988 C CA . ASN B 1 341 ? -36.622 30.618 -84.420 1.00 105.23 790 ASN B CA 1
ATOM 5989 C C . ASN B 1 341 ? -37.996 31.103 -84.871 1.00 111.38 790 ASN B C 1
ATOM 5990 O O . ASN B 1 341 ? -38.300 32.295 -84.793 1.00 106.26 790 ASN B O 1
ATOM 5995 N N . GLU B 1 365 ? -35.721 21.645 -87.855 1.00 76.43 814 GLU B N 1
ATOM 5996 C CA . GLU B 1 365 ? -34.732 21.604 -86.784 1.00 95.37 814 GLU B CA 1
ATOM 5997 C C . GLU B 1 365 ? -34.398 23.007 -86.277 1.00 106.53 814 GLU B C 1
ATOM 5998 O O . GLU B 1 365 ? -34.327 23.960 -87.055 1.00 95.85 814 GLU B O 1
ATOM 6004 N N . ILE B 1 366 ? -34.197 23.123 -84.967 1.00 92.17 815 ILE B N 1
ATOM 6005 C CA . ILE B 1 366 ? -33.936 24.410 -84.329 1.00 85.13 815 ILE B CA 1
ATOM 6006 C C . ILE B 1 366 ? -32.613 25.041 -84.756 1.00 84.87 815 ILE B C 1
ATOM 6007 O O . ILE B 1 366 ? -31.567 24.393 -84.735 1.00 94.12 815 ILE B O 1
ATOM 6012 N N . GLN B 1 367 ? -32.672 26.312 -85.143 1.00 89.28 816 GLN B N 1
ATOM 6013 C CA . GLN B 1 367 ? -31.476 27.089 -85.443 1.00 90.37 816 GLN B CA 1
ATOM 6014 C C . GLN B 1 367 ? -31.013 27.859 -84.207 1.00 85.90 816 GLN B C 1
ATOM 6015 O O . GLN B 1 367 ? -31.830 28.363 -83.435 1.00 76.42 816 GLN B O 1
ATOM 6021 N N . ILE B 1 368 ? -29.699 27.952 -84.028 1.00 75.22 817 ILE B N 1
ATOM 6022 C CA . ILE B 1 368 ? -29.129 28.629 -82.868 1.00 80.19 817 ILE B CA 1
ATOM 6023 C C . ILE B 1 368 ? -28.500 29.958 -83.279 1.00 86.77 817 ILE B C 1
ATOM 6024 O O . ILE B 1 368 ? -27.697 30.005 -84.213 1.00 81.70 817 ILE B O 1
ATOM 6029 N N . PRO B 1 369 ? -28.877 31.046 -82.588 1.00 89.02 818 PRO B N 1
ATOM 6030 C CA . PRO B 1 369 ? -28.276 32.366 -82.820 1.00 100.24 818 PRO B CA 1
ATOM 6031 C C . PRO B 1 369 ? -26.759 32.342 -82.640 1.00 95.65 818 PRO B C 1
ATOM 6032 O O . PRO B 1 369 ? -26.274 31.946 -81.578 1.00 84.97 818 PRO B O 1
ATOM 6036 N N . VAL B 1 370 ? -26.037 32.767 -83.676 1.00 88.73 819 VAL B N 1
ATOM 6037 C CA . VAL B 1 370 ? -24.573 32.713 -83.726 1.00 94.83 819 VAL B CA 1
ATOM 6038 C C . VAL B 1 370 ? -23.881 33.238 -82.462 1.00 91.35 819 VAL B C 1
ATOM 6039 O O . VAL B 1 370 ? -22.826 32.736 -82.070 1.00 83.81 819 VAL B O 1
ATOM 6043 N N . SER B 1 371 ? -24.475 34.242 -81.825 1.00 100.91 820 SER B N 1
ATOM 6044 C CA . SER B 1 371 ? -23.911 34.802 -80.601 1.00 98.93 820 SER B CA 1
ATOM 6045 C C . SER B 1 371 ? -24.103 33.861 -79.410 1.00 94.48 820 SER B C 1
ATOM 6046 O O . SER B 1 371 ? -23.184 33.655 -78.616 1.00 89.62 820 SER B O 1
ATOM 6049 N N . MET B 1 372 ? -25.294 33.283 -79.300 1.00 84.96 821 MET B N 1
ATOM 6050 C CA . MET B 1 372 ? -25.598 32.341 -78.226 1.00 82.51 821 MET B CA 1
ATOM 6051 C C . MET B 1 372 ? -24.851 31.029 -78.432 1.00 71.66 821 MET B C 1
ATOM 6052 O O . MET B 1 372 ? -24.492 30.340 -77.476 1.00 62.73 821 MET B O 1
ATOM 6057 N N . ALA B 1 373 ? -24.624 30.694 -79.696 1.00 64.57 822 ALA B N 1
ATOM 6058 C CA . ALA B 1 373 ? -23.909 29.483 -80.059 1.00 48.87 822 ALA B CA 1
ATOM 6059 C C . ALA B 1 373 ? -22.439 29.595 -79.681 1.00 53.96 822 ALA B C 1
ATOM 6060 O O . ALA B 1 373 ? -21.772 28.590 -79.435 1.00 65.85 822 ALA B O 1
ATOM 6062 N N . ALA B 1 374 ? -21.942 30.827 -79.642 1.00 62.32 823 ALA B N 1
ATOM 6063 C CA . ALA B 1 374 ? -20.533 31.077 -79.368 1.00 53.70 823 ALA B CA 1
ATOM 6064 C C . ALA B 1 374 ? -20.186 30.801 -77.911 1.00 53.65 823 ALA B C 1
ATOM 6065 O O . ALA B 1 374 ? -19.080 30.350 -77.605 1.00 37.97 823 ALA B O 1
ATOM 6067 N N . GLU B 1 375 ? -21.135 31.056 -77.017 1.00 52.48 824 GLU B N 1
ATOM 6068 C CA . GLU B 1 375 ? -20.907 30.822 -75.598 1.00 46.41 824 GLU B CA 1
ATOM 6069 C C . GLU B 1 375 ? -20.726 29.334 -75.334 1.00 54.67 824 GLU B C 1
ATOM 6070 O O . GLU B 1 375 ? -19.784 28.927 -74.651 1.00 47.98 824 GLU B O 1
ATOM 6076 N N . GLU B 1 376 ? -21.617 28.523 -75.898 1.00 43.23 825 GLU B N 1
ATOM 6077 C CA . GLU B 1 376 ? -21.533 27.077 -75.732 1.00 45.69 825 GLU B CA 1
ATOM 6078 C C . GLU B 1 376 ? -20.268 26.509 -76.361 1.00 48.35 825 GLU B C 1
ATOM 6079 O O . GLU B 1 376 ? -19.625 25.631 -75.783 1.00 57.80 825 GLU B O 1
ATOM 6085 N N . GLU B 1 377 ? -19.916 27.003 -77.544 1.00 50.59 826 GLU B N 1
ATOM 6086 C CA . GLU B 1 377 ? -18.744 26.498 -78.247 1.00 54.55 826 GLU B CA 1
ATOM 6087 C C . GLU B 1 377 ? -17.475 26.857 -77.487 1.00 53.24 826 GLU B C 1
ATOM 6088 O O . GLU B 1 377 ? -16.516 26.084 -77.462 1.00 41.70 826 GLU B O 1
ATOM 6094 N N . TYR B 1 378 ? -17.480 28.030 -76.861 1.00 48.62 827 TYR B N 1
ATOM 6095 C CA . TYR B 1 378 ? -16.362 28.450 -76.027 1.00 45.25 827 TYR B CA 1
ATOM 6096 C C . TYR B 1 378 ? -16.209 27.505 -74.842 1.00 47.07 827 TYR B C 1
ATOM 6097 O O . TYR B 1 378 ? -15.126 26.971 -74.594 1.00 44.89 827 TYR B O 1
ATOM 6106 N N . LEU B 1 379 ? -17.311 27.286 -74.132 1.00 43.85 828 LEU B N 1
ATOM 6107 C CA . LEU B 1 379 ? -17.333 26.403 -72.971 1.00 43.51 828 LEU B CA 1
ATOM 6108 C C . LEU B 1 379 ? -16.916 24.974 -73.319 1.00 45.88 828 LEU B C 1
ATOM 6109 O O . LEU B 1 379 ? -16.113 24.363 -72.612 1.00 38.46 828 LEU B O 1
ATOM 6114 N N . ARG B 1 380 ? -17.475 24.439 -74.399 1.00 34.34 829 ARG B N 1
ATOM 6115 C CA . ARG B 1 380 ? -17.179 23.072 -74.807 1.00 37.58 829 ARG B CA 1
ATOM 6116 C C . ARG B 1 380 ? -15.712 22.901 -75.190 1.00 41.03 829 ARG B C 1
ATOM 6117 O O . ARG B 1 380 ? -15.061 21.939 -74.778 1.00 37.83 829 ARG B O 1
ATOM 6125 N N . SER B 1 381 ? -15.196 23.845 -75.972 1.00 43.97 830 SER B N 1
ATOM 6126 C CA . SER B 1 381 ? -13.800 23.810 -76.395 1.00 32.57 830 SER B CA 1
ATOM 6127 C C . SER B 1 381 ? -12.883 23.937 -75.188 1.00 48.21 830 SER B C 1
ATOM 6128 O O . SER B 1 381 ? -11.862 23.253 -75.097 1.00 38.70 830 SER B O 1
ATOM 6131 N N . LYS B 1 382 ? -13.266 24.812 -74.261 1.00 34.25 831 LYS B N 1
ATOM 6132 C CA . LYS B 1 382 ? -12.506 25.023 -73.037 1.00 35.25 831 LYS B CA 1
ATOM 6133 C C . LYS B 1 382 ? -12.382 23.723 -72.250 1.00 43.23 831 LYS B C 1
ATOM 6134 O O . LYS B 1 382 ? -11.291 23.363 -71.802 1.00 46.46 831 LYS B O 1
ATOM 6140 N N . VAL B 1 383 ? -13.502 23.022 -72.093 1.00 45.32 832 VAL B N 1
ATOM 6141 C CA . VAL B 1 383 ? -13.529 21.768 -71.343 1.00 38.37 832 VAL B CA 1
ATOM 6142 C C . VAL B 1 383 ? -12.728 20.673 -72.046 1.00 37.77 832 VAL B C 1
ATOM 6143 O O . VAL B 1 383 ? -11.889 20.016 -71.427 1.00 39.02 832 VAL B O 1
ATOM 6147 N N . LEU B 1 384 ? -12.982 20.482 -73.338 1.00 34.82 833 LEU B N 1
ATOM 6148 C CA . LEU B 1 384 ? -12.310 19.427 -74.092 1.00 36.88 833 LEU B CA 1
ATOM 6149 C C . LEU B 1 384 ? -10.806 19.657 -74.167 1.00 49.00 833 LEU B C 1
ATOM 6150 O O . LEU B 1 384 ? -10.022 18.713 -74.058 1.00 36.60 833 LEU B O 1
ATOM 6155 N N . SER B 1 385 ? -10.408 20.915 -74.340 1.00 50.37 834 SER B N 1
ATOM 6156 C CA . SER B 1 385 ? -8.994 21.270 -74.392 1.00 47.65 834 SER B CA 1
ATOM 6157 C C . SER B 1 385 ? -8.295 20.948 -73.078 1.00 49.52 834 SER B C 1
ATOM 6158 O O . SER B 1 385 ? -7.192 20.399 -73.062 1.00 39.83 834 SER B O 1
ATOM 6161 N N . GLU B 1 386 ? -8.954 21.292 -71.978 1.00 42.93 835 GLU B N 1
ATOM 6162 C CA . GLU B 1 386 ? -8.380 21.108 -70.656 1.00 29.84 835 GLU B CA 1
ATOM 6163 C C . GLU B 1 386 ? -8.250 19.620 -70.351 1.00 40.52 835 GLU B C 1
ATOM 6164 O O . GLU B 1 386 ? -7.258 19.182 -69.769 1.00 41.12 835 GLU B O 1
ATOM 6170 N N . LEU B 1 387 ? -9.247 18.845 -70.768 1.00 43.19 836 LEU B N 1
ATOM 6171 C CA . LEU B 1 387 ? -9.224 17.398 -70.580 1.00 43.08 836 LEU B CA 1
ATOM 6172 C C . LEU B 1 387 ? -8.107 16.754 -71.384 1.00 36.82 836 LEU B C 1
ATOM 6173 O O . LEU B 1 387 ? -7.344 15.941 -70.864 1.00 37.93 836 LEU B O 1
ATOM 6178 N N . LEU B 1 388 ? -8.023 17.128 -72.656 1.00 35.12 837 LEU B N 1
ATOM 6179 C CA . LEU B 1 388 ? -7.086 16.518 -73.588 1.00 38.69 837 LEU B CA 1
ATOM 6180 C C . LEU B 1 388 ? -5.648 16.862 -73.227 1.00 44.49 837 LEU B C 1
ATOM 6181 O O . LEU B 1 388 ? -4.752 16.022 -73.336 1.00 41.52 837 LEU B O 1
ATOM 6186 N N . THR B 1 389 ? -5.436 18.099 -72.791 1.00 37.62 838 THR B N 1
ATOM 6187 C CA . THR B 1 389 ? -4.117 18.538 -72.360 1.00 35.86 838 THR B CA 1
ATOM 6188 C C . THR B 1 389 ? -3.619 17.688 -71.195 1.00 35.53 838 THR B C 1
ATOM 6189 O O . THR B 1 389 ? -2.455 17.287 -71.163 1.00 46.57 838 THR B O 1
ATOM 6193 N N . ASP B 1 390 ? -4.508 17.407 -70.248 1.00 39.35 839 ASP B N 1
ATOM 6194 C CA . ASP B 1 390 ? -4.172 16.563 -69.106 1.00 33.35 839 ASP B CA 1
ATOM 6195 C C . ASP B 1 390 ? -3.845 15.140 -69.544 1.00 44.57 839 ASP B C 1
ATOM 6196 O O . ASP B 1 390 ? -2.953 14.496 -68.989 1.00 44.11 839 ASP B O 1
ATOM 6201 N N . THR B 1 391 ? -4.567 14.655 -70.549 1.00 39.13 840 THR B N 1
ATOM 6202 C CA . THR B 1 391 ? -4.333 13.317 -71.076 1.00 49.83 840 THR B CA 1
ATOM 6203 C C . THR B 1 391 ? -2.939 13.196 -71.687 1.00 45.30 840 THR B C 1
ATOM 6204 O O . THR B 1 391 ? -2.207 12.246 -71.401 1.00 43.60 840 THR B O 1
ATOM 6208 N N . LEU B 1 392 ? -2.575 14.164 -72.523 1.00 38.95 841 LEU B N 1
ATOM 6209 C CA . LEU B 1 392 ? -1.296 14.124 -73.227 1.00 47.75 841 LEU B CA 1
ATOM 6210 C C . LEU B 1 392 ? -0.099 14.327 -72.301 1.00 45.20 841 LEU B C 1
ATOM 6211 O O . LEU B 1 392 ? 0.942 13.696 -72.475 1.00 53.03 841 LEU B O 1
ATOM 6216 N N . GLU B 1 393 ? -0.256 15.192 -71.306 1.00 38.47 842 GLU B N 1
ATOM 6217 C CA . GLU B 1 393 ? 0.831 15.492 -70.381 1.00 39.25 842 GLU B CA 1
ATOM 6218 C C . GLU B 1 393 ? 1.111 14.355 -69.401 1.00 42.18 842 GLU B C 1
ATOM 6219 O O . GLU B 1 393 ? 2.128 14.364 -68.708 1.00 62.00 842 GLU B O 1
ATOM 6225 N N . ASN B 1 394 ? 0.222 13.370 -69.357 1.00 44.82 843 ASN B N 1
ATOM 6226 C CA . ASN B 1 394 ? 0.344 12.282 -68.393 1.00 33.74 843 ASN B CA 1
ATOM 6227 C C . ASN B 1 394 ? 0.456 10.915 -69.061 1.00 41.04 843 ASN B C 1
ATOM 6228 O O . ASN B 1 394 ? 1.189 10.046 -68.592 1.00 44.68 843 ASN B O 1
ATOM 6233 N N . ASP B 1 395 ? -0.286 10.722 -70.146 1.00 39.96 844 ASP B N 1
ATOM 6234 C CA . ASP B 1 395 ? -0.342 9.426 -70.808 1.00 35.89 844 ASP B CA 1
ATOM 6235 C C . ASP B 1 395 ? 0.239 9.468 -72.220 1.00 47.20 844 ASP B C 1
ATOM 6236 O O . ASP B 1 395 ? 0.532 8.428 -72.811 1.00 70.38 844 ASP B O 1
ATOM 6241 N N . GLY B 1 396 ? 0.396 10.671 -72.761 1.00 45.37 845 GLY B N 1
ATOM 6242 C CA . GLY B 1 396 ? 0.895 10.836 -74.114 1.00 46.92 845 GLY B CA 1
ATOM 6243 C C . GLY B 1 396 ? -0.172 10.478 -75.128 1.00 67.10 845 GLY B C 1
ATOM 6244 O O . GLY B 1 396 ? -1.350 10.394 -74.783 1.00 82.93 845 GLY B O 1
ATOM 6245 N N . GLU B 1 397 ? 0.229 10.248 -76.375 1.00 74.70 846 GLU B N 1
ATOM 6246 C CA . GLU B 1 397 ? -0.743 9.937 -77.414 1.00 69.57 846 GLU B CA 1
ATOM 6247 C C . GLU B 1 397 ? -1.099 8.460 -77.345 1.00 89.91 846 GLU B C 1
ATOM 6248 O O . GLU B 1 397 ? -0.358 7.658 -76.776 1.00 94.93 846 GLU B O 1
ATOM 6254 N N . MET B 1 398 ? -2.240 8.111 -77.925 1.00 89.07 847 MET B N 1
ATOM 6255 C CA . MET B 1 398 ? -2.702 6.731 -77.943 1.00 96.31 847 MET B CA 1
ATOM 6256 C C . MET B 1 398 ? -3.020 6.303 -79.369 1.00 85.96 847 MET B C 1
ATOM 6257 O O . MET B 1 398 ? -2.762 5.165 -79.759 1.00 104.02 847 MET B O 1
ATOM 6262 N N . TYR B 1 399 ? -3.583 7.225 -80.143 1.00 85.97 848 TYR B N 1
ATOM 6263 C CA . TYR B 1 399 ? -4.007 6.929 -81.504 1.00 85.25 848 TYR B CA 1
ATOM 6264 C C . TYR B 1 399 ? -3.042 7.553 -82.509 1.00 89.90 848 TYR B C 1
ATOM 6265 O O . TYR B 1 399 ? -2.927 7.085 -83.642 1.00 97.81 848 TYR B O 1
ATOM 6274 N N . GLY B 1 400 ? -2.352 8.610 -82.087 1.00 95.77 849 GLY B N 1
ATOM 6275 C CA . GLY B 1 400 ? -1.290 9.199 -82.885 1.00 74.83 849 GLY B CA 1
ATOM 6276 C C . GLY B 1 400 ? -1.604 10.534 -83.537 1.00 71.31 849 GLY B C 1
ATOM 6277 O O . GLY B 1 400 ? -0.749 11.112 -84.205 1.00 91.33 849 GLY B O 1
ATOM 6278 N N . ASN B 1 401 ? -2.823 11.027 -83.346 1.00 68.81 850 ASN B N 1
ATOM 6279 C CA . ASN B 1 401 ? -3.233 12.294 -83.945 1.00 70.20 850 ASN B CA 1
ATOM 6280 C C . ASN B 1 401 ? -3.740 13.323 -82.934 1.00 77.52 850 ASN B C 1
ATOM 6281 O O . ASN B 1 401 ? -4.285 14.357 -83.321 1.00 75.20 850 ASN B O 1
ATOM 6286 N N . GLU B 1 402 ? -3.566 13.035 -81.648 1.00 75.06 851 GLU B N 1
ATOM 6287 C CA . GLU B 1 402 ? -4.120 13.872 -80.585 1.00 70.23 851 GLU B CA 1
ATOM 6288 C C . GLU B 1 402 ? -3.619 15.315 -80.598 1.00 70.22 851 GLU B C 1
ATOM 6289 O O . GLU B 1 402 ? -4.397 16.242 -80.372 1.00 66.11 851 GLU B O 1
ATOM 6295 N N . ASN B 1 403 ? -2.329 15.507 -80.856 1.00 68.90 852 ASN B N 1
ATOM 6296 C CA . ASN B 1 403 ? -1.751 16.849 -80.859 1.00 63.53 852 ASN B CA 1
ATOM 6297 C C . ASN B 1 403 ? -2.393 17.760 -81.897 1.00 68.28 852 ASN B C 1
ATOM 6298 O O . ASN B 1 403 ? -2.556 18.958 -81.659 1.00 66.78 852 ASN B O 1
ATOM 6303 N N . GLU B 1 404 ? -2.751 17.192 -83.044 1.00 67.37 853 GLU B N 1
ATOM 6304 C CA . GLU B 1 404 ? -3.436 17.952 -84.082 1.00 61.43 853 GLU B CA 1
ATOM 6305 C C . GLU B 1 404 ? -4.867 18.224 -83.638 1.00 70.66 853 GLU B C 1
ATOM 6306 O O . GLU B 1 404 ? -5.414 19.299 -83.899 1.00 62.23 853 GLU B O 1
ATOM 6312 N N . VAL B 1 405 ? -5.465 17.243 -82.963 1.00 57.33 854 VAL B N 1
ATOM 6313 C CA . VAL B 1 405 ? -6.808 17.392 -82.412 1.00 56.44 854 VAL B CA 1
ATOM 6314 C C . VAL B 1 405 ? -6.827 18.514 -81.381 1.00 52.29 854 VAL B C 1
ATOM 6315 O O . VAL B 1 405 ? -7.702 19.383 -81.402 1.00 54.10 854 VAL B O 1
ATOM 6319 N N . LEU B 1 406 ? -5.841 18.495 -80.491 1.00 45.25 855 LEU B N 1
ATOM 6320 C CA . LEU B 1 406 ? -5.699 19.524 -79.470 1.00 50.18 855 LEU B CA 1
ATOM 6321 C C . LEU B 1 406 ? -5.420 20.885 -80.103 1.00 61.55 855 LEU B C 1
ATOM 6322 O O . LEU B 1 406 ? -5.926 21.911 -79.645 1.00 58.01 855 LEU B O 1
ATOM 6327 N N . ALA B 1 407 ? -4.610 20.885 -81.157 1.00 59.03 856 ALA B N 1
ATOM 6328 C CA . ALA B 1 407 ? -4.265 22.116 -81.857 1.00 50.07 856 ALA B CA 1
ATOM 6329 C C . ALA B 1 407 ? -5.503 22.737 -82.490 1.00 53.15 856 ALA B C 1
ATOM 6330 O O . ALA B 1 407 ? -5.730 23.943 -82.379 1.00 62.86 856 ALA B O 1
ATOM 6332 N N . ALA B 1 408 ? -6.296 21.911 -83.164 1.00 45.84 857 ALA B N 1
ATOM 6333 C CA . ALA B 1 408 ? -7.543 22.373 -83.760 1.00 39.73 857 ALA B CA 1
ATOM 6334 C C . ALA B 1 408 ? -8.503 22.827 -82.668 1.00 63.57 857 ALA B C 1
ATOM 6335 O O . ALA B 1 408 ? -9.276 23.770 -82.852 1.00 56.30 857 ALA B O 1
ATOM 6337 N N . LEU B 1 409 ? -8.434 22.148 -81.527 1.00 56.99 858 LEU B N 1
ATOM 6338 C CA . LEU B 1 409 ? -9.287 22.451 -80.384 1.00 54.51 858 LEU B CA 1
ATOM 6339 C C . LEU B 1 409 ? -9.036 23.858 -79.867 1.00 56.76 858 LEU B C 1
ATOM 6340 O O . LEU B 1 409 ? -9.966 24.656 -79.727 1.00 45.18 858 LEU B O 1
ATOM 6345 N N . ASN B 1 410 ? -7.769 24.156 -79.600 1.00 53.87 859 ASN B N 1
ATOM 6346 C CA . ASN B 1 410 ? -7.369 25.481 -79.146 1.00 49.06 859 ASN B CA 1
ATOM 6347 C C . ASN B 1 410 ? -7.709 26.559 -80.170 1.00 58.69 859 ASN B C 1
ATOM 6348 O O . ASN B 1 410 ? -8.023 27.692 -79.807 1.00 57.04 859 ASN B O 1
ATOM 6353 N N . GLY B 1 411 ? -7.648 26.200 -81.449 1.00 52.24 860 GLY B N 1
ATOM 6354 C CA . GLY B 1 411 ? -8.063 27.100 -82.508 1.00 38.63 860 GLY B CA 1
ATOM 6355 C C . GLY B 1 411 ? -9.540 27.440 -82.407 1.00 62.46 860 GLY B C 1
ATOM 6356 O O . GLY B 1 411 ? -9.921 28.611 -82.453 1.00 60.38 860 GLY B O 1
ATOM 6357 N N . ALA B 1 412 ? -10.371 26.410 -82.269 1.00 61.65 861 ALA B N 1
ATOM 6358 C CA . ALA B 1 412 ? -11.813 26.590 -82.120 1.00 55.94 861 ALA B CA 1
ATOM 6359 C C . ALA B 1 412 ? -12.136 27.398 -80.868 1.00 53.86 861 ALA B C 1
ATOM 6360 O O . ALA B 1 412 ? -13.092 28.173 -80.844 1.00 53.45 861 ALA B O 1
ATOM 6362 N N . TYR B 1 413 ? -11.331 27.194 -79.828 1.00 50.48 862 TYR B N 1
ATOM 6363 C CA . TYR B 1 413 ? -11.487 27.897 -78.559 1.00 55.09 862 TYR B CA 1
ATOM 6364 C C . TYR B 1 413 ? -11.347 29.412 -78.728 1.00 59.18 862 TYR B C 1
ATOM 6365 O O . TYR B 1 413 ? -12.266 30.165 -78.403 1.00 58.65 862 TYR B O 1
ATOM 6374 N N . ASP B 1 414 ? -10.200 29.851 -79.241 1.00 54.03 863 ASP B N 1
ATOM 6375 C CA . ASP B 1 414 ? -9.937 31.276 -79.434 1.00 53.31 863 ASP B CA 1
ATOM 6376 C C . ASP B 1 414 ? -10.918 31.912 -80.413 1.00 55.82 863 ASP B C 1
ATOM 6377 O O . ASP B 1 414 ? -11.322 33.063 -80.238 1.00 50.32 863 ASP B O 1
ATOM 6382 N N . LYS B 1 415 ? -11.299 31.162 -81.442 1.00 50.50 864 LYS B N 1
ATOM 6383 C CA . LYS B 1 415 ? -12.226 31.675 -82.442 1.00 49.44 864 LYS B CA 1
ATOM 6384 C C . LYS B 1 415 ? -13.591 31.989 -81.828 1.00 55.42 864 LYS B C 1
ATOM 6385 O O . LYS B 1 415 ? -14.136 33.074 -82.034 1.00 52.80 864 LYS B O 1
ATOM 6391 N N . ALA B 1 416 ? -14.130 31.045 -81.062 1.00 52.73 865 ALA B N 1
ATOM 6392 C CA . ALA B 1 416 ? -15.422 31.241 -80.409 1.00 54.15 865 ALA B CA 1
ATOM 6393 C C . ALA B 1 416 ? -15.340 32.374 -79.393 1.00 61.42 865 ALA B C 1
ATOM 6394 O O . ALA B 1 416 ? -16.289 33.143 -79.212 1.00 44.13 865 ALA B O 1
ATOM 6396 N N . LEU B 1 417 ? -14.188 32.470 -78.739 1.00 54.56 866 LEU B N 1
ATOM 6397 C CA . LEU B 1 417 ? -13.933 33.516 -77.761 1.00 50.88 866 LEU B CA 1
ATOM 6398 C C . LEU B 1 417 ? -13.914 34.902 -78.407 1.00 54.45 866 LEU B C 1
ATOM 6399 O O . LEU B 1 417 ? -14.393 35.876 -77.822 1.00 49.05 866 LEU B O 1
ATOM 6404 N N . LEU B 1 418 ? -13.373 34.984 -79.618 1.00 52.01 867 LEU B N 1
ATOM 6405 C CA . LEU B 1 418 ? -13.289 36.253 -80.335 1.00 49.10 867 LEU B CA 1
ATOM 6406 C C . LEU B 1 418 ? -14.663 36.744 -80.782 1.00 57.99 867 LEU B C 1
ATOM 6407 O O . LEU B 1 418 ? -14.908 37.950 -80.835 1.00 63.46 867 LEU B O 1
ATOM 6412 N N . ARG B 1 419 ? -15.560 35.811 -81.095 1.00 53.15 868 ARG B N 1
ATOM 6413 C CA . ARG B 1 419 ? -16.932 36.169 -81.444 1.00 55.56 868 ARG B CA 1
ATOM 6414 C C . ARG B 1 419 ? -17.645 36.792 -80.243 1.00 66.49 868 ARG B C 1
ATOM 6415 O O . ARG B 1 419 ? -18.431 37.728 -80.394 1.00 53.30 868 ARG B O 1
ATOM 6423 N N . LEU B 1 420 ? -17.370 36.267 -79.053 1.00 58.48 869 LEU B N 1
ATOM 6424 C CA . LEU B 1 420 ? -17.921 36.837 -77.829 1.00 54.50 869 LEU B CA 1
ATOM 6425 C C . LEU B 1 420 ? -17.314 38.208 -77.577 1.00 58.53 869 LEU B C 1
ATOM 6426 O O . LEU B 1 420 ? -17.993 39.127 -77.116 1.00 48.84 869 LEU B O 1
ATOM 6431 N N . PHE B 1 421 ? -16.026 38.329 -77.885 1.00 57.60 870 PHE B N 1
ATOM 6432 C CA . PHE B 1 421 ? -15.304 39.589 -77.749 1.00 60.13 870 PHE B CA 1
ATOM 6433 C C . PHE B 1 421 ? -15.866 40.644 -78.696 1.00 64.97 870 PHE B C 1
ATOM 6434 O O . PHE B 1 421 ? -15.996 41.812 -78.329 1.00 54.64 870 PHE B O 1
ATOM 6442 N N . ALA B 1 422 ? -16.191 40.222 -79.915 1.00 49.05 871 ALA B N 1
ATOM 6443 C CA . ALA B 1 422 ? -16.770 41.114 -80.913 1.00 57.76 871 ALA B CA 1
ATOM 6444 C C . ALA B 1 422 ? -18.112 41.666 -80.442 1.00 59.98 871 ALA B C 1
ATOM 6445 O O . ALA B 1 422 ? -18.370 42.866 -80.541 1.00 68.81 871 ALA B O 1
ATOM 6447 N N . SER B 1 423 ? -18.963 40.776 -79.939 1.00 58.94 872 SER B N 1
ATOM 6448 C CA . SER B 1 423 ? -20.275 41.153 -79.421 1.00 61.41 872 SER B CA 1
ATOM 6449 C C . SER B 1 423 ? -20.159 42.135 -78.260 1.00 57.19 872 SER B C 1
ATOM 6450 O O . SER B 1 423 ? -20.930 43.090 -78.160 1.00 53.16 872 SER B O 1
ATOM 6453 N N . ALA B 1 424 ? -19.194 41.885 -77.381 1.00 57.12 873 ALA B N 1
ATOM 6454 C CA . ALA B 1 424 ? -18.970 42.737 -76.220 1.00 69.04 873 ALA B CA 1
ATOM 6455 C C . ALA B 1 424 ? -18.517 44.129 -76.643 1.00 80.24 873 ALA B C 1
ATOM 6456 O O . ALA B 1 424 ? -18.858 45.126 -76.005 1.00 79.21 873 ALA B O 1
ATOM 6458 N N . CYS B 1 425 ? -17.743 44.184 -77.722 1.00 76.26 874 CYS B N 1
ATOM 6459 C CA . CYS B 1 425 ? -17.260 45.448 -78.262 1.00 66.80 874 CYS B CA 1
ATOM 6460 C C . CYS B 1 425 ? -18.384 46.239 -78.917 1.00 71.18 874 CYS B C 1
ATOM 6461 O O . CYS B 1 425 ? -18.435 47.465 -78.810 1.00 80.19 874 CYS B O 1
ATOM 6464 N N . SER B 1 426 ? -19.289 45.529 -79.583 1.00 63.13 875 SER B N 1
ATOM 6465 C CA . SER B 1 426 ? -20.419 46.158 -80.260 1.00 69.35 875 SER B CA 1
ATOM 6466 C C . SER B 1 426 ? -21.364 46.841 -79.278 1.00 75.35 875 SER B C 1
ATOM 6467 O O . SER B 1 426 ? -22.035 47.813 -79.624 1.00 90.69 875 SER B O 1
ATOM 6470 N N . ASP B 1 427 ? -21.410 46.335 -78.052 1.00 65.08 876 ASP B N 1
ATOM 6471 C CA . ASP B 1 427 ? -22.296 46.892 -77.038 1.00 76.26 876 ASP B CA 1
ATOM 6472 C C . ASP B 1 427 ? -21.546 47.849 -76.122 1.00 72.31 876 ASP B C 1
ATOM 6473 O O . ASP B 1 427 ? -22.033 48.199 -75.046 1.00 75.89 876 ASP B O 1
ATOM 6478 N N . GLN B 1 428 ? -20.363 48.268 -76.566 1.00 68.82 877 GLN B N 1
ATOM 6479 C CA . GLN B 1 428 ? -19.536 49.235 -75.843 1.00 85.80 877 GLN B CA 1
ATOM 6480 C C . GLN B 1 428 ? -19.156 48.752 -74.445 1.00 75.96 877 GLN B C 1
ATOM 6481 O O . GLN B 1 428 ? -18.815 49.555 -73.577 1.00 82.45 877 GLN B O 1
ATOM 6487 N N . ASN B 1 429 ? -19.212 47.441 -74.232 1.00 72.67 878 ASN B N 1
ATOM 6488 C CA . ASN B 1 429 ? -18.898 46.862 -72.931 1.00 69.67 878 ASN B CA 1
ATOM 6489 C C . ASN B 1 429 ? -17.413 46.530 -72.817 1.00 59.15 878 ASN B C 1
ATOM 6490 O O . ASN B 1 429 ? -17.014 45.371 -72.928 1.00 66.86 878 ASN B O 1
ATOM 6495 N N . VAL B 1 430 ? -16.605 47.562 -72.597 1.00 55.35 879 VAL B N 1
ATOM 6496 C CA . VAL B 1 430 ? -15.151 47.430 -72.559 1.00 69.70 879 VAL B CA 1
ATOM 6497 C C . VAL B 1 430 ? -14.691 46.481 -71.452 1.00 59.40 879 VAL B C 1
ATOM 6498 O O . VAL B 1 430 ? -13.751 45.705 -71.636 1.00 61.90 879 VAL B O 1
ATOM 6502 N N . GLU B 1 431 ? -15.371 46.532 -70.312 1.00 56.37 880 GLU B N 1
ATOM 6503 C CA . GLU B 1 431 ? -14.998 45.707 -69.169 1.00 54.26 880 GLU B CA 1
ATOM 6504 C C . GLU B 1 431 ? -15.153 44.221 -69.463 1.00 64.96 880 GLU B C 1
ATOM 6505 O O . GLU B 1 431 ? -14.244 43.430 -69.196 1.00 53.61 880 GLU B O 1
ATOM 6511 N N . LYS B 1 432 ? -16.308 43.848 -70.007 1.00 52.37 881 LYS B N 1
ATOM 6512 C CA . LYS B 1 432 ? -16.584 42.454 -70.331 1.00 51.44 881 LYS B CA 1
ATOM 6513 C C . LYS B 1 432 ? -15.669 41.968 -71.452 1.00 55.31 881 LYS B C 1
ATOM 6514 O O . LYS B 1 432 ? -15.257 40.805 -71.473 1.00 54.65 881 LYS B O 1
ATOM 6520 N N . ALA B 1 433 ? -15.354 42.865 -72.381 1.00 54.90 882 ALA B N 1
ATOM 6521 C CA . ALA B 1 433 ? -14.479 42.533 -73.498 1.00 56.22 882 ALA B CA 1
ATOM 6522 C C . ALA B 1 433 ? -13.070 42.225 -73.007 1.00 57.62 882 ALA B C 1
ATOM 6523 O O . ALA B 1 433 ? -12.426 41.286 -73.481 1.00 51.44 882 ALA B O 1
ATOM 6525 N N . LEU B 1 434 ? -12.599 43.014 -72.046 1.00 49.89 883 LEU B N 1
ATOM 6526 C CA . LEU B 1 434 ? -11.261 42.823 -71.502 1.00 55.62 883 LEU B CA 1
ATOM 6527 C C . LEU B 1 434 ? -11.159 41.488 -70.770 1.00 50.12 883 LEU B C 1
ATOM 6528 O O . LEU B 1 434 ? -10.137 40.803 -70.852 1.00 53.04 883 LEU B O 1
ATOM 6533 N N . SER B 1 435 ? -12.223 41.121 -70.061 1.00 50.86 884 SER B N 1
ATOM 6534 C CA . SER B 1 435 ? -12.259 39.851 -69.342 1.00 44.64 884 SER B CA 1
ATOM 6535 C C . SER B 1 435 ? -12.196 38.691 -70.324 1.00 54.48 884 SER B C 1
ATOM 6536 O O . SER B 1 435 ? -11.517 37.692 -70.079 1.00 44.21 884 SER B O 1
ATOM 6539 N N . LEU B 1 436 ? -12.904 38.840 -71.441 1.00 47.50 885 LEU B N 1
ATOM 6540 C CA . LEU B 1 436 ? -12.898 37.840 -72.501 1.00 43.26 885 LEU B CA 1
ATOM 6541 C C . LEU B 1 436 ? -11.521 37.720 -73.137 1.00 50.32 885 LEU B C 1
ATOM 6542 O O . LEU B 1 436 ? -11.075 36.621 -73.472 1.00 56.01 885 LEU B O 1
ATOM 6547 N N . ALA B 1 437 ? -10.852 38.857 -73.300 1.00 53.03 886 ALA B N 1
ATOM 6548 C CA . ALA B 1 437 ? -9.537 38.885 -73.928 1.00 58.79 886 ALA B CA 1
ATOM 6549 C C . ALA B 1 437 ? -8.507 38.135 -73.091 1.00 59.17 886 ALA B C 1
ATOM 6550 O O . ALA B 1 437 ? -7.628 37.463 -73.632 1.00 54.25 886 ALA B O 1
ATOM 6552 N N . HIS B 1 438 ? -8.633 38.241 -71.771 1.00 50.34 887 HIS B N 1
ATOM 6553 C CA . HIS B 1 438 ? -7.717 37.576 -70.851 1.00 47.60 887 HIS B CA 1
ATOM 6554 C C . HIS B 1 438 ? -7.757 36.058 -70.993 1.00 52.18 887 HIS B C 1
ATOM 6555 O O . HIS B 1 438 ? -6.788 35.373 -70.667 1.00 60.34 887 HIS B O 1
ATOM 6562 N N . GLU B 1 439 ? -8.881 35.539 -71.479 1.00 52.74 888 GLU B N 1
ATOM 6563 C CA . GLU B 1 439 ? -9.069 34.098 -71.601 1.00 55.44 888 GLU B CA 1
ATOM 6564 C C . GLU B 1 439 ? -8.524 33.543 -72.913 1.00 52.62 888 GLU B C 1
ATOM 6565 O O . GLU B 1 439 ? -8.549 32.333 -73.135 1.00 62.19 888 GLU B O 1
ATOM 6571 N N . LEU B 1 440 ? -8.026 34.423 -73.777 1.00 57.31 889 LEU B N 1
ATOM 6572 C CA . LEU B 1 440 ? -7.468 33.999 -75.059 1.00 62.58 889 LEU B CA 1
ATOM 6573 C C . LEU B 1 440 ? -6.164 33.228 -74.856 1.00 62.86 889 LEU B C 1
ATOM 6574 O O . LEU B 1 440 ? -5.425 33.487 -73.906 1.00 68.55 889 LEU B O 1
ATOM 6579 N N . LYS B 1 441 ? -5.883 32.285 -75.751 1.00 63.32 890 LYS B N 1
ATOM 6580 C CA . LYS B 1 441 ? -4.706 31.430 -75.612 1.00 57.89 890 LYS B CA 1
ATOM 6581 C C . LYS B 1 441 ? -3.529 31.900 -76.461 1.00 73.86 890 LYS B C 1
ATOM 6582 O O . LYS B 1 441 ? -2.472 32.254 -75.937 1.00 76.56 890 LYS B O 1
ATOM 6588 N N . GLN B 1 442 ? -3.724 31.905 -77.776 1.00 68.77 891 GLN B N 1
ATOM 6589 C CA . GLN B 1 442 ? -2.659 32.238 -78.713 1.00 66.85 891 GLN B CA 1
ATOM 6590 C C . GLN B 1 442 ? -2.379 33.734 -78.731 1.00 75.82 891 GLN B C 1
ATOM 6591 O O . GLN B 1 442 ? -3.299 34.548 -78.650 1.00 82.39 891 GLN B O 1
ATOM 6597 N N . ASP B 1 443 ? -1.103 34.093 -78.827 1.00 87.67 892 ASP B N 1
ATOM 6598 C CA . ASP B 1 443 ? -0.718 35.493 -78.968 1.00 90.94 892 ASP B CA 1
ATOM 6599 C C . ASP B 1 443 ? -1.271 36.084 -80.263 1.00 65.93 892 ASP B C 1
ATOM 6600 O O . ASP B 1 443 ? -1.544 37.282 -80.339 1.00 72.32 892 ASP B O 1
ATOM 6605 N N . ARG B 1 444 ? -1.450 35.238 -81.272 1.00 63.63 893 ARG B N 1
ATOM 6606 C CA . ARG B 1 444 ? -2.008 35.681 -82.544 1.00 70.56 893 ARG B CA 1
ATOM 6607 C C . ARG B 1 444 ? -3.495 36.016 -82.390 1.00 71.06 893 ARG B C 1
ATOM 6608 O O . ARG B 1 444 ? -4.068 36.747 -83.199 1.00 62.41 893 ARG B O 1
ATOM 6616 N N . ALA B 1 445 ? -4.114 35.472 -81.347 1.00 75.06 894 ALA B N 1
ATOM 6617 C CA . ALA B 1 445 ? -5.517 35.750 -81.058 1.00 74.53 894 ALA B CA 1
ATOM 6618 C C . ALA B 1 445 ? -5.649 37.099 -80.359 1.00 64.67 894 ALA B C 1
ATOM 6619 O O . ALA B 1 445 ? -6.628 37.822 -80.559 1.00 48.10 894 ALA B O 1
ATOM 6621 N N . LEU B 1 446 ? -4.658 37.428 -79.534 1.00 56.47 895 LEU B N 1
ATOM 6622 C CA . LEU B 1 446 ? -4.589 38.744 -78.909 1.00 61.04 895 LEU B CA 1
ATOM 6623 C C . LEU B 1 446 ? -4.508 39.821 -79.980 1.00 61.49 895 LEU B C 1
ATOM 6624 O O . LEU B 1 446 ? -5.117 40.884 -79.852 1.00 65.68 895 LEU B O 1
ATOM 6629 N N . THR B 1 447 ? -3.756 39.531 -81.037 1.00 64.89 896 THR B N 1
ATOM 6630 C CA . THR B 1 447 ? -3.630 40.432 -82.176 1.00 61.54 896 THR B CA 1
ATOM 6631 C C . THR B 1 447 ? -4.989 40.692 -82.813 1.00 55.58 896 THR B C 1
ATOM 6632 O O . THR B 1 447 ? -5.360 41.842 -83.061 1.00 66.77 896 THR B O 1
ATOM 6636 N N . ALA B 1 448 ? -5.730 39.616 -83.065 1.00 53.60 897 ALA B N 1
ATOM 6637 C CA . ALA B 1 448 ? -7.055 39.714 -83.670 1.00 53.21 897 ALA B CA 1
ATOM 6638 C C . ALA B 1 448 ? -7.998 40.563 -82.824 1.00 63.06 897 ALA B C 1
ATOM 6639 O O . ALA B 1 448 ? -8.825 41.303 -83.356 1.00 54.46 897 ALA B O 1
ATOM 6641 N N . ALA B 1 449 ? -7.861 40.462 -81.505 1.00 67.40 898 ALA B N 1
ATOM 6642 C CA . ALA B 1 449 ? -8.686 41.240 -80.588 1.00 62.81 898 ALA B CA 1
ATOM 6643 C C . ALA B 1 449 ? -8.371 42.727 -80.694 1.00 74.33 898 ALA B C 1
ATOM 6644 O O . ALA B 1 449 ? -9.274 43.565 -80.640 1.00 59.40 898 ALA B O 1
ATOM 6646 N N . VAL B 1 450 ? -7.087 43.048 -80.834 1.00 65.71 899 VAL B N 1
ATOM 6647 C CA . VAL B 1 450 ? -6.659 44.433 -81.000 1.00 59.70 899 VAL B CA 1
ATOM 6648 C C . VAL B 1 450 ? -7.271 45.030 -82.264 1.00 61.75 899 VAL B C 1
ATOM 6649 O O . VAL B 1 450 ? -7.829 46.127 -82.234 1.00 68.02 899 VAL B O 1
ATOM 6653 N N . LYS B 1 451 ? -7.187 44.290 -83.366 1.00 52.52 900 LYS B N 1
ATOM 6654 C CA . LYS B 1 451 ? -7.738 44.748 -84.636 1.00 63.32 900 LYS B CA 1
ATOM 6655 C C . LYS B 1 451 ? -9.246 44.960 -84.542 1.00 61.64 900 LYS B C 1
ATOM 6656 O O . LYS B 1 451 ? -9.785 45.898 -85.127 1.00 84.22 900 LYS B O 1
ATOM 6662 N N . ILE B 1 452 ? -9.922 44.086 -83.804 1.00 72.77 901 ILE B N 1
ATOM 6663 C CA . ILE B 1 452 ? -11.357 44.227 -83.583 1.00 80.31 901 ILE B CA 1
ATOM 6664 C C . ILE B 1 452 ? -11.637 45.467 -82.739 1.00 61.63 901 ILE B C 1
ATOM 6665 O O . ILE B 1 452 ? -12.584 46.211 -82.998 1.00 61.76 901 ILE B O 1
ATOM 6670 N N . SER B 1 453 ? -10.792 45.692 -81.737 1.00 60.05 902 SER B N 1
ATOM 6671 C CA . SER B 1 453 ? -10.925 46.854 -80.867 1.00 65.57 902 SER B CA 1
ATOM 6672 C C . SER B 1 453 ? -10.667 48.151 -81.626 1.00 73.58 902 SER B C 1
ATOM 6673 O O . SER B 1 453 ? -11.342 49.156 -81.398 1.00 59.63 902 SER B O 1
ATOM 6676 N N . GLU B 1 454 ? -9.692 48.119 -82.532 1.00 68.45 903 GLU B N 1
ATOM 6677 C CA . GLU B 1 454 ? -9.347 49.291 -83.330 1.00 74.03 903 GLU B CA 1
ATOM 6678 C C . GLU B 1 454 ? -10.514 49.725 -84.206 1.00 71.77 903 GLU B C 1
ATOM 6679 O O . GLU B 1 454 ? -10.882 50.900 -84.216 1.00 79.96 903 GLU B O 1
ATOM 6685 N N . ARG B 1 455 ? -11.099 48.774 -84.927 1.00 58.77 904 ARG B N 1
ATOM 6686 C CA . ARG B 1 455 ? -12.250 49.062 -85.775 1.00 65.04 904 ARG B CA 1
ATOM 6687 C C . ARG B 1 455 ? -13.430 49.557 -84.948 1.00 74.88 904 ARG B C 1
ATOM 6688 O O . ARG B 1 455 ? -14.179 50.434 -85.378 1.00 87.06 904 ARG B O 1
ATOM 6696 N N . ALA B 1 456 ? -13.581 49.006 -83.749 1.00 71.64 905 ALA B N 1
ATOM 6697 C CA . ALA B 1 456 ? -14.662 49.411 -82.861 1.00 72.42 905 ALA B CA 1
ATOM 6698 C C . ALA B 1 456 ? -14.359 50.765 -82.223 1.00 80.96 905 ALA B C 1
ATOM 6699 O O . ALA B 1 456 ? -15.202 51.336 -81.529 1.00 68.96 905 ALA B O 1
ATOM 6701 N N . GLU B 1 457 ? -13.150 51.264 -82.475 1.00 86.04 906 GLU B N 1
ATOM 6702 C CA . GLU B 1 457 ? -12.682 52.551 -81.961 1.00 86.69 906 GLU B CA 1
ATOM 6703 C C . GLU B 1 457 ? -12.731 52.611 -80.437 1.00 77.59 906 GLU B C 1
ATOM 6704 O O . GLU B 1 457 ? -13.407 53.458 -79.853 1.00 84.91 906 GLU B O 1
ATOM 6710 N N . LEU B 1 458 ? -12.007 51.689 -79.810 1.00 89.08 907 LEU B N 1
ATOM 6711 C CA . LEU B 1 458 ? -11.901 51.616 -78.358 1.00 83.62 907 LEU B CA 1
ATOM 6712 C C . LEU B 1 458 ? -10.423 51.595 -77.970 1.00 89.61 907 LEU B C 1
ATOM 6713 O O . LEU B 1 458 ? -9.869 50.536 -77.672 1.00 69.38 907 LEU B O 1
ATOM 6718 N N . PRO B 1 459 ? -9.779 52.772 -77.985 1.00 84.33 908 PRO B N 1
ATOM 6719 C CA . PRO B 1 459 ? -8.326 52.902 -77.811 1.00 83.49 908 PRO B CA 1
ATOM 6720 C C . PRO B 1 459 ? -7.820 52.458 -76.439 1.00 78.70 908 PRO B C 1
ATOM 6721 O O . PRO B 1 459 ? -6.704 51.945 -76.345 1.00 76.70 908 PRO B O 1
ATOM 6725 N N . SER B 1 460 ? -8.623 52.652 -75.397 1.00 84.40 909 SER B N 1
ATOM 6726 C CA . SER B 1 460 ? -8.227 52.254 -74.049 1.00 88.24 909 SER B CA 1
ATOM 6727 C C . SER B 1 460 ? -8.157 50.736 -73.948 1.00 90.73 909 SER B C 1
ATOM 6728 O O . SER B 1 460 ? -7.305 50.181 -73.251 1.00 68.11 909 SER B O 1
ATOM 6731 N N . LEU B 1 461 ? -9.059 50.073 -74.664 1.00 80.14 910 LEU B N 1
ATOM 6732 C CA . LEU B 1 461 ? -9.097 48.620 -74.709 1.00 59.96 910 LEU B CA 1
ATOM 6733 C C . LEU B 1 461 ? -7.855 48.068 -75.405 1.00 64.79 910 LEU B C 1
ATOM 6734 O O . LEU B 1 461 ? -7.248 47.107 -74.932 1.00 59.05 910 LEU B O 1
ATOM 6739 N N . VAL B 1 462 ? -7.480 48.689 -76.521 1.00 73.50 911 VAL B N 1
ATOM 6740 C CA . VAL B 1 462 ? -6.297 48.286 -77.282 1.00 68.16 911 VAL B CA 1
ATOM 6741 C C . VAL B 1 462 ? -5.032 48.291 -76.427 1.00 65.57 911 VAL B C 1
ATOM 6742 O O . VAL B 1 462 ? -4.250 47.338 -76.454 1.00 67.68 911 VAL B O 1
ATOM 6746 N N . LYS B 1 463 ? -4.833 49.367 -75.672 1.00 60.83 912 LYS B N 1
ATOM 6747 C CA . LYS B 1 463 ? -3.668 49.483 -74.803 1.00 67.13 912 LYS B CA 1
ATOM 6748 C C . LYS B 1 463 ? -3.674 48.387 -73.742 1.00 73.83 912 LYS B C 1
ATOM 6749 O O . LYS B 1 463 ? -2.631 47.819 -73.415 1.00 62.69 912 LYS B O 1
ATOM 6755 N N . LYS B 1 464 ? -4.859 48.089 -73.218 1.00 71.86 913 LYS B N 1
ATOM 6756 C CA . LYS B 1 464 ? -5.004 47.096 -72.159 1.00 68.87 913 LYS B CA 1
ATOM 6757 C C . LYS B 1 464 ? -4.741 45.684 -72.676 1.00 59.10 913 LYS B C 1
ATOM 6758 O O . LYS B 1 464 ? -4.175 44.851 -71.968 1.00 56.16 913 LYS B O 1
ATOM 6764 N N . ILE B 1 465 ? -5.135 45.423 -73.917 1.00 56.36 914 ILE B N 1
ATOM 6765 C CA . ILE B 1 465 ? -4.877 44.129 -74.536 1.00 54.61 914 ILE B CA 1
ATOM 6766 C C . ILE B 1 465 ? -3.388 43.963 -74.834 1.00 64.82 914 ILE B C 1
ATOM 6767 O O . ILE B 1 465 ? -2.820 42.892 -74.618 1.00 62.94 914 ILE B O 1
ATOM 6772 N N . ASN B 1 466 ? -2.754 45.027 -75.317 1.00 60.91 915 ASN B N 1
ATOM 6773 C CA . ASN B 1 466 ? -1.314 45.005 -75.557 1.00 63.87 915 ASN B CA 1
ATOM 6774 C C . ASN B 1 466 ? -0.526 44.836 -74.260 1.00 64.30 915 ASN B C 1
ATOM 6775 O O . ASN B 1 466 ? 0.584 44.305 -74.265 1.00 60.58 915 ASN B O 1
ATOM 6780 N N . ASN B 1 467 ? -1.110 45.275 -73.149 1.00 66.84 916 ASN B N 1
ATOM 6781 C CA . ASN B 1 467 ? -0.522 45.023 -71.839 1.00 62.35 916 ASN B CA 1
ATOM 6782 C C . ASN B 1 467 ? -0.494 43.530 -71.537 1.00 74.26 916 ASN B C 1
ATOM 6783 O O . ASN B 1 467 ? 0.455 43.030 -70.932 1.00 67.91 916 ASN B O 1
ATOM 6788 N N . ILE B 1 468 ? -1.535 42.821 -71.969 1.00 66.51 917 ILE B N 1
ATOM 6789 C CA . ILE B 1 468 ? -1.600 41.375 -71.795 1.00 63.11 917 ILE B CA 1
ATOM 6790 C C . ILE B 1 468 ? -0.464 40.714 -72.567 1.00 65.99 917 ILE B C 1
ATOM 6791 O O . ILE B 1 468 ? 0.199 39.808 -72.063 1.00 62.22 917 ILE B O 1
ATOM 6796 N N . ARG B 1 469 ? -0.238 41.188 -73.788 1.00 65.52 918 ARG B N 1
ATOM 6797 C CA . ARG B 1 469 ? 0.838 40.673 -74.623 1.00 64.69 918 ARG B CA 1
ATOM 6798 C C . ARG B 1 469 ? 2.194 40.868 -73.945 1.00 66.35 918 ARG B C 1
ATOM 6799 O O . ARG B 1 469 ? 3.026 39.961 -73.929 1.00 59.10 918 ARG B O 1
ATOM 6807 N N . GLU B 1 470 ? 2.403 42.054 -73.381 1.00 63.49 919 GLU B N 1
ATOM 6808 C CA . GLU B 1 470 ? 3.653 42.371 -72.698 1.00 75.58 919 GLU B CA 1
ATOM 6809 C C . GLU B 1 470 ? 3.811 41.587 -71.397 1.00 75.93 919 GLU B C 1
ATOM 6810 O O . GLU B 1 470 ? 4.905 41.122 -71.072 1.00 73.66 919 GLU B O 1
ATOM 6816 N N . ALA B 1 471 ? 2.710 41.442 -70.663 1.00 74.35 920 ALA B N 1
ATOM 6817 C CA . ALA B 1 471 ? 2.710 40.726 -69.390 1.00 70.01 920 ALA B CA 1
ATOM 6818 C C . ALA B 1 471 ? 3.045 39.250 -69.576 1.00 74.18 920 ALA B C 1
ATOM 6819 O O . ALA B 1 471 ? 3.699 38.637 -68.730 1.00 83.23 920 ALA B O 1
ATOM 6821 N N . ARG B 1 472 ? 2.601 38.687 -70.693 1.00 71.26 921 ARG B N 1
ATOM 6822 C CA . ARG B 1 472 ? 2.868 37.288 -70.997 1.00 71.91 921 ARG B CA 1
ATOM 6823 C C . ARG B 1 472 ? 4.311 37.107 -71.450 1.00 79.54 921 ARG B C 1
ATOM 6824 O O . ARG B 1 472 ? 4.946 36.103 -71.130 1.00 92.36 921 ARG B O 1
ATOM 6832 N N . TYR B 1 473 ? 4.825 38.084 -72.192 1.00 89.49 922 TYR B N 1
ATOM 6833 C CA . TYR B 1 473 ? 6.226 38.078 -72.600 1.00 87.28 922 TYR B CA 1
ATOM 6834 C C . TYR B 1 473 ? 7.166 38.127 -71.397 1.00 86.40 922 TYR B C 1
ATOM 6835 O O . TYR B 1 473 ? 8.249 37.544 -71.428 1.00 89.53 922 TYR B O 1
ATOM 6844 N N . GLU B 1 474 ? 6.756 38.830 -70.345 1.00 74.03 923 GLU B N 1
ATOM 6845 C CA . GLU B 1 474 ? 7.569 38.921 -69.135 1.00 82.94 923 GLU B CA 1
ATOM 6846 C C . GLU B 1 474 ? 7.597 37.611 -68.352 1.00 106.73 923 GLU B C 1
ATOM 6847 O O . GLU B 1 474 ? 8.652 37.177 -67.885 1.00 98.85 923 GLU B O 1
ATOM 6853 N N . GLN B 1 475 ? 6.431 36.988 -68.210 1.00 112.63 924 GLN B N 1
ATOM 6854 C CA . GLN B 1 475 ? 6.318 35.700 -67.532 1.00 108.96 924 GLN B CA 1
ATOM 6855 C C . GLN B 1 475 ? 6.963 34.564 -68.325 1.00 103.91 924 GLN B C 1
ATOM 6856 O O . GLN B 1 475 ? 7.358 33.547 -67.755 1.00 111.25 924 GLN B O 1
ATOM 6862 N N . GLN B 1 476 ? 7.066 34.745 -69.638 1.00 93.38 925 GLN B N 1
ATOM 6863 C CA . GLN B 1 476 ? 7.640 33.730 -70.514 1.00 85.11 925 GLN B CA 1
ATOM 6864 C C . GLN B 1 476 ? 9.152 33.610 -70.340 1.00 104.31 925 GLN B C 1
ATOM 6865 O O . GLN B 1 476 ? 9.752 32.601 -70.713 1.00 95.29 925 GLN B O 1
ATOM 6871 N N . LEU B 1 477 ? 9.764 34.646 -69.774 1.00 118.95 926 LEU B N 1
ATOM 6872 C CA . LEU B 1 477 ? 11.211 34.678 -69.591 1.00 121.11 926 LEU B CA 1
ATOM 6873 C C . LEU B 1 477 ? 11.629 34.243 -68.188 1.00 127.80 926 LEU B C 1
ATOM 6874 O O . LEU B 1 477 ? 12.811 34.283 -67.844 1.00 122.15 926 LEU B O 1
ATOM 6879 N N . LYS B 1 478 ? 10.655 33.827 -67.385 1.00 137.71 927 LYS B N 1
ATOM 6880 C CA . LYS B 1 478 ? 10.921 33.405 -66.013 1.00 147.86 927 LYS B CA 1
ATOM 6881 C C . LYS B 1 478 ? 10.730 31.900 -65.841 1.00 145.10 927 LYS B C 1
ATOM 6882 O O . LYS B 1 478 ? 11.606 31.203 -65.327 1.00 137.33 927 LYS B O 1
ATOM 6889 N N . PHE C 1 25 ? -36.401 8.549 -30.659 1.00 83.04 474 PHE C N 1
ATOM 6890 C CA . PHE C 1 25 ? -35.206 7.898 -30.131 1.00 119.24 474 PHE C CA 1
ATOM 6891 C C . PHE C 1 25 ? -34.689 8.597 -28.875 1.00 127.67 474 PHE C C 1
ATOM 6892 O O . PHE C 1 25 ? -34.678 9.827 -28.794 1.00 113.86 474 PHE C O 1
ATOM 6900 N N . ARG C 1 26 ? -34.249 7.802 -27.905 1.00 121.05 475 ARG C N 1
ATOM 6901 C CA . ARG C 1 26 ? -33.821 8.327 -26.614 1.00 107.84 475 ARG C CA 1
ATOM 6902 C C . ARG C 1 26 ? -32.306 8.261 -26.437 1.00 100.30 475 ARG C C 1
ATOM 6903 O O . ARG C 1 26 ? -31.681 7.242 -26.730 1.00 85.41 475 ARG C O 1
ATOM 6911 N N . TYR C 1 27 ? -31.725 9.357 -25.957 1.00 94.65 476 TYR C N 1
ATOM 6912 C CA . TYR C 1 27 ? -30.299 9.405 -25.654 1.00 64.91 476 TYR C CA 1
ATOM 6913 C C . TYR C 1 27 ? -30.049 9.065 -24.193 1.00 65.74 476 TYR C C 1
ATOM 6914 O O . TYR C 1 27 ? -30.134 9.932 -23.324 1.00 81.98 476 TYR C O 1
ATOM 6923 N N . MET C 1 28 ? -29.738 7.801 -23.927 1.00 68.08 477 MET C N 1
ATOM 6924 C CA . MET C 1 28 ? -29.473 7.354 -22.565 1.00 69.79 477 MET C CA 1
ATOM 6925 C C . MET C 1 28 ? -28.015 7.577 -22.175 1.00 59.69 477 MET C C 1
ATOM 6926 O O . MET C 1 28 ? -27.120 7.464 -23.013 1.00 70.70 477 MET C O 1
ATOM 6931 N N . PRO C 1 29 ? -27.776 7.907 -20.897 1.00 51.92 478 PRO C N 1
ATOM 6932 C CA . PRO C 1 29 ? -26.412 8.053 -20.377 1.00 50.83 478 PRO C CA 1
ATOM 6933 C C . PRO C 1 29 ? -25.632 6.743 -20.472 1.00 43.01 478 PRO C C 1
ATOM 6934 O O . PRO C 1 29 ? -26.086 5.714 -19.969 1.00 58.18 478 PRO C O 1
ATOM 6938 N N . PHE C 1 30 ? -24.473 6.789 -21.121 1.00 42.91 479 PHE C N 1
ATOM 6939 C CA . PHE C 1 30 ? -23.687 5.589 -21.379 1.00 42.21 479 PHE C CA 1
ATOM 6940 C C . PHE C 1 30 ? -22.382 5.538 -20.593 1.00 45.03 479 PHE C C 1
ATOM 6941 O O . PHE C 1 30 ? -21.688 6.542 -20.447 1.00 44.92 479 PHE C O 1
ATOM 6949 N N . SER C 1 31 ? -22.046 4.347 -20.112 1.00 38.55 480 SER C N 1
ATOM 6950 C CA . SER C 1 31 ? -20.732 4.089 -19.542 1.00 31.92 480 SER C CA 1
ATOM 6951 C C . SER C 1 31 ? -20.318 2.659 -19.871 1.00 38.32 480 SER C C 1
ATOM 6952 O O . SER C 1 31 ? -21.169 1.769 -19.946 1.00 38.79 480 SER C O 1
ATOM 6955 N N . PRO C 1 32 ? -19.011 2.439 -20.089 1.00 42.45 481 PRO C N 1
ATOM 6956 C CA . PRO C 1 32 ? -18.485 1.117 -20.452 1.00 36.32 481 PRO C CA 1
ATOM 6957 C C . PRO C 1 32 ? -18.866 0.029 -19.453 1.00 45.85 481 PRO C C 1
ATOM 6958 O O . PRO C 1 32 ? -18.588 0.158 -18.259 1.00 43.24 481 PRO C O 1
ATOM 6962 N N . ALA C 1 33 ? -19.511 -1.020 -19.955 1.00 44.35 482 ALA C N 1
ATOM 6963 C CA . ALA C 1 33 ? -19.887 -2.178 -19.151 1.00 42.53 482 ALA C CA 1
ATOM 6964 C C . ALA C 1 33 ? -20.762 -1.803 -17.952 1.00 50.59 482 ALA C C 1
ATOM 6965 O O . ALA C 1 33 ? -20.702 -2.444 -16.904 1.00 45.20 482 ALA C O 1
ATOM 6967 N N . GLY C 1 34 ? -21.576 -0.766 -18.114 1.00 37.28 483 GLY C N 1
ATOM 6968 C CA . GLY C 1 34 ? -22.503 -0.364 -17.073 1.00 38.90 483 GLY C CA 1
ATOM 6969 C C . GLY C 1 34 ? -23.738 -1.244 -17.044 1.00 44.37 483 GLY C C 1
ATOM 6970 O O . GLY C 1 34 ? -24.125 -1.818 -18.063 1.00 67.19 483 GLY C O 1
ATOM 6971 N N . THR C 1 35 ? -24.357 -1.352 -15.873 1.00 48.40 484 THR C N 1
ATOM 6972 C CA . THR C 1 35 ? -25.536 -2.196 -15.695 1.00 58.10 484 THR C CA 1
ATOM 6973 C C . THR C 1 35 ? -26.717 -1.372 -15.192 1.00 56.37 484 THR C C 1
ATOM 6974 O O . THR C 1 35 ? -26.520 -0.346 -14.543 1.00 50.73 484 THR C O 1
ATOM 6978 N N . PRO C 1 36 ? -27.950 -1.814 -15.497 1.00 58.66 485 PRO C N 1
ATOM 6979 C CA . PRO C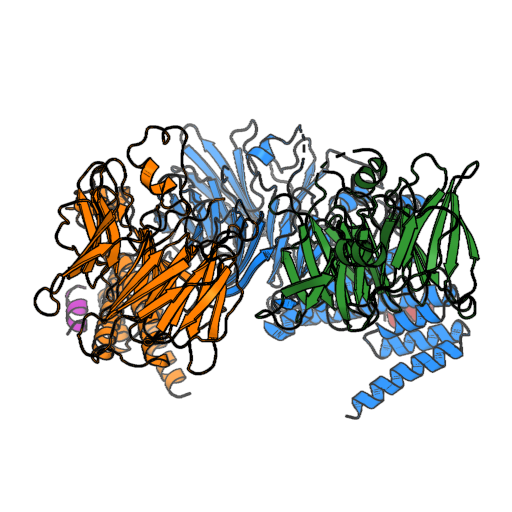 1 36 ? -29.149 -1.118 -15.014 1.00 54.91 485 PRO C CA 1
ATOM 6980 C C . PRO C 1 36 ? -29.507 -1.484 -13.576 1.00 58.20 485 PRO C C 1
ATOM 6981 O O . PRO C 1 36 ? -29.028 -2.494 -13.060 1.00 56.56 485 PRO C O 1
ATOM 6985 N N . PHE C 1 37 ? -30.341 -0.663 -12.942 1.00 60.39 486 PHE C N 1
ATOM 6986 C CA . PHE C 1 37 ? -30.809 -0.934 -11.586 1.00 59.35 486 PHE C CA 1
ATOM 6987 C C . PHE C 1 37 ? -31.648 -2.203 -11.536 1.00 62.98 486 PHE C C 1
ATOM 6988 O O . PHE C 1 37 ? -31.529 -3.002 -10.607 1.00 59.32 486 PHE C O 1
ATOM 6996 N N . GLY C 1 38 ? -32.495 -2.384 -12.544 1.00 76.01 487 GLY C N 1
ATOM 6997 C CA . GLY C 1 38 ? -33.428 -3.494 -12.560 1.00 74.51 487 GLY C CA 1
ATOM 6998 C C . GLY C 1 38 ? -34.478 -3.303 -11.485 1.00 82.89 487 GLY C C 1
ATOM 6999 O O . GLY C 1 38 ? -35.058 -2.223 -11.358 1.00 68.16 487 GLY C O 1
ATOM 7000 N N . PHE C 1 39 ? -34.720 -4.348 -10.702 1.00 83.38 488 PHE C N 1
ATOM 7001 C CA . PHE C 1 39 ? -35.663 -4.258 -9.594 1.00 85.30 488 PHE C CA 1
ATOM 7002 C C . PHE C 1 39 ? -34.934 -3.906 -8.304 1.00 77.32 488 PHE C C 1
ATOM 7003 O O . PHE C 1 39 ? -35.558 -3.613 -7.284 1.00 85.52 488 PHE C O 1
ATOM 7011 N N . THR C 1 40 ? -33.606 -3.928 -8.362 1.00 73.65 489 THR C N 1
ATOM 7012 C CA . THR C 1 40 ? -32.778 -3.694 -7.186 1.00 63.52 489 THR C CA 1
ATOM 7013 C C . THR C 1 40 ? -32.500 -2.208 -6.982 1.00 52.02 489 THR C C 1
ATOM 7014 O O . THR C 1 40 ? -32.935 -1.373 -7.774 1.00 68.61 489 THR C O 1
ATOM 7018 N N . ASP C 1 41 ? -31.775 -1.888 -5.914 1.00 59.10 490 ASP C N 1
ATOM 7019 C CA . ASP C 1 41 ? -31.434 -0.504 -5.596 1.00 65.64 490 ASP C CA 1
ATOM 7020 C C . ASP C 1 41 ? -29.959 -0.215 -5.856 1.00 58.66 490 ASP C C 1
ATOM 7021 O O . ASP C 1 41 ? -29.420 0.792 -5.393 1.00 62.28 490 ASP C O 1
ATOM 7026 N N . ARG C 1 42 ? -29.307 -1.103 -6.597 1.00 49.68 491 ARG C N 1
ATOM 7027 C CA . ARG C 1 42 ? -27.890 -0.938 -6.889 1.00 55.04 491 ARG C CA 1
ATOM 7028 C C . ARG C 1 42 ? -27.544 -1.414 -8.292 1.00 59.23 491 ARG C C 1
ATOM 7029 O O . ARG C 1 42 ? -28.254 -2.232 -8.879 1.00 59.88 491 ARG C O 1
ATOM 7037 N N . ARG C 1 43 ? -26.442 -0.895 -8.820 1.00 56.02 492 ARG C N 1
ATOM 7038 C CA . ARG C 1 43 ? -25.981 -1.250 -10.154 1.00 43.78 492 ARG C CA 1
ATOM 7039 C C . ARG C 1 43 ? -24.532 -0.832 -10.326 1.00 56.73 492 ARG C C 1
ATOM 7040 O O . ARG C 1 43 ? -23.986 -0.097 -9.499 1.00 53.52 492 ARG C O 1
ATOM 7048 N N . TYR C 1 44 ? -23.912 -1.298 -11.403 1.00 42.33 493 TYR C N 1
ATOM 7049 C CA . TYR C 1 44 ? -22.553 -0.890 -11.723 1.00 49.56 493 TYR C CA 1
ATOM 7050 C C . TYR C 1 44 ? -22.563 0.291 -12.688 1.00 48.91 493 TYR C C 1
ATOM 7051 O O . TYR C 1 44 ? -23.173 0.227 -13.756 1.00 42.21 493 TYR C O 1
ATOM 7060 N N . LEU C 1 45 ? -21.900 1.376 -12.299 1.00 46.23 494 LEU C N 1
ATOM 7061 C CA . LEU C 1 45 ? -21.785 2.540 -13.167 1.00 44.29 494 LEU C CA 1
ATOM 7062 C C . LEU C 1 45 ? -20.901 2.212 -14.366 1.00 48.40 494 LEU C C 1
ATOM 7063 O O . LEU C 1 45 ? -21.293 2.421 -15.512 1.00 54.88 494 LEU C O 1
ATOM 7068 N N . THR C 1 46 ? -19.710 1.689 -14.097 1.00 40.44 495 THR C N 1
ATOM 7069 C CA . THR C 1 46 ? -18.797 1.289 -15.160 1.00 45.26 495 THR C CA 1
ATOM 7070 C C . THR C 1 46 ? -17.886 0.161 -14.689 1.00 45.90 495 THR C C 1
ATOM 7071 O O . THR C 1 46 ? -17.851 -0.170 -13.504 1.00 47.85 495 THR C O 1
ATOM 7075 N N . MET C 1 47 ? -17.133 -0.411 -15.620 1.00 49.15 496 MET C N 1
ATOM 7076 C CA . MET C 1 47 ? -16.421 -1.647 -15.351 1.00 38.64 496 MET C CA 1
ATOM 7077 C C . MET C 1 47 ? -15.356 -1.925 -16.407 1.00 49.28 496 MET C C 1
ATOM 7078 O O . MET C 1 47 ? -15.651 -1.947 -17.602 1.00 59.40 496 MET C O 1
ATOM 7083 N N . ASN C 1 48 ? -14.118 -2.134 -15.970 1.00 48.05 497 ASN C N 1
ATOM 7084 C CA . ASN C 1 48 ? -13.052 -2.528 -16.886 1.00 49.15 497 ASN C CA 1
ATOM 7085 C C . ASN C 1 48 ? -11.945 -3.292 -16.171 1.00 53.28 497 ASN C C 1
ATOM 7086 O O . ASN C 1 48 ? -12.118 -3.722 -15.035 1.00 61.88 497 ASN C O 1
ATOM 7091 N N . GLU C 1 49 ? -10.802 -3.442 -16.832 1.00 51.61 498 GLU C N 1
ATOM 7092 C CA . GLU C 1 49 ? -9.719 -4.253 -16.292 1.00 49.34 498 GLU C CA 1
ATOM 7093 C C . GLU C 1 49 ? -9.113 -3.645 -15.028 1.00 52.81 498 GLU C C 1
ATOM 7094 O O . GLU C 1 49 ? -8.465 -4.345 -14.251 1.00 57.47 498 GLU C O 1
ATOM 7100 N N . VAL C 1 50 ? -9.326 -2.348 -14.822 1.00 55.33 499 VAL C N 1
ATOM 7101 C CA . VAL C 1 50 ? -8.795 -1.670 -13.642 1.00 47.01 499 VAL C CA 1
ATOM 7102 C C . VAL C 1 50 ? -9.626 -1.983 -12.403 1.00 54.46 499 VAL C C 1
ATOM 7103 O O . VAL C 1 50 ? -9.084 -2.323 -11.348 1.00 60.24 499 VAL C O 1
ATOM 7107 N N . GLY C 1 51 ? -10.943 -1.873 -12.537 1.00 45.81 500 GLY C N 1
ATOM 7108 C CA . GLY C 1 51 ? -11.839 -2.186 -11.442 1.00 35.67 500 GLY C CA 1
ATOM 7109 C C . GLY C 1 51 ? -13.297 -2.015 -11.807 1.00 43.33 500 GLY C C 1
ATOM 7110 O O . GLY C 1 51 ? -13.666 -2.049 -12.983 1.00 52.52 500 GLY C O 1
ATOM 7111 N N . TYR C 1 52 ? -14.132 -1.829 -10.791 1.00 41.30 501 TYR C N 1
ATOM 7112 C CA . TYR C 1 52 ? -15.566 -1.679 -10.998 1.00 41.40 501 TYR C CA 1
ATOM 7113 C C . TYR C 1 52 ? -16.142 -0.626 -10.060 1.00 43.83 501 TYR C C 1
ATOM 7114 O O . TYR C 1 52 ? -15.722 -0.507 -8.908 1.00 50.77 501 TYR C O 1
ATOM 7123 N N . VAL C 1 53 ? -17.097 0.146 -10.570 1.00 40.45 502 VAL C N 1
ATOM 7124 C CA . VAL C 1 53 ? -17.717 1.222 -9.804 1.00 41.88 502 VAL C CA 1
ATOM 7125 C C . VAL C 1 53 ? -19.215 0.981 -9.682 1.00 39.00 502 VAL C C 1
ATOM 7126 O O . VAL C 1 53 ? -19.887 0.717 -10.677 1.00 48.52 502 VAL C O 1
ATOM 7130 N N . SER C 1 54 ? -19.738 1.071 -8.463 1.00 46.25 503 SER C N 1
ATOM 7131 C CA . SER C 1 54 ? -21.157 0.817 -8.232 1.00 49.09 503 SER C CA 1
ATOM 7132 C C . SER C 1 54 ? -21.824 1.958 -7.477 1.00 40.46 503 SER C C 1
ATOM 7133 O O . SER C 1 54 ? -21.168 2.713 -6.764 1.00 52.23 503 SER C O 1
ATOM 7136 N N . THR C 1 55 ? -23.136 2.079 -7.642 1.00 45.71 504 THR C N 1
ATOM 7137 C CA . THR C 1 55 ? -23.903 3.080 -6.914 1.00 49.85 504 THR C CA 1
ATOM 7138 C C . THR C 1 55 ? -25.108 2.419 -6.254 1.00 52.77 504 THR C C 1
ATOM 7139 O O . THR C 1 55 ? -25.714 1.505 -6.817 1.00 48.63 504 THR C O 1
ATOM 7143 N N . VAL C 1 56 ? -25.437 2.871 -5.048 1.00 55.39 505 VAL C N 1
ATOM 7144 C CA . VAL C 1 56 ? -26.545 2.301 -4.291 1.00 57.62 505 VAL C CA 1
ATOM 7145 C C . VAL C 1 56 ? -27.524 3.380 -3.840 1.00 58.93 505 VAL C C 1
ATOM 7146 O O . VAL C 1 56 ? -27.128 4.357 -3.204 1.00 63.59 505 VAL C O 1
ATOM 7150 N N . LYS C 1 57 ? -28.799 3.204 -4.179 1.00 65.60 506 LYS C N 1
ATOM 7151 C CA . LYS C 1 57 ? -29.850 4.082 -3.678 1.00 64.49 506 LYS C CA 1
ATOM 7152 C C . LYS C 1 57 ? -30.025 3.878 -2.179 1.00 72.29 506 LYS C C 1
ATOM 7153 O O . LYS C 1 57 ? -30.408 2.793 -1.742 1.00 80.92 506 LYS C O 1
ATOM 7159 N N . ASN C 1 58 ? -29.740 4.908 -1.390 1.00 72.15 507 ASN C N 1
ATOM 7160 C CA . ASN C 1 58 ? -30.022 4.840 0.038 1.00 72.15 507 ASN C CA 1
ATOM 7161 C C . ASN C 1 58 ? -31.278 5.639 0.370 1.00 75.57 507 ASN C C 1
ATOM 7162 O O . ASN C 1 58 ? -32.091 5.920 -0.509 1.00 75.23 507 ASN C O 1
ATOM 7167 N N . SER C 1 59 ? -31.430 6.001 1.639 1.00 90.27 508 SER C N 1
ATOM 7168 C CA . SER C 1 59 ? -32.652 6.638 2.115 1.00 84.04 508 SER C CA 1
ATOM 7169 C C . SER C 1 59 ? -32.947 7.981 1.441 1.00 90.40 508 SER C C 1
ATOM 7170 O O . SER C 1 59 ? -34.101 8.277 1.132 1.00 99.50 508 SER C O 1
ATOM 7173 N N . GLU C 1 60 ? -31.917 8.790 1.206 1.00 94.24 509 GLU C N 1
ATOM 7174 C CA . GLU C 1 60 ? -32.140 10.123 0.647 1.00 109.66 509 GLU C CA 1
ATOM 7175 C C . GLU C 1 60 ? -31.209 10.484 -0.514 1.00 98.42 509 GLU C C 1
ATOM 7176 O O . GLU C 1 60 ? -31.533 11.357 -1.320 1.00 95.19 509 GLU C O 1
ATOM 7182 N N . GLN C 1 61 ? -30.059 9.823 -0.604 1.00 90.40 510 GLN C N 1
ATOM 7183 C CA . GLN C 1 61 ? -29.111 10.107 -1.679 1.00 76.58 510 GLN C CA 1
ATOM 7184 C C . GLN C 1 61 ? -28.599 8.834 -2.346 1.00 67.56 510 GLN C C 1
ATOM 7185 O O . GLN C 1 61 ? -29.322 7.844 -2.460 1.00 66.39 510 GLN C O 1
ATOM 7191 N N . TYR C 1 62 ? -27.349 8.876 -2.797 1.00 63.33 511 TYR C N 1
ATOM 7192 C CA . TYR C 1 62 ? -26.698 7.708 -3.382 1.00 67.14 511 TYR C CA 1
ATOM 7193 C C . TYR C 1 62 ? -25.355 7.449 -2.708 1.00 56.00 511 TYR C C 1
ATOM 7194 O O . TYR C 1 62 ? -24.773 8.344 -2.088 1.00 38.01 511 TYR C O 1
ATOM 7203 N N . SER C 1 63 ? -24.867 6.220 -2.835 1.00 53.58 512 SER C N 1
ATOM 7204 C CA . SER C 1 63 ? -23.563 5.858 -2.293 1.00 54.35 512 SER C CA 1
ATOM 7205 C C . SER C 1 63 ? -22.731 5.155 -3.358 1.00 51.59 512 SER C C 1
ATOM 7206 O O . SER C 1 63 ? -23.091 4.076 -3.832 1.00 64.16 512 SER C O 1
ATOM 7209 N N . ILE C 1 64 ? -21.619 5.777 -3.736 1.00 44.12 513 ILE C N 1
ATOM 7210 C CA . ILE C 1 64 ? -20.780 5.270 -4.816 1.00 54.91 513 ILE C CA 1
ATOM 7211 C C . ILE C 1 64 ? -19.550 4.559 -4.271 1.00 52.42 513 ILE C C 1
ATOM 7212 O O . ILE C 1 64 ? -18.859 5.079 -3.395 1.00 47.18 513 ILE C O 1
ATOM 7217 N N . THR C 1 65 ? -19.287 3.363 -4.790 1.00 53.68 514 THR C N 1
ATOM 7218 C CA . THR C 1 65 ? -18.133 2.577 -4.377 1.00 43.58 514 THR C CA 1
ATOM 7219 C C . THR C 1 65 ? -17.210 2.313 -5.562 1.00 40.73 514 THR C C 1
ATOM 7220 O O . THR C 1 65 ? -17.663 1.908 -6.632 1.00 40.44 514 THR C O 1
ATOM 7224 N N . VAL C 1 66 ? -15.917 2.550 -5.366 1.00 35.60 515 VAL C N 1
ATOM 7225 C CA . VAL C 1 66 ? -14.925 2.307 -6.407 1.00 42.21 515 VAL C CA 1
ATOM 7226 C C . VAL C 1 66 ? -13.974 1.194 -5.984 1.00 43.71 515 VAL C C 1
ATOM 7227 O O . VAL C 1 66 ? -13.141 1.384 -5.097 1.00 40.00 515 VAL C O 1
ATOM 7231 N N . SER C 1 67 ? -14.103 0.032 -6.617 1.00 47.85 516 SER C N 1
ATOM 7232 C CA . SER C 1 67 ? -13.266 -1.113 -6.274 1.00 54.27 516 SER C CA 1
ATOM 7233 C C . SER C 1 67 ? -12.285 -1.460 -7.386 1.00 47.74 516 SER C C 1
ATOM 7234 O O . SER C 1 67 ? -12.505 -1.131 -8.549 1.00 48.62 516 SER C O 1
ATOM 7237 N N . PHE C 1 68 ? -11.208 -2.142 -7.016 1.00 54.85 517 PHE C N 1
ATOM 7238 C CA . PHE C 1 68 ? -10.167 -2.510 -7.963 1.00 47.96 517 PHE C CA 1
ATOM 7239 C C . PHE C 1 68 ? -9.909 -4.015 -7.951 1.00 58.30 517 PHE C C 1
ATOM 7240 O O . PHE C 1 68 ? -10.217 -4.699 -6.975 1.00 70.85 517 PHE C O 1
ATOM 7248 N N . PHE C 1 69 ? -9.341 -4.523 -9.040 1.00 62.44 518 PHE C N 1
ATOM 7249 C CA . PHE C 1 69 ? -9.011 -5.941 -9.143 1.00 50.91 518 PHE C CA 1
ATOM 7250 C C . PHE C 1 69 ? -7.607 -6.233 -8.615 1.00 46.45 518 PHE C C 1
ATOM 7251 O O . PHE C 1 69 ? -7.361 -7.288 -8.035 1.00 68.44 518 PHE C O 1
ATOM 7259 N N . ASP C 1 70 ? -6.689 -5.296 -8.825 1.00 52.35 519 ASP C N 1
ATOM 7260 C CA . ASP C 1 70 ? -5.373 -5.366 -8.203 1.00 54.19 519 ASP C CA 1
ATOM 7261 C C . ASP C 1 70 ? -5.423 -4.615 -6.878 1.00 63.46 519 ASP C C 1
ATOM 7262 O O . ASP C 1 70 ? -5.075 -3.436 -6.808 1.00 74.31 519 ASP C O 1
ATOM 7267 N N . VAL C 1 71 ? -5.860 -5.307 -5.830 1.00 74.24 520 VAL C N 1
ATOM 7268 C CA . VAL C 1 71 ? -6.037 -4.694 -4.516 1.00 80.49 520 VAL C CA 1
ATOM 7269 C C . VAL C 1 71 ? -4.707 -4.217 -3.935 1.00 66.86 520 VAL C C 1
ATOM 7270 O O . VAL C 1 71 ? -4.669 -3.311 -3.103 1.00 70.59 520 VAL C O 1
ATOM 7274 N N . GLY C 1 72 ? -3.616 -4.826 -4.386 1.00 61.19 521 GLY C N 1
ATOM 7275 C CA . GLY C 1 72 ? -2.295 -4.435 -3.934 1.00 64.82 521 GLY C CA 1
ATOM 7276 C C . GLY C 1 72 ? -1.842 -3.112 -4.521 1.00 78.61 521 GLY C C 1
ATOM 7277 O O . GLY C 1 72 ? -0.898 -2.496 -4.026 1.00 85.95 521 GLY C O 1
ATOM 7278 N N . ARG C 1 73 ? -2.521 -2.665 -5.574 1.00 74.13 522 ARG C N 1
ATOM 7279 C CA . ARG C 1 73 ? -2.103 -1.466 -6.291 1.00 62.89 522 ARG C CA 1
ATOM 7280 C C . ARG C 1 73 ? -2.916 -0.226 -5.921 1.00 70.37 522 ARG C C 1
ATOM 7281 O O . ARG C 1 73 ? -2.350 0.845 -5.703 1.00 71.42 522 ARG C O 1
ATOM 7289 N N . PHE C 1 74 ? -4.238 -0.367 -5.847 1.00 67.26 523 PHE C N 1
ATOM 7290 C CA . PHE C 1 74 ? -5.102 0.777 -5.560 1.00 75.50 523 PHE C CA 1
ATOM 7291 C C . PHE C 1 74 ? -5.937 0.602 -4.290 1.00 64.03 523 PHE C C 1
ATOM 7292 O O . PHE C 1 74 ? -6.320 -0.514 -3.936 1.00 63.42 523 PHE C O 1
ATOM 7300 N N . ARG C 1 75 ? -6.230 1.720 -3.627 1.00 52.08 524 ARG C N 1
ATOM 7301 C CA . ARG C 1 75 ? -7.080 1.733 -2.437 1.00 37.65 524 ARG C CA 1
ATOM 7302 C C . ARG C 1 75 ? -8.557 1.874 -2.798 1.00 46.81 524 ARG C C 1
ATOM 7303 O O . ARG C 1 75 ? -8.978 2.910 -3.316 1.00 54.95 524 ARG C O 1
ATOM 7311 N N . GLU C 1 76 ? -9.340 0.837 -2.522 1.00 40.35 525 GLU C N 1
ATOM 7312 C CA . GLU C 1 76 ? -10.791 0.908 -2.667 1.00 37.41 525 GLU C CA 1
ATOM 7313 C C . GLU C 1 76 ? -11.350 1.988 -1.742 1.00 47.59 525 GLU C C 1
ATOM 7314 O O . GLU C 1 76 ? -10.827 2.204 -0.648 1.00 47.72 525 GLU C O 1
ATOM 7320 N N . TYR C 1 77 ? -12.392 2.683 -2.189 1.00 38.19 526 TYR C N 1
ATOM 7321 C CA . TYR C 1 77 ? -13.041 3.693 -1.358 1.00 42.39 526 TYR C CA 1
ATOM 7322 C C . TYR C 1 77 ? -14.503 3.885 -1.746 1.00 48.40 526 TYR C C 1
ATOM 7323 O O . TYR C 1 77 ? -14.970 3.358 -2.759 1.00 46.60 526 TYR C O 1
ATOM 7332 N N . HIS C 1 78 ? -15.218 4.651 -0.931 1.00 40.32 527 HIS C N 1
ATOM 7333 C CA . HIS C 1 78 ? -16.611 4.971 -1.203 1.00 37.51 527 HIS C CA 1
ATOM 7334 C C . HIS C 1 78 ? -16.927 6.367 -0.685 1.00 43.51 527 HIS C C 1
ATOM 7335 O O . HIS C 1 78 ? -16.221 6.887 0.180 1.00 46.90 527 HIS C O 1
ATOM 7342 N N . PHE C 1 79 ? -17.982 6.975 -1.220 1.00 46.38 528 PHE C N 1
ATOM 7343 C CA . PHE C 1 79 ? -18.405 8.298 -0.772 1.00 44.39 528 PHE C CA 1
ATOM 7344 C C . PHE C 1 79 ? -19.899 8.494 -0.986 1.00 43.45 528 PHE C C 1
ATOM 7345 O O . PHE C 1 79 ? -20.530 7.749 -1.737 1.00 46.97 528 PHE C O 1
ATOM 7353 N N . GLU C 1 80 ? -20.458 9.497 -0.315 1.00 48.61 529 GLU C N 1
ATOM 7354 C CA . GLU C 1 80 ? -21.866 9.839 -0.470 1.00 44.57 529 GLU C CA 1
ATOM 7355 C C . GLU C 1 80 ? -22.082 10.700 -1.703 1.00 49.38 529 GLU C C 1
ATOM 7356 O O . GLU C 1 80 ? -21.446 11.741 -1.865 1.00 52.17 529 GLU C O 1
ATOM 7362 N N . ASP C 1 81 ? -22.987 10.260 -2.569 1.00 54.59 530 ASP C N 1
ATOM 7363 C CA . ASP C 1 81 ? -23.292 10.980 -3.799 1.00 57.64 530 ASP C CA 1
ATOM 7364 C C . ASP C 1 81 ? -24.577 11.790 -3.647 1.00 49.37 530 ASP C C 1
ATOM 7365 O O . ASP C 1 81 ? -25.680 11.253 -3.756 1.00 49.53 530 ASP C O 1
ATOM 7370 N N . LEU C 1 82 ? -24.422 13.086 -3.397 1.00 57.96 531 LEU C N 1
ATOM 7371 C CA . LEU C 1 82 ? -25.559 13.985 -3.226 1.00 64.63 531 LEU C CA 1
ATOM 7372 C C . LEU C 1 82 ? -26.152 14.415 -4.564 1.00 61.52 531 LEU C C 1
ATOM 7373 O O . LEU C 1 82 ? -27.224 15.017 -4.611 1.00 65.83 531 LEU C O 1
ATOM 7378 N N . PHE C 1 83 ? -25.453 14.105 -5.650 1.00 62.86 532 PHE C N 1
ATOM 7379 C CA . PHE C 1 83 ? -25.839 14.600 -6.966 1.00 46.41 532 PHE C CA 1
ATOM 7380 C C . PHE C 1 83 ? -26.554 13.551 -7.808 1.00 42.39 532 PHE C C 1
ATOM 7381 O O . PHE C 1 83 ? -27.422 13.884 -8.614 1.00 44.98 532 PHE C O 1
ATOM 7389 N N . GLY C 1 84 ? -26.191 12.286 -7.620 1.00 54.08 533 GLY C N 1
ATOM 7390 C CA . GLY C 1 84 ? -26.841 11.195 -8.326 1.00 30.82 533 GLY C CA 1
ATOM 7391 C C . GLY C 1 84 ? -26.222 10.901 -9.681 1.00 48.97 533 GLY C C 1
ATOM 7392 O O . GLY C 1 84 ? -26.938 10.741 -10.671 1.00 44.71 533 GLY C O 1
ATOM 7393 N N . TYR C 1 85 ? -24.892 10.830 -9.721 1.00 47.03 534 TYR C N 1
ATOM 7394 C CA . TYR C 1 85 ? -24.162 10.549 -10.955 1.00 41.18 534 TYR C CA 1
ATOM 7395 C C . TYR C 1 85 ? -24.665 9.280 -11.628 1.00 42.04 534 TYR C C 1
ATOM 7396 O O . TYR C 1 85 ? -24.864 8.262 -10.969 1.00 45.02 534 TYR C O 1
ATOM 7405 N N . ASP C 1 86 ? -24.865 9.346 -12.941 1.00 44.91 535 ASP C N 1
ATOM 7406 C CA . ASP C 1 86 ? -25.291 8.184 -13.713 1.00 37.99 535 ASP C CA 1
ATOM 7407 C C . ASP C 1 86 ? -24.294 7.878 -14.824 1.00 42.49 535 ASP C C 1
ATOM 7408 O O . ASP C 1 86 ? -24.476 6.940 -15.601 1.00 47.99 535 ASP C O 1
ATOM 7413 N N . LEU C 1 87 ? -23.236 8.677 -14.887 1.00 46.08 536 LEU C N 1
ATOM 7414 C CA . LEU C 1 87 ? -22.158 8.463 -15.843 1.00 38.87 536 LEU C CA 1
ATOM 7415 C C . LEU C 1 87 ? -20.848 8.248 -15.106 1.00 37.09 536 LEU C C 1
ATOM 7416 O O . LEU C 1 87 ? -20.601 8.870 -14.073 1.00 43.54 536 LEU C O 1
ATOM 7421 N N . CYS C 1 88 ? -20.003 7.373 -15.637 1.00 39.72 537 CYS C N 1
ATOM 7422 C CA . CYS C 1 88 ? -18.710 7.124 -15.018 1.00 35.10 537 CYS C CA 1
ATOM 7423 C C . CYS C 1 88 ? -17.690 6.557 -15.998 1.00 33.62 537 CYS C C 1
ATOM 7424 O O . CYS C 1 88 ? -18.037 5.803 -16.907 1.00 34.45 537 CYS C O 1
ATOM 7427 N N . PHE C 1 89 ? -16.429 6.934 -15.807 1.00 32.45 538 PHE C N 1
ATOM 7428 C CA . PHE C 1 89 ? -15.327 6.360 -16.571 1.00 49.01 538 PHE C CA 1
ATOM 7429 C C . PHE C 1 89 ? -14.124 6.130 -15.660 1.00 42.77 538 PHE C C 1
ATOM 7430 O O . PHE C 1 89 ? -13.780 6.981 -14.837 1.00 41.82 538 PHE C O 1
ATOM 7438 N N . LEU C 1 90 ? -13.484 4.976 -15.815 1.00 43.71 539 LEU C N 1
ATOM 7439 C CA . LEU C 1 90 ? -12.403 4.573 -14.922 1.00 34.84 539 LEU C CA 1
ATOM 7440 C C . LEU C 1 90 ? -11.119 4.277 -15.684 1.00 36.17 539 LEU C C 1
ATOM 7441 O O . LEU C 1 90 ? -11.146 3.631 -16.732 1.00 39.00 539 LEU C O 1
ATOM 7446 N N . ASN C 1 91 ? -9.996 4.762 -15.161 1.00 37.45 540 ASN C N 1
ATOM 7447 C CA . ASN C 1 91 ? -8.689 4.429 -15.723 1.00 53.66 540 ASN C CA 1
ATOM 7448 C C . ASN C 1 91 ? -7.680 4.084 -14.626 1.00 51.14 540 ASN C C 1
ATOM 7449 O O . ASN C 1 91 ? -8.054 3.881 -13.471 1.00 47.21 540 ASN C O 1
ATOM 7454 N N . GLU C 1 92 ? -6.401 4.030 -14.987 1.00 49.67 541 GLU C N 1
ATOM 7455 C CA . GLU C 1 92 ? -5.366 3.624 -14.041 1.00 56.45 541 GLU C CA 1
ATOM 7456 C C . GLU C 1 92 ? -4.883 4.765 -13.149 1.00 53.52 541 GLU C C 1
ATOM 7457 O O . GLU C 1 92 ? -4.035 4.557 -12.284 1.00 60.33 541 GLU C O 1
ATOM 7463 N N . LYS C 1 93 ? -5.421 5.965 -13.352 1.00 61.41 542 LYS C N 1
ATOM 7464 C CA . LYS C 1 93 ? -4.970 7.128 -12.591 1.00 49.63 542 LYS C CA 1
ATOM 7465 C C . LYS C 1 93 ? -6.083 7.790 -11.780 1.00 48.28 542 LYS C C 1
ATOM 7466 O O . LYS C 1 93 ? -5.822 8.396 -10.740 1.00 49.04 542 LYS C O 1
ATOM 7472 N N . GLY C 1 94 ? -7.321 7.676 -12.248 1.00 39.35 543 GLY C N 1
ATOM 7473 C CA . GLY C 1 94 ? -8.439 8.283 -11.550 1.00 39.46 543 GLY C CA 1
ATOM 7474 C C . GLY C 1 94 ? -9.792 7.806 -12.036 1.00 40.09 543 GLY C C 1
ATOM 7475 O O . GLY C 1 94 ? -9.883 6.967 -12.933 1.00 42.40 543 GLY C O 1
ATOM 7476 N N . THR C 1 95 ? -10.849 8.343 -11.433 1.00 33.70 544 THR C N 1
ATOM 7477 C CA . THR C 1 95 ? -12.213 8.007 -11.826 1.00 40.52 544 THR C CA 1
ATOM 7478 C C . THR C 1 95 ? -12.998 9.273 -12.170 1.00 46.47 544 THR C C 1
ATOM 7479 O O . THR C 1 95 ? -12.960 10.259 -11.433 1.00 37.31 544 THR C O 1
ATOM 7483 N N . LEU C 1 96 ? -13.703 9.242 -13.296 1.00 42.85 545 LEU C N 1
ATOM 7484 C CA . LEU C 1 96 ? -14.482 10.389 -13.747 1.00 33.56 545 LEU C CA 1
ATOM 7485 C C . LEU C 1 96 ? -15.972 10.141 -13.549 1.00 37.78 545 LEU C C 1
ATOM 7486 O O . LEU C 1 96 ? -16.494 9.104 -13.955 1.00 51.96 545 LEU C O 1
ATOM 7491 N N . PHE C 1 97 ? -16.652 11.089 -12.914 1.00 40.13 546 PHE C N 1
ATOM 7492 C CA . PHE C 1 97 ? -18.084 10.963 -12.661 1.00 37.44 546 PHE C CA 1
ATOM 7493 C C . PHE C 1 97 ? -18.860 12.061 -13.372 1.00 42.63 546 PHE C C 1
ATOM 7494 O O . PHE C 1 97 ? -18.371 13.178 -13.526 1.00 41.40 546 PHE C O 1
ATOM 7502 N N . GLY C 1 98 ? -20.074 11.739 -13.802 1.00 41.77 547 GLY C N 1
ATOM 7503 C CA . GLY C 1 98 ? -20.898 12.694 -14.513 1.00 28.78 547 GLY C CA 1
ATOM 7504 C C . GLY C 1 98 ? -22.375 12.558 -14.209 1.00 45.23 547 GLY C C 1
ATOM 7505 O O . GLY C 1 98 ? -22.893 11.452 -14.049 1.00 45.01 547 GLY C O 1
ATOM 7506 N N . GLN C 1 99 ? -23.049 13.701 -14.123 1.00 50.31 548 GLN C N 1
ATOM 7507 C CA . GLN C 1 99 ? -24.493 13.752 -13.939 1.00 42.86 548 GLN C CA 1
ATOM 7508 C C . GLN C 1 99 ? -25.144 14.264 -15.224 1.00 45.75 548 GLN C C 1
ATOM 7509 O O . GLN C 1 99 ? -24.940 15.412 -15.622 1.00 44.94 548 GLN C O 1
ATOM 7515 N N . SER C 1 100 ? -25.923 13.401 -15.870 1.00 39.65 549 SER C N 1
ATOM 7516 C CA . SER C 1 100 ? -26.393 13.650 -17.234 1.00 46.08 549 SER C CA 1
ATOM 7517 C C . SER C 1 100 ? -27.355 14.826 -17.378 1.00 50.77 549 SER C C 1
ATOM 7518 O O . SER C 1 100 ? -27.444 15.423 -18.452 1.00 49.94 549 SER C O 1
ATOM 7521 N N . LYS C 1 101 ? -28.077 15.159 -16.313 1.00 56.27 550 LYS C N 1
ATOM 7522 C CA . LYS C 1 101 ? -29.130 16.167 -16.420 1.00 58.34 550 LYS C CA 1
ATOM 7523 C C . LYS C 1 101 ? -28.724 17.538 -15.883 1.00 45.52 550 LYS C C 1
ATOM 7524 O O . LYS C 1 101 ? -29.202 18.558 -16.375 1.00 52.74 550 LYS C O 1
ATOM 7530 N N . THR C 1 102 ? -27.849 17.574 -14.883 1.00 47.05 551 THR C N 1
ATOM 7531 C CA . THR C 1 102 ? -27.414 18.855 -14.333 1.00 47.14 551 THR C CA 1
ATOM 7532 C C . THR C 1 102 ? -26.094 19.288 -14.959 1.00 54.12 551 THR C C 1
ATOM 7533 O O . THR C 1 102 ? -25.673 20.438 -14.818 1.00 46.97 551 THR C O 1
ATOM 7537 N N . GLY C 1 103 ? -25.447 18.360 -15.656 1.00 42.55 552 GLY C N 1
ATOM 7538 C CA . GLY C 1 103 ? -24.195 18.653 -16.325 1.00 32.56 552 GLY C CA 1
ATOM 7539 C C . GLY C 1 103 ? -23.030 18.744 -15.363 1.00 42.59 552 GLY C C 1
ATOM 7540 O O . GLY C 1 103 ? -21.979 19.287 -15.696 1.00 52.61 552 GLY C O 1
ATOM 7541 N N . GLN C 1 104 ? -23.212 18.209 -14.162 1.00 42.55 553 GLN C N 1
ATOM 7542 C CA . GLN C 1 104 ? -22.141 18.213 -13.175 1.00 45.84 553 GLN C CA 1
ATOM 7543 C C . GLN C 1 104 ? -21.193 17.038 -13.380 1.00 41.21 553 GLN C C 1
ATOM 7544 O O . GLN C 1 104 ? -21.625 15.915 -13.651 1.00 41.70 553 GLN C O 1
ATOM 7550 N N . ILE C 1 105 ? -19.896 17.303 -13.269 1.00 30.66 554 ILE C N 1
ATOM 7551 C CA . ILE C 1 105 ? -18.896 16.247 -13.361 1.00 37.90 554 ILE C CA 1
ATOM 7552 C C . ILE C 1 105 ? -17.879 16.364 -12.231 1.00 44.54 554 ILE C C 1
ATOM 7553 O O . ILE C 1 105 ? -17.665 17.444 -11.680 1.00 45.60 554 ILE C O 1
ATOM 7558 N N . GLN C 1 106 ? -17.261 15.242 -11.884 1.00 50.52 555 GLN C N 1
ATOM 7559 C CA . GLN C 1 106 ? -16.229 15.226 -10.855 1.00 46.84 555 GLN C CA 1
ATOM 7560 C C . GLN C 1 106 ? -15.141 14.225 -11.213 1.00 52.42 555 GLN C C 1
ATOM 7561 O O . GLN C 1 106 ? -15.430 13.098 -11.619 1.00 43.59 555 GLN C O 1
ATOM 7567 N N . TYR C 1 107 ? -13.888 14.644 -11.076 1.00 37.86 556 TYR C N 1
ATOM 7568 C CA . TYR C 1 107 ? -12.769 13.744 -11.307 1.00 38.67 556 TYR C CA 1
ATOM 7569 C C . TYR C 1 107 ? -12.052 13.448 -9.996 1.00 44.86 556 TYR C C 1
ATOM 7570 O O . TYR C 1 107 ? -11.600 14.360 -9.306 1.00 43.27 556 TYR C O 1
ATOM 7579 N N . ARG C 1 108 ? -11.956 12.169 -9.652 1.00 45.57 557 ARG C N 1
ATOM 7580 C CA . ARG C 1 108 ? -11.259 11.763 -8.440 1.00 47.75 557 ARG C CA 1
ATOM 7581 C C . ARG C 1 108 ? -10.019 10.946 -8.781 1.00 46.29 557 ARG C C 1
ATOM 7582 O O . ARG C 1 108 ? -10.125 9.802 -9.226 1.00 49.99 557 ARG C O 1
ATOM 7590 N N . PRO C 1 109 ? -8.834 11.540 -8.590 1.00 49.77 558 PRO C N 1
ATOM 7591 C CA . PRO C 1 109 ? -7.581 10.794 -8.731 1.00 52.08 558 PRO C CA 1
ATOM 7592 C C . PRO C 1 109 ? -7.491 9.676 -7.697 1.00 56.90 558 PRO C C 1
ATOM 7593 O O . PRO C 1 109 ? -7.928 9.860 -6.559 1.00 51.11 558 PRO C O 1
ATOM 7597 N N . HIS C 1 110 ? -6.935 8.536 -8.092 1.00 53.72 559 HIS C N 1
ATOM 7598 C CA . HIS C 1 110 ? -6.773 7.406 -7.184 1.00 54.00 559 HIS C CA 1
ATOM 7599 C C . HIS C 1 110 ? -5.827 7.745 -6.032 1.00 50.82 559 HIS C C 1
ATOM 7600 O O . HIS C 1 110 ? -6.009 7.274 -4.911 1.00 56.76 559 HIS C O 1
ATOM 7607 N N . ASP C 1 111 ? -4.822 8.567 -6.313 1.00 59.81 560 ASP C N 1
ATOM 7608 C CA . ASP C 1 111 ? -3.855 8.963 -5.296 1.00 69.58 560 ASP C CA 1
ATOM 7609 C C . ASP C 1 111 ? -4.319 10.216 -4.557 1.00 74.09 560 ASP C C 1
ATOM 7610 O O . ASP C 1 111 ? -4.771 11.179 -5.176 1.00 82.85 560 ASP C O 1
ATOM 7615 N N . SER C 1 112 ? -4.198 10.199 -3.232 1.00 77.18 561 SER C N 1
ATOM 7616 C CA . SER C 1 112 ? -4.638 11.318 -2.401 1.00 76.27 561 SER C CA 1
ATOM 7617 C C . SER C 1 112 ? -3.768 12.559 -2.600 1.00 85.70 561 SER C C 1
ATOM 7618 O O . SER C 1 112 ? -4.173 13.673 -2.257 1.00 64.05 561 SER C O 1
ATOM 7621 N N . ILE C 1 113 ? -2.573 12.355 -3.149 1.00 82.50 562 ILE C N 1
ATOM 7622 C CA . ILE C 1 113 ? -1.645 13.444 -3.443 1.00 74.96 562 ILE C CA 1
ATOM 7623 C C . ILE C 1 113 ? -2.282 14.475 -4.370 1.00 78.02 562 ILE C C 1
ATOM 7624 O O . ILE C 1 113 ? -2.041 15.678 -4.244 1.00 86.00 562 ILE C O 1
ATOM 7629 N N . HIS C 1 114 ? -3.109 13.997 -5.293 1.00 85.84 563 HIS C N 1
ATOM 7630 C CA . HIS C 1 114 ? -3.791 14.873 -6.238 1.00 84.47 563 HIS C CA 1
ATOM 7631 C C . HIS C 1 114 ? -5.195 15.214 -5.749 1.00 63.08 563 HIS C C 1
ATOM 7632 O O . HIS C 1 114 ? -5.873 14.382 -5.146 1.00 80.42 563 HIS C O 1
ATOM 7639 N N . SER C 1 115 ? -5.625 16.442 -6.014 1.00 62.07 564 SER C N 1
ATOM 7640 C CA . SER C 1 115 ? -6.920 16.919 -5.549 1.00 51.72 564 SER C CA 1
ATOM 7641 C C . SER C 1 115 ? -8.058 16.481 -6.465 1.00 55.36 564 SER C C 1
ATOM 7642 O O . SER C 1 115 ? -7.894 16.412 -7.683 1.00 49.34 564 SER C O 1
ATOM 7645 N N . ASN C 1 116 ? -9.210 16.183 -5.875 1.00 48.90 565 ASN C N 1
ATOM 7646 C CA . ASN C 1 116 ? -10.430 16.035 -6.653 1.00 56.69 565 ASN C CA 1
ATOM 7647 C C . ASN C 1 116 ? -10.820 17.396 -7.210 1.00 56.93 565 ASN C C 1
ATOM 7648 O O . ASN C 1 116 ? -10.451 18.424 -6.641 1.00 45.20 565 ASN C O 1
ATOM 7653 N N . TRP C 1 117 ? -11.548 17.412 -8.322 1.00 43.00 566 TRP C N 1
ATOM 7654 C CA . TRP C 1 117 ? -12.127 18.660 -8.802 1.00 41.63 566 TRP C CA 1
ATOM 7655 C C . TRP C 1 117 ? -13.508 18.457 -9.413 1.00 42.97 566 TRP C C 1
ATOM 7656 O O . TRP C 1 117 ? -13.800 17.418 -10.008 1.00 45.92 566 TRP C O 1
ATOM 7667 N N . THR C 1 118 ? -14.354 19.467 -9.241 1.00 47.10 567 THR C N 1
ATOM 7668 C CA . THR C 1 118 ? -15.728 19.434 -9.720 1.00 47.61 567 THR C CA 1
ATOM 7669 C C . THR C 1 118 ? -15.949 20.560 -10.727 1.00 47.60 567 THR C C 1
ATOM 7670 O O . THR C 1 118 ? -15.318 21.613 -10.640 1.00 56.20 567 THR C O 1
ATOM 7674 N N . LYS C 1 119 ? -16.834 20.327 -11.690 1.00 49.53 568 LYS C N 1
ATOM 7675 C CA . LYS C 1 119 ? -17.110 21.301 -12.737 1.00 45.26 568 LYS C CA 1
ATOM 7676 C C . LYS C 1 119 ? -18.508 21.073 -13.294 1.00 47.13 568 LYS C C 1
ATOM 7677 O O . LYS C 1 119 ? -18.945 19.930 -13.430 1.00 50.37 568 LYS C O 1
ATOM 7683 N N . ILE C 1 120 ? -19.214 22.153 -13.611 1.00 45.97 569 ILE C N 1
ATOM 7684 C CA . ILE C 1 120 ? -20.534 22.020 -14.218 1.00 53.31 569 ILE C CA 1
ATOM 7685 C C . ILE C 1 120 ? -20.482 22.338 -15.711 1.00 51.72 569 ILE C C 1
ATOM 7686 O O . ILE C 1 120 ? -19.962 23.375 -16.127 1.00 53.21 569 ILE C O 1
ATOM 7691 N N . ILE C 1 121 ? -21.012 21.418 -16.508 1.00 54.81 570 ILE C N 1
ATOM 7692 C CA . ILE C 1 121 ? -21.065 21.561 -17.955 1.00 49.59 570 ILE C CA 1
ATOM 7693 C C . ILE C 1 121 ? -22.332 22.302 -18.358 1.00 51.84 570 ILE C C 1
ATOM 7694 O O . ILE C 1 121 ? -23.423 21.966 -17.893 1.00 49.66 570 ILE C O 1
ATOM 7699 N N . PRO C 1 122 ? -22.190 23.328 -19.211 1.00 58.12 571 PRO C N 1
ATOM 7700 C CA . PRO C 1 122 ? -23.360 24.044 -19.727 1.00 47.55 571 PRO C CA 1
ATOM 7701 C C . PRO C 1 122 ? -24.253 23.123 -20.550 1.00 45.73 571 PRO C C 1
ATOM 7702 O O . PRO C 1 122 ? -23.759 22.396 -21.411 1.00 43.12 571 PRO C O 1
ATOM 7706 N N . LEU C 1 123 ? -25.551 23.145 -20.275 1.00 43.28 572 LEU C N 1
ATOM 7707 C CA . LEU C 1 123 ? -26.500 22.351 -21.043 1.00 44.37 572 LEU C CA 1
ATOM 7708 C C . LEU C 1 123 ? -27.662 23.205 -21.535 1.00 52.33 572 LEU C C 1
ATOM 7709 O O . LEU C 1 123 ? -28.308 23.902 -20.753 1.00 57.44 572 LEU C O 1
ATOM 7714 N N . GLN C 1 124 ? -27.919 23.157 -22.838 1.00 51.42 573 GLN C N 1
ATOM 7715 C CA . GLN C 1 124 ? -29.088 23.819 -23.396 1.00 43.92 573 GLN C CA 1
ATOM 7716 C C . GLN C 1 124 ? -30.325 23.015 -23.028 1.00 45.61 573 GLN C C 1
ATOM 7717 O O . GLN C 1 124 ? -30.216 21.909 -22.503 1.00 63.62 573 GLN C O 1
ATOM 7723 N N . ALA C 1 125 ? -31.498 23.575 -23.295 1.00 66.81 574 ALA C N 1
ATOM 7724 C CA . ALA C 1 125 ? -32.748 22.910 -22.956 1.00 53.66 574 ALA C CA 1
ATOM 7725 C C . ALA C 1 125 ? -32.875 21.574 -23.682 1.00 59.70 574 ALA C C 1
ATOM 7726 O O . ALA C 1 125 ? -32.847 21.524 -24.912 1.00 65.69 574 ALA C O 1
ATOM 7728 N N . GLY C 1 126 ? -32.999 20.495 -22.913 1.00 54.86 575 GLY C N 1
ATOM 7729 C CA . GLY C 1 126 ? -33.174 19.167 -23.476 1.00 50.56 575 GLY C CA 1
ATOM 7730 C C . GLY C 1 126 ? -31.872 18.425 -23.715 1.00 56.82 575 GLY C C 1
ATOM 7731 O O . GLY C 1 126 ? -31.874 17.235 -24.034 1.00 52.60 575 GLY C O 1
ATOM 7732 N N . GLU C 1 127 ? -30.758 19.131 -23.557 1.00 53.11 576 GLU C N 1
ATOM 7733 C CA . GLU C 1 127 ? -29.436 18.555 -23.778 1.00 49.47 576 GLU C CA 1
ATOM 7734 C C . GLU C 1 127 ? -28.977 17.753 -22.561 1.00 49.84 576 GLU C C 1
ATOM 7735 O O . GLU C 1 127 ? -29.057 18.226 -21.427 1.00 52.06 576 GLU C O 1
ATOM 7741 N N . ARG C 1 128 ? -28.500 16.537 -22.805 1.00 50.51 577 ARG C N 1
ATOM 7742 C CA . ARG C 1 128 ? -27.973 15.683 -21.746 1.00 51.60 577 ARG C CA 1
ATOM 7743 C C . ARG C 1 128 ? -26.537 15.274 -22.049 1.00 50.11 577 ARG C C 1
ATOM 7744 O O . ARG C 1 128 ? -26.184 15.057 -23.210 1.00 44.97 577 ARG C O 1
ATOM 7752 N N . ILE C 1 129 ? -25.709 15.161 -21.013 1.00 49.50 578 ILE C N 1
ATOM 7753 C CA . ILE C 1 129 ? -24.431 14.477 -21.168 1.00 40.99 578 ILE C CA 1
ATOM 7754 C C . ILE C 1 129 ? -24.730 13.012 -21.432 1.00 44.47 578 ILE C C 1
ATOM 7755 O O . ILE C 1 129 ? -25.493 12.390 -20.693 1.00 46.95 578 ILE C O 1
ATOM 7760 N N . THR C 1 130 ? -24.144 12.461 -22.486 1.00 42.91 579 THR C N 1
ATOM 7761 C CA . THR C 1 130 ? -24.471 11.099 -22.885 1.00 45.36 579 THR C CA 1
ATOM 7762 C C . THR C 1 130 ? -23.323 10.128 -22.634 1.00 46.17 579 THR C C 1
ATOM 7763 O O . THR C 1 130 ? -23.533 8.916 -22.577 1.00 45.40 579 THR C O 1
ATOM 7767 N N . SER C 1 131 ? -22.116 10.663 -22.478 1.00 30.15 580 SER C N 1
ATOM 7768 C CA . SER C 1 131 ? -20.939 9.835 -22.251 1.00 38.38 580 SER C CA 1
ATOM 7769 C C . SER C 1 131 ? -19.743 10.678 -21.822 1.00 40.75 580 SER C C 1
ATOM 7770 O O . SER C 1 131 ? -19.540 11.784 -22.319 1.00 43.88 580 SER C O 1
ATOM 7773 N N . VAL C 1 132 ? -18.957 10.156 -20.887 1.00 39.57 581 VAL C N 1
ATOM 7774 C CA . VAL C 1 132 ? -17.719 10.809 -20.487 1.00 35.33 581 VAL C CA 1
ATOM 7775 C C . VAL C 1 132 ? -16.566 9.809 -20.536 1.00 35.94 581 VAL C C 1
ATOM 7776 O O . VAL C 1 132 ? -16.779 8.595 -20.505 1.00 44.28 581 VAL C O 1
ATOM 7780 N N . ALA C 1 133 ? -15.345 10.321 -20.629 1.00 27.91 582 ALA C N 1
ATOM 7781 C CA . ALA C 1 133 ? -14.163 9.468 -20.634 1.00 34.85 582 ALA C CA 1
ATOM 7782 C C . ALA C 1 133 ? -12.949 10.251 -20.160 1.00 35.02 582 ALA C C 1
ATOM 7783 O O . ALA C 1 133 ? -12.927 11.478 -20.239 1.00 40.83 582 ALA C O 1
ATOM 7785 N N . ALA C 1 134 ? -11.941 9.540 -19.665 1.00 36.62 583 ALA C N 1
ATOM 7786 C CA . ALA C 1 134 ? -10.742 10.193 -19.157 1.00 36.35 583 ALA C CA 1
ATOM 7787 C C . ALA C 1 134 ? -9.473 9.392 -19.435 1.00 41.36 583 ALA C C 1
ATOM 7788 O O . ALA C 1 134 ? -9.506 8.172 -19.594 1.00 45.21 583 ALA C O 1
ATOM 7790 N N . THR C 1 135 ? -8.355 10.106 -19.507 1.00 40.93 584 THR C N 1
ATOM 7791 C CA . THR C 1 135 ? -7.033 9.502 -19.602 1.00 39.18 584 THR C CA 1
ATOM 7792 C C . THR C 1 135 ? -6.162 10.188 -18.555 1.00 48.37 584 THR C C 1
ATOM 7793 O O . THR C 1 135 ? -6.630 11.102 -17.878 1.00 58.05 584 THR C O 1
ATOM 7797 N N . PRO C 1 136 ? -4.903 9.745 -18.392 1.00 68.14 585 PRO C N 1
ATOM 7798 C CA . PRO C 1 136 ? -4.029 10.501 -17.489 1.00 64.63 585 PRO C CA 1
ATOM 7799 C C . PRO C 1 136 ? -3.888 11.992 -17.820 1.00 51.52 585 PRO C C 1
ATOM 7800 O O . PRO C 1 136 ? -3.548 12.764 -16.925 1.00 74.86 585 PRO C O 1
ATOM 7804 N N . VAL C 1 137 ? -4.154 12.395 -19.061 1.00 62.70 586 VAL C N 1
ATOM 7805 C CA . VAL C 1 137 ? -3.969 13.795 -19.448 1.00 65.30 586 VAL C CA 1
ATOM 7806 C C . VAL C 1 137 ? -5.191 14.460 -20.090 1.00 54.40 586 VAL C C 1
ATOM 7807 O O . VAL C 1 137 ? -5.114 15.618 -20.499 1.00 47.33 586 VAL C O 1
ATOM 7811 N N . ARG C 1 138 ? -6.309 13.746 -20.183 1.00 47.09 587 ARG C N 1
ATOM 7812 C CA . ARG C 1 138 ? -7.490 14.286 -20.859 1.00 37.92 587 ARG C CA 1
ATOM 7813 C C . ARG C 1 138 ? -8.802 13.892 -20.192 1.00 46.24 587 ARG C C 1
ATOM 7814 O O . ARG C 1 138 ? -8.933 12.794 -19.655 1.00 61.17 587 ARG C O 1
ATOM 7822 N N . VAL C 1 139 ? -9.771 14.801 -20.239 1.00 38.58 588 VAL C N 1
ATOM 7823 C CA . VAL C 1 139 ? -11.130 14.523 -19.785 1.00 41.54 588 VAL C CA 1
ATOM 7824 C C . VAL C 1 139 ? -12.103 14.901 -20.894 1.00 35.92 588 VAL C C 1
ATOM 7825 O O . VAL C 1 139 ? -12.012 15.988 -21.460 1.00 45.20 588 VAL C O 1
ATOM 7829 N N . ILE C 1 140 ? -13.022 13.998 -21.218 1.00 35.37 589 ILE C N 1
ATOM 7830 C CA . ILE C 1 140 ? -13.903 14.193 -22.363 1.00 31.67 589 ILE C CA 1
ATOM 7831 C C . ILE C 1 140 ? -15.366 14.136 -21.965 1.00 45.76 589 ILE C C 1
ATOM 7832 O O . ILE C 1 140 ? -15.782 13.233 -21.241 1.00 49.40 589 ILE C O 1
ATOM 7837 N N . VAL C 1 141 ? -16.144 15.098 -22.449 1.00 33.75 590 VAL C N 1
ATOM 7838 C CA . VAL C 1 141 ? -17.581 15.109 -22.216 1.00 29.24 590 VAL C CA 1
ATOM 7839 C C . VAL C 1 141 ? -18.330 15.245 -23.543 1.00 40.76 590 VAL C C 1
ATOM 7840 O O . VAL C 1 141 ? -18.021 16.120 -24.351 1.00 42.12 590 VAL C O 1
ATOM 7844 N N . GLY C 1 142 ? -19.304 14.367 -23.767 1.00 36.97 591 GLY C N 1
ATOM 7845 C CA . GLY C 1 142 ? -20.115 14.403 -24.973 1.00 25.13 591 GLY C CA 1
ATOM 7846 C C . GLY C 1 142 ? -21.588 14.572 -24.648 1.00 40.77 591 GLY C C 1
ATOM 7847 O O . GLY C 1 142 ? -22.060 14.103 -23.609 1.00 38.76 591 GLY C O 1
ATOM 7848 N N . THR C 1 143 ? -22.321 15.247 -25.528 1.00 34.78 592 THR C N 1
ATOM 7849 C CA . THR C 1 143 ? -23.734 15.514 -25.274 1.00 39.51 592 THR C CA 1
ATOM 7850 C C . THR C 1 143 ? -24.634 15.041 -26.407 1.00 39.41 592 THR C C 1
ATOM 7851 O O . THR C 1 143 ? -24.164 14.695 -27.491 1.00 39.33 592 THR C O 1
ATOM 7855 N N . SER C 1 144 ? -25.936 15.047 -26.144 1.00 42.03 593 SER C N 1
ATOM 7856 C CA . SER C 1 144 ? -26.933 14.617 -27.116 1.00 39.44 593 SER C CA 1
ATOM 7857 C C . SER C 1 144 ? -27.103 15.625 -28.253 1.00 46.19 593 SER C C 1
ATOM 7858 O O . SER C 1 144 ? -27.723 15.323 -29.273 1.00 39.51 593 SER C O 1
ATOM 7861 N N . LEU C 1 145 ? -26.559 16.824 -28.073 1.00 38.58 594 LEU C N 1
ATOM 7862 C CA . LEU C 1 145 ? -26.603 17.837 -29.120 1.00 35.58 594 LEU C CA 1
ATOM 7863 C C . LEU C 1 145 ? -25.316 17.852 -29.938 1.00 46.82 594 LEU C C 1
ATOM 7864 O O . LEU C 1 145 ? -25.182 18.632 -30.876 1.00 49.95 594 LEU C O 1
ATOM 7869 N N . GLY C 1 146 ? -24.373 16.987 -29.581 1.00 47.72 595 GLY C N 1
ATOM 7870 C CA . GLY C 1 146 ? -23.131 16.874 -30.321 1.00 37.86 595 GLY C CA 1
ATOM 7871 C C . GLY C 1 146 ? -22.047 17.837 -29.871 1.00 43.16 595 GLY C C 1
ATOM 7872 O O . GLY C 1 146 ? -21.137 18.157 -30.638 1.00 44.89 595 GLY C O 1
ATOM 7873 N N . TYR C 1 147 ? -22.138 18.307 -28.632 1.00 33.38 596 TYR C N 1
ATOM 7874 C CA . TYR C 1 147 ? -21.078 19.136 -28.071 1.00 40.30 596 TYR C CA 1
ATOM 7875 C C . TYR C 1 147 ? -19.954 18.261 -27.530 1.00 33.59 596 TYR C C 1
ATOM 7876 O O . TYR C 1 147 ? -20.178 17.362 -26.722 1.00 43.22 596 TYR C O 1
ATOM 7885 N N . PHE C 1 148 ? -18.744 18.527 -28.002 1.00 41.03 597 PHE C N 1
ATOM 7886 C CA . PHE C 1 148 ? -17.567 17.772 -27.608 1.00 29.84 597 PHE C CA 1
ATOM 7887 C C . PHE C 1 148 ? -16.657 18.677 -26.787 1.00 39.29 597 PHE C C 1
ATOM 7888 O O . PHE C 1 148 ? -15.973 19.543 -27.336 1.00 38.69 597 PHE C O 1
ATOM 7896 N N . ARG C 1 149 ? -16.660 18.478 -25.472 1.00 36.78 598 ARG C N 1
ATOM 7897 C CA . ARG C 1 149 ? -15.898 19.330 -24.564 1.00 38.49 598 ARG C CA 1
ATOM 7898 C C . ARG C 1 149 ? -14.710 18.596 -23.945 1.00 34.39 598 ARG C C 1
ATOM 7899 O O . ARG C 1 149 ? -14.868 17.532 -23.351 1.00 44.15 598 ARG C O 1
ATOM 7907 N N . SER C 1 150 ? -13.523 19.178 -24.083 1.00 47.25 599 SER C N 1
ATOM 7908 C CA . SER C 1 150 ? -12.293 18.535 -23.632 1.00 40.44 599 SER C CA 1
ATOM 7909 C C . SER C 1 150 ? -11.553 19.347 -22.567 1.00 47.24 599 SER C C 1
ATOM 7910 O O . SER C 1 150 ? -11.581 20.578 -22.570 1.00 41.53 599 SER C O 1
ATOM 7913 N N . PHE C 1 151 ? -10.891 18.639 -21.657 1.00 45.83 600 PHE C N 1
ATOM 7914 C CA . PHE C 1 151 ? -10.159 19.256 -20.555 1.00 38.68 600 PHE C CA 1
ATOM 7915 C C . PHE C 1 151 ? -8.872 18.480 -20.298 1.00 46.71 600 PHE C C 1
ATOM 7916 O O . PHE C 1 151 ? -8.724 17.351 -20.766 1.00 49.16 600 PHE C O 1
ATOM 7924 N N . ASN C 1 152 ? -7.941 19.071 -19.554 1.00 41.41 601 ASN C N 1
ATOM 7925 C CA . ASN C 1 152 ? -6.817 18.293 -19.046 1.00 43.24 601 ASN C CA 1
ATOM 7926 C C . ASN C 1 152 ? -7.226 17.638 -17.728 1.00 49.50 601 ASN C C 1
ATOM 7927 O O . ASN C 1 152 ? -8.370 17.778 -17.290 1.00 38.57 601 ASN C O 1
ATOM 7932 N N . GLN C 1 153 ? -6.297 16.935 -17.091 1.00 46.68 602 GLN C N 1
ATOM 7933 C CA . GLN C 1 153 ? -6.630 16.162 -15.899 1.00 49.25 602 GLN C CA 1
ATOM 7934 C C . GLN C 1 153 ? -6.947 17.038 -14.686 1.00 44.53 602 GLN C C 1
ATOM 7935 O O . GLN C 1 153 ? -7.350 16.527 -13.642 1.00 52.79 602 GLN C O 1
ATOM 7941 N N . PHE C 1 154 ? -6.779 18.350 -14.821 1.00 49.68 603 PHE C N 1
ATOM 7942 C CA . PHE C 1 154 ? -7.021 19.256 -13.699 1.00 56.60 603 PHE C CA 1
ATOM 7943 C C . PHE C 1 154 ? -8.276 20.108 -13.884 1.00 49.67 603 PHE C C 1
ATOM 7944 O O . PHE C 1 154 ? -8.679 20.833 -12.974 1.00 62.17 603 PHE C O 1
ATOM 7952 N N . GLY C 1 155 ? -8.894 20.020 -15.058 1.00 46.86 604 GLY C N 1
ATOM 7953 C CA . GLY C 1 155 ? -10.164 20.684 -15.290 1.00 50.66 604 GLY C CA 1
ATOM 7954 C C . GLY C 1 155 ? -10.108 21.856 -16.250 1.00 44.74 604 GLY C C 1
ATOM 7955 O O . GLY C 1 155 ? -11.141 22.395 -16.640 1.00 56.13 604 GLY C O 1
ATOM 7956 N N . VAL C 1 156 ? -8.901 22.256 -16.633 1.00 43.90 605 VAL C N 1
ATOM 7957 C CA . VAL C 1 156 ? -8.727 23.358 -17.570 1.00 46.74 605 VAL C CA 1
ATOM 7958 C C . VAL C 1 156 ? -9.291 23.004 -18.941 1.00 42.89 605 VAL C C 1
ATOM 7959 O O . VAL C 1 156 ? -8.852 22.035 -19.561 1.00 46.99 605 VAL C O 1
ATOM 7963 N N . PRO C 1 157 ? -10.268 23.790 -19.420 1.00 45.55 606 PRO C N 1
ATOM 7964 C CA . PRO C 1 157 ? -10.874 23.573 -20.739 1.00 44.97 606 PRO C CA 1
ATOM 7965 C C . PRO C 1 157 ? -9.889 23.817 -21.876 1.00 49.16 606 PRO C C 1
ATOM 7966 O O . PRO C 1 157 ? -9.119 24.778 -21.833 1.00 49.72 606 PRO C O 1
ATOM 7970 N N . PHE C 1 158 ? -9.915 22.949 -22.881 1.00 48.24 607 PHE C N 1
ATOM 7971 C CA . PHE C 1 158 ? -9.002 23.072 -24.008 1.00 49.09 607 PHE C CA 1
ATOM 7972 C C . PHE C 1 158 ? -9.736 23.424 -25.292 1.00 55.21 607 PHE C C 1
ATOM 7973 O O . PHE C 1 158 ? -9.207 24.149 -26.137 1.00 63.07 607 PHE C O 1
ATOM 7981 N N . ALA C 1 159 ? -10.957 22.920 -25.435 1.00 47.10 608 ALA C N 1
ATOM 7982 C CA . ALA C 1 159 ? -11.726 23.163 -26.647 1.00 39.92 608 ALA C CA 1
ATOM 7983 C C . ALA C 1 159 ? -13.195 22.832 -26.473 1.00 48.79 608 ALA C C 1
ATOM 7984 O O . ALA C 1 159 ? -13.575 22.053 -25.598 1.00 54.30 608 ALA C O 1
ATOM 7986 N N . VAL C 1 160 ? -14.018 23.443 -27.315 1.00 43.72 609 VAL C N 1
ATOM 7987 C CA . VAL C 1 160 ? -15.410 23.051 -27.453 1.00 34.68 609 VAL C CA 1
ATOM 7988 C C . VAL C 1 160 ? -15.685 22.826 -28.930 1.00 35.65 609 VAL C C 1
ATOM 7989 O O . VAL C 1 160 ? -15.520 23.733 -29.745 1.00 51.96 609 VAL C O 1
ATOM 7993 N N . GLU C 1 161 ? -16.089 21.612 -29.276 1.00 35.07 610 GLU C N 1
ATOM 7994 C CA . GLU C 1 161 ? -16.336 21.272 -30.668 1.00 38.29 610 GLU C CA 1
ATOM 7995 C C . GLU C 1 161 ? -17.796 20.887 -30.881 1.00 37.45 610 GLU C C 1
ATOM 7996 O O . GLU C 1 161 ? -18.442 20.344 -29.985 1.00 36.33 610 GLU C O 1
ATOM 8002 N N . LYS C 1 162 ? -18.317 21.190 -32.064 1.00 31.44 611 LYS C N 1
ATOM 8003 C CA . LYS C 1 162 ? -19.659 20.770 -32.431 1.00 33.38 611 LYS C CA 1
ATOM 8004 C C . LYS C 1 162 ? -19.575 19.606 -33.409 1.00 33.59 611 LYS C C 1
ATOM 8005 O O . LYS C 1 162 ? -18.947 19.717 -34.461 1.00 34.08 611 LYS C O 1
ATOM 8011 N N . THR C 1 163 ? -20.189 18.484 -33.046 1.00 36.13 612 THR C N 1
ATOM 8012 C CA . THR C 1 163 ? -20.232 17.307 -33.911 1.00 42.14 612 THR C CA 1
ATOM 8013 C C . THR C 1 163 ? -21.655 16.770 -33.996 1.00 32.92 612 THR C C 1
ATOM 8014 O O . THR C 1 163 ? -22.599 17.412 -33.535 1.00 40.15 612 THR C O 1
ATOM 8018 N N . SER C 1 164 ? -21.804 15.590 -34.589 1.00 37.58 613 SER C N 1
ATOM 8019 C CA . SER C 1 164 ? -23.067 14.866 -34.541 1.00 37.55 613 SER C CA 1
ATOM 8020 C C . SER C 1 164 ? -23.327 14.443 -33.098 1.00 49.41 613 SER C C 1
ATOM 8021 O O . SER C 1 164 ? -22.380 14.303 -32.321 1.00 42.23 613 SER C O 1
ATOM 8024 N N . PRO C 1 165 ? -24.607 14.254 -32.729 1.00 42.89 614 PRO C N 1
ATOM 8025 C CA . PRO C 1 165 ? -24.964 13.811 -31.375 1.00 47.60 614 PRO C CA 1
ATOM 8026 C C . PRO C 1 165 ? -24.154 12.599 -30.919 1.00 40.48 614 PRO C C 1
ATOM 8027 O O . PRO C 1 165 ? -24.089 11.595 -31.627 1.00 43.08 614 PRO C O 1
ATOM 8031 N N . ILE C 1 166 ? -23.535 12.713 -29.749 1.00 44.66 615 ILE C N 1
ATOM 8032 C CA . ILE C 1 166 ? -22.659 11.674 -29.222 1.00 38.11 615 ILE C CA 1
ATOM 8033 C C . ILE C 1 166 ? -23.429 10.705 -28.336 1.00 43.09 615 ILE C C 1
ATOM 8034 O O . ILE C 1 166 ? -24.242 11.123 -27.515 1.00 41.01 615 ILE C O 1
ATOM 8039 N N . VAL C 1 167 ? -23.181 9.410 -28.507 1.00 43.45 616 VAL C N 1
ATOM 8040 C CA . VAL C 1 167 ? -23.844 8.411 -27.679 1.00 49.92 616 VAL C CA 1
ATOM 8041 C C . VAL C 1 167 ? -22.851 7.597 -26.846 1.00 40.27 616 VAL C C 1
ATOM 8042 O O . VAL C 1 167 ? -23.221 7.032 -25.818 1.00 46.16 616 VAL C O 1
ATOM 8046 N N . ALA C 1 168 ? -21.592 7.552 -27.275 1.00 37.19 617 ALA C N 1
ATOM 8047 C CA . ALA C 1 168 ? -20.585 6.760 -26.572 1.00 37.78 617 ALA C CA 1
ATOM 8048 C C . ALA C 1 168 ? -19.165 7.285 -26.785 1.00 46.90 617 ALA C C 1
ATOM 8049 O O . ALA C 1 168 ? -18.770 7.617 -27.903 1.00 48.83 617 ALA C O 1
ATOM 8051 N N . LEU C 1 169 ? -18.400 7.338 -25.699 1.00 37.87 618 LEU C N 1
ATOM 8052 C CA . LEU C 1 169 ? -17.026 7.825 -25.733 1.00 31.02 618 LEU C CA 1
ATOM 8053 C C . LEU C 1 169 ? -16.067 6.874 -25.030 1.00 48.52 618 LEU C C 1
ATOM 8054 O O . LEU C 1 169 ? -16.434 6.203 -24.065 1.00 53.15 618 LEU C O 1
ATOM 8059 N N . THR C 1 170 ? -14.835 6.829 -25.520 1.00 41.80 619 THR C N 1
ATOM 8060 C CA . THR C 1 170 ? -13.750 6.154 -24.824 1.00 47.61 619 THR C CA 1
ATOM 8061 C C . THR C 1 170 ? -12.445 6.776 -25.287 1.00 41.16 619 THR C C 1
ATOM 8062 O O . THR C 1 170 ? -12.401 7.427 -26.331 1.00 33.85 619 THR C O 1
ATOM 8066 N N . ALA C 1 171 ? -11.382 6.580 -24.516 1.00 38.47 620 ALA C N 1
ATOM 8067 C CA . ALA C 1 171 ? -10.125 7.249 -24.812 1.00 40.00 620 ALA C CA 1
ATOM 8068 C C . ALA C 1 171 ? -8.917 6.494 -24.277 1.00 49.61 620 ALA C C 1
ATOM 8069 O O . ALA C 1 171 ? -9.022 5.706 -23.337 1.00 38.36 620 ALA C O 1
ATOM 8071 N N . GLN C 1 172 ? -7.769 6.753 -24.891 1.00 47.32 621 GLN C N 1
ATOM 8072 C CA . GLN C 1 172 ? -6.505 6.170 -24.472 1.00 46.19 621 GLN C CA 1
ATOM 8073 C C . GLN C 1 172 ? -5.379 7.148 -24.776 1.00 42.55 621 GLN C C 1
ATOM 8074 O O . GLN C 1 172 ? -5.116 7.455 -25.939 1.00 60.86 621 GLN C O 1
ATOM 8080 N N . ASN C 1 173 ? -4.732 7.638 -23.722 1.00 62.90 622 ASN C N 1
ATOM 8081 C CA . ASN C 1 173 ? -3.708 8.680 -23.826 1.00 76.40 622 ASN C CA 1
ATOM 8082 C C . ASN C 1 173 ? -4.228 9.946 -24.506 1.00 52.65 622 ASN C C 1
ATOM 8083 O O . ASN C 1 173 ? -4.907 10.761 -23.880 1.00 51.35 622 ASN C O 1
ATOM 8088 N N . TYR C 1 174 ? -3.909 10.112 -25.784 1.00 60.58 623 TYR C N 1
ATOM 8089 C CA . TYR C 1 174 ? -4.352 11.291 -26.519 1.00 49.65 623 TYR C CA 1
ATOM 8090 C C . TYR C 1 174 ? -5.376 10.937 -27.591 1.00 50.59 623 TYR C C 1
ATOM 8091 O O . TYR C 1 174 ? -5.901 11.816 -28.269 1.00 61.93 623 TYR C O 1
ATOM 8100 N N . ARG C 1 175 ? -5.662 9.648 -27.737 1.00 53.90 624 ARG C N 1
ATOM 8101 C CA . ARG C 1 175 ? -6.631 9.202 -28.730 1.00 52.94 624 ARG C CA 1
ATOM 8102 C C . ARG C 1 175 ? -8.041 9.140 -28.160 1.00 52.93 624 ARG C C 1
ATOM 8103 O O . ARG C 1 175 ? -8.235 8.837 -26.984 1.00 50.71 624 ARG C O 1
ATOM 8111 N N . VAL C 1 176 ? -9.022 9.435 -29.007 1.00 47.18 625 VAL C N 1
ATOM 8112 C CA . VAL C 1 176 ? -10.424 9.368 -28.620 1.00 40.69 625 VAL C CA 1
ATOM 8113 C C . VAL C 1 176 ? -11.218 8.584 -29.656 1.00 42.36 625 VAL C C 1
ATOM 8114 O O . VAL C 1 176 ? -11.044 8.771 -30.863 1.00 39.80 625 VAL C O 1
ATOM 8118 N N . PHE C 1 177 ? -12.079 7.697 -29.174 1.00 41.72 626 PHE C N 1
ATOM 8119 C CA . PHE C 1 177 ? -12.967 6.935 -30.036 1.00 40.82 626 PHE C CA 1
ATOM 8120 C C . PHE C 1 177 ? -14.410 7.225 -29.643 1.00 43.43 626 PHE C C 1
ATOM 8121 O O . PHE C 1 177 ? -14.839 6.905 -28.533 1.00 49.54 626 PHE C O 1
ATOM 8129 N N . SER C 1 178 ? -15.150 7.845 -30.556 1.00 38.88 627 SER C N 1
ATOM 8130 C CA . SER C 1 178 ? -16.504 8.302 -30.267 1.00 34.39 627 SER C CA 1
ATOM 8131 C C . SER C 1 178 ? -17.530 7.699 -31.215 1.00 40.51 627 SER C C 1
ATOM 8132 O O . SER C 1 178 ? -17.289 7.584 -32.415 1.00 40.89 627 SER C O 1
ATOM 8135 N N . VAL C 1 179 ? -18.678 7.321 -30.666 1.00 30.55 628 VAL C N 1
ATOM 8136 C CA . VAL C 1 179 ? -19.780 6.817 -31.470 1.00 32.16 628 VAL C CA 1
ATOM 8137 C C . VAL C 1 179 ? -20.875 7.876 -31.555 1.00 31.85 628 VAL C C 1
ATOM 8138 O O . VAL C 1 179 ? -21.277 8.443 -30.540 1.00 44.05 628 VAL C O 1
ATOM 8142 N N . HIS C 1 180 ? -21.345 8.152 -32.768 1.00 36.02 629 HIS C N 1
ATOM 8143 C CA . HIS C 1 180 ? -22.358 9.183 -32.975 1.00 43.73 629 HIS C CA 1
ATOM 8144 C C . HIS C 1 180 ? -23.635 8.615 -33.578 1.00 40.92 629 HIS C C 1
ATOM 8145 O O . HIS C 1 180 ? -23.618 7.563 -34.214 1.00 47.93 629 HIS C O 1
ATOM 8152 N N . TYR C 1 181 ? -24.744 9.320 -33.375 1.00 48.82 630 TYR C N 1
ATOM 8153 C CA . TYR C 1 181 ? -26.011 8.934 -33.981 1.00 53.94 630 TYR C CA 1
ATOM 8154 C C . TYR C 1 181 ? -26.539 10.013 -34.916 1.00 60.09 630 TYR C C 1
ATOM 8155 O O . TYR C 1 181 ? -26.620 11.185 -34.551 1.00 57.94 630 TYR C O 1
ATOM 8164 N N . SER C 1 182 ? -26.912 9.596 -36.121 1.00 69.92 631 SER C N 1
ATOM 8165 C CA . SER C 1 182 ? -27.531 10.480 -37.099 1.00 62.42 631 SER C CA 1
ATOM 8166 C C . SER C 1 182 ? -28.936 9.994 -37.438 1.00 68.12 631 SER C C 1
ATOM 8167 O O . SER C 1 182 ? -29.190 8.790 -37.477 1.00 85.35 631 SER C O 1
ATOM 8170 N N . GLN C 1 183 ? -29.846 10.930 -37.682 1.00 73.61 632 GLN C N 1
ATOM 8171 C CA . GLN C 1 183 ? -31.208 10.584 -38.070 1.00 73.25 632 GLN C CA 1
ATOM 8172 C C . GLN C 1 183 ? -31.218 9.813 -39.386 1.00 75.29 632 GLN C C 1
ATOM 8173 O O . GLN C 1 183 ? -32.100 8.991 -39.632 1.00 69.67 632 GLN C O 1
ATOM 8179 N N . PHE C 1 184 ? -30.220 10.078 -40.223 1.00 81.66 633 PHE C N 1
ATOM 8180 C CA . PHE C 1 184 ? -30.241 9.636 -41.613 1.00 81.78 633 PHE C CA 1
ATOM 8181 C C . PHE C 1 184 ? -29.610 8.264 -41.853 1.00 82.63 633 PHE C C 1
ATOM 8182 O O . PHE C 1 184 ? -30.171 7.447 -42.582 1.00 90.64 633 PHE C O 1
ATOM 8190 N N . HIS C 1 185 ? -28.453 8.005 -41.252 1.00 67.66 634 HIS C N 1
ATOM 8191 C CA . HIS C 1 185 ? -27.774 6.733 -41.487 1.00 85.78 634 HIS C CA 1
ATOM 8192 C C . HIS C 1 185 ? -27.422 5.983 -40.202 1.00 93.28 634 HIS C C 1
ATOM 8193 O O . HIS C 1 185 ? -26.681 4.999 -40.234 1.00 94.63 634 HIS C O 1
ATOM 8200 N N . GLY C 1 186 ? -27.959 6.442 -39.076 1.00 73.38 635 GLY C N 1
ATOM 8201 C CA . GLY C 1 186 ? -27.787 5.741 -37.815 1.00 71.32 635 GLY C CA 1
ATOM 8202 C C . GLY C 1 186 ? -26.421 5.913 -37.177 1.00 67.61 635 GLY C C 1
ATOM 8203 O O . GLY C 1 186 ? -25.867 7.012 -37.156 1.00 78.32 635 GLY C O 1
ATOM 8204 N N . LEU C 1 187 ? -25.874 4.817 -36.659 1.00 49.97 636 LEU C N 1
ATOM 8205 C CA . LEU C 1 187 ? -24.625 4.861 -35.906 1.00 43.85 636 LEU C CA 1
ATOM 8206 C C . LEU C 1 187 ? -23.392 5.080 -36.773 1.00 46.95 636 LEU C C 1
ATOM 8207 O O . LEU C 1 187 ? -23.204 4.424 -37.796 1.00 51.07 636 LEU C O 1
ATOM 8212 N N . SER C 1 188 ? -22.553 6.014 -36.340 1.00 50.54 637 SER C N 1
ATOM 8213 C CA . SER C 1 188 ? -21.267 6.262 -36.972 1.00 45.23 637 SER C CA 1
ATOM 8214 C C . SER C 1 188 ? -20.204 6.401 -35.894 1.00 46.76 637 SER C C 1
ATOM 8215 O O . SER C 1 188 ? -20.525 6.585 -34.720 1.00 42.97 637 SER C O 1
ATOM 8218 N N . TYR C 1 189 ? -18.939 6.312 -36.286 1.00 41.55 638 TYR C N 1
ATOM 8219 C CA . TYR C 1 189 ? -17.853 6.443 -35.328 1.00 35.38 638 TYR C CA 1
ATOM 8220 C C . TYR C 1 189 ? -16.807 7.429 -35.823 1.00 43.85 638 TYR C C 1
ATOM 8221 O O . TYR C 1 189 ? -16.607 7.585 -37.027 1.00 41.23 638 TYR C O 1
ATOM 8230 N N . SER C 1 190 ? -16.143 8.096 -34.887 1.00 43.10 639 SER C N 1
ATOM 8231 C CA . SER C 1 190 ? -15.001 8.935 -35.218 1.00 41.36 639 SER C CA 1
ATOM 8232 C C . SER C 1 190 ? -13.805 8.526 -34.374 1.00 44.38 639 SER C C 1
ATOM 8233 O O . SER C 1 190 ? -13.957 8.089 -33.232 1.00 44.35 639 SER C O 1
ATOM 8236 N N . LEU C 1 191 ? -12.616 8.661 -34.948 1.00 44.07 640 LEU C N 1
ATOM 8237 C CA . LEU C 1 191 ? -11.380 8.349 -34.247 1.00 39.30 640 LEU C CA 1
ATOM 8238 C C . LEU C 1 191 ? -10.422 9.521 -34.386 1.00 42.88 640 LEU C C 1
ATOM 8239 O O . LEU C 1 191 ? -10.126 9.954 -35.500 1.00 48.04 640 LEU C O 1
ATOM 8244 N N . SER C 1 192 ? -9.940 10.042 -33.262 1.00 42.49 641 SER C N 1
ATOM 8245 C CA . SER C 1 192 ? -9.127 11.254 -33.300 1.00 50.72 641 SER C CA 1
ATOM 8246 C C . SER C 1 192 ? -8.033 11.297 -32.240 1.00 50.26 641 SER C C 1
ATOM 8247 O O . SER C 1 192 ? -8.090 10.582 -31.242 1.00 50.73 641 SER C O 1
ATOM 8250 N N . GLU C 1 193 ? -7.045 12.157 -32.470 1.00 47.83 642 GLU C N 1
ATOM 8251 C CA . GLU C 1 193 ? -5.952 12.360 -31.528 1.00 53.68 642 GLU C CA 1
ATOM 8252 C C . GLU C 1 193 ? -5.935 13.798 -31.013 1.00 64.02 642 GLU C C 1
ATOM 8253 O O . GLU C 1 193 ? -5.765 14.739 -31.786 1.00 71.55 642 GLU C O 1
ATOM 8259 N N . LEU C 1 194 ? -6.116 13.961 -29.706 1.00 63.65 643 LEU C N 1
ATOM 8260 C CA . LEU C 1 194 ? -6.120 15.284 -29.088 1.00 65.17 643 LEU C CA 1
ATOM 8261 C C . LEU C 1 194 ? -4.721 15.726 -28.674 1.00 76.61 643 LEU C C 1
ATOM 8262 O O . LEU C 1 194 ? -4.469 15.965 -27.494 1.00 84.57 643 LEU C O 1
ATOM 8267 N N . GLY C 1 195 ? -3.817 15.843 -29.641 1.00 85.97 644 GLY C N 1
ATOM 8268 C CA . GLY C 1 195 ? -2.450 16.243 -29.357 1.00 109.43 644 GLY C CA 1
ATOM 8269 C C . GLY C 1 195 ? -2.312 17.664 -28.834 1.00 124.87 644 GLY C C 1
ATOM 8270 O O . GLY C 1 195 ? -3.301 18.324 -28.510 1.00 109.02 644 GLY C O 1
ATOM 8271 N N . THR C 1 196 ? -1.072 18.136 -28.749 1.00 140.38 645 THR C N 1
ATOM 8272 C CA . THR C 1 196 ? -0.797 19.491 -28.283 1.00 140.38 645 THR C CA 1
ATOM 8273 C C . THR C 1 196 ? -1.032 20.511 -29.393 1.00 143.98 645 THR C C 1
ATOM 8274 O O . THR C 1 196 ? -1.433 21.646 -29.131 1.00 147.77 645 THR C O 1
ATOM 8278 N N . SER C 1 197 ? -0.777 20.098 -30.631 1.00 136.21 646 SER C N 1
ATOM 8279 C CA . SER C 1 197 ? -0.995 20.958 -31.790 1.00 128.89 646 SER C CA 1
ATOM 8280 C C . SER C 1 197 ? -2.483 21.228 -31.992 1.00 128.60 646 SER C C 1
ATOM 8281 O O . SER C 1 197 ? -2.977 22.312 -31.678 1.00 125.89 646 SER C O 1
ATOM 8284 N N . SER C 1 198 ? -3.188 20.232 -32.518 1.00 116.23 647 SER C N 1
ATOM 8285 C CA . SER C 1 198 ? -4.625 20.330 -32.740 1.00 95.84 647 SER C CA 1
ATOM 8286 C C . SER C 1 198 ? -5.231 18.945 -32.930 1.00 87.78 647 SER C C 1
ATOM 8287 O O . SER C 1 198 ? -4.556 18.022 -33.390 1.00 75.26 647 SER C O 1
ATOM 8290 N N . LYS C 1 199 ? -6.505 18.810 -32.570 1.00 71.99 648 LYS C N 1
ATOM 8291 C CA . LYS C 1 199 ? -7.230 17.555 -32.737 1.00 69.94 648 LYS C CA 1
ATOM 8292 C C . LYS C 1 199 ? -7.227 17.103 -34.197 1.00 81.10 648 LYS C C 1
ATOM 8293 O O . LYS C 1 199 ? -7.696 17.820 -35.082 1.00 77.05 648 LYS C O 1
ATOM 8299 N N . ARG C 1 200 ? -6.687 15.913 -34.438 1.00 60.29 649 ARG C N 1
ATOM 8300 C CA . ARG C 1 200 ? -6.623 15.355 -35.782 1.00 51.92 649 ARG C CA 1
ATOM 8301 C C . ARG C 1 200 ? -7.546 14.150 -35.925 1.00 43.50 649 ARG C C 1
ATOM 8302 O O . ARG C 1 200 ? -7.552 13.268 -35.074 1.00 49.81 649 ARG C O 1
ATOM 8310 N N . TYR C 1 201 ? -8.320 14.115 -37.007 1.00 47.06 650 TYR C N 1
ATOM 8311 C CA . TYR C 1 201 ? -9.224 13.000 -37.275 1.00 47.67 650 TYR C CA 1
ATOM 8312 C C . TYR C 1 201 ? -8.595 11.946 -38.181 1.00 46.27 650 TYR C C 1
ATOM 8313 O O . TYR C 1 201 ? -8.097 12.263 -39.259 1.00 64.44 650 TYR C O 1
ATOM 8322 N N . TYR C 1 202 ? -8.623 10.692 -37.744 1.00 58.26 651 TYR C N 1
ATOM 8323 C CA . TYR C 1 202 ? -8.208 9.581 -38.594 1.00 48.67 651 TYR C CA 1
ATOM 8324 C C . TYR C 1 202 ? -9.433 9.016 -39.293 1.00 38.43 651 TYR C C 1
ATOM 8325 O O . TYR C 1 202 ? -9.385 8.631 -40.459 1.00 61.72 651 TYR C O 1
ATOM 8334 N N . LYS C 1 203 ? -10.535 8.970 -38.556 1.00 49.51 652 LYS C N 1
ATOM 8335 C CA . LYS C 1 203 ? -11.825 8.581 -39.099 1.00 43.39 652 LYS C CA 1
ATOM 8336 C C . LYS C 1 203 ? -12.846 9.625 -38.679 1.00 50.36 652 LYS C C 1
ATOM 8337 O O . LYS C 1 203 ? -12.912 9.996 -37.507 1.00 54.26 652 LYS C O 1
ATOM 8343 N N . ARG C 1 204 ? -13.633 10.112 -39.631 1.00 50.91 653 ARG C N 1
ATOM 8344 C CA . ARG C 1 204 ? -14.609 11.148 -39.330 1.00 50.37 653 ARG C CA 1
ATOM 8345 C C . ARG C 1 204 ? -16.018 10.690 -39.676 1.00 43.96 653 ARG C C 1
ATOM 8346 O O . ARG C 1 204 ? -16.430 10.747 -40.835 1.00 51.71 653 ARG C O 1
ATOM 8354 N N . GLU C 1 205 ? -16.741 10.236 -38.656 1.00 51.86 654 GLU C N 1
ATOM 8355 C CA . GLU C 1 205 ? -18.130 9.798 -38.786 1.00 49.55 654 GLU C CA 1
ATOM 8356 C C . GLU C 1 205 ? -18.304 8.747 -39.883 1.00 51.45 654 GLU C C 1
ATOM 8357 O O . GLU C 1 205 ? -19.138 8.892 -40.776 1.00 61.15 654 GLU C O 1
ATOM 8363 N N . CYS C 1 206 ? -17.500 7.689 -39.796 1.00 48.67 655 CYS C N 1
ATOM 8364 C CA . CYS C 1 206 ? -17.544 6.576 -40.738 1.00 53.71 655 CYS C CA 1
ATOM 8365 C C . CYS C 1 206 ? -18.585 5.548 -40.294 1.00 53.83 655 CYS C C 1
ATOM 8366 O O . CYS C 1 206 ? -19.007 5.562 -39.138 1.00 56.21 655 CYS C O 1
ATOM 8369 N N . PRO C 1 207 ? -19.009 4.661 -41.211 1.00 59.74 656 PRO C N 1
ATOM 8370 C CA . PRO C 1 207 ? -19.979 3.615 -40.859 1.00 65.73 656 PRO C CA 1
ATOM 8371 C C . PRO C 1 207 ? -19.518 2.718 -39.715 1.00 53.36 656 PRO C C 1
ATOM 8372 O O . PRO C 1 207 ? -18.389 2.226 -39.728 1.00 53.36 656 PRO C O 1
ATOM 8376 N N . LEU C 1 208 ? -20.393 2.517 -38.736 1.00 55.77 657 LEU C N 1
ATOM 8377 C CA . LEU C 1 208 ? -20.125 1.602 -37.634 1.00 63.30 657 LEU C CA 1
ATOM 8378 C C . LEU C 1 208 ? -20.832 0.274 -37.889 1.00 58.58 657 LEU C C 1
ATOM 8379 O O . LEU C 1 208 ? -22.044 0.170 -37.704 1.00 69.21 657 LEU C O 1
ATOM 8384 N N . PRO C 1 209 ? -20.075 -0.747 -38.319 1.00 63.70 658 PRO C N 1
ATOM 8385 C CA . PRO C 1 209 ? -20.647 -2.039 -38.712 1.00 57.93 658 PRO C CA 1
ATOM 8386 C C . PRO C 1 209 ? -21.035 -2.902 -37.518 1.00 65.15 658 PRO C C 1
ATOM 8387 O O . PRO C 1 209 ? -20.603 -4.050 -37.423 1.00 66.24 658 PRO C O 1
ATOM 8391 N N . MET C 1 210 ? -21.835 -2.350 -36.615 1.00 72.30 659 MET C N 1
ATOM 8392 C CA . MET C 1 210 ? -22.263 -3.085 -35.437 1.00 54.48 659 MET C CA 1
ATOM 8393 C C . MET C 1 210 ? -23.765 -3.321 -35.483 1.00 95.27 659 MET C C 1
ATOM 8394 O O . MET C 1 210 ? -24.538 -2.411 -35.790 1.00 78.86 659 MET C O 1
ATOM 8399 N N . SER C 1 211 ? -24.169 -4.550 -35.176 1.00 114.60 660 SER C N 1
ATOM 8400 C CA . SER C 1 211 ? -25.573 -4.935 -35.228 1.00 90.31 660 SER C CA 1
ATOM 8401 C C . SER C 1 211 ? -26.349 -4.400 -34.030 1.00 90.83 660 SER C C 1
ATOM 8402 O O . SER C 1 211 ? -26.000 -4.669 -32.880 1.00 94.23 660 SER C O 1
ATOM 8405 N N . LEU C 1 212 ? -27.402 -3.640 -34.314 1.00 104.33 661 LEU C N 1
ATOM 8406 C CA . LEU C 1 212 ? -28.278 -3.102 -33.279 1.00 101.20 661 LEU C CA 1
ATOM 8407 C C . LEU C 1 212 ? -29.086 -4.222 -32.627 1.00 108.29 661 LEU C C 1
ATOM 8408 O O . LEU C 1 212 ? -29.256 -5.288 -33.220 1.00 100.61 661 LEU C O 1
ATOM 8413 N N . PRO C 1 213 ? -29.576 -3.990 -31.396 1.00 118.27 662 PRO C N 1
ATOM 8414 C CA . PRO C 1 213 ? -30.437 -4.965 -30.717 1.00 101.07 662 PRO C CA 1
ATOM 8415 C C . PRO C 1 213 ? -31.671 -5.340 -31.534 1.00 112.09 662 PRO C C 1
ATOM 8416 O O . PRO C 1 213 ? -32.337 -4.465 -32.089 1.00 103.13 662 PRO C O 1
ATOM 8420 N N . ASN C 1 214 ? -31.963 -6.635 -31.601 1.00 119.33 663 ASN C N 1
ATOM 8421 C CA . ASN C 1 214 ? -33.113 -7.128 -32.348 1.00 119.81 663 ASN C CA 1
ATOM 8422 C C . ASN C 1 214 ? -34.415 -6.964 -31.570 1.00 116.26 663 ASN C C 1
ATOM 8423 O O . ASN C 1 214 ? -34.901 -5.849 -31.379 1.00 109.16 663 ASN C O 1
ATOM 8428 N N . ASP C 1 222 ? -39.518 -10.332 -22.631 1.00 92.41 671 ASP C N 1
ATOM 8429 C CA . ASP C 1 222 ? -38.115 -10.669 -22.421 1.00 108.67 671 ASP C CA 1
ATOM 8430 C C . ASP C 1 222 ? -37.685 -10.329 -20.995 1.00 103.83 671 ASP C C 1
ATOM 8431 O O . ASP C 1 222 ? -38.167 -9.359 -20.408 1.00 99.16 671 ASP C O 1
ATOM 8436 N N . ALA C 1 223 ? -36.783 -11.134 -20.443 1.00 115.31 672 ALA C N 1
ATOM 8437 C CA . ALA C 1 223 ? -36.276 -10.912 -19.091 1.00 124.23 672 ALA C CA 1
ATOM 8438 C C . ALA C 1 223 ? -35.311 -9.729 -19.053 1.00 128.56 672 ALA C C 1
ATOM 8439 O O . ALA C 1 223 ? -35.396 -8.869 -18.173 1.00 109.42 672 ALA C O 1
ATOM 8441 N N . ASN C 1 224 ? -34.393 -9.692 -20.014 1.00 126.85 673 ASN C N 1
ATOM 8442 C CA . ASN C 1 224 ? -33.437 -8.597 -20.123 1.00 106.98 673 ASN C CA 1
ATOM 8443 C C . ASN C 1 224 ? -34.033 -7.393 -20.849 1.00 108.47 673 ASN C C 1
ATOM 8444 O O . ASN C 1 224 ? -33.413 -6.831 -21.753 1.00 110.94 673 ASN C O 1
ATOM 8449 N N . LEU C 1 225 ? -35.241 -7.007 -20.451 1.00 109.34 674 LEU C N 1
ATOM 8450 C CA . LEU C 1 225 ? -35.922 -5.864 -21.047 1.00 112.22 674 LEU C CA 1
ATOM 8451 C C . LEU C 1 225 ? -35.376 -4.559 -20.486 1.00 98.95 674 LEU C C 1
ATOM 8452 O O . LEU C 1 225 ? -35.219 -3.575 -21.208 1.00 97.48 674 LEU C O 1
ATOM 8457 N N . ASP C 1 226 ? -35.084 -4.565 -19.190 1.00 93.97 675 ASP C N 1
ATOM 8458 C CA . ASP C 1 226 ? -34.604 -3.373 -18.505 1.00 94.56 675 ASP C CA 1
ATOM 8459 C C . ASP C 1 226 ? -33.257 -2.904 -19.043 1.00 87.00 675 ASP C C 1
ATOM 8460 O O . ASP C 1 226 ? -32.920 -1.726 -18.931 1.00 84.27 675 ASP C O 1
ATOM 8465 N N . TYR C 1 227 ? -32.487 -3.818 -19.628 1.00 74.07 676 TYR C N 1
ATOM 8466 C CA . TYR C 1 227 ? -31.171 -3.456 -20.139 1.00 74.60 676 TYR C CA 1
ATOM 8467 C C . TYR C 1 227 ? -31.264 -2.661 -21.433 1.00 74.39 676 TYR C C 1
ATOM 8468 O O . TYR C 1 227 ? -30.560 -1.669 -21.608 1.00 85.08 676 TYR C O 1
ATOM 8477 N N . TYR C 1 228 ? -32.127 -3.098 -22.342 1.00 71.23 677 TYR C N 1
ATOM 8478 C CA . TYR C 1 228 ? -32.260 -2.417 -23.622 1.00 77.96 677 TYR C CA 1
ATOM 8479 C C . TYR C 1 228 ? -33.051 -1.117 -23.476 1.00 82.66 677 TYR C C 1
ATOM 8480 O O . TYR C 1 228 ? -33.021 -0.264 -24.362 1.00 91.91 677 TYR C O 1
ATOM 8489 N N . ASN C 1 229 ? -33.749 -0.965 -22.355 1.00 69.31 678 ASN C N 1
ATOM 8490 C CA . ASN C 1 229 ? -34.323 0.326 -21.989 1.00 73.68 678 ASN C CA 1
ATOM 8491 C C . ASN C 1 229 ? -33.238 1.222 -21.410 1.00 74.26 678 ASN C C 1
ATOM 8492 O O . ASN C 1 229 ? -33.304 2.448 -21.502 1.00 69.63 678 ASN C O 1
ATOM 8497 N N . PHE C 1 230 ? -32.237 0.583 -20.812 1.00 77.72 679 PHE C N 1
ATOM 8498 C CA . PHE C 1 230 ? -31.116 1.269 -20.182 1.00 68.30 679 PHE C CA 1
ATOM 8499 C C . PHE C 1 230 ? -30.032 1.589 -21.203 1.00 64.88 679 PHE C C 1
ATOM 8500 O O . PHE C 1 230 ? -29.372 2.625 -21.120 1.00 59.15 679 PHE C O 1
ATOM 8508 N N . ASN C 1 231 ? -29.857 0.688 -22.166 1.00 67.28 680 ASN C N 1
ATOM 8509 C CA . ASN C 1 231 ? -28.919 0.894 -23.262 1.00 61.13 680 ASN C CA 1
ATOM 8510 C C . ASN C 1 231 ? -29.525 0.443 -24.589 1.00 71.97 680 ASN C C 1
ATOM 8511 O O . ASN C 1 231 ? -29.336 -0.699 -25.008 1.00 69.52 680 ASN C O 1
ATOM 8516 N N . PRO C 1 232 ? -30.259 1.348 -25.254 1.00 78.14 681 PRO C N 1
ATOM 8517 C CA . PRO C 1 232 ? -30.988 1.060 -26.494 1.00 71.88 681 PRO C CA 1
ATOM 8518 C C . PRO C 1 232 ? -30.080 0.637 -27.646 1.00 73.92 681 PRO C C 1
ATOM 8519 O O . PRO C 1 232 ? -30.484 -0.176 -28.476 1.00 66.26 681 PRO C O 1
ATOM 8523 N N . MET C 1 233 ? -28.871 1.185 -27.693 1.00 73.78 682 MET C N 1
ATOM 8524 C CA . MET C 1 233 ? -27.954 0.902 -28.790 1.00 69.42 682 MET C CA 1
ATOM 8525 C C . MET C 1 233 ? -27.215 -0.418 -28.586 1.00 78.72 682 MET C C 1
ATOM 8526 O O . MET C 1 233 ? -26.483 -0.872 -29.466 1.00 88.03 682 MET C O 1
ATOM 8531 N N . GLY C 1 234 ? -27.411 -1.026 -27.421 1.00 68.99 683 GLY C N 1
ATOM 8532 C CA . GLY C 1 234 ? -26.895 -2.355 -27.151 1.00 68.53 683 GLY C CA 1
ATOM 8533 C C . GLY C 1 234 ? -25.386 -2.452 -27.046 1.00 66.79 683 GLY C C 1
ATOM 8534 O O . GLY C 1 234 ? -24.836 -3.551 -26.968 1.00 69.49 683 GLY C O 1
ATOM 8535 N N . ILE C 1 235 ? -24.710 -1.310 -27.046 1.00 58.98 684 ILE C N 1
ATOM 8536 C CA . ILE C 1 235 ? -23.262 -1.303 -26.894 1.00 66.79 684 ILE C CA 1
ATOM 8537 C C . ILE C 1 235 ? -22.903 -1.620 -25.449 1.00 65.45 684 ILE C C 1
ATOM 8538 O O . ILE C 1 235 ? -22.966 -0.752 -24.579 1.00 68.38 684 ILE C O 1
ATOM 8543 N N . LYS C 1 236 ? -22.542 -2.874 -25.195 1.00 58.33 685 LYS C N 1
ATOM 8544 C CA . LYS C 1 236 ? -22.230 -3.312 -23.841 1.00 60.34 685 LYS C CA 1
ATOM 8545 C C . LYS C 1 236 ? -21.014 -2.567 -23.305 1.00 57.42 685 LYS C C 1
ATOM 8546 O O . LYS C 1 236 ? -21.024 -2.070 -22.180 1.00 67.43 685 LYS C O 1
ATOM 8552 N N . SER C 1 237 ? -19.975 -2.477 -24.124 1.00 48.46 686 SER C N 1
ATOM 8553 C CA . SER C 1 237 ? -18.786 -1.726 -23.759 1.00 46.80 686 SER C CA 1
ATOM 8554 C C . SER C 1 237 ? -17.978 -1.374 -25.000 1.00 52.31 686 SER C C 1
ATOM 8555 O O . SER C 1 237 ? -18.225 -1.900 -26.085 1.00 48.62 686 SER C O 1
ATOM 8558 N N . LEU C 1 238 ? -17.019 -0.472 -24.835 1.00 52.13 687 LEU C N 1
ATOM 8559 C CA . LEU C 1 238 ? -16.095 -0.131 -25.906 1.00 44.42 687 LEU C CA 1
ATOM 8560 C C . LEU C 1 238 ? -14.798 0.361 -25.284 1.00 45.96 687 LEU C C 1
ATOM 8561 O O . LEU C 1 238 ? -14.803 0.914 -24.182 1.00 39.20 687 LEU C O 1
ATOM 8566 N N . PHE C 1 239 ? -13.688 0.146 -25.982 1.00 43.90 688 PHE C N 1
ATOM 8567 C CA . PHE C 1 239 ? -12.375 0.468 -25.442 1.00 40.29 688 PHE C CA 1
ATOM 8568 C C . PHE C 1 239 ? -11.282 0.349 -26.490 1.00 54.91 688 PHE C C 1
ATOM 8569 O O . PHE C 1 239 ? -11.492 -0.212 -27.566 1.00 47.55 688 PHE C O 1
ATOM 8577 N N . PHE C 1 240 ? -10.112 0.883 -26.162 1.00 47.93 689 PHE C N 1
ATOM 8578 C CA . PHE C 1 240 ? -8.918 0.638 -26.952 1.00 46.86 689 PHE C CA 1
ATOM 8579 C C . PHE C 1 240 ? -8.253 -0.647 -26.475 1.00 57.87 689 PHE C C 1
ATOM 8580 O O . PHE C 1 240 ? -8.294 -0.972 -25.287 1.00 57.74 689 PHE C O 1
ATOM 8588 N N . SER C 1 241 ? -7.647 -1.380 -27.402 1.00 54.94 690 SER C N 1
ATOM 8589 C CA . SER C 1 241 ? -6.844 -2.538 -27.040 1.00 57.25 690 SER C CA 1
ATOM 8590 C C . SER C 1 241 ? -5.567 -2.062 -26.364 1.00 57.89 690 SER C C 1
ATOM 8591 O O . SER C 1 241 ? -5.305 -0.861 -26.299 1.00 65.65 690 SER C O 1
ATOM 8594 N N . SER C 1 242 ? -4.764 -2.996 -25.870 1.00 61.93 691 SER C N 1
ATOM 8595 C CA . SER C 1 242 ? -3.492 -2.630 -25.259 1.00 59.01 691 SER C CA 1
ATOM 8596 C C . SER C 1 242 ? -2.525 -2.093 -26.310 1.00 62.06 691 SER C C 1
ATOM 8597 O O . SER C 1 242 ? -1.561 -1.403 -25.977 1.00 66.98 691 SER C O 1
ATOM 8600 N N . TYR C 1 243 ? -2.793 -2.405 -27.577 1.00 64.42 692 TYR C N 1
ATOM 8601 C CA . TYR C 1 243 ? -1.952 -1.934 -28.676 1.00 67.13 692 TYR C CA 1
ATOM 8602 C C . TYR C 1 243 ? -2.615 -0.840 -29.517 1.00 59.97 692 TYR C C 1
ATOM 8603 O O . TYR C 1 243 ? -2.241 -0.626 -30.668 1.00 71.86 692 TYR C O 1
ATOM 8612 N N . GLY C 1 244 ? -3.600 -0.157 -28.940 1.00 60.50 693 GLY C N 1
ATOM 8613 C CA . GLY C 1 244 ? -4.127 1.068 -29.518 1.00 62.37 693 GLY C CA 1
ATOM 8614 C C . GLY C 1 244 ? -5.258 0.957 -30.524 1.00 47.21 693 GLY C C 1
ATOM 8615 O O . GLY C 1 244 ? -5.563 1.922 -31.223 1.00 56.16 693 GLY C O 1
ATOM 8616 N N . ASP C 1 245 ? -5.894 -0.205 -30.597 1.00 53.71 694 ASP C N 1
ATOM 8617 C CA . ASP C 1 245 ? -6.964 -0.414 -31.566 1.00 55.74 694 ASP C CA 1
ATOM 8618 C C . ASP C 1 245 ? -8.344 -0.327 -30.926 1.00 54.85 694 ASP C C 1
ATOM 8619 O O . ASP C 1 245 ? -8.612 -0.990 -29.925 1.00 53.05 694 ASP C O 1
ATOM 8624 N N . PRO C 1 246 ? -9.225 0.498 -31.509 1.00 53.71 695 PRO C N 1
ATOM 8625 C CA . PRO C 1 246 ? -10.607 0.660 -31.042 1.00 37.86 695 PRO C CA 1
ATOM 8626 C C . PRO C 1 246 ? -11.385 -0.648 -31.084 1.00 40.68 695 PRO C C 1
ATOM 8627 O O . PRO C 1 246 ? -11.414 -1.298 -32.127 1.00 52.12 695 PRO C O 1
ATOM 8631 N N . CYS C 1 247 ? -12.002 -1.025 -29.967 1.00 47.09 696 CYS C N 1
ATOM 8632 C CA . CYS C 1 247 ? -12.837 -2.224 -29.912 1.00 50.03 696 CYS C CA 1
ATOM 8633 C C . CYS C 1 247 ? -14.240 -1.881 -29.448 1.00 42.16 696 CYS C C 1
ATOM 8634 O O . CYS C 1 247 ? -14.422 -1.037 -28.574 1.00 53.14 696 CYS C O 1
ATOM 8637 N N . ILE C 1 248 ? -15.233 -2.547 -30.023 1.00 44.49 697 ILE C N 1
ATOM 8638 C CA . ILE C 1 248 ? -16.602 -2.377 -29.566 1.00 45.49 697 ILE C CA 1
ATOM 8639 C C . ILE C 1 248 ? -17.234 -3.754 -29.354 1.00 59.26 697 ILE C C 1
ATOM 8640 O O . ILE C 1 248 ? -16.848 -4.730 -29.999 1.00 48.76 697 ILE C O 1
ATOM 8645 N N . PHE C 1 249 ? -18.182 -3.827 -28.424 1.00 62.22 698 PHE C N 1
ATOM 8646 C CA . PHE C 1 249 ? -18.807 -5.089 -28.042 1.00 46.37 698 PHE C CA 1
ATOM 8647 C C . PHE C 1 249 ? -20.318 -4.911 -27.939 1.00 64.45 698 PHE C C 1
ATOM 8648 O O . PHE C 1 249 ? -20.824 -4.372 -26.952 1.00 55.64 698 PHE C O 1
ATOM 8656 N N . GLY C 1 250 ? -21.036 -5.363 -28.962 1.00 59.93 699 GLY C N 1
ATOM 8657 C CA . GLY C 1 250 ? -22.467 -5.138 -29.043 1.00 60.54 699 GLY C CA 1
ATOM 8658 C C . GLY C 1 250 ? -23.313 -6.257 -28.468 1.00 59.87 699 GLY C C 1
ATOM 8659 O O . GLY C 1 250 ? -22.827 -7.098 -27.713 1.00 77.91 699 GLY C O 1
ATOM 8660 N N . SER C 1 251 ? -24.591 -6.261 -28.835 1.00 71.73 700 SER C N 1
ATOM 8661 C CA . SER C 1 251 ? -25.543 -7.246 -28.336 1.00 71.31 700 SER C CA 1
ATOM 8662 C C . SER C 1 251 ? -25.354 -8.604 -29.009 1.00 73.27 700 SER C C 1
ATOM 8663 O O . SER C 1 251 ? -25.794 -9.631 -28.491 1.00 68.08 700 SER C O 1
ATOM 8666 N N . ASP C 1 252 ? -24.692 -8.608 -30.161 1.00 73.65 701 ASP C N 1
ATOM 8667 C CA . ASP C 1 252 ? -24.400 -9.853 -30.859 1.00 69.28 701 ASP C CA 1
ATOM 8668 C C . ASP C 1 252 ? -23.248 -10.588 -30.176 1.00 80.89 701 ASP C C 1
ATOM 8669 O O . ASP C 1 252 ? -22.863 -11.684 -30.591 1.00 76.38 701 ASP C O 1
ATOM 8674 N N . ASN C 1 253 ? -22.702 -9.962 -29.136 1.00 61.83 702 ASN C N 1
ATOM 8675 C CA . ASN C 1 253 ? -21.641 -10.547 -28.322 1.00 72.03 702 ASN C CA 1
ATOM 8676 C C . ASN C 1 253 ? -20.405 -10.907 -29.139 1.00 64.63 702 ASN C C 1
ATOM 8677 O O . ASN C 1 253 ? -19.772 -11.935 -28.905 1.00 69.21 702 ASN C O 1
ATOM 8682 N N . THR C 1 254 ? -20.066 -10.055 -30.099 1.00 74.60 703 THR C N 1
ATOM 8683 C CA . THR C 1 254 ? -18.857 -10.246 -30.886 1.00 70.28 703 THR C CA 1
ATOM 8684 C C . THR C 1 254 ? -17.922 -9.052 -30.725 1.00 52.30 703 THR C C 1
ATOM 8685 O O . THR C 1 254 ? -18.321 -7.905 -30.923 1.00 64.36 703 THR C O 1
ATOM 8689 N N . LEU C 1 255 ? -16.678 -9.332 -30.348 1.00 56.62 704 LEU C N 1
ATOM 8690 C CA . LEU C 1 255 ? -15.670 -8.295 -30.187 1.00 58.41 704 LEU C CA 1
ATOM 8691 C C . LEU C 1 255 ? -15.155 -7.824 -31.542 1.00 71.70 704 LEU C C 1
ATOM 8692 O O . LEU C 1 255 ? -14.401 -8.534 -32.212 1.00 65.38 704 LEU C O 1
ATOM 8697 N N . LEU C 1 256 ? -15.571 -6.626 -31.940 1.00 71.67 705 LEU C N 1
ATOM 8698 C CA . LEU C 1 256 ? -15.142 -6.035 -33.202 1.00 53.50 705 LEU C CA 1
ATOM 8699 C C . LEU C 1 256 ? -13.886 -5.192 -33.023 1.00 51.78 705 LEU C C 1
ATOM 8700 O O . LEU C 1 256 ? -13.854 -4.272 -32.206 1.00 56.44 705 LEU C O 1
ATOM 8705 N N . LEU C 1 257 ? -12.855 -5.513 -33.796 1.00 58.14 706 LEU C N 1
ATOM 8706 C CA . LEU C 1 257 ? -11.591 -4.790 -33.740 1.00 57.38 706 LEU C CA 1
ATOM 8707 C C . LEU C 1 257 ? -11.348 -3.995 -35.021 1.00 60.60 706 LEU C C 1
ATOM 8708 O O . LEU C 1 257 ? -11.451 -4.535 -36.122 1.00 63.61 706 LEU C O 1
ATOM 8713 N N . LEU C 1 258 ? -11.024 -2.715 -34.872 1.00 48.80 707 LEU C N 1
ATOM 8714 C CA . LEU C 1 258 ? -10.689 -1.874 -36.016 1.00 52.04 707 LEU C CA 1
ATOM 8715 C C . LEU C 1 258 ? -9.185 -1.888 -36.268 1.00 49.89 707 LEU C C 1
ATOM 8716 O O . LEU C 1 258 ? -8.419 -1.279 -35.522 1.00 57.72 707 LEU C O 1
ATOM 8721 N N . SER C 1 259 ? -8.766 -2.583 -37.320 1.00 51.02 708 SER C N 1
ATOM 8722 C CA . SER C 1 259 ? -7.347 -2.700 -37.637 1.00 60.47 708 SER C CA 1
ATOM 8723 C C . SER C 1 259 ? -6.936 -1.734 -38.741 1.00 61.92 708 SER C C 1
ATOM 8724 O O . SER C 1 259 ? -7.756 -1.349 -39.576 1.00 60.05 708 SER C O 1
ATOM 8727 N N . LYS C 1 260 ? -5.661 -1.350 -38.727 1.00 57.19 709 LYS C N 1
ATOM 8728 C CA . LYS C 1 260 ? -5.080 -0.484 -39.751 1.00 77.62 709 LYS C CA 1
ATOM 8729 C C . LYS C 1 260 ? -5.848 0.825 -39.916 1.00 70.71 709 LYS C C 1
ATOM 8730 O O . LYS C 1 260 ? -6.074 1.278 -41.036 1.00 81.51 709 LYS C O 1
ATOM 8736 N N . TRP C 1 261 ? -6.245 1.432 -38.802 1.00 63.22 710 TRP C N 1
ATOM 8737 C CA . TRP C 1 261 ? -6.998 2.680 -38.853 1.00 71.26 710 TRP C CA 1
ATOM 8738 C C . TRP C 1 261 ? -6.107 3.864 -39.228 1.00 76.54 710 TRP C C 1
ATOM 8739 O O . TRP C 1 261 ? -6.604 4.943 -39.548 1.00 79.74 710 TRP C O 1
ATOM 8750 N N . ARG C 1 262 ? -4.793 3.658 -39.194 1.00 76.81 711 ARG C N 1
ATOM 8751 C CA . ARG C 1 262 ? -3.844 4.687 -39.616 1.00 75.53 711 ARG C CA 1
ATOM 8752 C C . ARG C 1 262 ? -3.829 4.832 -41.135 1.00 84.62 711 ARG C C 1
ATOM 8753 O O . ARG C 1 262 ? -3.437 5.871 -41.663 1.00 87.36 711 ARG C O 1
ATOM 8761 N N . SER C 1 263 ? -4.256 3.782 -41.830 1.00 88.02 712 SER C N 1
ATOM 8762 C CA . SER C 1 263 ? -4.266 3.774 -43.288 1.00 97.23 712 SER C CA 1
ATOM 8763 C C . SER C 1 263 ? -5.687 3.657 -43.839 1.00 106.90 712 SER C C 1
ATOM 8764 O O . SER C 1 263 ? -6.339 2.626 -43.670 1.00 100.05 712 SER C O 1
ATOM 8767 N N . PRO C 1 264 ? -6.165 4.719 -44.507 1.00 113.07 713 PRO C N 1
ATOM 8768 C CA . PRO C 1 264 ? -7.530 4.827 -45.040 1.00 98.16 713 PRO C CA 1
ATOM 8769 C C . PRO C 1 264 ? -7.909 3.725 -46.032 1.00 90.54 713 PRO C C 1
ATOM 8770 O O . PRO C 1 264 ? -9.051 3.267 -46.031 1.00 90.88 713 PRO C O 1
ATOM 8774 N N . GLU C 1 265 ? -6.963 3.304 -46.864 1.00 109.04 714 GLU C N 1
ATOM 8775 C CA . GLU C 1 265 ? -7.259 2.355 -47.934 1.00 119.72 714 GLU C CA 1
ATOM 8776 C C . GLU C 1 265 ? -7.388 0.910 -47.454 1.00 107.99 714 GLU C C 1
ATOM 8777 O O . GLU C 1 265 ? -7.645 0.011 -48.255 1.00 100.77 714 GLU C O 1
ATOM 8783 N N . GLU C 1 266 ? -7.217 0.682 -46.157 1.00 94.54 715 GLU C N 1
ATOM 8784 C CA . GLU C 1 266 ? -7.198 -0.684 -45.645 1.00 98.86 715 GLU C CA 1
ATOM 8785 C C . GLU C 1 266 ? -7.637 -0.799 -44.188 1.00 92.93 715 GLU C C 1
ATOM 8786 O O . GLU C 1 266 ? -7.273 -1.752 -43.499 1.00 99.21 715 GLU C O 1
ATOM 8792 N N . SER C 1 267 ? -8.426 0.166 -43.726 1.00 84.79 716 SER C N 1
ATOM 8793 C CA . SER C 1 267 ? -8.961 0.128 -42.370 1.00 61.85 716 SER C CA 1
ATOM 8794 C C . SER C 1 267 ? -10.268 -0.649 -42.325 1.00 80.06 716 SER C C 1
ATOM 8795 O O . SER C 1 267 ? -11.299 -0.163 -42.791 1.00 94.62 716 SER C O 1
ATOM 8798 N N . LYS C 1 268 ? -10.231 -1.853 -41.760 1.00 53.25 717 LYS C N 1
ATOM 8799 C CA . LYS C 1 268 ? -11.434 -2.673 -41.678 1.00 69.20 717 LYS C CA 1
ATOM 8800 C C . LYS C 1 268 ? -11.710 -3.165 -40.259 1.00 64.61 717 LYS C C 1
ATOM 8801 O O . LYS C 1 268 ? -10.804 -3.261 -39.428 1.00 50.98 717 LYS C O 1
ATOM 8807 N N . TRP C 1 269 ? -12.977 -3.467 -39.993 1.00 50.76 718 TRP C N 1
ATOM 8808 C CA . TRP C 1 269 ? -13.391 -4.017 -38.709 1.00 52.27 718 TRP C CA 1
ATOM 8809 C C . TRP C 1 269 ? -13.332 -5.541 -38.729 1.00 56.85 718 TRP C C 1
ATOM 8810 O O . TRP C 1 269 ? -13.903 -6.182 -39.611 1.00 65.22 718 TRP C O 1
ATOM 8821 N N . LEU C 1 270 ? -12.643 -6.115 -37.749 1.00 67.05 719 LEU C N 1
ATOM 8822 C CA . LEU C 1 270 ? -12.472 -7.562 -37.676 1.00 45.89 719 LEU C CA 1
ATOM 8823 C C . LEU C 1 270 ? -13.218 -8.156 -36.490 1.00 55.43 719 LEU C C 1
ATOM 8824 O O . LEU C 1 270 ? -13.021 -7.725 -35.354 1.00 63.56 719 LEU C O 1
ATOM 8829 N N . PRO C 1 271 ? -14.085 -9.146 -36.752 1.00 72.56 720 PRO C N 1
ATOM 8830 C CA . PRO C 1 271 ? -14.742 -9.912 -35.687 1.00 76.14 720 PRO C CA 1
ATOM 8831 C C . PRO C 1 271 ? -13.800 -10.960 -35.099 1.00 74.99 720 PRO C C 1
ATOM 8832 O O . PRO C 1 271 ? -13.975 -12.154 -35.345 1.00 82.12 720 PRO C O 1
ATOM 8836 N N . ILE C 1 272 ? -12.815 -10.511 -34.327 1.00 56.77 721 ILE C N 1
ATOM 8837 C CA . ILE C 1 272 ? -11.769 -11.400 -33.833 1.00 66.93 721 ILE C CA 1
ATOM 8838 C C . ILE C 1 272 ? -12.231 -12.296 -32.687 1.00 66.54 721 ILE C C 1
ATOM 8839 O O . ILE C 1 272 ? -11.436 -13.060 -32.141 1.00 74.00 721 ILE C O 1
ATOM 8844 N N . LEU C 1 273 ? -13.506 -12.209 -32.320 1.00 53.98 722 LEU C N 1
ATOM 8845 C CA . LEU C 1 273 ? -14.027 -13.065 -31.261 1.00 65.18 722 LEU C CA 1
ATOM 8846 C C . LEU C 1 273 ? -15.549 -13.146 -31.239 1.00 72.83 722 LEU C C 1
ATOM 8847 O O . LEU C 1 273 ? -16.233 -12.149 -31.015 1.00 59.82 722 LEU C O 1
ATOM 8852 N N . ASP C 1 274 ? -16.071 -14.344 -31.481 1.00 73.49 723 ASP C N 1
ATOM 8853 C CA . ASP C 1 274 ? -17.478 -14.627 -31.248 1.00 79.00 723 ASP C CA 1
ATOM 8854 C C . ASP C 1 274 ? -17.593 -15.362 -29.922 1.00 82.94 723 ASP C C 1
ATOM 8855 O O . ASP C 1 274 ? -17.358 -16.568 -29.851 1.00 99.15 723 ASP C O 1
ATOM 8860 N N . SER C 1 275 ? -17.943 -14.626 -28.872 1.00 75.85 724 SER C N 1
ATOM 8861 C CA . SER C 1 275 ? -17.983 -15.179 -27.523 1.00 89.25 724 SER C CA 1
ATOM 8862 C C . SER C 1 275 ? -19.020 -16.293 -27.392 1.00 100.72 724 SER C C 1
ATOM 8863 O O . SER C 1 275 ? -18.900 -17.155 -26.522 1.00 99.68 724 SER C O 1
ATOM 8866 N N . ASN C 1 276 ? -20.031 -16.273 -28.257 1.00 91.57 725 ASN C N 1
ATOM 8867 C CA . ASN C 1 276 ? -21.041 -17.328 -28.283 1.00 92.35 725 ASN C CA 1
ATOM 8868 C C . ASN C 1 276 ? -20.432 -18.688 -28.605 1.00 92.34 725 ASN C C 1
ATOM 8869 O O . ASN C 1 276 ? -20.833 -19.708 -28.042 1.00 97.82 725 ASN C O 1
ATOM 8874 N N . MET C 1 277 ? -19.462 -18.692 -29.515 1.00 95.33 726 MET C N 1
ATOM 8875 C CA . MET C 1 277 ? -18.760 -19.913 -29.896 1.00 106.41 726 MET C CA 1
ATOM 8876 C C . MET C 1 277 ? -17.884 -20.442 -28.765 1.00 103.23 726 MET C C 1
ATOM 8877 O O . MET C 1 277 ? -17.904 -21.633 -28.458 1.00 118.42 726 MET C O 1
ATOM 8882 N N . GLU C 1 278 ? -17.117 -19.547 -28.150 1.00 99.09 727 GLU C N 1
ATOM 8883 C CA . GLU C 1 278 ? -16.187 -19.927 -27.092 1.00 109.36 727 GLU C CA 1
ATOM 8884 C C . GLU C 1 278 ? -16.903 -20.445 -25.845 1.00 109.20 727 GLU C C 1
ATOM 8885 O O . GLU C 1 278 ? -16.355 -21.261 -25.104 1.00 115.85 727 GLU C O 1
ATOM 8891 N N . ILE C 1 279 ? -18.122 -19.968 -25.613 1.00 108.92 728 ILE C N 1
ATOM 8892 C CA . ILE C 1 279 ? -18.938 -20.471 -24.513 1.00 110.67 728 ILE C CA 1
ATOM 8893 C C . ILE C 1 279 ? -19.406 -21.890 -24.814 1.00 121.37 728 ILE C C 1
ATOM 8894 O O . ILE C 1 279 ? -19.323 -22.778 -23.965 1.00 122.89 728 ILE C O 1
ATOM 8899 N N . TRP C 1 280 ? -19.890 -22.090 -26.036 1.00 116.38 729 TRP C N 1
ATOM 8900 C CA . TRP C 1 280 ? -20.373 -23.391 -26.484 1.00 117.71 729 TRP C CA 1
ATOM 8901 C C . TRP C 1 280 ? -19.271 -24.448 -26.425 1.00 121.46 729 TRP C C 1
ATOM 8902 O O . TRP C 1 280 ? -19.540 -25.620 -26.162 1.00 122.99 729 TRP C O 1
ATOM 8913 N N . LYS C 1 281 ? -18.033 -24.027 -26.666 1.00 111.49 730 LYS C N 1
ATOM 8914 C CA . LYS C 1 281 ? -16.887 -24.927 -26.575 1.00 120.72 730 LYS C CA 1
ATOM 8915 C C . LYS C 1 281 ? -16.578 -25.271 -25.121 1.00 126.79 730 LYS C C 1
ATOM 8916 O O . LYS C 1 281 ? -16.211 -26.403 -24.806 1.00 134.10 730 LYS C O 1
ATOM 8922 N N . MET C 1 282 ? -16.728 -24.288 -24.238 1.00 134.87 731 MET C N 1
ATOM 8923 C CA . MET C 1 282 ? -16.505 -24.496 -22.811 1.00 141.36 731 MET C CA 1
ATOM 8924 C C . MET C 1 282 ? -17.614 -25.345 -22.192 1.00 144.81 731 MET C C 1
ATOM 8925 O O . MET C 1 282 ? -17.445 -25.906 -21.109 1.00 138.81 731 MET C O 1
ATOM 8930 N N . SER C 1 283 ? -18.747 -25.432 -22.884 1.00 140.91 732 SER C N 1
ATOM 8931 C CA . SER C 1 283 ? -19.887 -26.203 -22.399 1.00 141.26 732 SER C CA 1
ATOM 8932 C C . SER C 1 283 ? -19.879 -27.629 -22.947 1.00 152.56 732 SER C C 1
ATOM 8933 O O . SER C 1 283 ? -20.817 -28.394 -22.720 1.00 150.82 732 SER C O 1
ATOM 8936 N N . GLY C 1 284 ? -18.821 -27.975 -23.675 1.00 154.11 733 GLY C N 1
ATOM 8937 C CA . GLY C 1 284 ? -18.656 -29.320 -24.201 1.00 139.45 733 GLY C CA 1
ATOM 8938 C C . GLY C 1 284 ? -19.446 -29.597 -25.467 1.00 130.42 733 GLY C C 1
ATOM 8939 O O . GLY C 1 284 ? -19.237 -30.615 -26.127 1.00 98.74 733 GLY C O 1
ATOM 8940 N N . GLY C 1 285 ? -20.354 -28.688 -25.807 1.00 143.03 734 GLY C N 1
ATOM 8941 C CA . GLY C 1 285 ? -21.204 -28.853 -26.972 1.00 149.74 734 GLY C CA 1
ATOM 8942 C C . GLY C 1 285 ? -22.675 -28.862 -26.604 1.00 153.97 734 GLY C C 1
ATOM 8943 O O . GLY C 1 285 ? -23.473 -29.578 -27.210 1.00 135.28 734 GLY C O 1
ATOM 8944 N N . LYS C 1 286 ? -23.032 -28.065 -25.602 1.00 162.00 735 LYS C N 1
ATOM 8945 C CA . LYS C 1 286 ? -24.411 -27.983 -25.131 1.00 158.68 735 LYS C CA 1
ATOM 8946 C C . LYS C 1 286 ? -24.842 -26.528 -24.957 1.00 160.87 735 LYS C C 1
ATOM 8947 O O . LYS C 1 286 ? -24.283 -25.798 -24.137 1.00 160.98 735 LYS C O 1
ATOM 8953 N N . GLU C 1 287 ? -25.838 -26.118 -25.736 1.00 161.30 736 GLU C N 1
ATOM 8954 C CA . GLU C 1 287 ? -26.303 -24.733 -25.751 1.00 164.93 736 GLU C CA 1
ATOM 8955 C C . GLU C 1 287 ? -26.938 -24.321 -24.423 1.00 166.26 736 GLU C C 1
ATOM 8956 O O . GLU C 1 287 ? -28.111 -24.602 -24.175 1.00 160.84 736 GLU C O 1
ATOM 8962 N N . THR C 1 288 ? -26.162 -23.649 -23.577 1.00 168.13 737 THR C N 1
ATOM 8963 C CA . THR C 1 288 ? -26.663 -23.177 -22.290 1.00 167.67 737 THR C CA 1
ATOM 8964 C C . THR C 1 288 ? -26.994 -21.688 -22.332 1.00 154.19 737 THR C C 1
ATOM 8965 O O . THR C 1 288 ? -26.142 -20.862 -22.663 1.00 138.41 737 THR C O 1
ATOM 8969 N N . THR C 1 289 ? -28.236 -21.351 -21.996 1.00 143.85 738 THR C N 1
ATOM 8970 C CA . THR C 1 289 ? -28.660 -19.956 -21.935 1.00 143.89 738 THR C CA 1
ATOM 8971 C C . THR C 1 289 ? -28.500 -19.409 -20.518 1.00 145.13 738 THR C C 1
ATOM 8972 O O . THR C 1 289 ? -29.284 -18.572 -20.069 1.00 136.70 738 THR C O 1
ATOM 8976 N N . ASP C 1 290 ? -27.477 -19.894 -19.821 1.00 135.18 739 ASP C N 1
ATOM 8977 C CA . ASP C 1 290 ? -27.179 -19.452 -18.464 1.00 139.01 739 ASP C CA 1
ATOM 8978 C C . ASP C 1 290 ? -25.951 -18.550 -18.429 1.00 119.69 739 ASP C C 1
ATOM 8979 O O . ASP C 1 290 ? -25.809 -17.716 -17.535 1.00 109.93 739 ASP C O 1
ATOM 8984 N N . ILE C 1 291 ? -25.069 -18.719 -19.409 1.00 93.70 740 ILE C N 1
ATOM 8985 C CA . ILE C 1 291 ? -23.789 -18.019 -19.420 1.00 102.86 740 ILE C CA 1
ATOM 8986 C C . ILE C 1 291 ? -23.733 -16.874 -20.434 1.00 103.30 740 ILE C C 1
ATOM 8987 O O . ILE C 1 291 ? -24.035 -17.056 -21.615 1.00 88.17 740 ILE C O 1
ATOM 8992 N N . HIS C 1 292 ? -23.341 -15.695 -19.959 1.00 101.20 741 HIS C N 1
ATOM 8993 C CA . HIS C 1 292 ? -23.160 -14.533 -20.823 1.00 87.75 741 HIS C CA 1
ATOM 8994 C C . HIS C 1 292 ? -21.835 -13.843 -20.518 1.00 75.37 741 HIS C C 1
ATOM 8995 O O . HIS C 1 292 ? -21.390 -13.813 -19.370 1.00 71.44 741 HIS C O 1
ATOM 9002 N N . VAL C 1 293 ? -21.207 -13.289 -21.551 1.00 82.56 742 VAL C N 1
ATOM 9003 C CA . VAL C 1 293 ? -19.924 -12.615 -21.391 1.00 74.68 742 VAL C CA 1
ATOM 9004 C C . VAL C 1 293 ? -20.109 -11.114 -21.178 1.00 71.31 742 VAL C C 1
ATOM 9005 O O . VAL C 1 293 ? -20.919 -10.473 -21.850 1.00 56.75 742 VAL C O 1
ATOM 9009 N N . TRP C 1 294 ? -19.361 -10.565 -20.227 1.00 65.27 743 TRP C N 1
ATOM 9010 C CA . TRP C 1 294 ? -19.387 -9.136 -19.950 1.00 63.27 743 TRP C CA 1
ATOM 9011 C C . TRP C 1 294 ? -17.985 -8.558 -20.130 1.00 59.96 743 TRP C C 1
ATOM 9012 O O . TRP C 1 294 ? -17.129 -8.720 -19.263 1.00 57.16 743 TRP C O 1
ATOM 9023 N N . PRO C 1 295 ? -17.752 -7.877 -21.263 1.00 56.39 744 PRO C N 1
ATOM 9024 C CA . PRO C 1 295 ? -16.428 -7.392 -21.674 1.00 43.80 744 PRO C CA 1
ATOM 9025 C C . PRO C 1 295 ? -15.815 -6.363 -20.726 1.00 56.52 744 PRO C C 1
ATOM 9026 O O . PRO C 1 295 ? -16.506 -5.460 -20.251 1.00 51.11 744 PRO C O 1
ATOM 9030 N N . LEU C 1 296 ? -14.519 -6.500 -20.469 1.00 47.62 745 LEU C N 1
ATOM 9031 C CA . LEU C 1 296 ? -13.799 -5.556 -19.623 1.00 47.31 745 LEU C CA 1
ATOM 9032 C C . LEU C 1 296 ? -12.692 -4.856 -20.398 1.00 55.21 745 LEU C C 1
ATOM 9033 O O . LEU C 1 296 ? -12.588 -3.628 -20.377 1.00 61.68 745 LEU C O 1
ATOM 9038 N N . ALA C 1 297 ? -11.867 -5.643 -21.081 1.00 49.88 746 ALA C N 1
ATOM 9039 C CA . ALA C 1 297 ? -10.726 -5.103 -21.810 1.00 48.89 746 ALA C CA 1
ATOM 9040 C C . ALA C 1 297 ? -10.176 -6.096 -22.822 1.00 55.48 746 ALA C C 1
ATOM 9041 O O . ALA C 1 297 ? -10.593 -7.252 -22.867 1.00 51.41 746 ALA C O 1
ATOM 9043 N N . LEU C 1 298 ? -9.236 -5.629 -23.635 1.00 63.56 747 LEU C N 1
ATOM 9044 C CA . LEU C 1 298 ? -8.504 -6.494 -24.549 1.00 44.23 747 LEU C CA 1
ATOM 9045 C C . LEU C 1 298 ? -7.008 -6.295 -24.349 1.00 70.46 747 LEU C C 1
ATOM 9046 O O . LEU C 1 298 ? -6.460 -5.250 -24.703 1.00 71.37 747 LEU C O 1
ATOM 9051 N N . ALA C 1 299 ? -6.354 -7.299 -23.775 1.00 85.92 748 ALA C N 1
ATOM 9052 C CA . ALA C 1 299 ? -4.938 -7.203 -23.443 1.00 76.16 748 ALA C CA 1
ATOM 9053 C C . ALA C 1 299 ? -4.087 -8.054 -24.376 1.00 85.74 748 ALA C C 1
ATOM 9054 O O . ALA C 1 299 ? -3.715 -9.178 -24.035 1.00 113.62 748 ALA C O 1
ATOM 9056 N N . TYR C 1 300 ? -3.784 -7.506 -25.550 1.00 72.41 749 TYR C N 1
ATOM 9057 C CA . TYR C 1 300 ? -2.991 -8.195 -26.569 1.00 82.46 749 TYR C CA 1
ATOM 9058 C C . TYR C 1 300 ? -3.605 -9.527 -27.003 1.00 77.01 749 TYR C C 1
ATOM 9059 O O . TYR C 1 300 ? -4.188 -9.626 -28.085 1.00 93.03 749 TYR C O 1
ATOM 9068 N N . ASP C 1 301 ? -3.480 -10.545 -26.155 1.00 85.98 750 ASP C N 1
ATOM 9069 C CA . ASP C 1 301 ? -3.822 -11.911 -26.545 1.00 79.66 750 ASP C CA 1
ATOM 9070 C C . ASP C 1 301 ? -5.116 -12.433 -25.928 1.00 74.83 750 ASP C C 1
ATOM 9071 O O . ASP C 1 301 ? -5.656 -13.443 -26.380 1.00 80.87 750 ASP C O 1
ATOM 9076 N N . THR C 1 302 ? -5.607 -11.761 -24.892 1.00 85.90 751 THR C N 1
ATOM 9077 C CA . THR C 1 302 ? -6.787 -12.244 -24.181 1.00 83.12 751 THR C CA 1
ATOM 9078 C C . THR C 1 302 ? -7.871 -11.183 -24.023 1.00 73.58 751 THR C C 1
ATOM 9079 O O . THR C 1 302 ? -7.587 -9.986 -23.978 1.00 70.68 751 THR C O 1
ATOM 9083 N N . LEU C 1 303 ? -9.116 -11.642 -23.940 1.00 67.32 752 LEU C N 1
ATOM 9084 C CA . LEU C 1 303 ? -10.241 -10.772 -23.628 1.00 45.98 752 LEU C CA 1
ATOM 9085 C C . LEU C 1 303 ? -10.615 -10.881 -22.154 1.00 60.70 752 LEU C C 1
ATOM 9086 O O . LEU C 1 303 ? -11.207 -11.875 -21.729 1.00 65.69 752 LEU C O 1
ATOM 9091 N N A ASN C 1 304 ? -10.263 -9.862 -21.378 0.48 53.93 753 ASN C N 1
ATOM 9092 N N B ASN C 1 304 ? -10.256 -9.865 -21.375 0.52 53.92 753 ASN C N 1
ATOM 9093 C CA A ASN C 1 304 ? -10.662 -9.801 -19.978 0.48 53.70 753 ASN C CA 1
ATOM 9094 C CA B ASN C 1 304 ? -10.661 -9.804 -19.977 0.52 53.70 753 ASN C CA 1
ATOM 9095 C C A ASN C 1 304 ? -12.171 -9.598 -19.882 0.48 54.95 753 ASN C C 1
ATOM 9096 C C B ASN C 1 304 ? -12.170 -9.600 -19.882 0.52 54.95 753 ASN C C 1
ATOM 9097 O O A ASN C 1 304 ? -12.726 -8.711 -20.531 0.48 55.84 753 ASN C O 1
ATOM 9098 O O B ASN C 1 304 ? -12.723 -8.713 -20.533 0.52 55.85 753 ASN C O 1
ATOM 9107 N N . CYS C 1 305 ? -12.836 -10.424 -19.080 1.00 51.72 754 CYS C N 1
ATOM 9108 C CA . CYS C 1 305 ? -14.293 -10.382 -19.008 1.00 49.56 754 CYS C CA 1
ATOM 9109 C C . CYS C 1 305 ? -14.889 -10.912 -17.707 1.00 59.29 754 CYS C C 1
ATOM 9110 O O . CYS C 1 305 ? -14.181 -11.405 -16.829 1.00 53.88 754 CYS C O 1
ATOM 9113 N N . ILE C 1 306 ? -16.209 -10.795 -17.606 1.00 66.79 755 ILE C N 1
ATOM 9114 C CA . ILE C 1 306 ? -16.972 -11.342 -16.493 1.00 50.37 755 ILE C CA 1
ATOM 9115 C C . ILE C 1 306 ? -17.975 -12.357 -17.025 1.00 69.81 755 ILE C C 1
ATOM 9116 O O . ILE C 1 306 ? -18.870 -12.004 -17.792 1.00 73.65 755 ILE C O 1
ATOM 9121 N N . LEU C 1 307 ? -17.820 -13.615 -16.624 1.00 90.23 756 LEU C N 1
ATOM 9122 C CA . LEU C 1 307 ? -18.741 -14.669 -17.039 1.00 70.28 756 LEU C CA 1
ATOM 9123 C C . LEU C 1 307 ? -19.965 -14.691 -16.132 1.00 62.99 756 LEU C C 1
ATOM 9124 O O . LEU C 1 307 ? -19.874 -15.040 -14.955 1.00 69.76 756 LEU C O 1
ATOM 9129 N N . VAL C 1 308 ? -21.109 -14.314 -16.692 1.00 67.30 757 VAL C N 1
ATOM 9130 C CA . VAL C 1 308 ? -22.328 -14.139 -15.912 1.00 68.75 757 VAL C CA 1
ATOM 9131 C C . VAL C 1 308 ? -23.219 -15.375 -15.938 1.00 73.53 757 VAL C C 1
ATOM 9132 O O . VAL C 1 308 ? -23.581 -15.867 -17.006 1.00 89.41 757 VAL C O 1
ATOM 9136 N N . LYS C 1 309 ? -23.569 -15.871 -14.755 1.00 85.71 758 LYS C N 1
ATOM 9137 C CA . LYS C 1 309 ? -24.498 -16.989 -14.632 1.00 84.75 758 LYS C CA 1
ATOM 9138 C C . LYS C 1 309 ? -25.833 -16.514 -14.065 1.00 83.17 758 LYS C C 1
ATOM 9139 O O . LYS C 1 309 ? -25.884 -15.967 -12.963 1.00 88.83 758 LYS C O 1
ATOM 9145 N N . GLY C 1 310 ? -26.910 -16.719 -14.817 1.00 88.34 759 GLY C N 1
ATOM 9146 C CA . GLY C 1 310 ? -28.230 -16.322 -14.359 1.00 92.79 759 GLY C CA 1
ATOM 9147 C C . GLY C 1 310 ? -29.185 -15.917 -15.465 1.00 98.20 759 GLY C C 1
ATOM 9148 O O . GLY C 1 310 ? -28.853 -15.994 -16.649 1.00 103.23 759 GLY C O 1
ATOM 9149 N N . LYS C 1 311 ? -30.381 -15.487 -15.070 1.00 100.22 760 LYS C N 1
ATOM 9150 C CA . LYS C 1 311 ? -31.407 -15.066 -16.019 1.00 119.44 760 LYS C CA 1
ATOM 9151 C C . LYS C 1 311 ? -31.011 -13.769 -16.713 1.00 111.37 760 LYS C C 1
ATOM 9152 O O . LYS C 1 311 ? -31.341 -13.549 -17.879 1.00 106.47 760 LYS C O 1
ATOM 9158 N N . HIS C 1 312 ? -30.301 -12.913 -15.984 1.00 105.22 761 HIS C N 1
ATOM 9159 C CA . HIS C 1 312 ? -29.870 -11.625 -16.514 1.00 81.30 761 HIS C CA 1
ATOM 9160 C C . HIS C 1 312 ? -28.534 -11.745 -17.234 1.00 72.14 761 HIS C C 1
ATOM 9161 O O . HIS C 1 312 ? -27.664 -12.512 -16.822 1.00 80.15 761 HIS C O 1
ATOM 9168 N N . ILE C 1 313 ? -28.379 -10.984 -18.313 1.00 73.30 762 ILE C N 1
ATOM 9169 C CA . ILE C 1 313 ? -27.147 -11.008 -19.093 1.00 82.77 762 ILE C CA 1
ATOM 9170 C C . ILE C 1 313 ? -26.118 -10.041 -18.520 1.00 76.43 762 ILE C C 1
ATOM 9171 O O . ILE C 1 313 ? -24.995 -9.950 -19.017 1.00 67.12 762 ILE C O 1
ATOM 9176 N N . TRP C 1 314 ? -26.504 -9.319 -17.473 1.00 69.17 763 TRP C N 1
ATOM 9177 C CA . TRP C 1 314 ? -25.587 -8.398 -16.817 1.00 62.40 763 TRP C CA 1
ATOM 9178 C C . TRP C 1 314 ? -25.232 -8.884 -15.415 1.00 71.11 763 TRP C C 1
ATOM 9179 O O . TRP C 1 314 ? -26.080 -9.432 -14.706 1.00 59.67 763 TRP C O 1
ATOM 9190 N N . PRO C 1 315 ? -23.967 -8.685 -15.014 1.00 60.15 764 PRO C N 1
ATOM 9191 C CA . PRO C 1 315 ? -23.482 -9.130 -13.705 1.00 51.98 764 PRO C CA 1
ATOM 9192 C C . PRO C 1 315 ? -24.168 -8.401 -12.560 1.00 64.72 764 PRO C C 1
ATOM 9193 O O . PRO C 1 315 ? -24.504 -7.222 -12.687 1.00 61.26 764 PRO C O 1
ATOM 9197 N N . GLU C 1 316 ? -24.378 -9.104 -11.455 1.00 67.81 765 GLU C N 1
ATOM 9198 C CA . GLU C 1 316 ? -24.959 -8.493 -10.272 1.00 59.51 765 GLU C CA 1
ATOM 9199 C C . GLU C 1 316 ? -23.982 -8.590 -9.109 1.00 49.97 765 GLU C C 1
ATOM 9200 O O . GLU C 1 316 ? -22.772 -8.664 -9.317 1.00 49.86 765 GLU C O 1
ATOM 9206 N N . PHE C 1 317 ? -24.504 -8.586 -7.888 1.00 59.58 766 PHE C N 1
ATOM 9207 C CA . PHE C 1 317 ? -23.653 -8.592 -6.704 1.00 53.25 766 PHE C CA 1
ATOM 9208 C C . PHE C 1 317 ? -23.758 -9.915 -5.952 1.00 57.40 766 PHE C C 1
ATOM 9209 O O . PHE C 1 317 ? -24.859 -10.415 -5.722 1.00 73.13 766 PHE C O 1
ATOM 9217 N N . PRO C 1 318 ? -22.608 -10.491 -5.565 1.00 60.71 767 PRO C N 1
ATOM 9218 C CA . PRO C 1 318 ? -21.263 -9.946 -5.779 1.00 60.87 767 PRO C CA 1
ATOM 9219 C C . PRO C 1 318 ? -20.726 -10.180 -7.191 1.00 60.97 767 PRO C C 1
ATOM 9220 O O . PRO C 1 318 ? -21.271 -10.980 -7.954 1.00 63.31 767 PRO C O 1
ATOM 9224 N N . LEU C 1 319 ? -19.650 -9.478 -7.523 1.00 58.03 768 LEU C N 1
ATOM 9225 C CA . LEU C 1 319 ? -19.048 -9.578 -8.841 1.00 62.64 768 LEU C CA 1
ATOM 9226 C C . LEU C 1 319 ? -18.128 -10.792 -8.920 1.00 59.98 768 LEU C C 1
ATOM 9227 O O . LEU C 1 319 ? -17.250 -10.963 -8.073 1.00 64.70 768 LEU C O 1
ATOM 9232 N N . PRO C 1 320 ? -18.336 -11.647 -9.934 1.00 66.94 769 PRO C N 1
ATOM 9233 C CA . PRO C 1 320 ? -17.476 -12.813 -10.175 1.00 56.48 769 PRO C CA 1
ATOM 9234 C C . PRO C 1 320 ? -16.025 -12.416 -10.421 1.00 63.99 769 PRO C C 1
ATOM 9235 O O . PRO C 1 320 ? -15.749 -11.253 -10.714 1.00 76.92 769 PRO C O 1
ATOM 9239 N N . LEU C 1 321 ? -15.108 -13.369 -10.294 1.00 69.95 770 LEU C N 1
ATOM 9240 C CA . LEU C 1 321 ? -13.709 -13.108 -10.607 1.00 71.54 770 LEU C CA 1
ATOM 9241 C C . LEU C 1 321 ? -13.535 -12.913 -12.108 1.00 76.43 770 LEU C C 1
ATOM 9242 O O . LEU C 1 321 ? -14.189 -13.591 -12.905 1.00 69.05 770 LEU C O 1
ATOM 9247 N N . PRO C 1 322 ? -12.660 -11.975 -12.498 1.00 75.67 771 PRO C N 1
ATOM 9248 C CA . PRO C 1 322 ? -12.387 -11.715 -13.915 1.00 60.38 771 PRO C CA 1
ATOM 9249 C C . PRO C 1 322 ? -11.870 -12.958 -14.632 1.00 69.72 771 PRO C C 1
ATOM 9250 O O . PRO C 1 322 ? -10.969 -13.630 -14.129 1.00 66.21 771 PRO C O 1
ATOM 9254 N N . SER C 1 323 ? -12.448 -13.260 -15.789 1.00 79.59 772 SER C N 1
ATOM 9255 C CA . SER C 1 323 ? -12.004 -14.389 -16.594 1.00 58.88 772 SER C CA 1
ATOM 9256 C C . SER C 1 323 ? -11.136 -13.905 -17.748 1.00 71.33 772 SER C C 1
ATOM 9257 O O . SER C 1 323 ? -10.991 -12.701 -17.967 1.00 66.75 772 SER C O 1
ATOM 9260 N N . GLU C 1 324 ? -10.554 -14.846 -18.481 1.00 77.48 773 GLU C N 1
ATOM 9261 C CA . GLU C 1 324 ? -9.778 -14.511 -19.668 1.00 67.90 773 GLU C CA 1
ATOM 9262 C C . GLU C 1 324 ? -10.136 -15.446 -20.814 1.00 68.66 773 GLU C C 1
ATOM 9263 O O . GLU C 1 324 ? -10.231 -16.658 -20.632 1.00 84.80 773 GLU C O 1
ATOM 9269 N N . MET C 1 325 ? -10.348 -14.873 -21.992 1.00 73.39 774 MET C N 1
ATOM 9270 C CA . MET C 1 325 ? -10.654 -15.662 -23.175 1.00 66.24 774 MET C CA 1
ATOM 9271 C C . MET C 1 325 ? -9.593 -15.465 -24.248 1.00 88.29 774 MET C C 1
ATOM 9272 O O . MET C 1 325 ? -9.241 -14.335 -24.590 1.00 71.18 774 MET C O 1
ATOM 9277 N N . GLU C 1 326 ? -9.080 -16.578 -24.766 1.00 102.58 775 GLU C N 1
ATOM 9278 C CA . GLU C 1 326 ? -8.085 -16.549 -25.829 1.00 86.32 775 GLU C CA 1
ATOM 9279 C C . GLU C 1 326 ? -8.728 -16.075 -27.128 1.00 89.95 775 GLU C C 1
ATOM 9280 O O . GLU C 1 326 ? -9.907 -16.332 -27.374 1.00 90.60 775 GLU C O 1
ATOM 9286 N N . ILE C 1 327 ? -7.951 -15.384 -27.956 1.00 80.27 776 ILE C N 1
ATOM 9287 C CA . ILE C 1 327 ? -8.465 -14.836 -29.206 1.00 90.33 776 ILE C CA 1
ATOM 9288 C C . ILE C 1 327 ? -8.325 -15.823 -30.365 1.00 72.31 776 ILE C C 1
ATOM 9289 O O . ILE C 1 327 ? -7.391 -16.625 -30.407 1.00 78.72 776 ILE C O 1
ATOM 9294 N N . PHE D 2 4 ? -2.316 39.287 -5.511 1.00 86.46 140 PHE D N 1
ATOM 9295 C CA . PHE D 2 4 ? -1.423 39.225 -6.663 1.00 96.85 140 PHE D CA 1
ATOM 9296 C C . PHE D 2 4 ? -1.719 40.332 -7.665 1.00 101.75 140 PHE D C 1
ATOM 9297 O O . PHE D 2 4 ? -1.082 40.408 -8.716 1.00 102.79 140 PHE D O 1
ATOM 9305 N N . ASP D 2 5 ? -2.693 41.178 -7.339 1.00 108.97 141 ASP D N 1
ATOM 9306 C CA . ASP D 2 5 ? -3.179 42.200 -8.266 1.00 114.80 141 ASP D CA 1
ATOM 9307 C C . ASP D 2 5 ? -2.082 43.146 -8.751 1.00 106.79 141 ASP D C 1
ATOM 9308 O O . ASP D 2 5 ? -2.164 43.681 -9.857 1.00 95.82 141 ASP D O 1
ATOM 9313 N N . ASP D 2 6 ? -1.061 43.353 -7.926 1.00 112.84 142 ASP D N 1
ATOM 9314 C CA . ASP D 2 6 ? 0.024 44.257 -8.288 1.00 104.05 142 ASP D CA 1
ATOM 9315 C C . ASP D 2 6 ? 0.921 43.631 -9.352 1.00 100.05 142 ASP D C 1
ATOM 9316 O O . ASP D 2 6 ? 1.418 44.327 -10.235 1.00 107.04 142 ASP D O 1
ATOM 9321 N N . ILE D 2 7 ? 1.127 42.319 -9.268 1.00 103.01 143 ILE D N 1
ATOM 9322 C CA . ILE D 2 7 ? 1.934 41.618 -10.262 1.00 101.27 143 ILE D CA 1
ATOM 9323 C C . ILE D 2 7 ? 1.165 41.489 -11.570 1.00 91.16 143 ILE D C 1
ATOM 9324 O O . ILE D 2 7 ? 1.730 41.651 -12.653 1.00 93.96 143 ILE D O 1
ATOM 9329 N N . LEU D 2 8 ? -0.126 41.191 -11.460 1.00 83.57 144 LEU D N 1
ATOM 9330 C CA . LEU D 2 8 ? -0.999 41.122 -12.625 1.00 85.30 144 LEU D CA 1
ATOM 9331 C C . LEU D 2 8 ? -1.090 42.481 -13.309 1.00 104.42 144 LEU D C 1
ATOM 9332 O O . LEU D 2 8 ? -0.969 42.579 -14.530 1.00 103.89 144 LEU D O 1
ATOM 9337 N N . GLY D 2 9 ? -1.292 43.526 -12.510 1.00 104.98 145 GLY D N 1
ATOM 9338 C CA . GLY D 2 9 ? -1.338 44.885 -13.018 1.00 95.94 145 GLY D CA 1
ATOM 9339 C C . GLY D 2 9 ? -0.015 45.299 -13.631 1.00 104.35 145 GLY D C 1
ATOM 9340 O O . GLY D 2 9 ? 0.023 46.066 -14.595 1.00 96.42 145 GLY D O 1
ATOM 9341 N N . GLU D 2 10 ? 1.075 44.789 -13.063 1.00 108.38 146 GLU D N 1
ATOM 9342 C CA . GLU D 2 10 ? 2.415 45.074 -13.561 1.00 107.93 146 GLU D CA 1
ATOM 9343 C C . GLU D 2 10 ? 2.612 44.447 -14.936 1.00 106.75 146 GLU D C 1
ATOM 9344 O O . GLU D 2 10 ? 3.314 44.997 -15.787 1.00 99.06 146 GLU D O 1
ATOM 9350 N N . PHE D 2 11 ? 1.985 43.293 -15.148 1.00 105.56 147 PHE D N 1
ATOM 9351 C CA . PHE D 2 11 ? 2.102 42.585 -16.416 1.00 97.64 147 PHE D CA 1
ATOM 9352 C C . PHE D 2 11 ? 1.254 43.248 -17.500 1.00 101.37 147 PHE D C 1
ATOM 9353 O O . PHE D 2 11 ? 1.642 43.273 -18.668 1.00 92.27 147 PHE D O 1
ATOM 9361 N N . GLU D 2 12 ? 0.097 43.776 -17.108 1.00 94.55 148 GLU D N 1
ATOM 9362 C CA . GLU D 2 12 ? -0.819 44.414 -18.052 1.00 106.71 148 GLU D CA 1
ATOM 9363 C C . GLU D 2 12 ? -0.180 45.623 -18.730 1.00 113.15 148 GLU D C 1
ATOM 9364 O O . GLU D 2 12 ? -0.469 45.920 -19.889 1.00 118.97 148 GLU D O 1
ATOM 9370 N N . SER D 2 13 ? 0.689 46.316 -18.002 1.00 110.93 149 SER D N 1
ATOM 9371 C CA . SER D 2 13 ? 1.384 47.480 -18.539 1.00 111.37 149 SER D CA 1
ATOM 9372 C C . SER D 2 13 ? 2.868 47.192 -18.742 1.00 115.21 149 SER D C 1
ATOM 9373 O O . SER D 2 13 ? 3.303 46.877 -19.850 1.00 103.63 149 SER D O 1
ATOM 9376 N N . PHE E 2 4 ? -17.140 42.921 -88.253 1.00 106.02 140 PHE E N 1
ATOM 9377 C CA . PHE E 2 4 ? -15.892 42.354 -87.752 1.00 124.66 140 PHE E CA 1
ATOM 9378 C C . PHE E 2 4 ? -15.563 41.041 -88.457 1.00 133.55 140 PHE E C 1
ATOM 9379 O O . PHE E 2 4 ? -14.553 40.401 -88.159 1.00 115.42 140 PHE E O 1
ATOM 9387 N N . ASP E 2 5 ? -16.429 40.647 -89.387 1.00 142.72 141 ASP E N 1
ATOM 9388 C CA . ASP E 2 5 ? -16.343 39.348 -90.054 1.00 135.36 141 ASP E CA 1
ATOM 9389 C C . ASP E 2 5 ? -15.028 39.099 -90.799 1.00 138.15 141 ASP E C 1
ATOM 9390 O O . ASP E 2 5 ? -14.584 37.955 -90.915 1.00 123.58 141 ASP E O 1
ATOM 9395 N N . ASP E 2 6 ? -14.408 40.164 -91.300 1.00 136.21 142 ASP E N 1
ATOM 9396 C CA . ASP E 2 6 ? -13.178 40.035 -92.080 1.00 133.51 142 ASP E CA 1
ATOM 9397 C C . ASP E 2 6 ? -11.961 39.705 -91.216 1.00 135.89 142 ASP E C 1
ATOM 9398 O O . ASP E 2 6 ? -11.077 38.959 -91.636 1.00 123.60 142 ASP E O 1
ATOM 9403 N N . ILE E 2 7 ? -11.923 40.262 -90.010 1.00 138.15 143 ILE E N 1
ATOM 9404 C CA . ILE E 2 7 ? -10.826 40.007 -89.083 1.00 123.32 143 ILE E CA 1
ATOM 9405 C C . ILE E 2 7 ? -10.928 38.590 -88.528 1.00 135.38 143 ILE E C 1
ATOM 9406 O O . ILE E 2 7 ? -9.920 37.905 -88.345 1.00 134.84 143 ILE E O 1
ATOM 9411 N N . LEU E 2 8 ? -12.159 38.162 -88.267 1.00 139.07 144 LEU E N 1
ATOM 9412 C CA . LEU E 2 8 ? -12.439 36.813 -87.788 1.00 128.36 144 LEU E CA 1
ATOM 9413 C C . LEU E 2 8 ? -11.972 35.758 -88.790 1.00 133.02 144 LEU E C 1
ATOM 9414 O O . LEU E 2 8 ? -11.362 34.757 -88.412 1.00 116.66 144 LEU E O 1
ATOM 9419 N N . GLY E 2 9 ? -12.268 35.988 -90.066 1.00 129.74 145 GLY E N 1
ATOM 9420 C CA . GLY E 2 9 ? -11.834 35.102 -91.133 1.00 132.89 145 GLY E CA 1
ATOM 9421 C C . GLY E 2 9 ? -10.324 35.011 -91.280 1.00 142.77 145 GLY E C 1
ATOM 9422 O O . GLY E 2 9 ? -9.794 33.964 -91.655 1.00 127.74 145 GLY E O 1
ATOM 9423 N N . GLU E 2 10 ? -9.634 36.110 -90.989 1.00 149.92 146 GLU E N 1
ATOM 9424 C CA . GLU E 2 10 ? -8.175 36.168 -91.091 1.00 149.39 146 GLU E CA 1
ATOM 9425 C C . GLU E 2 10 ? -7.483 35.265 -90.069 1.00 144.18 146 GLU E C 1
ATOM 9426 O O . GLU E 2 10 ? -6.420 34.704 -90.343 1.00 129.18 146 GLU E O 1
ATOM 9432 N N . PHE E 2 11 ? -8.092 35.119 -88.896 1.00 136.95 147 PHE E N 1
ATOM 9433 C CA . PHE E 2 11 ? -7.516 34.302 -87.832 1.00 128.62 147 PHE E CA 1
ATOM 9434 C C . PHE E 2 11 ? -7.658 32.808 -88.108 1.00 134.49 147 PHE E C 1
ATOM 9435 O O . PHE E 2 11 ? -6.782 32.018 -87.751 1.00 127.16 147 PHE E O 1
ATOM 9443 N N . GLU E 2 12 ? -8.763 32.426 -88.739 1.00 130.87 148 GLU E N 1
ATOM 9444 C CA . GLU E 2 12 ? -9.045 31.022 -89.020 1.00 132.75 148 GLU E CA 1
ATOM 9445 C C . GLU E 2 12 ? -7.988 30.385 -89.921 1.00 132.59 148 GLU E C 1
ATOM 9446 O O . GLU E 2 12 ? -7.675 29.202 -89.784 1.00 122.95 148 GLU E O 1
ATOM 9452 N N . SER E 2 13 ? -7.438 31.175 -90.838 1.00 143.41 149 SER E N 1
ATOM 9453 C CA . SER E 2 13 ? -6.404 30.691 -91.747 1.00 132.18 149 SER E CA 1
ATOM 9454 C C . SER E 2 13 ? -5.050 31.325 -91.440 1.00 113.55 149 SER E C 1
ATOM 9455 O O . SER E 2 13 ? -4.303 30.840 -90.590 1.00 90.55 149 SER E O 1
#

Organism: Saccharomyces cerevisiae (strain ATCC 204508 / S288c) (NCBI:txid559292)

InterPro domains:
  IPR015943 WD40/YVTN repeat-like-containing domain superfamily [G3DSA:2.130.10.10] (7-188)
  IPR015943 WD40/YVTN repeat-like-containing domain superfamily [G3DSA:2.130.10.10] (211-361)
  IPR022100 WDHD1/CFT4, second beta-propeller [PF12341] (478-780)
  IPR036322 WD40-repeat-containing domain superfamily [SSF50978] (16-347)
  IPR048591 WDHD1/CFT4, helical bundle [PF20946] (821-924)

Radius of gyration: 33.57 Å; Cα contacts (8 Å, |Δi|>4): 2661; chains: 5; bounding box: 71×87×94 Å

B-factor: mean 59.23, std 24.43, range [17.63, 174.39]

GO terms:
  GO:0043596 nuclear replication fork (C, IDA)
  GO:0000228 nuclear chromosome (C, IDA)
  GO:0003682 chromatin binding (F, IDA)
  GO:0007064 mitotic sister chromatid cohesion (P, IGI)
  GO:0000727 double-strand break repair via break-induced replication (P, IMP)
  GO:0005634 nucleus (C, HDA)
  GO:0034085 establishment of sister chromatid cohesion (P, IMP)
  GO:0006261 DNA-templated DNA replication (P, IMP)
  GO:0006270 DNA replication initiation (P, IMP)
  GO:0006281 DNA repair (P, IMP)
  GO:0007064 mitotic sister chromatid cohesion (P, IMP)
  GO:0042802 identical protein binding (F, IPI)
  GO:0005515 protein binding (F, IPI)
  GO:0005657 replication fork (C, IPI)

=== Feature glossary ===
Legend for the data blocks above and below:

— What the protein is —

Sequence gives the chain of amino acids in standard one-letter code (A=alanine, C=cysteine, …, Y=tyrosine), read N→C. It is the only feature that is directly encoded by the gene; all structural features are derived from the folded form of this sequence.

The annotation block draws on four external resources. InterPro: which protein families and domains the sequence belongs to. GO: standardized terms for what the protein does, what process it participates in, and where in the cell it acts. CATH: which structural fold it has in the CATH hierarchy. Organism: the species of origin.

— Where its atoms are —

Atomic coordinates in PDBx/mmCIF format — the same representation the Protein Data Bank distributes. Each line of the _atom_site loop places one backbone atom in Cartesian space (units: ångströms, origin: arbitrary).

Six rendered views show the 3D structure from the faces of a cube — i.e. along ±x, ±y, ±z. Rendering representation is drawn randomly per protein from cartoon (secondary-structure ribbons), sticks (backbone bonds), or molecular surface; coloring is either N→C rainbow (blue at the N-terminus through red at the C-terminus) or one color per chain.

— Local backbone conformation —

DSSP 8-state secondary structure assigns each residue one of H (α-helix), G (3₁₀-helix), I (π-helix), E (extended β-strand), B (isolated β-bridge), T (hydrogen-bonded turn), S (bend), or '-' (coil). The assignment is computed from backbone hydrogen-bond geometry via the Kabsch–Sander algorithm.

P-SEA three-state annotation labels each residue as helix, strand, or coil based purely on the geometry of the Cα trace. It serves as a fallback when the full backbone (and thus DSSP) is unavailable.

φ (phi) and ψ (psi) are the two rotatable backbone dihedrals per residue: φ is the C(i-1)–N–Cα–C torsion, ψ is the N–Cα–C–N(i+1) torsion, both in degrees on (−180°, 180°]. α-helical residues cluster near (−60°, −45°); β-strand residues near (−120°, +130°). A Ramachandran plot is simply a scatter of (φ, ψ) for every residue.

— Global shape and packing —

Radius of gyration (Rg) is the root-mean-square distance of Cα atoms from their centroid — a single number for overall size and compactness. A globular domain of N residues has Rg ≈ 2.2·N^0.38 Å; an extended or disordered chain has a much larger Rg. The Cα contact count is the number of residue pairs whose Cα atoms are within 8 Å and are more than four positions apart in sequence — a standard proxy for tertiary packing density. The bounding box is the smallest axis-aligned box enclosing all Cα atoms.

Accessible surface area quantifies burial. A residue with SASA near zero is packed into the hydrophobic core; one with SASA >100 Å² sits on the surface. Computed here via the Shrake–Rupley numerical algorithm with a 1.4 Å probe.

The contact map is a binary N×N matrix image: pixel (i, j) is dark where Cα_i and Cα_j are within 8 Å and |i−j|>4. Because the |i−j|>4 filter removes local helical contacts, off-diagonal stripes parallel to the main diagonal indicate parallel β-sheets; stripes perpendicular to it indicate antiparallel β-sheets. The Ramachandran plot scatters every residue's (φ, ψ) pair against the sterically allowed regions. The PAE heatmap renders the predicted-aligned-error matrix.

— Structural neighborhood —

A 3Di character summarizes, for each residue, the relative orientation of the Cα frame of its nearest spatial neighbor. Because it encodes fold topology rather than chemistry, 3Di alignments detect remote structural similarity that sequence alignment misses.

Structural nearest neighbors (via Foldseek easy-search vs the PDB). Reported per hit: target PDB id, E-value, and alignment TM-score. A TM-score above ~0.5 is the conventional threshold for 'same fold'.

— Confidence and disorder —

For AlphaFold models, the B-factor field carries pLDDT — the model's own estimate of local accuracy on a 0–100 scale. Regions with pLDDT<50 should be treated as essentially unmodeled; they often correspond to intrinsically disordered segments.

B-factor (Debye–Waller factor) reflects atomic displacement in the crystal lattice. It is an experimental observable (units Å²), not a prediction; low values mean the atom is pinned down, high values mean it moves or is heterogeneous across the crystal.

Predicted Aligned Error (PAE) is an AlphaFold confidence matrix: entry (i, j) is the expected error in the position of residue j, in ångströms, when the prediction is superimposed on the true structure at residue i. Low PAE within a block of residues means that block is internally rigid and well-predicted; high PAE between two blocks means their relative placement is uncertain even if each block individually is confident.